Protein AF-0000000070405296 (afdb_homodimer)

Radius of gyration: 33.89 Å; Cα contacts (8 Å, |Δi|>4): 1776; chains: 2; bounding box: 83×112×88 Å

pLDDT: mean 85.76, std 16.24, range [18.0, 98.75]

Foldseek 3Di:
DPAPPLDDLVDQPPPPPPQQQPPPLPDDPPPPDDAEQAAEDQDLVCLCVQLVDDDDDDDPVRVVVVVPPDPPQAAPPPPGGFGWDWDWDDDQQKIKIFTAGPVRDTRYMHISAHAYPSGDGSCQLVVLLCCQLQLHDPNVVVVVCVVVVGRHHDPSSSVLLCVQFQLVLLVVLLVVVLLVVQVVCPPHAFEWEKDKDQDPRFNSNQKIKMWIATQPLRATNFIDMDGCLVVVLDSLCRRVVRVVVRVVVCVVSPHHHQEYEYQPDPSVVVCCVPVPVRHHYAYALVNVLVVLLVLQVVQCVDPQQVLSNVCSVVLSVQLLVLLVPFQALQSSQQSNVQVLQVLQPHFADDDRRHPVRDDGSGHPDDDDDDPDRDRDHPPGPNSVSVNCSSVPPVSSVRVRNRNVPDHSVSVVVLVVLLCSNVPRSDHDFPSSSVSSSSSSSVQCSQPVPFAFDADPVRHFDWDWDADPVVRDIDIDTHTDDGDDVVSSVSSSSSSVSVSPDPPDRSDGDDDDPPRSCVSDVDSDPDDDDDPVVCVVVDDDPCDPPD/DPAPPLDDLVDQPPPPPPQPQPPCLPDDPPDPDDAEQAAEDQDLVCLCVQLVDDDDDDDPVRVVVVVPPPPPQAAPPPPGGFGWDWDWDDDQQKIKIFTAGPVRDTRYMHISAHAYPSGDGSCQLVVLLCCQLQLHDPNVVVVVCVVVVGRHHDPSSSVLLCVQFQLVLLVVLLVVVLLVVQVVCPPHAFEWEKEKDQDPRFNSNQKIKMWIATQPLRATNDIDMDGCLVVVLDSLCRRVVRVVVRVVVCVVSPHHHQEYEYQPDPSVVVCCVPVPVRHHYAYALVNVLVVLLVLQVVLCVDPQQVLSNVCSVVLSVQLLVLLVPFQALQSSQQSNVQVLQVLQPHFADDDRRHPVPPDHSGHPDDDDDDPDRDRDHPPGPNSVSVNCSSVPPVSSVRVRNRSVPDHSVSVVVLVVLLCSNVPRSDHDFPSSSVSSSSSSSVQCSQPVPFAFDADPVRHFDWDWDADPVVRDIDIDTHTDDGDDVVSSVSSSSSSVSVSPDPPDRSDRDDDDPPRSCVSDVDSDPDDDDDPVVVVVVDDDPPDPPD

Structure (mmCIF, N/CA/C/O backbone):
data_AF-0000000070405296-model_v1
#
loop_
_entity.id
_entity.type
_entity.pdbx_description
1 polymer 'Uncharacterized protein LOC111117605'
#
loop_
_atom_site.group_PDB
_atom_site.id
_atom_site.type_symbol
_atom_site.label_atom_id
_atom_site.label_alt_id
_atom_site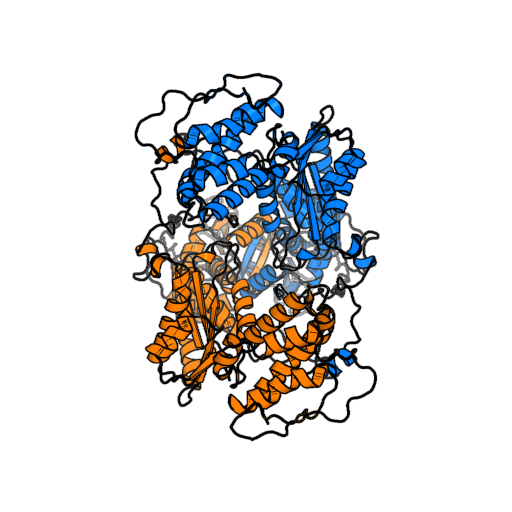.label_comp_id
_atom_site.label_asym_id
_atom_site.label_entity_id
_atom_site.label_seq_id
_atom_site.pdbx_PDB_ins_code
_atom_site.Cartn_x
_atom_site.Cartn_y
_atom_site.Cartn_z
_atom_site.occupancy
_atom_site.B_iso_or_equiv
_atom_site.auth_seq_id
_atom_site.auth_comp_id
_atom_site.auth_asym_id
_atom_site.auth_atom_id
_atom_site.pdbx_PDB_model_num
ATOM 1 N N . MET A 1 1 ? -4.105 -15.68 13.891 1 18.03 1 MET A N 1
ATOM 2 C CA . MET A 1 1 ? -5.246 -15.281 13.07 1 18.03 1 MET A CA 1
ATOM 3 C C . MET A 1 1 ? -4.918 -14.039 12.25 1 18.03 1 MET A C 1
ATOM 5 O O . MET A 1 1 ? -5.055 -12.914 12.742 1 18.03 1 MET A O 1
ATOM 9 N N . PHE A 1 2 ? -3.984 -14.016 11.414 1 24.34 2 PHE A N 1
ATOM 10 C CA . PHE A 1 2 ? -3.367 -12.93 10.664 1 24.34 2 PHE A CA 1
ATOM 11 C C . PHE A 1 2 ? -4.297 -12.438 9.555 1 24.34 2 PHE A C 1
ATOM 13 O O . PHE A 1 2 ? -4.27 -12.961 8.438 1 24.34 2 PHE A O 1
ATOM 20 N N . ASP A 1 3 ? -5.523 -12.312 9.828 1 27.23 3 ASP A N 1
ATOM 21 C CA . ASP A 1 3 ? -6.414 -11.781 8.797 1 27.23 3 ASP A CA 1
ATOM 22 C C . ASP A 1 3 ? -5.863 -10.477 8.219 1 27.23 3 ASP A C 1
ATOM 24 O O . ASP A 1 3 ? -5.086 -9.781 8.875 1 27.23 3 ASP A O 1
ATOM 28 N N . LEU A 1 4 ? -5.832 -10.422 7.02 1 33.06 4 LEU A N 1
ATOM 29 C CA . LEU A 1 4 ? -5.453 -9.328 6.125 1 33.06 4 LEU A CA 1
ATOM 30 C C . LEU A 1 4 ? -5.887 -7.984 6.695 1 33.06 4 LEU A C 1
ATOM 32 O O . LEU A 1 4 ? -6.445 -7.152 5.977 1 33.06 4 LEU A O 1
ATOM 36 N N . ALA A 1 5 ? -6.199 -7.949 7.895 1 33.25 5 ALA A N 1
ATOM 37 C CA . ALA A 1 5 ? -6.754 -6.66 8.297 1 33.25 5 ALA A CA 1
ATOM 38 C C . ALA A 1 5 ? -5.715 -5.551 8.172 1 33.25 5 ALA A C 1
ATOM 40 O O . ALA A 1 5 ? -4.66 -5.602 8.812 1 33.25 5 ALA A O 1
ATOM 41 N N . GLU A 1 6 ? -5.613 -5.082 7.008 1 37.47 6 GLU A N 1
ATOM 42 C CA . GLU A 1 6 ? -5.039 -3.74 6.969 1 37.47 6 GLU A CA 1
ATOM 43 C C . GLU A 1 6 ? -5.52 -2.9 8.148 1 37.47 6 GLU A C 1
ATOM 45 O O . GLU A 1 6 ? -6.723 -2.801 8.398 1 37.47 6 GLU A O 1
ATOM 50 N N . VAL A 1 7 ? -4.828 -3.002 9.18 1 41.25 7 VAL A N 1
ATOM 51 C CA . VAL A 1 7 ? -5.188 -2.324 10.422 1 41.25 7 VAL A CA 1
ATOM 52 C C . VAL A 1 7 ? -5.289 -0.82 10.18 1 41.25 7 VAL A C 1
ATOM 54 O O . VAL A 1 7 ? -4.582 -0.273 9.328 1 41.25 7 VAL A O 1
ATOM 57 N N . THR A 1 8 ? -6.289 -0.424 10.578 1 43.25 8 THR A N 1
ATOM 58 C CA . THR A 1 8 ? -6.52 1.017 10.539 1 43.25 8 THR A CA 1
ATOM 59 C C . THR A 1 8 ? -5.34 1.77 11.148 1 43.25 8 THR A C 1
ATOM 61 O O . THR A 1 8 ? -4.637 1.239 12.008 1 43.25 8 THR A O 1
ATOM 64 N N . LEU A 1 9 ? -4.93 2.777 10.523 1 41.91 9 LEU A N 1
ATOM 65 C CA . LEU A 1 9 ? -3.801 3.637 10.875 1 41.91 9 LEU A CA 1
ATOM 66 C C . LEU A 1 9 ? -3.791 3.936 12.375 1 41.91 9 LEU A C 1
ATOM 68 O O . LEU A 1 9 ? -2.732 4.199 12.945 1 41.91 9 LEU A O 1
ATOM 72 N N . GLU A 1 10 ? -4.879 4.035 12.938 1 42.34 10 GLU A N 1
ATOM 73 C CA . GLU A 1 10 ? -4.945 4.457 14.336 1 42.34 10 GLU A CA 1
ATOM 74 C C . GLU A 1 10 ? -4.805 3.264 15.281 1 42.34 10 GLU A C 1
ATOM 76 O O . GLU A 1 10 ? -4.562 3.439 16.469 1 42.34 10 GLU A O 1
ATOM 81 N N . GLU A 1 11 ? -5.02 2.098 14.781 1 42.34 11 GLU A N 1
ATOM 82 C CA . GLU A 1 11 ? -4.988 0.905 15.617 1 42.34 11 GLU A CA 1
ATOM 83 C C . GLU A 1 11 ? -3.68 0.14 15.445 1 42.34 11 GLU A C 1
ATOM 85 O O . GLU A 1 11 ? -3.199 -0.033 14.328 1 42.34 11 GLU A O 1
ATOM 90 N N . GLN A 1 12 ? -2.891 0.253 16.453 1 40.41 12 GLN A N 1
ATOM 91 C CA . GLN A 1 12 ? -1.764 -0.672 16.422 1 40.41 12 GLN A CA 1
ATOM 92 C C . GLN A 1 12 ? -2.215 -2.098 16.719 1 40.41 12 GLN A C 1
ATOM 94 O O . GLN A 1 12 ? -2.816 -2.355 17.766 1 40.41 12 GLN A O 1
ATOM 99 N N . GLU A 1 13 ? -2.525 -2.834 15.727 1 41.03 13 GLU A N 1
ATOM 100 C CA . GLU A 1 13 ? -2.713 -4.25 16.016 1 41.03 13 GLU A CA 1
ATOM 101 C C . GLU A 1 13 ? -1.381 -4.93 16.328 1 41.03 13 GLU A C 1
ATOM 103 O O . GLU A 1 13 ? -0.386 -4.699 15.641 1 41.03 13 GLU A O 1
ATOM 108 N N . PHE A 1 14 ? -1.237 -5.234 17.594 1 36.69 14 PHE A N 1
ATOM 109 C CA . PHE A 1 14 ? -0.135 -6.145 17.891 1 36.69 14 PHE A CA 1
ATOM 110 C C . PHE A 1 14 ? -0.437 -7.543 17.375 1 36.69 14 PHE A C 1
ATOM 112 O O . PHE A 1 14 ? -1.505 -8.094 17.641 1 36.69 14 PHE A O 1
ATOM 119 N N . GLY A 1 15 ? -0.054 -7.738 16.203 1 35.78 15 GLY A N 1
ATOM 120 C CA . GLY A 1 15 ? -0.26 -9.055 15.617 1 35.78 15 GLY A CA 1
ATOM 121 C C . GLY A 1 15 ? -0.121 -10.18 16.625 1 35.78 15 GLY A C 1
ATOM 122 O O . GLY A 1 15 ? 0.695 -10.094 17.547 1 35.78 15 GLY A O 1
ATOM 123 N N . PRO A 1 16 ? -1.169 -10.883 16.859 1 34.47 16 PRO A N 1
ATOM 124 C CA . PRO A 1 16 ? -0.954 -12.094 17.656 1 34.47 16 PRO A CA 1
ATOM 125 C C . PRO A 1 16 ? 0.344 -12.812 17.297 1 34.47 16 PRO A C 1
ATOM 127 O O . PRO A 1 16 ? 0.749 -12.82 16.141 1 34.47 16 PRO A O 1
ATOM 130 N N . GLU A 1 17 ? 1.164 -12.797 18.266 1 34.59 17 GLU A N 1
ATOM 131 C CA . GLU A 1 17 ? 2.221 -13.781 18.078 1 34.59 17 GLU A CA 1
ATOM 132 C C . GLU A 1 17 ? 1.65 -15.125 17.625 1 34.59 17 GLU A C 1
ATOM 134 O O . GLU A 1 17 ? 0.784 -15.695 18.297 1 34.59 17 GLU A O 1
ATOM 139 N N . GLU A 1 18 ? 1.454 -15.258 16.422 1 34.97 18 GLU A N 1
ATOM 140 C CA . GLU A 1 18 ? 1.027 -16.562 15.945 1 34.97 18 GLU A CA 1
ATOM 141 C C . GLU A 1 18 ? 1.846 -17.688 16.594 1 34.97 18 GLU A C 1
ATOM 143 O O . GLU A 1 18 ? 3.074 -17.703 16.484 1 34.97 18 GLU A O 1
ATOM 148 N N . THR A 1 19 ? 1.384 -18.109 17.719 1 35.22 19 THR A N 1
ATOM 149 C CA . THR A 1 19 ? 1.952 -19.391 18.078 1 35.22 19 THR A CA 1
ATOM 150 C C . THR A 1 19 ? 1.688 -20.438 17 1 35.22 19 THR A C 1
ATOM 152 O O . THR A 1 19 ? 0.534 -20.719 16.672 1 35.22 19 THR A O 1
ATOM 155 N N . GLU A 1 20 ? 2.416 -20.375 16.047 1 37.38 20 GLU A N 1
ATOM 156 C CA . GLU A 1 20 ? 2.307 -21.375 14.984 1 37.38 20 GLU A CA 1
ATOM 157 C C . GLU A 1 20 ? 2.393 -22.797 15.555 1 37.38 20 GLU A C 1
ATOM 159 O O . GLU A 1 20 ? 3.357 -23.125 16.234 1 37.38 20 GLU A O 1
ATOM 164 N N . ALA A 1 21 ? 1.338 -23.5 15.805 1 34.59 21 ALA A N 1
ATOM 165 C CA . ALA A 1 21 ? 1.536 -24.938 15.898 1 34.59 21 ALA A CA 1
ATOM 166 C C . ALA A 1 21 ? 2.379 -25.453 14.734 1 34.59 21 ALA A C 1
ATOM 168 O O . ALA A 1 21 ? 2.074 -25.188 13.57 1 34.59 21 ALA A O 1
ATOM 169 N N . ALA A 1 22 ? 3.584 -25.719 14.867 1 37.78 22 ALA A N 1
ATOM 170 C CA . ALA A 1 22 ? 4.438 -26.391 13.883 1 37.78 22 ALA A CA 1
ATOM 171 C C . ALA A 1 22 ? 3.676 -27.5 13.164 1 37.78 22 ALA A C 1
ATOM 173 O O . ALA A 1 22 ? 3.076 -28.359 13.805 1 37.78 22 ALA A O 1
ATOM 174 N N . ASP A 1 23 ? 3.117 -27.156 12.133 1 42.44 23 ASP A N 1
ATOM 175 C CA . ASP A 1 23 ? 2.695 -28.312 11.328 1 42.44 23 ASP A CA 1
ATOM 176 C C . ASP A 1 23 ? 3.715 -29.438 11.414 1 42.44 23 ASP A C 1
ATOM 178 O O . ASP A 1 23 ? 4.922 -29.203 11.328 1 42.44 23 ASP A O 1
ATOM 182 N N . LEU A 1 24 ? 3.354 -30.453 12.125 1 39.59 24 LEU A N 1
ATOM 183 C CA . LEU A 1 24 ? 4.125 -31.672 12.281 1 39.59 24 LEU A CA 1
ATOM 184 C C . LEU A 1 24 ? 4.801 -32.062 10.977 1 39.59 24 LEU A C 1
ATOM 186 O O . LEU A 1 24 ? 4.125 -32.344 9.984 1 39.59 24 LEU A O 1
ATOM 190 N N . GLU A 1 25 ? 5.773 -31.359 10.664 1 45.19 25 GLU A N 1
ATOM 191 C CA . GLU A 1 25 ? 6.613 -32 9.656 1 45.19 25 GLU A CA 1
ATOM 192 C C . GLU A 1 25 ? 6.879 -33.469 10.008 1 45.19 25 GLU A C 1
ATOM 194 O O . GLU A 1 25 ? 7.895 -34.031 9.602 1 45.19 25 GLU A O 1
ATOM 199 N N . ASP A 1 26 ? 6.195 -34 11.07 1 37.97 26 ASP A N 1
ATOM 200 C CA . ASP A 1 26 ? 6.727 -35.25 11.547 1 37.97 26 ASP A CA 1
ATOM 201 C C . ASP A 1 26 ? 6.836 -36.281 10.414 1 37.97 26 ASP A C 1
ATOM 203 O O . ASP A 1 26 ? 7.113 -37.469 10.648 1 37.97 26 ASP A O 1
ATOM 207 N N . GLY A 1 27 ? 5.934 -36.25 9.398 1 36.62 27 GLY A N 1
ATOM 208 C CA . GLY A 1 27 ? 5.684 -37.625 9.047 1 36.62 27 GLY A CA 1
ATOM 209 C C . GLY A 1 27 ? 6.941 -38.375 8.656 1 36.62 27 GLY A C 1
ATOM 210 O O . GLY A 1 27 ? 7.98 -37.781 8.391 1 36.62 27 GLY A O 1
ATOM 211 N N . GLN A 1 28 ? 6.918 -39.75 8.867 1 35.59 28 GLN A N 1
ATOM 212 C CA . GLN A 1 28 ? 7.723 -40.938 8.57 1 35.59 28 GLN A CA 1
ATOM 213 C C . GLN A 1 28 ? 8.312 -40.875 7.164 1 35.59 28 GLN A C 1
ATOM 215 O O . GLN A 1 28 ? 7.617 -40.5 6.219 1 35.59 28 GLN A O 1
ATOM 220 N N . ASP A 1 29 ? 9.641 -40.656 7.059 1 38.19 29 ASP A N 1
ATOM 221 C CA . ASP A 1 29 ? 10.367 -41.031 5.852 1 38.19 29 ASP A CA 1
ATOM 222 C C . ASP A 1 29 ? 9.664 -42.188 5.113 1 38.19 29 ASP A C 1
ATOM 224 O O . ASP A 1 29 ? 9.609 -43.312 5.609 1 38.19 29 ASP A O 1
ATOM 228 N N . MET A 1 30 ? 8.586 -41.938 4.562 1 38.53 30 MET A N 1
ATOM 229 C CA . MET A 1 30 ? 8.141 -43.062 3.75 1 38.53 30 MET A CA 1
ATOM 230 C C . MET A 1 30 ? 9.312 -43.688 3.01 1 38.53 30 MET A C 1
ATOM 232 O O . MET A 1 30 ? 10.25 -43 2.605 1 38.53 30 MET A O 1
ATOM 236 N N . GLN A 1 31 ? 9.453 -45 3.068 1 34.28 31 GLN A N 1
ATOM 237 C CA . GLN A 1 31 ? 10.38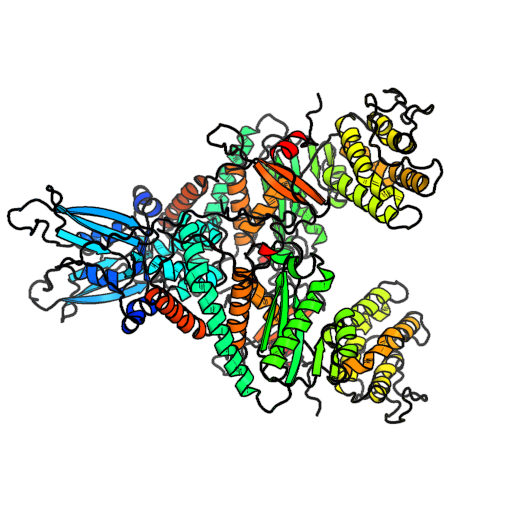3 -45.906 2.426 1 34.28 31 GLN A CA 1
ATOM 238 C C . GLN A 1 31 ? 10.781 -45.406 1.039 1 34.28 31 GLN A C 1
ATOM 240 O O . GLN A 1 31 ? 9.93 -44.969 0.263 1 34.28 31 GLN A O 1
ATOM 245 N N . GLU A 1 32 ? 12.016 -45.031 0.768 1 39.66 32 GLU A N 1
ATOM 246 C CA . GLU A 1 32 ? 12.82 -44.75 -0.421 1 39.66 32 GLU A CA 1
ATOM 247 C C . GLU A 1 32 ? 12.383 -45.625 -1.595 1 39.66 32 GLU A C 1
ATOM 249 O O . GLU A 1 32 ? 13.109 -46.562 -1.985 1 39.66 32 GLU A O 1
ATOM 254 N N . ASP A 1 33 ? 11.188 -46.344 -1.677 1 35.81 33 ASP A N 1
ATOM 255 C CA . ASP A 1 33 ? 11.102 -47.406 -2.691 1 35.81 33 ASP A CA 1
ATOM 256 C C . ASP A 1 33 ? 11.43 -46.844 -4.078 1 35.81 33 ASP A C 1
ATOM 258 O O . ASP A 1 33 ? 11.203 -45.656 -4.355 1 35.81 33 ASP A O 1
ATOM 262 N N . THR A 1 34 ? 11.977 -47.562 -4.992 1 36.38 34 THR A N 1
ATOM 263 C CA . THR A 1 34 ? 12.258 -47.969 -6.367 1 36.38 34 THR A CA 1
ATOM 264 C C . THR A 1 34 ? 11.062 -47.688 -7.273 1 36.38 34 THR A C 1
ATOM 266 O O . THR A 1 34 ? 9.961 -48.156 -7.023 1 36.38 34 THR A O 1
ATOM 269 N N . GLY A 1 35 ? 11.023 -46.594 -8.031 1 48.97 35 GLY A N 1
ATOM 270 C CA . GLY A 1 35 ? 10.156 -46.344 -9.18 1 48.97 35 GLY A CA 1
ATOM 271 C C . GLY A 1 35 ? 9.32 -45.094 -9.047 1 48.97 35 GLY A C 1
ATOM 272 O O . GLY A 1 35 ? 8.281 -44.969 -9.695 1 48.97 35 GLY A O 1
ATOM 273 N N . SER A 1 36 ? 9.758 -44.156 -8.07 1 62.66 36 SER A N 1
ATOM 274 C CA . SER A 1 36 ? 8.867 -43.062 -7.684 1 62.66 36 SER A CA 1
ATOM 275 C C . SER A 1 36 ? 9.039 -41.875 -8.602 1 62.66 36 SER A C 1
ATOM 277 O O . SER A 1 36 ? 10.141 -41.594 -9.086 1 62.66 36 SER A O 1
ATOM 279 N N . GLY A 1 37 ? 8.133 -41.344 -9.352 1 82.12 37 GLY A N 1
ATOM 280 C CA . GLY A 1 37 ? 8.023 -40.125 -10.133 1 82.12 37 GLY A CA 1
ATOM 281 C C . GLY A 1 37 ? 8.289 -38.875 -9.328 1 82.12 37 GLY A C 1
ATOM 282 O O . GLY A 1 37 ? 7.938 -37.781 -9.75 1 82.12 37 GLY A O 1
ATOM 283 N N . ILE A 1 38 ? 9.133 -39.094 -8.141 1 89.75 38 ILE A N 1
ATOM 284 C CA . ILE A 1 38 ? 9.383 -37.938 -7.266 1 89.75 38 ILE A CA 1
ATOM 285 C C . ILE A 1 38 ? 10.828 -37.469 -7.422 1 89.75 38 ILE A C 1
ATOM 287 O O . ILE A 1 38 ? 11.758 -38.281 -7.293 1 89.75 38 ILE A O 1
ATOM 291 N N . ILE A 1 39 ? 11.039 -36.281 -7.734 1 92.44 39 ILE A N 1
ATOM 292 C CA . ILE A 1 39 ? 12.367 -35.656 -7.816 1 92.44 39 ILE A CA 1
ATOM 293 C C . ILE A 1 39 ? 12.805 -35.188 -6.43 1 92.44 39 ILE A C 1
ATOM 295 O O . ILE A 1 39 ? 12.094 -34.438 -5.777 1 92.44 39 ILE A O 1
ATOM 299 N N . ARG A 1 40 ? 13.961 -35.625 -5.988 1 93.88 40 ARG A N 1
ATOM 300 C CA . ARG A 1 40 ? 14.469 -35.25 -4.672 1 93.88 40 ARG A CA 1
ATOM 301 C C . ARG A 1 40 ? 15.742 -34.438 -4.789 1 93.88 40 ARG A C 1
ATOM 303 O O . ARG A 1 40 ? 16.594 -34.688 -5.641 1 93.88 40 ARG A O 1
ATOM 310 N N . ILE A 1 41 ? 15.797 -33.406 -3.965 1 94.75 41 ILE A N 1
ATOM 311 C CA . ILE A 1 41 ? 17 -32.594 -3.875 1 94.75 41 ILE A CA 1
ATOM 312 C C . ILE A 1 41 ? 17.734 -32.875 -2.57 1 94.75 41 ILE A C 1
ATOM 314 O O . ILE A 1 41 ? 17.312 -32.469 -1.496 1 94.75 41 ILE A O 1
ATOM 318 N N . LYS A 1 42 ? 18.859 -33.469 -2.709 1 88.88 42 LYS A N 1
ATOM 319 C CA . LYS A 1 42 ? 19.547 -33.938 -1.507 1 88.88 42 LYS A CA 1
ATOM 320 C C . LYS A 1 42 ? 20.875 -33.188 -1.317 1 88.88 42 LYS A C 1
ATOM 322 O O . LYS A 1 42 ? 21.359 -33.062 -0.193 1 88.88 42 LYS A O 1
ATOM 327 N N . ASP A 1 43 ? 21.391 -32.812 -2.438 1 90.88 43 ASP A N 1
ATOM 328 C CA . ASP A 1 43 ? 22.719 -32.188 -2.363 1 90.88 43 ASP A CA 1
ATOM 329 C C . ASP A 1 43 ? 22.688 -30.781 -2.938 1 90.88 43 ASP A C 1
ATOM 331 O O . ASP A 1 43 ? 21.797 -30.438 -3.709 1 90.88 43 ASP A O 1
ATOM 335 N N . GLU A 1 44 ? 23.75 -30.078 -2.553 1 92.44 44 GLU A N 1
ATOM 336 C CA . GLU A 1 44 ? 23.859 -28.703 -2.992 1 92.44 44 GLU A CA 1
ATOM 337 C C . GLU A 1 44 ? 24.078 -28.609 -4.5 1 92.44 44 GLU A C 1
ATOM 339 O O . GLU A 1 44 ? 23.672 -27.641 -5.137 1 92.44 44 GLU A O 1
ATOM 344 N N . ASP A 1 45 ? 24.594 -29.625 -5.023 1 91.25 45 ASP A N 1
ATOM 345 C CA . ASP A 1 45 ? 24.875 -29.625 -6.457 1 91.25 45 ASP A CA 1
ATOM 346 C C . ASP A 1 45 ? 23.578 -29.734 -7.262 1 91.25 45 ASP A C 1
ATOM 348 O O . ASP A 1 45 ? 23.547 -29.391 -8.445 1 91.25 45 ASP A O 1
ATOM 352 N N . ASP A 1 46 ? 22.531 -30.125 -6.574 1 92.19 46 ASP A N 1
ATOM 353 C CA . ASP A 1 46 ? 21.266 -30.344 -7.258 1 92.19 46 ASP A CA 1
ATOM 354 C C . ASP A 1 46 ? 20.312 -29.156 -7.043 1 92.19 46 ASP A C 1
ATOM 356 O O . ASP A 1 46 ? 19.172 -29.172 -7.504 1 92.19 46 ASP A O 1
ATOM 360 N N . VAL A 1 47 ? 20.812 -28.156 -6.445 1 93.62 47 VAL A N 1
ATOM 361 C CA . VAL A 1 47 ? 19.984 -27.016 -6.102 1 93.62 47 VAL A CA 1
ATOM 362 C C . VAL A 1 47 ? 19.438 -26.375 -7.371 1 93.62 47 VAL A C 1
ATOM 364 O O . VAL A 1 47 ? 18.281 -25.906 -7.398 1 93.62 47 VAL A O 1
ATOM 367 N N . HIS A 1 48 ? 20.172 -26.406 -8.445 1 90.94 48 HIS A N 1
ATOM 368 C CA . HIS A 1 48 ? 19.797 -25.766 -9.703 1 90.94 48 HIS A CA 1
ATOM 369 C C . HIS A 1 48 ? 18.609 -26.453 -10.344 1 90.94 48 HIS A C 1
ATOM 371 O O . HIS A 1 48 ? 17.891 -25.859 -11.148 1 90.94 48 HIS A O 1
ATOM 377 N N . LEU A 1 49 ? 18.375 -27.688 -9.969 1 89.25 49 LEU A N 1
ATOM 378 C CA . LEU A 1 49 ? 17.25 -28.453 -10.5 1 89.25 49 LEU A CA 1
ATOM 379 C C . LEU A 1 49 ? 15.93 -27.844 -10.047 1 89.25 49 LEU A C 1
ATOM 381 O O . LEU A 1 49 ? 14.898 -28.047 -10.688 1 89.25 49 LEU A O 1
ATOM 385 N N . MET A 1 50 ? 16.062 -27.109 -9.078 1 92.56 50 MET A N 1
ATOM 386 C CA . MET A 1 50 ? 14.867 -26.484 -8.531 1 92.56 50 MET A CA 1
ATOM 387 C C . MET A 1 50 ? 14.859 -24.984 -8.828 1 92.56 50 MET A C 1
ATOM 389 O O . MET A 1 50 ? 13.875 -24.453 -9.336 1 92.56 50 MET A O 1
ATOM 393 N N . THR A 1 51 ? 15.938 -24.297 -8.625 1 94 51 THR A N 1
ATOM 394 C CA . THR A 1 51 ? 15.969 -22.828 -8.672 1 94 51 THR A CA 1
ATOM 395 C C . THR A 1 51 ? 16.016 -22.344 -10.109 1 94 51 THR A C 1
ATOM 397 O O . THR A 1 51 ? 15.617 -21.203 -10.398 1 94 51 THR A O 1
ATOM 400 N N . LYS A 1 52 ? 16.453 -23.172 -11.023 1 94.38 52 LYS A N 1
ATOM 401 C CA . LYS A 1 52 ? 16.562 -22.75 -12.414 1 94.38 52 LYS A CA 1
ATOM 402 C C . LYS A 1 52 ? 15.445 -23.359 -13.266 1 94.38 52 LYS A C 1
ATOM 404 O O . LYS A 1 52 ? 15.336 -23.062 -14.453 1 94.38 52 LYS A O 1
ATOM 409 N N . ASP A 1 53 ? 14.672 -24.203 -12.617 1 96.88 53 ASP A N 1
ATOM 410 C CA . ASP A 1 53 ? 13.562 -24.828 -13.328 1 96.88 53 ASP A CA 1
ATOM 411 C C . ASP A 1 53 ? 12.375 -23.875 -13.445 1 96.88 53 ASP A C 1
ATOM 413 O O . ASP A 1 53 ? 12.086 -23.125 -12.508 1 96.88 53 ASP A O 1
ATOM 417 N N . ASP A 1 54 ? 11.703 -23.906 -14.57 1 97.5 54 ASP A N 1
ATOM 418 C CA . ASP A 1 54 ? 10.477 -23.141 -14.734 1 97.5 54 ASP A CA 1
ATOM 419 C C . ASP A 1 54 ? 9.297 -23.812 -14.031 1 97.5 54 ASP A C 1
ATOM 421 O O . ASP A 1 54 ? 9.328 -25.016 -13.789 1 97.5 54 ASP A O 1
ATOM 425 N N . THR A 1 55 ? 8.391 -23.016 -13.656 1 98.06 55 THR A N 1
ATOM 426 C CA . THR A 1 55 ? 7.168 -23.547 -13.055 1 98.06 55 THR A CA 1
ATOM 427 C C . THR A 1 55 ? 5.941 -23.094 -13.852 1 98.06 55 THR A C 1
ATOM 429 O O . THR A 1 55 ? 6.004 -22.125 -14.609 1 98.06 55 THR A O 1
ATOM 432 N N . CYS A 1 56 ? 4.895 -23.859 -13.719 1 97.25 56 CYS A N 1
ATOM 433 C CA . CYS A 1 56 ? 3.682 -23.5 -14.445 1 97.25 56 CYS A CA 1
ATOM 434 C C . CYS A 1 56 ? 2.439 -23.797 -13.617 1 97.25 56 CYS A C 1
ATOM 436 O O . CYS A 1 56 ? 2.477 -24.641 -12.711 1 97.25 56 CYS A O 1
ATOM 438 N N . LEU A 1 57 ? 1.49 -23.047 -13.867 1 97.75 57 LEU A N 1
ATOM 439 C CA . LEU A 1 57 ? 0.163 -23.297 -13.312 1 97.75 57 LEU A CA 1
ATOM 440 C C . LEU A 1 57 ? -0.553 -24.391 -14.094 1 97.75 57 LEU A C 1
ATOM 442 O O . LEU A 1 57 ? -0.741 -24.281 -15.305 1 97.75 57 LEU A O 1
ATOM 446 N N . VAL A 1 58 ? -0.957 -25.453 -13.43 1 98.25 58 VAL A N 1
ATOM 447 C CA . VAL A 1 58 ? -1.613 -26.562 -14.094 1 98.25 58 VAL A CA 1
ATOM 448 C C . VAL A 1 58 ? -2.953 -26.859 -13.422 1 98.25 58 VAL A C 1
ATOM 450 O O . VAL A 1 58 ? -3.035 -26.938 -12.195 1 98.25 58 VAL A O 1
ATOM 453 N N . TYR A 1 59 ? -3.934 -26.984 -14.234 1 98.06 59 TYR A N 1
ATOM 454 C CA . TYR A 1 59 ? -5.23 -27.422 -13.719 1 98.06 59 TYR A CA 1
ATOM 455 C C . TYR A 1 59 ? -5.219 -28.906 -13.375 1 98.06 59 TYR A C 1
ATOM 457 O O . TYR A 1 59 ? -4.652 -29.719 -14.109 1 98.06 59 TYR A O 1
ATOM 465 N N . LYS A 1 60 ? -5.832 -29.203 -12.297 1 97.06 60 LYS A N 1
ATOM 466 C CA . LYS A 1 60 ? -5.812 -30.562 -11.797 1 97.06 60 LYS A CA 1
ATOM 467 C C . LYS A 1 60 ? -6.387 -31.531 -12.828 1 97.06 60 LYS A C 1
ATOM 469 O O . LYS A 1 60 ? -5.812 -32.594 -13.078 1 97.06 60 LYS A O 1
ATOM 474 N N . LYS A 1 61 ? -7.449 -31.188 -13.461 1 95.19 61 LYS A N 1
ATOM 475 C CA . LYS A 1 61 ? -8.07 -32.031 -14.461 1 95.19 61 LYS A CA 1
ATOM 476 C C . LYS A 1 61 ? -7.152 -32.25 -15.664 1 95.19 61 LYS A C 1
ATOM 478 O O . LYS A 1 61 ? -7.109 -33.344 -16.234 1 95.19 61 LYS A O 1
ATOM 483 N N . CYS A 1 62 ? -6.477 -31.25 -16.062 1 95.31 62 CYS A N 1
ATOM 484 C CA . CYS A 1 62 ? -5.516 -31.375 -17.156 1 95.31 62 CYS A CA 1
ATOM 485 C C . CYS A 1 62 ? -4.359 -32.281 -16.75 1 95.31 62 CYS A C 1
ATOM 487 O O . CYS A 1 62 ? -3.889 -33.094 -17.562 1 95.31 62 CYS A O 1
ATOM 489 N N . LEU A 1 63 ? -3.961 -32.156 -15.539 1 94.88 63 LEU A N 1
ATOM 490 C CA . LEU A 1 63 ? -2.869 -32.969 -15.039 1 94.88 63 LEU A CA 1
ATOM 491 C C . LEU A 1 63 ? -3.279 -34.438 -14.992 1 94.88 63 LEU A C 1
ATOM 493 O O . LEU A 1 63 ? -2.494 -35.344 -15.352 1 94.88 63 LEU A O 1
ATOM 497 N N . LEU A 1 64 ? -4.445 -34.688 -14.562 1 91.94 64 LEU A N 1
ATOM 498 C CA . LEU A 1 64 ? -4.945 -36.062 -14.484 1 91.94 64 LEU A CA 1
ATOM 499 C C . LEU A 1 64 ? -5.102 -36.656 -15.883 1 91.94 64 LEU A C 1
ATOM 501 O O . LEU A 1 64 ? -4.879 -37.844 -16.078 1 91.94 64 LEU A O 1
ATOM 505 N N . LYS A 1 65 ? -5.461 -35.812 -16.812 1 90.31 65 LYS A N 1
ATOM 506 C CA . LYS A 1 65 ? -5.531 -36.281 -18.188 1 90.31 65 LYS A CA 1
ATOM 507 C C . LYS A 1 65 ? -4.156 -36.719 -18.703 1 90.31 65 LYS A C 1
ATOM 509 O O . LYS A 1 65 ? -4.031 -37.719 -19.406 1 90.31 65 LYS A O 1
ATOM 514 N N . LEU A 1 66 ? -3.213 -35.969 -18.297 1 89.81 66 LEU A N 1
ATOM 515 C CA . LEU A 1 66 ? -1.845 -36.344 -18.672 1 89.81 66 LEU A CA 1
ATOM 516 C C . LEU A 1 66 ? -1.408 -37.625 -18 1 89.81 66 LEU A C 1
ATOM 518 O O . LEU A 1 66 ? -0.78 -38.469 -18.625 1 89.81 66 LEU A O 1
ATOM 522 N N . ALA A 1 67 ? -1.731 -37.719 -16.766 1 87.25 67 ALA A N 1
ATOM 523 C CA . ALA A 1 67 ? -1.352 -38.906 -15.984 1 87.25 67 ALA A CA 1
ATOM 524 C C . ALA A 1 67 ? -2.033 -40.156 -16.516 1 87.25 67 ALA A C 1
ATOM 526 O O . ALA A 1 67 ? -1.533 -41.281 -16.328 1 87.25 67 ALA A O 1
ATOM 527 N N . SER A 1 68 ? -3.148 -40 -17.078 1 80.94 68 SER A N 1
ATOM 528 C CA . SER A 1 68 ? -3.916 -41.125 -17.578 1 80.94 68 SER A CA 1
ATOM 529 C C . SER A 1 68 ? -3.396 -41.594 -18.938 1 80.94 68 SER A C 1
ATOM 531 O O . SER A 1 68 ? -3.791 -42.625 -19.422 1 80.94 68 SER A O 1
ATOM 533 N N . THR A 1 69 ? -2.637 -40.75 -19.453 1 65 69 THR A N 1
ATOM 534 C CA . THR A 1 69 ? -2.119 -41.156 -20.75 1 65 69 THR A CA 1
ATOM 535 C C . THR A 1 69 ? -1.338 -42.469 -20.625 1 65 69 THR A C 1
ATOM 537 O O . THR A 1 69 ? -0.384 -42.562 -19.859 1 65 69 THR A O 1
ATOM 540 N N . LYS A 1 70 ? -1.688 -43.594 -21.156 1 54.72 70 LYS A N 1
ATOM 541 C CA . LYS A 1 70 ? -1.465 -44.969 -21.484 1 54.72 70 LYS A CA 1
ATOM 542 C C . LYS A 1 70 ? -0.717 -45.719 -20.375 1 54.72 70 LYS A C 1
ATOM 544 O O . LYS A 1 70 ? 0.495 -45.906 -20.469 1 54.72 70 LYS A O 1
ATOM 549 N N . VAL A 1 71 ? -0.795 -45.375 -19.078 1 51.19 71 VAL A N 1
ATOM 550 C CA . VAL A 1 71 ? -0.149 -46.219 -18.078 1 51.19 71 VAL A CA 1
ATOM 551 C C . VAL A 1 71 ? -0.765 -47.625 -18.125 1 51.19 71 VAL A C 1
ATOM 553 O O . VAL A 1 71 ? -1.944 -47.781 -18.453 1 51.19 71 VAL A O 1
ATOM 556 N N . GLU A 1 72 ? -0.036 -48.5 -18.375 1 55.12 72 GLU A N 1
ATOM 557 C CA . GLU A 1 72 ? -0.521 -49.875 -18.172 1 55.12 72 GLU A CA 1
ATOM 558 C C . GLU A 1 72 ? -1.312 -49.969 -16.875 1 55.12 72 GLU A C 1
ATOM 560 O O . GLU A 1 72 ? -0.789 -49.688 -15.789 1 55.12 72 GLU A O 1
ATOM 565 N N . TYR A 1 73 ? -2.562 -49.906 -16.953 1 60.41 73 TYR A N 1
ATOM 566 C CA . TYR A 1 73 ? -3.486 -49.781 -15.82 1 60.41 73 TYR A CA 1
ATOM 567 C C . TYR A 1 73 ? -3.623 -51.125 -15.102 1 60.41 73 TYR A C 1
ATOM 569 O O . TYR A 1 73 ? -4.719 -51.5 -14.68 1 60.41 73 TYR A O 1
ATOM 577 N N . THR A 1 74 ? -2.541 -51.906 -15.258 1 65.12 74 THR A N 1
ATOM 578 C CA . THR A 1 74 ? -2.6 -53.125 -14.43 1 65.12 74 THR A CA 1
ATOM 579 C C . THR A 1 74 ? -1.521 -53.094 -13.352 1 65.12 74 THR A C 1
ATOM 581 O O . THR A 1 74 ? -0.425 -52.562 -13.578 1 65.12 74 THR A O 1
ATOM 584 N N . CYS A 1 75 ? -1.882 -53.469 -12.148 1 66.44 75 CYS A N 1
ATOM 585 C CA . CYS A 1 75 ? -0.98 -53.562 -11 1 66.44 75 CYS A CA 1
ATOM 586 C C . CYS A 1 75 ? 0.218 -54.438 -11.305 1 66.44 75 CYS A C 1
ATOM 588 O O . CYS A 1 75 ? 0.054 -55.562 -11.781 1 66.44 75 CYS A O 1
ATOM 590 N N . LYS A 1 76 ? 1.386 -54 -11.164 1 64.31 76 LYS A N 1
ATOM 591 C CA . LYS A 1 76 ? 2.584 -54.75 -11.523 1 64.31 76 LYS A CA 1
ATOM 592 C C . LYS A 1 76 ? 3.143 -55.5 -10.32 1 64.31 76 LYS A C 1
ATOM 594 O O . LYS A 1 76 ? 4.207 -56.094 -10.398 1 64.31 76 LYS A O 1
ATOM 599 N N . VAL A 1 77 ? 2.402 -55.25 -9.234 1 68.12 77 VAL A N 1
ATOM 600 C CA . VAL A 1 77 ? 2.836 -56 -8.062 1 68.12 77 VAL A CA 1
ATOM 601 C C . VAL A 1 77 ? 2.621 -57.5 -8.312 1 68.12 77 VAL A C 1
ATOM 603 O O . VAL A 1 77 ? 1.606 -57.906 -8.891 1 68.12 77 VAL A O 1
ATOM 606 N N . LYS A 1 78 ? 3.584 -58.281 -7.961 1 72.56 78 LYS A N 1
ATOM 607 C CA . LYS A 1 78 ? 3.527 -59.719 -8.188 1 72.56 78 LYS A CA 1
ATOM 608 C C . LYS A 1 78 ? 2.275 -60.312 -7.555 1 72.56 78 LYS A C 1
ATOM 610 O O . LYS A 1 78 ? 2.025 -60.125 -6.359 1 72.56 78 LYS A O 1
ATOM 615 N N . GLY A 1 79 ? 1.498 -61 -8.344 1 71.81 79 GLY A N 1
ATOM 616 C CA . GLY A 1 79 ? 0.308 -61.688 -7.867 1 71.81 79 GLY A CA 1
ATOM 617 C C . GLY A 1 79 ? -0.951 -60.844 -7.98 1 71.81 79 GLY A C 1
ATOM 618 O O . GLY A 1 79 ? -2.043 -61.312 -7.645 1 71.81 79 GLY A O 1
ATOM 619 N N . CYS A 1 80 ? -0.691 -59.625 -8.406 1 77.06 80 CYS A N 1
ATOM 620 C CA . CYS A 1 80 ? -1.867 -58.75 -8.508 1 77.06 80 CYS A CA 1
ATOM 621 C C . CYS A 1 80 ? -2.072 -58.281 -9.938 1 77.06 80 CYS A C 1
ATOM 623 O O . CYS A 1 80 ? -1.104 -58 -10.641 1 77.06 80 CYS A O 1
ATOM 625 N N . SER A 1 81 ? -3.281 -58.5 -10.531 1 75.69 81 SER A N 1
ATOM 626 C CA . SER A 1 81 ? -3.609 -57.969 -11.852 1 75.69 81 SER A CA 1
ATOM 627 C C . SER A 1 81 ? -4.797 -57 -11.773 1 75.69 81 SER A C 1
ATOM 629 O O . SER A 1 81 ? -5.551 -56.875 -12.742 1 75.69 81 SER A O 1
ATOM 631 N N . GLY A 1 82 ? -4.91 -56.406 -10.617 1 76.94 82 GLY A N 1
ATOM 632 C CA . GLY A 1 82 ? -6.051 -55.531 -10.438 1 76.94 82 GLY A CA 1
ATOM 633 C C . GLY A 1 82 ? -5.918 -54.219 -11.188 1 76.94 82 GLY A C 1
ATOM 634 O O . GLY A 1 82 ? -4.805 -53.75 -11.453 1 76.94 82 GLY A O 1
ATOM 635 N N . PRO A 1 83 ? -7.102 -53.625 -11.516 1 82.12 83 PRO A N 1
ATOM 636 C CA . PRO A 1 83 ? -7.074 -52.344 -12.203 1 82.12 83 PRO A CA 1
ATOM 637 C C . PRO A 1 83 ? -6.523 -51.219 -11.32 1 82.12 83 PRO A C 1
ATOM 639 O O . PRO A 1 83 ? -6.754 -51.219 -10.109 1 82.12 83 PRO A O 1
ATOM 642 N N . VAL A 1 84 ? -5.77 -50.344 -11.953 1 82 84 VAL A N 1
ATOM 643 C CA . VAL A 1 84 ? -5.117 -49.219 -11.25 1 82 84 VAL A CA 1
ATOM 644 C C . VAL A 1 84 ? -5.945 -47.969 -11.406 1 82 84 VAL A C 1
ATOM 646 O O . VAL A 1 84 ? -6.461 -47.688 -12.484 1 82 84 VAL A O 1
ATOM 649 N N . SER A 1 85 ? -6.207 -47.25 -10.297 1 83.06 85 SER A N 1
ATOM 650 C CA . SER A 1 85 ? -6.898 -45.969 -10.289 1 83.06 85 SER A CA 1
ATOM 651 C C . SER A 1 85 ? -6.027 -44.875 -9.68 1 83.06 85 SER A C 1
ATOM 653 O O . SER A 1 85 ? -5.004 -45.188 -9.055 1 83.06 85 SER A O 1
ATOM 655 N N . PHE A 1 86 ? -6.492 -43.562 -9.977 1 85.25 86 PHE A N 1
ATOM 656 C CA . PHE A 1 86 ? -5.73 -42.406 -9.484 1 85.25 86 PHE A CA 1
ATOM 657 C C . PHE A 1 86 ? -6.273 -41.938 -8.141 1 85.25 86 PHE A C 1
ATOM 659 O O . PHE A 1 86 ? -7.488 -41.906 -7.938 1 85.25 86 PHE A O 1
ATOM 666 N N . ARG A 1 87 ? -5.367 -41.781 -7.277 1 88.69 87 ARG A N 1
ATOM 667 C CA . ARG A 1 87 ? -5.668 -41.031 -6.059 1 88.69 87 ARG A CA 1
ATOM 668 C C . ARG A 1 87 ? -4.785 -39.781 -5.938 1 88.69 87 ARG A C 1
ATOM 670 O O . ARG A 1 87 ? -3.59 -39.844 -6.234 1 88.69 87 ARG A O 1
ATOM 677 N N . THR A 1 88 ? -5.422 -38.656 -5.598 1 94.44 88 THR A N 1
ATOM 678 C CA . THR A 1 88 ? -4.641 -37.438 -5.488 1 94.44 88 THR A CA 1
ATOM 679 C C . THR A 1 88 ? -4.652 -36.906 -4.051 1 94.44 88 THR A C 1
ATOM 681 O O . THR A 1 88 ? -5.609 -37.156 -3.309 1 94.44 88 THR A O 1
ATOM 684 N N . GLU A 1 89 ? -3.574 -36.312 -3.662 1 94.62 89 GLU A N 1
ATOM 685 C CA . GLU A 1 89 ? -3.424 -35.656 -2.355 1 94.62 89 GLU A CA 1
ATOM 686 C C . GLU A 1 89 ? -2.598 -34.406 -2.457 1 94.62 89 GLU A C 1
ATOM 688 O O . GLU A 1 89 ? -1.613 -34.344 -3.197 1 94.62 89 GLU A O 1
ATOM 693 N N . ASN A 1 90 ? -3.088 -33.406 -1.758 1 95.25 90 ASN A N 1
ATOM 694 C CA . ASN A 1 90 ? -2.33 -32.156 -1.748 1 95.25 90 ASN A CA 1
ATOM 695 C C . ASN A 1 90 ? -1.668 -31.922 -0.395 1 95.25 90 ASN A C 1
ATOM 697 O O . ASN A 1 90 ? -2.279 -32.156 0.65 1 95.25 90 ASN A O 1
ATOM 701 N N . ILE A 1 91 ? -0.467 -31.516 -0.351 1 95.12 91 ILE A N 1
ATOM 702 C CA . ILE A 1 91 ? 0.28 -31.094 0.827 1 95.12 91 ILE A CA 1
ATOM 703 C C . ILE A 1 91 ? 0.89 -29.719 0.578 1 95.12 91 ILE A C 1
ATOM 705 O O . ILE A 1 91 ? 1.842 -29.578 -0.194 1 95.12 91 ILE A O 1
ATOM 709 N N . GLY A 1 92 ? 0.386 -28.734 1.318 1 96.25 92 GLY A N 1
ATOM 710 C CA . GLY A 1 92 ? 0.821 -27.391 1.004 1 96.25 92 GLY A CA 1
ATOM 711 C C . GLY A 1 92 ? 0.564 -27 -0.439 1 96.25 92 GLY A C 1
ATOM 712 O O . GLY A 1 92 ? -0.561 -27.109 -0.929 1 96.25 92 GLY A O 1
ATOM 713 N N . SER A 1 93 ? 1.649 -26.703 -1.101 1 97.75 93 SER A N 1
ATOM 714 C CA . SER A 1 93 ? 1.504 -26.281 -2.494 1 97.75 93 SER A CA 1
ATOM 715 C C . SER A 1 93 ? 1.701 -27.469 -3.441 1 97.75 93 SER A C 1
ATOM 717 O O . SER A 1 93 ? 1.525 -27.328 -4.652 1 97.75 93 SER A O 1
ATOM 719 N N . ALA A 1 94 ? 1.955 -28.625 -2.939 1 97.81 94 ALA A N 1
ATOM 720 C CA . ALA A 1 94 ? 2.299 -29.781 -3.77 1 97.81 94 ALA A CA 1
ATOM 721 C C . ALA A 1 94 ? 1.085 -30.672 -3.996 1 97.81 94 ALA A C 1
ATOM 723 O O . ALA A 1 94 ? 0.24 -30.828 -3.111 1 97.81 94 ALA A O 1
ATOM 724 N N . LEU A 1 95 ? 1.062 -31.219 -5.164 1 97.56 95 LEU A N 1
ATOM 725 C CA . LEU A 1 95 ? 0.072 -32.219 -5.504 1 97.56 95 LEU A CA 1
ATOM 726 C C . LEU A 1 95 ? 0.74 -33.562 -5.758 1 97.56 95 LEU A C 1
ATOM 728 O O . LEU A 1 95 ? 1.732 -33.656 -6.484 1 97.56 95 LEU A O 1
ATOM 732 N N . TYR A 1 96 ? 0.192 -34.594 -5.125 1 95.19 96 TYR A N 1
ATOM 733 C CA . TYR A 1 96 ? 0.63 -35.969 -5.34 1 95.19 96 TYR A CA 1
ATOM 734 C C . TYR A 1 96 ? -0.41 -36.781 -6.133 1 95.19 96 TYR A C 1
ATOM 736 O O . TYR A 1 96 ? -1.613 -36.625 -5.91 1 95.19 96 TYR A O 1
ATOM 744 N N . ILE A 1 97 ? 0.094 -37.562 -7.008 1 92.25 97 ILE A N 1
ATOM 745 C CA . ILE A 1 97 ? -0.732 -38.531 -7.699 1 92.25 97 ILE A CA 1
ATOM 746 C C . ILE A 1 97 ? -0.235 -39.938 -7.383 1 92.25 97 ILE A C 1
ATOM 748 O O . ILE A 1 97 ? 0.959 -40.219 -7.5 1 92.25 97 ILE A O 1
ATOM 752 N N . TYR A 1 98 ? -1.185 -40.719 -6.914 1 87.81 98 TYR A N 1
ATOM 753 C CA . TYR A 1 98 ? -0.894 -42.125 -6.629 1 87.81 98 TYR A CA 1
ATOM 754 C C . TYR A 1 98 ? -1.648 -43.062 -7.582 1 87.81 98 TYR A C 1
ATOM 756 O O . TYR A 1 98 ? -2.848 -42.875 -7.809 1 87.81 98 TYR A O 1
ATOM 764 N N . TRP A 1 99 ? -0.926 -43.969 -8.18 1 84.81 99 TRP A N 1
ATOM 765 C CA . TRP A 1 99 ? -1.565 -45.062 -8.906 1 84.81 99 TRP A CA 1
ATOM 766 C C . TRP A 1 99 ? -1.712 -46.312 -8.016 1 84.81 99 TRP A C 1
ATOM 768 O O . TRP A 1 99 ? -0.716 -46.906 -7.633 1 84.81 99 TRP A O 1
ATOM 778 N N . GLU A 1 100 ? -2.984 -46.469 -7.711 1 84 100 GLU A N 1
ATOM 779 C CA . GLU A 1 100 ? -3.262 -47.562 -6.777 1 84 100 GLU A CA 1
ATOM 780 C C . GLU A 1 100 ? -4.25 -48.562 -7.375 1 84 100 GLU A C 1
ATOM 782 O O . GLU A 1 100 ? -5.199 -48.188 -8.062 1 84 100 GLU A O 1
ATOM 787 N N . CYS A 1 101 ? -3.945 -49.844 -7.172 1 83.38 101 CYS A N 1
ATOM 788 C CA . CYS A 1 101 ? -4.867 -50.875 -7.652 1 83.38 101 CYS A CA 1
ATOM 789 C C . CYS A 1 101 ? -5.984 -51.125 -6.648 1 83.38 101 CYS A C 1
ATOM 791 O O . CYS A 1 101 ? -5.992 -50.531 -5.566 1 83.38 101 CYS A O 1
ATOM 793 N N . THR A 1 102 ? -6.938 -51.938 -6.945 1 83.5 102 THR A N 1
ATOM 794 C CA . THR A 1 102 ? -8.117 -52.219 -6.137 1 83.5 102 THR A CA 1
ATOM 795 C C . THR A 1 102 ? -7.723 -52.844 -4.801 1 83.5 102 THR A C 1
ATOM 797 O O . THR A 1 102 ? -8.477 -52.781 -3.828 1 83.5 102 THR A O 1
ATOM 800 N N . LYS A 1 103 ? -6.586 -53.438 -4.762 1 81.44 103 LYS A N 1
ATOM 801 C CA . LYS A 1 103 ? -6.102 -54.031 -3.523 1 81.44 103 LYS A CA 1
ATOM 802 C C . LYS A 1 103 ? -5.238 -53.062 -2.734 1 81.44 103 LYS A C 1
ATOM 804 O O . LYS A 1 103 ? -4.539 -53.438 -1.801 1 81.44 103 LYS A O 1
ATOM 809 N N . LYS A 1 104 ? -5.113 -51.844 -3.174 1 82.31 104 LYS A N 1
ATOM 810 C CA . LYS A 1 104 ? -4.477 -50.719 -2.5 1 82.31 104 LYS A CA 1
ATOM 811 C C . LYS A 1 104 ? -2.957 -50.781 -2.609 1 82.31 104 LYS A C 1
ATOM 813 O O . LYS A 1 104 ? -2.238 -50.25 -1.77 1 82.31 104 LYS A O 1
ATOM 818 N N . HIS A 1 105 ? -2.518 -51.719 -3.617 1 82 105 HIS A N 1
ATOM 819 C CA . HIS A 1 105 ? -1.093 -51.656 -3.932 1 82 105 HIS A CA 1
ATOM 820 C C . HIS A 1 105 ? -0.737 -50.375 -4.688 1 82 105 HIS A C 1
ATOM 822 O O . HIS A 1 105 ? -1.421 -50.031 -5.645 1 82 105 HIS A O 1
ATOM 828 N N . GLU A 1 106 ? 0.24 -49.656 -4.113 1 81.06 106 GLU A N 1
ATOM 829 C CA . GLU A 1 106 ? 0.734 -48.5 -4.828 1 81.06 106 GLU A CA 1
ATOM 830 C C . GLU A 1 106 ? 1.655 -48.906 -5.977 1 81.06 106 GLU A C 1
ATOM 832 O O . GLU A 1 106 ? 2.73 -49.438 -5.75 1 81.06 106 GLU A O 1
ATOM 837 N N . ALA A 1 107 ? 1.245 -48.656 -7.141 1 76.38 107 ALA A N 1
ATOM 838 C CA . ALA A 1 107 ? 2.023 -49 -8.328 1 76.38 107 ALA A CA 1
ATOM 839 C C . ALA A 1 107 ? 3.035 -47.906 -8.664 1 76.38 107 ALA A C 1
ATOM 841 O O . ALA A 1 107 ? 4.145 -48.219 -9.117 1 76.38 107 ALA A O 1
ATOM 842 N N . HIS A 1 108 ? 2.607 -46.719 -8.461 1 82.44 108 HIS A N 1
ATOM 843 C CA . HIS A 1 108 ? 3.453 -45.594 -8.797 1 82.44 108 HIS A CA 1
ATOM 844 C C . HIS A 1 108 ? 3.014 -44.344 -8.047 1 82.44 108 HIS A C 1
ATOM 846 O O . HIS A 1 108 ? 1.878 -44.25 -7.574 1 82.44 108 HIS A O 1
ATOM 852 N N . ARG A 1 109 ? 3.957 -43.438 -7.836 1 88.44 109 ARG A N 1
ATOM 853 C CA . ARG A 1 109 ? 3.625 -42.156 -7.23 1 88.44 109 ARG A CA 1
ATOM 854 C C . ARG A 1 109 ? 4.375 -41.031 -7.918 1 88.44 109 ARG A C 1
ATOM 856 O O . ARG A 1 109 ? 5.477 -41.219 -8.43 1 88.44 109 ARG A O 1
ATOM 863 N N . TRP A 1 110 ? 3.807 -39.875 -8.031 1 92.38 110 TRP A N 1
ATOM 864 C CA . TRP A 1 110 ? 4.348 -38.688 -8.664 1 92.38 110 TRP A CA 1
ATOM 865 C C . TRP A 1 110 ? 4.047 -37.438 -7.816 1 92.38 110 TRP A C 1
ATOM 867 O O . TRP A 1 110 ? 3.01 -37.375 -7.156 1 92.38 110 TRP A O 1
ATOM 877 N N . CYS A 1 111 ? 5.035 -36.5 -7.809 1 95.38 111 CYS A N 1
ATOM 878 C CA . CYS A 1 111 ? 4.836 -35.25 -7.113 1 95.38 111 CYS A CA 1
ATOM 879 C C . CYS A 1 111 ? 5.055 -34.062 -8.055 1 95.38 111 CYS A C 1
ATOM 881 O O . CYS A 1 111 ? 5.977 -34.062 -8.867 1 95.38 111 CYS A O 1
ATOM 883 N N . SER A 1 112 ? 4.281 -33.062 -7.914 1 97.31 112 SER A N 1
ATOM 884 C CA . SER A 1 112 ? 4.301 -31.906 -8.789 1 97.31 112 SER A CA 1
ATOM 885 C C . SER A 1 112 ? 5.566 -31.078 -8.586 1 97.31 112 SER A C 1
ATOM 887 O O . SER A 1 112 ? 5.875 -30.203 -9.391 1 97.31 112 SER A O 1
ATOM 889 N N . GLN A 1 113 ? 6.266 -31.375 -7.496 1 97.12 113 GLN A N 1
ATOM 890 C CA . GLN A 1 113 ? 7.402 -30.562 -7.105 1 97.12 113 GLN A CA 1
ATOM 891 C C . GLN A 1 113 ? 8.547 -31.422 -6.578 1 97.12 113 GLN A C 1
ATOM 893 O O . GLN A 1 113 ? 8.328 -32.531 -6.117 1 97.12 113 GLN A O 1
ATOM 898 N N . PRO A 1 114 ? 9.773 -30.797 -6.68 1 96.69 114 PRO A N 1
ATOM 899 C CA . PRO A 1 114 ? 10.859 -31.484 -5.984 1 96.69 114 PRO A CA 1
ATOM 900 C C . PRO A 1 114 ? 10.695 -31.469 -4.465 1 96.69 114 PRO A C 1
ATOM 902 O O . PRO A 1 114 ? 10.086 -30.547 -3.92 1 96.69 114 PRO A O 1
ATOM 905 N N . VAL A 1 115 ? 11.25 -32.469 -3.855 1 96.06 115 VAL A N 1
ATOM 906 C CA . VAL A 1 115 ? 11.133 -32.594 -2.406 1 96.06 115 VAL A CA 1
ATOM 907 C C . VAL A 1 115 ? 12.516 -32.5 -1.766 1 96.06 115 VAL A C 1
ATOM 909 O O . VAL A 1 115 ? 13.469 -33.156 -2.207 1 96.06 115 VAL A O 1
ATOM 912 N N . LEU A 1 116 ? 12.609 -31.641 -0.812 1 95.44 116 LEU A N 1
ATOM 913 C CA . LEU A 1 116 ? 13.852 -31.453 -0.071 1 95.44 116 LEU A CA 1
ATOM 914 C C . LEU A 1 116 ? 13.875 -32.312 1.182 1 95.44 116 LEU A C 1
ATOM 916 O O . LEU A 1 116 ? 12.961 -33.125 1.399 1 95.44 116 LEU A O 1
ATOM 920 N N . ASN A 1 117 ? 14.953 -32.156 1.89 1 90.94 117 ASN A N 1
ATOM 921 C CA . ASN A 1 117 ? 15.07 -32.969 3.105 1 90.94 117 ASN A CA 1
ATOM 922 C C . ASN A 1 117 ? 13.922 -32.688 4.07 1 90.94 117 ASN A C 1
ATOM 924 O O . ASN A 1 117 ? 13.336 -31.609 4.059 1 90.94 117 ASN A O 1
ATOM 928 N N . ARG A 1 118 ? 13.484 -33.719 4.742 1 88.5 118 ARG A N 1
ATOM 929 C CA . ARG A 1 118 ? 12.414 -33.688 5.734 1 88.5 118 ARG A CA 1
ATOM 930 C C . ARG A 1 118 ? 11.086 -33.281 5.094 1 88.5 118 ARG A C 1
ATOM 932 O O . ARG A 1 118 ? 10.297 -32.562 5.695 1 88.5 118 ARG A O 1
ATOM 939 N N . ARG A 1 119 ? 10.945 -33.5 3.873 1 88.62 119 ARG A N 1
ATOM 940 C CA . ARG A 1 119 ? 9.703 -33.5 3.098 1 88.62 119 ARG A CA 1
ATOM 941 C C . ARG A 1 119 ? 9.219 -32.062 2.863 1 88.62 119 ARG A C 1
ATOM 943 O O . ARG A 1 119 ? 8.008 -31.812 2.838 1 88.62 119 ARG A O 1
ATOM 950 N N . LEU A 1 120 ? 10.125 -31.156 2.9 1 94.75 120 LEU A N 1
ATOM 951 C CA . LEU A 1 120 ? 9.711 -29.828 2.469 1 94.75 120 LEU A CA 1
ATOM 952 C C . LEU A 1 120 ? 9.625 -29.75 0.949 1 94.75 120 LEU A C 1
ATOM 954 O O . LEU A 1 120 ? 10.578 -30.109 0.249 1 94.75 120 LEU A O 1
ATOM 958 N N . HIS A 1 121 ? 8.508 -29.422 0.503 1 96.81 121 HIS A N 1
ATOM 959 C CA . HIS A 1 121 ? 8.305 -29.312 -0.938 1 96.81 121 HIS A CA 1
ATOM 960 C C . HIS A 1 121 ? 8.945 -28.047 -1.498 1 96.81 121 HIS A C 1
ATOM 962 O O . HIS A 1 121 ? 8.898 -27 -0.865 1 96.81 121 HIS A O 1
ATOM 968 N N . GLY A 1 122 ? 9.531 -28.172 -2.674 1 97.19 122 GLY A N 1
ATOM 969 C CA . GLY A 1 122 ? 10.188 -27.047 -3.324 1 97.19 122 GLY A CA 1
ATOM 970 C C . GLY A 1 122 ? 9.266 -25.859 -3.531 1 97.19 122 GLY A C 1
ATOM 971 O O . GLY A 1 122 ? 9.688 -24.719 -3.393 1 97.19 122 GLY A O 1
ATOM 972 N N . GLY A 1 123 ? 8.047 -26.109 -3.84 1 97.75 123 GLY A N 1
ATOM 973 C CA . GLY A 1 123 ? 7.078 -25.047 -4.055 1 97.75 123 GLY A CA 1
ATOM 974 C C . GLY A 1 123 ? 6.82 -24.219 -2.814 1 97.75 123 GLY A C 1
ATOM 975 O O . GLY A 1 123 ? 6.695 -23 -2.895 1 97.75 123 GLY A O 1
ATOM 976 N N . ASP A 1 124 ? 6.727 -24.844 -1.667 1 97.94 124 ASP A N 1
ATOM 977 C CA . ASP A 1 124 ? 6.504 -24.109 -0.42 1 97.94 124 ASP A CA 1
ATOM 978 C C . ASP A 1 124 ? 7.664 -23.172 -0.124 1 97.94 124 ASP A C 1
ATOM 980 O O . ASP A 1 124 ? 7.445 -22.016 0.254 1 97.94 124 ASP A O 1
ATOM 984 N N . LEU A 1 125 ? 8.812 -23.672 -0.319 1 98.19 125 LEU A N 1
ATOM 985 C CA . LEU A 1 125 ? 10 -22.875 -0.047 1 98.19 125 LEU A CA 1
ATOM 986 C C . LEU A 1 125 ? 10.117 -21.719 -1.031 1 98.19 125 LEU A C 1
ATOM 988 O O . LEU A 1 125 ? 10.344 -20.578 -0.627 1 98.19 125 LEU A O 1
ATOM 992 N N . GLN A 1 126 ? 9.914 -22 -2.273 1 98.12 126 GLN A N 1
ATOM 993 C CA . GLN A 1 126 ? 10.125 -20.984 -3.301 1 98.12 126 GLN A CA 1
ATOM 994 C C . GLN A 1 126 ? 9 -19.953 -3.291 1 98.12 126 GLN A C 1
ATOM 996 O O . GLN A 1 126 ? 9.227 -18.781 -3.561 1 98.12 126 GLN A O 1
ATOM 1001 N N . ILE A 1 127 ? 7.781 -20.391 -3.059 1 98.62 127 ILE A N 1
ATOM 1002 C CA . ILE A 1 127 ? 6.672 -19.453 -2.938 1 98.62 127 ILE A CA 1
ATOM 1003 C C . ILE A 1 127 ? 6.938 -18.484 -1.788 1 98.62 127 ILE A C 1
ATOM 1005 O O . ILE A 1 127 ? 6.801 -17.266 -1.949 1 98.62 127 ILE A O 1
ATOM 1009 N N . SER A 1 128 ? 7.34 -19 -0.673 1 98.56 128 SER A N 1
ATOM 1010 C CA . SER A 1 128 ? 7.641 -18.172 0.489 1 98.56 128 SER A CA 1
ATOM 1011 C C . SER A 1 128 ? 8.781 -17.203 0.195 1 98.56 128 SER A C 1
ATOM 1013 O O . SER A 1 128 ? 8.703 -16.016 0.546 1 98.56 128 SER A O 1
ATOM 1015 N N . SER A 1 129 ? 9.773 -17.719 -0.49 1 98.69 129 SER A N 1
ATOM 1016 C CA . SER A 1 129 ? 10.93 -16.891 -0.839 1 98.69 129 SER A CA 1
ATOM 1017 C C . SER A 1 129 ? 10.531 -15.766 -1.799 1 98.69 129 SER A C 1
ATOM 1019 O O . SER A 1 129 ? 10.93 -14.617 -1.618 1 98.69 129 SER A O 1
ATOM 1021 N N . ALA A 1 130 ? 9.758 -16.172 -2.777 1 98.5 130 ALA A N 1
ATOM 1022 C CA . ALA A 1 130 ? 9.344 -15.195 -3.785 1 98.5 130 ALA A CA 1
ATOM 1023 C C . ALA A 1 130 ? 8.469 -14.102 -3.17 1 98.5 130 ALA A C 1
ATOM 1025 O O . ALA A 1 130 ? 8.562 -12.938 -3.559 1 98.5 130 ALA A O 1
ATOM 1026 N N . ILE A 1 131 ? 7.645 -14.453 -2.24 1 98.19 131 ILE A N 1
ATOM 1027 C CA . ILE A 1 131 ? 6.781 -13.484 -1.578 1 98.19 131 ILE A CA 1
ATOM 1028 C C . ILE A 1 131 ? 7.637 -12.445 -0.853 1 98.19 131 ILE A C 1
ATOM 1030 O O . ILE A 1 131 ? 7.469 -11.242 -1.057 1 98.19 131 ILE A O 1
ATOM 1034 N N . LEU A 1 132 ? 8.555 -12.898 -0.085 1 98.25 132 LEU A N 1
ATOM 1035 C CA . LEU A 1 132 ? 9.359 -11.992 0.722 1 98.25 132 LEU A CA 1
ATOM 1036 C C . LEU A 1 132 ? 10.297 -11.172 -0.157 1 98.25 132 LEU A C 1
ATOM 1038 O O . LEU A 1 132 ? 10.375 -9.945 -0.013 1 98.25 132 LEU A O 1
ATOM 1042 N N . THR A 1 133 ? 10.922 -11.773 -1.152 1 98.38 133 THR A N 1
ATOM 1043 C CA . THR A 1 133 ? 11.969 -11.109 -1.917 1 98.38 133 THR A CA 1
ATOM 1044 C C . THR A 1 133 ? 11.375 -10.156 -2.947 1 98.38 133 THR A C 1
ATOM 1046 O O . THR A 1 133 ? 12.062 -9.266 -3.449 1 98.38 133 THR A O 1
ATOM 1049 N N . SER A 1 134 ? 10.117 -10.367 -3.293 1 97.31 134 SER A N 1
ATOM 1050 C CA . SER A 1 134 ? 9.469 -9.453 -4.227 1 97.31 134 SER A CA 1
ATOM 1051 C C . SER A 1 134 ? 8.758 -8.328 -3.488 1 97.31 134 SER A C 1
ATOM 1053 O O . SER A 1 134 ? 8.188 -7.434 -4.117 1 97.31 134 SER A O 1
ATOM 1055 N N . GLY A 1 135 ? 8.742 -8.375 -2.191 1 96 135 GLY A N 1
ATOM 1056 C CA . GLY A 1 135 ? 8.109 -7.336 -1.396 1 96 135 GLY A CA 1
ATOM 1057 C C . GLY A 1 135 ? 6.609 -7.512 -1.272 1 96 135 GLY A C 1
ATOM 1058 O O . GLY A 1 135 ? 5.902 -6.586 -0.868 1 96 135 GLY A O 1
ATOM 1059 N N . ASN A 1 136 ? 6.098 -8.695 -1.627 1 95.88 136 ASN A N 1
ATOM 1060 C CA . ASN A 1 136 ? 4.672 -8.977 -1.508 1 95.88 136 ASN A CA 1
ATOM 1061 C C . ASN A 1 136 ? 4.297 -9.375 -0.084 1 95.88 136 ASN A C 1
ATOM 1063 O O . ASN A 1 136 ? 5.168 -9.672 0.733 1 95.88 136 ASN A O 1
ATOM 1067 N N . ASN A 1 137 ? 3.031 -9.258 0.16 1 93.31 137 ASN A N 1
ATOM 1068 C CA . ASN A 1 137 ? 2.465 -9.664 1.442 1 93.31 137 ASN A CA 1
ATOM 1069 C C . ASN A 1 137 ? 1.806 -11.031 1.356 1 93.31 137 ASN A C 1
ATOM 1071 O O . ASN A 1 137 ? 1.104 -11.328 0.388 1 93.31 137 ASN A O 1
ATOM 1075 N N . PHE A 1 138 ? 2.051 -11.836 2.328 1 96.25 138 PHE A N 1
ATOM 1076 C CA . PHE A 1 138 ? 1.57 -13.211 2.291 1 96.25 138 PHE A CA 1
ATOM 1077 C C . PHE A 1 138 ? 0.05 -13.25 2.197 1 96.25 138 PHE A C 1
ATOM 1079 O O . PHE A 1 138 ? -0.508 -14.016 1.406 1 96.25 138 PHE A O 1
ATOM 1086 N N . ALA A 1 139 ? -0.586 -12.469 2.99 1 94 139 ALA A N 1
ATOM 1087 C CA . ALA A 1 139 ? -2.045 -12.516 3.029 1 94 139 ALA A CA 1
ATOM 1088 C C . ALA A 1 139 ? -2.641 -12.164 1.67 1 94 139 ALA A C 1
ATOM 1090 O O . ALA A 1 139 ? -3.619 -12.773 1.237 1 94 139 ALA A O 1
ATOM 1091 N N . LYS A 1 140 ? -2.088 -11.227 1.002 1 94.31 140 LYS A N 1
ATOM 1092 C CA . LYS A 1 140 ? -2.555 -10.828 -0.323 1 94.31 140 LYS A CA 1
ATOM 1093 C C . LYS A 1 140 ? -2.318 -11.938 -1.344 1 94.31 140 LYS A C 1
ATOM 1095 O O . LYS A 1 140 ? -3.188 -12.227 -2.168 1 94.31 140 LYS A O 1
ATOM 1100 N N . CYS A 1 141 ? -1.168 -12.539 -1.225 1 96.88 141 CYS A N 1
ATOM 1101 C CA . CYS A 1 141 ? -0.852 -13.633 -2.135 1 96.88 141 CYS A CA 1
ATOM 1102 C C . CYS A 1 141 ? -1.747 -14.836 -1.87 1 96.88 141 CYS A C 1
ATOM 1104 O O . CYS A 1 141 ? -2.162 -15.523 -2.805 1 96.88 141 CYS A O 1
ATOM 1106 N N . ALA A 1 142 ? -1.983 -15.055 -0.6 1 97.19 142 ALA A N 1
ATOM 1107 C CA . ALA A 1 142 ? -2.844 -16.172 -0.229 1 97.19 142 ALA A CA 1
ATOM 1108 C C . ALA A 1 142 ? -4.262 -15.977 -0.76 1 97.19 142 ALA A C 1
ATOM 1110 O O . ALA A 1 142 ? -4.898 -16.938 -1.21 1 97.19 142 ALA A O 1
ATOM 1111 N N . LEU A 1 143 ? -4.758 -14.758 -0.686 1 96.88 143 LEU A N 1
ATOM 1112 C CA . LEU A 1 143 ? -6.082 -14.469 -1.219 1 96.88 143 LEU A CA 1
ATOM 1113 C C . LEU A 1 143 ? -6.113 -14.648 -2.732 1 96.88 143 LEU A C 1
ATOM 1115 O O . LEU A 1 143 ? -7.066 -15.203 -3.279 1 96.88 143 LEU A O 1
ATOM 1119 N N . PHE A 1 144 ? -5.105 -14.164 -3.383 1 97.69 144 PHE A N 1
ATOM 1120 C CA . PHE A 1 144 ? -4.922 -14.375 -4.812 1 97.69 144 PHE A CA 1
ATOM 1121 C C . PHE A 1 144 ? -4.973 -15.867 -5.148 1 97.69 144 PHE A C 1
ATOM 1123 O O . PHE A 1 144 ? -5.691 -16.281 -6.059 1 97.69 144 PHE A O 1
ATOM 1130 N N . ALA A 1 145 ? -4.234 -16.656 -4.391 1 98.44 145 ALA A N 1
ATOM 1131 C CA . ALA A 1 145 ? -4.184 -18.094 -4.594 1 98.44 145 ALA A CA 1
ATOM 1132 C C . ALA A 1 145 ? -5.543 -18.734 -4.328 1 98.44 145 ALA A C 1
ATOM 1134 O O . ALA A 1 145 ? -5.953 -19.656 -5.043 1 98.44 145 ALA A O 1
ATOM 1135 N N . LYS A 1 146 ? -6.168 -18.25 -3.338 1 97.44 146 LYS A N 1
ATOM 1136 C CA . LYS A 1 146 ? -7.488 -18.766 -3 1 97.44 146 LYS A CA 1
ATOM 1137 C C . LYS A 1 146 ? -8.461 -18.594 -4.16 1 97.44 146 LYS A C 1
ATOM 1139 O O . LYS A 1 146 ? -9.203 -19.516 -4.508 1 97.44 146 LYS A O 1
ATOM 1144 N N . PHE A 1 147 ? -8.461 -17.453 -4.77 1 97.75 147 PHE A N 1
ATOM 1145 C CA . PHE A 1 147 ? -9.375 -17.156 -5.863 1 97.75 147 PHE A CA 1
ATOM 1146 C C . PHE A 1 147 ? -9 -17.953 -7.113 1 97.75 147 PHE A C 1
ATOM 1148 O O . PHE A 1 147 ? -9.852 -18.25 -7.949 1 97.75 147 PHE A O 1
ATOM 1155 N N . LEU A 1 148 ? -7.758 -18.312 -7.211 1 97.38 148 LEU A N 1
ATOM 1156 C CA . LEU A 1 148 ? -7.266 -19.141 -8.312 1 97.38 148 LEU A CA 1
ATOM 1157 C C . LEU A 1 148 ? -7.445 -20.625 -8 1 97.38 148 LEU A C 1
ATOM 1159 O O . LEU A 1 148 ? -7.176 -21.469 -8.852 1 97.38 148 LEU A O 1
ATOM 1163 N N . LYS A 1 149 ? -7.824 -20.953 -6.738 1 97.5 149 LYS A N 1
ATOM 1164 C CA . LYS A 1 149 ? -7.863 -22.328 -6.23 1 97.5 149 LYS A CA 1
ATOM 1165 C C . LYS A 1 149 ? -6.504 -23 -6.363 1 97.5 149 LYS A C 1
ATOM 1167 O O . LYS A 1 149 ? -6.422 -24.172 -6.758 1 97.5 149 LYS A O 1
ATOM 1172 N N . LEU A 1 150 ? -5.52 -22.234 -6.203 1 98.25 150 LEU A N 1
ATOM 1173 C CA . LEU A 1 150 ? -4.141 -22.703 -6.254 1 98.25 150 LEU A CA 1
ATOM 1174 C C . LEU A 1 150 ? -3.705 -23.266 -4.898 1 98.25 150 LEU A C 1
ATOM 1176 O O . LEU A 1 150 ? -3.844 -22.594 -3.877 1 98.25 150 LEU A O 1
ATOM 1180 N N . TYR A 1 151 ? -3.223 -24.5 -4.922 1 98.25 151 TYR A N 1
ATOM 1181 C CA . TYR A 1 151 ? -2.631 -25.016 -3.691 1 98.25 151 TYR A CA 1
ATOM 1182 C C . TYR A 1 151 ? -1.491 -24.109 -3.217 1 98.25 151 TYR A C 1
ATOM 1184 O O . TYR A 1 151 ? -0.619 -23.75 -4.004 1 98.25 151 TYR A O 1
ATOM 1192 N N . PHE A 1 152 ? -1.518 -23.766 -1.921 1 98.31 152 PHE A N 1
ATOM 1193 C CA . PHE A 1 152 ? -0.642 -22.734 -1.37 1 98.31 152 PHE A CA 1
ATOM 1194 C C . PHE A 1 152 ? -0.181 -23.109 0.033 1 98.31 152 PHE A C 1
ATOM 1196 O O . PHE A 1 152 ? -0.864 -23.859 0.736 1 98.31 152 PHE A O 1
ATOM 1203 N N . PRO A 1 153 ? 1.044 -22.688 0.386 1 97.69 153 PRO A N 1
ATOM 1204 C CA . PRO A 1 153 ? 1.458 -22.984 1.762 1 97.69 153 PRO A CA 1
ATOM 1205 C C . PRO A 1 153 ? 0.554 -22.312 2.799 1 97.69 153 PRO A C 1
ATOM 1207 O O . PRO A 1 153 ? -0.012 -21.25 2.541 1 97.69 153 PRO A O 1
ATOM 1210 N N . SER A 1 154 ? 0.5 -22.938 3.93 1 96.06 154 SER A N 1
ATOM 1211 C CA . SER A 1 154 ? -0.243 -22.344 5.035 1 96.06 154 SER A CA 1
ATOM 1212 C C . SER A 1 154 ? 0.516 -21.172 5.641 1 96.06 154 SER A C 1
ATOM 1214 O O . SER A 1 154 ? 1.713 -21 5.398 1 96.06 154 SER A O 1
ATOM 1216 N N . THR A 1 155 ? -0.202 -20.375 6.398 1 94.19 155 THR A N 1
ATOM 1217 C CA . THR A 1 155 ? 0.41 -19.234 7.074 1 94.19 155 THR A CA 1
ATOM 1218 C C . THR A 1 155 ? 1.518 -19.688 8.016 1 94.19 155 THR A C 1
ATOM 1220 O O . THR A 1 155 ? 2.582 -19.078 8.086 1 94.19 155 THR A O 1
ATOM 1223 N N . SER A 1 156 ? 1.256 -20.75 8.711 1 92.31 156 SER A N 1
ATOM 1224 C CA . SER A 1 156 ? 2.234 -21.281 9.656 1 92.31 156 SER A CA 1
ATOM 1225 C C . SER A 1 156 ? 3.496 -21.75 8.945 1 92.31 156 SER A C 1
ATOM 1227 O O . SER A 1 156 ? 4.609 -21.5 9.414 1 92.31 156 SER A O 1
ATOM 1229 N N . LYS A 1 157 ? 3.312 -22.453 7.859 1 94.12 157 LYS A N 1
ATOM 1230 C CA . LYS A 1 157 ? 4.457 -22.922 7.086 1 94.12 157 LYS A CA 1
ATOM 1231 C C . LYS A 1 157 ? 5.266 -21.75 6.531 1 94.12 157 LYS A C 1
ATOM 1233 O O . LYS A 1 157 ? 6.492 -21.734 6.617 1 94.12 157 LYS A O 1
ATOM 1238 N N . PHE A 1 158 ? 4.602 -20.781 6.07 1 96.12 158 PHE A N 1
ATOM 1239 C CA . PHE A 1 158 ? 5.25 -19.594 5.547 1 96.12 158 PHE A CA 1
ATOM 1240 C C . PHE A 1 158 ? 6.074 -18.906 6.633 1 96.12 158 PHE A C 1
ATOM 1242 O O . PHE A 1 158 ? 7.23 -18.547 6.406 1 96.12 158 PHE A O 1
ATOM 1249 N N . THR A 1 159 ? 5.477 -18.703 7.715 1 94.31 159 THR A N 1
ATOM 1250 C CA . THR A 1 159 ? 6.137 -18.016 8.812 1 94.31 159 THR A CA 1
ATOM 1251 C C . THR A 1 159 ? 7.359 -18.797 9.289 1 94.31 159 THR A C 1
ATOM 1253 O O . THR A 1 159 ? 8.391 -18.203 9.625 1 94.31 159 THR A O 1
ATOM 1256 N N . ALA A 1 160 ? 7.223 -20.047 9.305 1 94.5 160 ALA A N 1
ATOM 1257 C CA . ALA A 1 160 ? 8.344 -20.891 9.719 1 94.5 160 ALA A CA 1
ATOM 1258 C C . ALA A 1 160 ? 9.5 -20.781 8.727 1 94.5 160 ALA A C 1
ATOM 1260 O O . ALA A 1 160 ? 10.656 -20.625 9.117 1 94.5 160 ALA A O 1
ATOM 1261 N N . ILE A 1 161 ? 9.195 -20.906 7.438 1 96.94 161 ILE A N 1
ATOM 1262 C CA . ILE A 1 161 ? 10.211 -20.812 6.391 1 96.94 161 ILE A CA 1
ATOM 1263 C C . ILE A 1 161 ? 10.891 -19.438 6.453 1 96.94 161 ILE A C 1
ATOM 1265 O O . ILE A 1 161 ? 12.117 -19.344 6.375 1 96.94 161 ILE A O 1
ATOM 1269 N N . GLN A 1 162 ? 10.117 -18.469 6.594 1 96.75 162 GLN A N 1
ATOM 1270 C CA . GLN A 1 162 ? 10.609 -17.109 6.672 1 96.75 162 GLN A CA 1
ATOM 1271 C C . GLN A 1 162 ? 11.578 -16.922 7.836 1 96.75 162 GLN A C 1
ATOM 1273 O O . GLN A 1 162 ? 12.664 -16.375 7.672 1 96.75 162 GLN A O 1
ATOM 1278 N N . ARG A 1 163 ? 11.219 -17.391 8.953 1 94.25 163 ARG A N 1
ATOM 1279 C CA . ARG A 1 163 ? 12 -17.219 10.18 1 94.25 163 ARG A CA 1
ATOM 1280 C C . ARG A 1 163 ? 13.289 -18.031 10.125 1 94.25 163 ARG A C 1
ATOM 1282 O O . ARG A 1 163 ? 14.359 -17.531 10.484 1 94.25 163 ARG A O 1
ATOM 1289 N N . LYS A 1 164 ? 13.188 -19.172 9.633 1 94.88 164 LYS A N 1
ATOM 1290 C CA . LYS A 1 164 ? 14.297 -20.109 9.766 1 94.88 164 LYS A CA 1
ATOM 1291 C C . LYS A 1 164 ? 15.289 -19.953 8.609 1 94.88 164 LYS A C 1
ATOM 1293 O O . LYS A 1 164 ? 16.5 -20.125 8.797 1 94.88 164 LYS A O 1
ATOM 1298 N N . TYR A 1 165 ? 14.766 -19.641 7.453 1 97.38 165 TYR A N 1
ATOM 1299 C CA . TYR A 1 165 ? 15.664 -19.734 6.305 1 97.38 165 TYR A CA 1
ATOM 1300 C C . TYR A 1 165 ? 15.781 -18.391 5.598 1 97.38 165 TYR A C 1
ATOM 1302 O O . TYR A 1 165 ? 16.875 -17.969 5.215 1 97.38 165 TYR A O 1
ATOM 1310 N N . LEU A 1 166 ? 14.734 -17.656 5.418 1 98.5 166 LEU A N 1
ATOM 1311 C CA . LEU A 1 166 ? 14.766 -16.453 4.598 1 98.5 166 LEU A CA 1
ATOM 1312 C C . LEU A 1 166 ? 15.445 -15.305 5.344 1 98.5 166 LEU A C 1
ATOM 1314 O O . LEU A 1 166 ? 16.438 -14.75 4.863 1 98.5 166 LEU A O 1
ATOM 1318 N N . VAL A 1 167 ? 15 -14.984 6.527 1 97.62 167 VAL A N 1
ATOM 1319 C CA . VAL A 1 167 ? 15.469 -13.828 7.285 1 97.62 167 VAL A CA 1
ATOM 1320 C C . VAL A 1 167 ? 16.969 -13.961 7.562 1 97.62 167 VAL A C 1
ATOM 1322 O O . VAL A 1 167 ? 17.75 -13.062 7.242 1 97.62 167 VAL A O 1
ATOM 1325 N N . PRO A 1 168 ? 17.391 -15.109 8.055 1 97.06 168 PRO A N 1
ATOM 1326 C CA . PRO A 1 168 ? 18.812 -15.227 8.32 1 97.06 168 PRO A CA 1
ATOM 1327 C C . PRO A 1 168 ? 19.656 -15.156 7.047 1 97.06 168 PRO A C 1
ATOM 1329 O O . PRO A 1 168 ? 20.734 -14.555 7.043 1 97.06 168 PRO A O 1
ATOM 1332 N N . THR A 1 169 ? 19.188 -15.773 5.992 1 98.62 169 THR A N 1
ATOM 1333 C CA . THR A 1 169 ? 19.953 -15.781 4.742 1 98.62 169 THR A CA 1
ATOM 1334 C C . THR A 1 169 ? 20.078 -14.375 4.176 1 98.62 169 THR A C 1
ATOM 1336 O O . THR A 1 169 ? 21.125 -13.992 3.672 1 98.62 169 THR A O 1
ATOM 1339 N N . ILE A 1 170 ? 19.031 -13.617 4.266 1 98.75 170 ILE A N 1
ATOM 1340 C CA . ILE A 1 170 ? 19.047 -12.234 3.791 1 98.75 170 ILE A CA 1
ATOM 1341 C C . ILE A 1 170 ? 20.047 -11.422 4.602 1 98.75 170 ILE A C 1
ATOM 1343 O O . ILE A 1 170 ? 20.828 -10.656 4.039 1 98.75 170 ILE A O 1
ATOM 1347 N N . SER A 1 171 ? 20.031 -11.609 5.883 1 97.88 171 SER A N 1
ATOM 1348 C CA . SER A 1 171 ? 20.938 -10.883 6.766 1 97.88 171 SER A CA 1
ATOM 1349 C C . SER A 1 171 ? 22.391 -11.195 6.434 1 97.88 171 SER A C 1
ATOM 1351 O O . SER A 1 171 ? 23.219 -10.281 6.332 1 97.88 171 SER A O 1
ATOM 1353 N N . THR A 1 172 ? 22.656 -12.445 6.246 1 98.12 172 THR A N 1
ATOM 1354 C CA . THR A 1 172 ? 24.016 -12.867 5.922 1 98.12 172 THR A CA 1
ATOM 1355 C C . THR A 1 172 ? 24.422 -12.336 4.551 1 98.12 172 THR A C 1
ATOM 1357 O O . THR A 1 172 ? 25.547 -11.867 4.379 1 98.12 172 THR A O 1
ATOM 1360 N N . PHE A 1 173 ? 23.562 -12.43 3.645 1 98.5 173 PHE A N 1
ATOM 1361 C CA . PHE A 1 173 ? 23.828 -11.961 2.293 1 98.5 173 PHE A CA 1
ATOM 1362 C C . PHE A 1 173 ? 24.109 -10.461 2.287 1 98.5 173 PHE A C 1
ATOM 1364 O O . PHE A 1 173 ? 25.031 -10 1.604 1 98.5 173 PHE A O 1
ATOM 1371 N N . TRP A 1 174 ? 23.406 -9.703 3.012 1 98.06 174 TRP A N 1
ATOM 1372 C CA . TRP A 1 174 ? 23.625 -8.266 3.139 1 98.06 174 TRP A CA 1
ATOM 1373 C C . TRP A 1 174 ? 25 -7.977 3.719 1 98.06 174 TRP A C 1
ATOM 1375 O O . TRP A 1 174 ? 25.734 -7.129 3.203 1 98.06 174 TRP A O 1
ATOM 1385 N N . LYS A 1 175 ? 25.312 -8.68 4.758 1 97 175 LYS A N 1
ATOM 1386 C CA . LYS A 1 175 ? 26.609 -8.461 5.395 1 97 175 LYS A CA 1
ATOM 1387 C C . LYS A 1 175 ? 27.75 -8.711 4.418 1 97 175 LYS A C 1
ATOM 1389 O O . LYS A 1 175 ? 28.75 -7.98 4.414 1 97 175 LYS A O 1
ATOM 1394 N N . GLU A 1 176 ? 27.578 -9.695 3.627 1 97.25 176 GLU A N 1
ATOM 1395 C CA . GLU A 1 176 ? 28.594 -10 2.619 1 97.25 176 GLU A CA 1
ATOM 1396 C C . GLU A 1 176 ? 28.688 -8.883 1.582 1 97.25 176 GLU A C 1
ATOM 1398 O O . GLU A 1 176 ? 29.797 -8.438 1.247 1 97.25 176 GLU A O 1
ATOM 1403 N N . GLN A 1 177 ? 27.578 -8.469 1.107 1 96.38 177 GLN A N 1
ATOM 1404 C CA . GLN A 1 177 ? 27.578 -7.395 0.117 1 96.38 177 GLN A CA 1
ATOM 1405 C C . GLN A 1 177 ? 28.094 -6.094 0.711 1 96.38 177 GLN A C 1
ATOM 1407 O 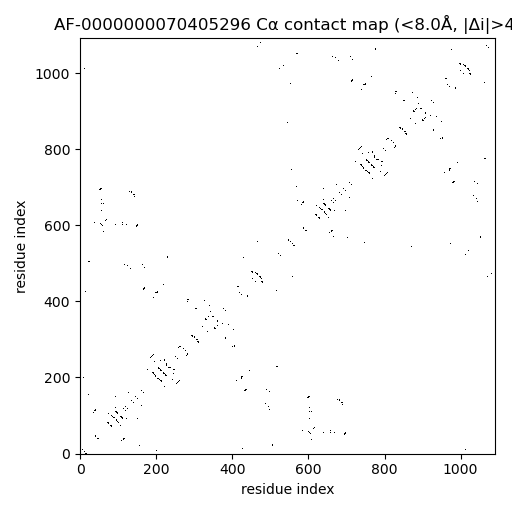O . GLN A 1 177 ? 28.797 -5.336 0.036 1 96.38 177 GLN A O 1
ATOM 1412 N N . GLN A 1 178 ? 27.734 -5.855 1.923 1 95.5 178 GLN A N 1
ATOM 1413 C CA . GLN A 1 178 ? 28.219 -4.676 2.631 1 95.5 178 GLN A CA 1
ATOM 1414 C C . GLN A 1 178 ? 29.75 -4.688 2.742 1 95.5 178 GLN A C 1
ATOM 1416 O O . GLN A 1 178 ? 30.406 -3.666 2.51 1 95.5 178 GLN A O 1
ATOM 1421 N N . ARG A 1 179 ? 30.266 -5.82 3.059 1 94.81 179 ARG A N 1
ATOM 1422 C CA . ARG A 1 179 ? 31.719 -5.965 3.152 1 94.81 179 ARG A CA 1
ATOM 1423 C C . ARG A 1 179 ? 32.375 -5.664 1.816 1 94.81 179 ARG A C 1
ATOM 1425 O O . ARG A 1 179 ? 33.438 -5.004 1.773 1 94.81 179 ARG A O 1
ATOM 1432 N N . ASP A 1 180 ? 31.781 -6.125 0.784 1 94.75 180 ASP A N 1
ATOM 1433 C CA . ASP A 1 180 ? 32.312 -5.867 -0.55 1 94.75 180 ASP A CA 1
ATOM 1434 C C . ASP A 1 180 ? 32.312 -4.371 -0.855 1 94.75 180 ASP A C 1
ATOM 1436 O O . ASP A 1 180 ? 33.281 -3.848 -1.405 1 94.75 180 ASP A O 1
ATOM 1440 N N . ILE A 1 181 ? 31.312 -3.705 -0.481 1 94.25 181 ILE A N 1
ATOM 1441 C CA . ILE A 1 181 ? 31.188 -2.271 -0.72 1 94.25 181 ILE A CA 1
ATOM 1442 C C . ILE A 1 181 ? 32.219 -1.52 0.109 1 94.25 181 ILE A C 1
ATOM 1444 O O . ILE A 1 181 ? 32.906 -0.629 -0.401 1 94.25 181 ILE A O 1
ATOM 1448 N N . ILE A 1 182 ? 32.344 -1.954 1.286 1 93.19 182 ILE A N 1
ATOM 1449 C CA . ILE A 1 182 ? 33.281 -1.293 2.213 1 93.19 182 ILE A CA 1
ATOM 1450 C C . ILE A 1 182 ? 34.719 -1.516 1.764 1 93.19 182 ILE A C 1
ATOM 1452 O O . ILE A 1 182 ? 35.531 -0.608 1.852 1 93.19 182 ILE A O 1
ATOM 1456 N N . GLU A 1 183 ? 34.969 -2.686 1.3 1 92.38 183 GLU A N 1
ATOM 1457 C CA . GLU A 1 183 ? 36.312 -2.984 0.791 1 92.38 183 GLU A CA 1
ATOM 1458 C C . GLU A 1 183 ? 36.656 -2.084 -0.389 1 92.38 183 GLU A C 1
ATOM 1460 O O . GLU A 1 183 ? 37.812 -1.655 -0.526 1 92.38 183 GLU A O 1
ATOM 1465 N N . ASN A 1 184 ? 35.688 -1.755 -1.13 1 90.12 184 ASN A N 1
ATOM 1466 C CA . ASN A 1 184 ? 35.906 -0.885 -2.279 1 90.12 184 ASN A CA 1
ATOM 1467 C C . ASN A 1 184 ? 36.125 0.565 -1.853 1 90.12 184 ASN A C 1
ATOM 1469 O O . ASN A 1 184 ? 36.656 1.37 -2.613 1 90.12 184 ASN A O 1
ATOM 1473 N N . LEU A 1 185 ? 35.75 0.813 -0.626 1 87.62 185 LEU A N 1
ATOM 1474 C CA . LEU A 1 185 ? 35.875 2.17 -0.103 1 87.62 185 LEU A CA 1
ATOM 1475 C C . LEU A 1 185 ? 37.125 2.309 0.747 1 87.62 185 LEU A C 1
ATOM 1477 O O . LEU A 1 185 ? 37.438 3.398 1.242 1 87.62 185 LEU A O 1
ATOM 1481 N N . GLN A 1 186 ? 37.781 1.146 0.927 1 81.31 186 GLN A N 1
ATOM 1482 C CA . GLN A 1 186 ? 38.938 1.154 1.805 1 81.31 186 GLN A CA 1
ATOM 1483 C C . GLN A 1 186 ? 40.031 2.102 1.28 1 81.31 186 GLN A C 1
ATOM 1485 O O . GLN A 1 186 ? 40.281 2.133 0.079 1 81.31 186 GLN A O 1
ATOM 1490 N N . GLY A 1 187 ? 40.531 2.879 2.178 1 78.06 187 GLY A N 1
ATOM 1491 C CA . GLY A 1 187 ? 41.594 3.814 1.851 1 78.06 187 GLY A CA 1
ATOM 1492 C C . GLY A 1 187 ? 41.094 5.215 1.56 1 78.06 187 GLY A C 1
ATOM 1493 O O . GLY A 1 187 ? 41.875 6.148 1.411 1 78.06 187 GLY A O 1
ATOM 1494 N N . GLU A 1 188 ? 39.781 5.293 1.45 1 85.19 188 GLU A N 1
ATOM 1495 C CA . GLU A 1 188 ? 39.219 6.609 1.163 1 85.19 188 GLU A CA 1
ATOM 1496 C C . GLU A 1 188 ? 38.25 7.039 2.258 1 85.19 188 GLU A C 1
ATOM 1498 O O . GLU A 1 188 ? 37.656 6.195 2.936 1 85.19 188 GLU A O 1
ATOM 1503 N N . SER A 1 189 ? 38.344 8.273 2.52 1 91.94 189 SER A N 1
ATOM 1504 C CA . SER A 1 189 ? 37.312 8.836 3.402 1 91.94 189 SER A CA 1
ATOM 1505 C C . SER A 1 189 ? 36.031 9.094 2.65 1 91.94 189 SER A C 1
ATOM 1507 O O . SER A 1 189 ? 36.031 9.57 1.515 1 91.94 189 SER A O 1
ATOM 1509 N N . ILE A 1 190 ? 34.969 8.75 3.279 1 95 190 ILE A N 1
ATOM 1510 C CA . ILE A 1 190 ? 33.719 8.883 2.543 1 95 190 ILE A CA 1
ATOM 1511 C C . ILE A 1 190 ? 32.938 10.062 3.1 1 95 190 ILE A C 1
ATOM 1513 O O . ILE A 1 190 ? 33.156 10.492 4.234 1 95 190 ILE A O 1
ATOM 1517 N N . ILE A 1 191 ? 32.062 10.602 2.266 1 96.81 191 ILE A N 1
ATOM 1518 C CA . ILE A 1 191 ? 31 11.516 2.66 1 96.81 191 ILE A CA 1
ATOM 1519 C C . ILE A 1 191 ? 29.703 10.734 2.842 1 96.81 191 ILE A C 1
ATOM 1521 O O . ILE A 1 191 ? 29.141 10.203 1.876 1 96.81 191 ILE A O 1
ATOM 1525 N N . ALA A 1 192 ? 29.25 10.695 4.059 1 97.25 192 ALA A N 1
ATOM 1526 C CA . ALA A 1 192 ? 28.094 9.883 4.422 1 97.25 192 ALA A CA 1
ATOM 1527 C C . ALA A 1 192 ? 26.812 10.703 4.371 1 97.25 192 ALA A C 1
ATOM 1529 O O . ALA A 1 192 ? 26.656 11.672 5.117 1 97.25 192 ALA A O 1
ATOM 1530 N N . LEU A 1 193 ? 25.953 10.352 3.498 1 97.56 193 LEU A N 1
ATOM 1531 C CA . LEU A 1 193 ? 24.609 10.914 3.475 1 97.56 193 LEU A CA 1
ATOM 1532 C C . LEU A 1 193 ? 23.672 10.117 4.375 1 97.56 193 LEU A C 1
ATOM 1534 O O . LEU A 1 193 ? 23.484 8.914 4.168 1 97.56 193 LEU A O 1
ATOM 1538 N N . GLY A 1 194 ? 23.078 10.742 5.367 1 96.62 194 GLY A N 1
ATOM 1539 C CA . GLY A 1 194 ? 22.234 10.055 6.328 1 96.62 194 GLY A CA 1
ATOM 1540 C C . GLY A 1 194 ? 20.812 10.586 6.355 1 96.62 194 GLY A C 1
ATOM 1541 O O . GLY A 1 194 ? 20.594 11.789 6.242 1 96.62 194 GLY A O 1
ATOM 1542 N N . ASP A 1 195 ? 19.844 9.641 6.477 1 94.5 195 ASP A N 1
ATOM 1543 C CA . ASP A 1 195 ? 18.438 10.016 6.59 1 94.5 195 ASP A CA 1
ATOM 1544 C C . ASP A 1 195 ? 17.656 8.969 7.367 1 94.5 195 ASP A C 1
ATOM 1546 O O . ASP A 1 195 ? 17.875 7.766 7.199 1 94.5 195 ASP A O 1
ATOM 1550 N N . GLY A 1 196 ? 16.828 9.461 8.266 1 92.25 196 GLY A N 1
ATOM 1551 C CA . GLY A 1 196 ? 15.938 8.594 9.023 1 92.25 196 GLY A CA 1
ATOM 1552 C C . GLY A 1 196 ? 14.508 8.602 8.516 1 92.25 196 GLY A C 1
ATOM 1553 O O . GLY A 1 196 ? 14.008 9.648 8.094 1 92.25 196 GLY A O 1
ATOM 1554 N N . ARG A 1 197 ? 13.953 7.465 8.555 1 88.62 197 ARG A N 1
ATOM 1555 C CA . ARG A 1 197 ? 12.555 7.328 8.156 1 88.62 197 ARG A CA 1
ATOM 1556 C C . ARG A 1 197 ? 11.711 6.762 9.297 1 88.62 197 ARG A C 1
ATOM 1558 O O . ARG A 1 197 ? 12.031 5.707 9.844 1 88.62 197 ARG A O 1
ATOM 1565 N N . ASN A 1 198 ? 10.719 7.57 9.758 1 80.88 198 ASN A N 1
ATOM 1566 C CA . ASN A 1 198 ? 9.727 7.145 10.734 1 80.88 198 ASN A CA 1
ATOM 1567 C C . ASN A 1 198 ? 8.305 7.254 10.188 1 80.88 198 ASN A C 1
ATOM 1569 O O . ASN A 1 198 ? 7.754 8.352 10.102 1 80.88 198 ASN A O 1
ATOM 1573 N N . ASP A 1 199 ? 7.918 6.297 9.539 1 64.56 199 ASP A N 1
ATOM 1574 C CA . ASP A 1 199 ? 6.664 6.414 8.797 1 64.56 199 ASP A CA 1
ATOM 1575 C C . ASP A 1 199 ? 5.465 6.367 9.742 1 64.56 199 ASP A C 1
ATOM 1577 O O . ASP A 1 199 ? 5.391 5.508 10.625 1 64.56 199 ASP A O 1
ATOM 1581 N N . SER A 1 200 ? 4.816 7.52 10.031 1 63.28 200 SER A N 1
ATOM 1582 C CA . SER A 1 200 ? 3.455 7.586 10.555 1 63.28 200 SER A CA 1
ATOM 1583 C C . SER A 1 200 ? 2.457 7.941 9.453 1 63.28 200 SER A C 1
ATOM 1585 O O . SER A 1 200 ? 2.814 8.594 8.469 1 63.28 200 SER A O 1
ATOM 1587 N N . PRO A 1 201 ? 1.158 7.477 9.414 1 60.12 201 PRO A N 1
ATOM 1588 C CA . PRO A 1 201 ? 0.457 6.531 10.289 1 60.12 201 PRO A CA 1
ATOM 1589 C C . PRO A 1 201 ? 0.627 5.078 9.852 1 60.12 201 PRO A C 1
ATOM 1591 O O . PRO A 1 201 ? 1.238 4.812 8.812 1 60.12 201 PRO A O 1
ATOM 1594 N N . GLY A 1 202 ? 0.553 4.156 10.625 1 60.88 202 GLY A N 1
ATOM 1595 C CA . GLY A 1 202 ? 0.462 2.746 10.273 1 60.88 202 GLY A CA 1
ATOM 1596 C C . GLY A 1 202 ? 1.278 1.852 11.188 1 60.88 202 GLY A C 1
ATOM 1597 O O . GLY A 1 202 ? 1.805 2.307 12.203 1 60.88 202 GLY A O 1
ATOM 1598 N N . HIS A 1 203 ? 1.391 0.745 10.742 1 61.16 203 HIS A N 1
ATOM 1599 C CA . HIS A 1 203 ? 1.977 -0.293 11.586 1 61.16 203 HIS A CA 1
ATOM 1600 C C . HIS A 1 203 ? 3.494 -0.158 11.648 1 61.16 203 HIS A C 1
ATOM 1602 O O . HIS A 1 203 ? 4.121 -0.615 12.609 1 61.16 203 HIS A O 1
ATOM 1608 N N . SER A 1 204 ? 3.938 0.543 10.688 1 71 204 SER A N 1
ATOM 1609 C CA . SER A 1 204 ? 5.391 0.651 10.648 1 71 204 SER A CA 1
ATOM 1610 C C . SER A 1 204 ? 5.879 1.878 11.406 1 71 204 SER A C 1
ATOM 1612 O O . SER A 1 204 ? 7.082 2.131 11.484 1 71 204 SER A O 1
ATOM 1614 N N . ALA A 1 205 ? 4.977 2.535 12.062 1 75.06 205 ALA A N 1
ATOM 1615 C CA . ALA A 1 205 ? 5.336 3.727 12.828 1 75.06 205 ALA A CA 1
ATOM 1616 C C . ALA A 1 205 ? 6.191 3.365 14.039 1 75.06 205 ALA A C 1
ATOM 1618 O O . ALA A 1 205 ? 6.852 4.227 14.625 1 75.06 205 ALA A O 1
ATOM 1619 N N . GLN A 1 206 ? 6.164 2.121 14.344 1 85.38 206 GLN A N 1
ATOM 1620 C CA . GLN A 1 206 ? 6.945 1.667 15.492 1 85.38 206 GLN A CA 1
ATOM 1621 C C . GLN A 1 206 ? 8.43 1.576 15.148 1 85.38 206 GLN A C 1
ATOM 1623 O O . GLN A 1 206 ? 9.273 1.498 16.047 1 85.38 206 GLN A O 1
ATOM 1628 N N . TYR A 1 207 ? 8.719 1.654 13.883 1 91.38 207 TYR A N 1
ATOM 1629 C CA . TYR A 1 207 ? 10.102 1.438 13.461 1 91.38 207 TYR A CA 1
ATOM 1630 C C . TYR A 1 207 ? 10.727 2.732 12.961 1 91.38 207 TYR A C 1
ATOM 1632 O O . TYR A 1 207 ? 10.023 3.621 12.469 1 91.38 207 TYR A O 1
ATOM 1640 N N . CYS A 1 208 ? 11.992 2.861 13.203 1 94.31 208 CYS A N 1
ATOM 1641 C CA . CYS A 1 208 ? 12.828 3.859 12.547 1 94.31 208 CYS A CA 1
ATOM 1642 C C . CYS A 1 208 ? 13.914 3.195 11.719 1 94.31 208 CYS A C 1
ATOM 1644 O O . CYS A 1 208 ? 14.547 2.238 12.164 1 94.31 208 CYS A O 1
ATOM 1646 N N . THR A 1 209 ? 13.984 3.568 10.508 1 95.44 209 THR A N 1
ATOM 1647 C CA . THR A 1 209 ? 15.047 3.098 9.625 1 95.44 209 THR A CA 1
ATOM 1648 C C . THR A 1 209 ? 16.016 4.227 9.297 1 95.44 209 THR A C 1
ATOM 1650 O O . THR A 1 209 ? 15.602 5.305 8.867 1 95.44 209 THR A O 1
ATOM 1653 N N . TYR A 1 210 ? 17.25 4.027 9.57 1 96.5 210 TYR A N 1
ATOM 1654 C CA . TYR A 1 210 ? 18.281 5.004 9.234 1 96.5 210 TYR A CA 1
ATOM 1655 C C . TYR A 1 210 ? 19.234 4.449 8.188 1 96.5 210 TYR A C 1
ATOM 1657 O O . TYR A 1 210 ? 19.859 3.398 8.398 1 96.5 210 TYR A O 1
ATOM 1665 N N . SER A 1 211 ? 19.406 5.133 7.125 1 97.12 211 SER A N 1
ATOM 1666 C CA . SER A 1 211 ? 20.266 4.695 6.027 1 97.12 211 SER A CA 1
ATOM 1667 C C . SER A 1 211 ? 21.438 5.652 5.824 1 97.12 211 SER A C 1
ATOM 1669 O O . SER A 1 211 ? 21.281 6.867 5.953 1 97.12 211 SER A O 1
ATOM 1671 N N . ILE A 1 212 ? 22.531 5.113 5.559 1 97.81 212 ILE A N 1
ATOM 1672 C CA . ILE A 1 212 ? 23.719 5.891 5.184 1 97.81 212 ILE A CA 1
ATOM 1673 C C . ILE A 1 212 ? 24.141 5.523 3.768 1 97.81 212 ILE A C 1
ATOM 1675 O O . ILE A 1 212 ? 24.359 4.348 3.463 1 97.81 212 ILE A O 1
ATOM 1679 N N . MET A 1 213 ? 24.234 6.484 2.971 1 97.62 213 MET A N 1
ATOM 1680 C CA . MET A 1 213 ? 24.656 6.352 1.579 1 97.62 213 MET A CA 1
ATOM 1681 C C . MET A 1 213 ? 26 7.035 1.349 1 97.62 213 MET A C 1
ATOM 1683 O O . MET A 1 213 ? 26.25 8.117 1.878 1 97.62 213 MET A O 1
ATOM 1687 N N . ASP A 1 214 ? 26.859 6.398 0.61 1 96.56 214 ASP A N 1
ATOM 1688 C CA . ASP A 1 214 ? 28.078 7.059 0.179 1 96.56 214 ASP A CA 1
ATOM 1689 C C . ASP A 1 214 ? 27.797 8.078 -0.918 1 96.56 214 ASP A C 1
ATOM 1691 O O . ASP A 1 214 ? 27.109 7.781 -1.892 1 96.56 214 ASP A O 1
ATOM 1695 N N . ASN A 1 215 ? 28.344 9.195 -0.774 1 95.25 215 ASN A N 1
ATOM 1696 C CA . ASN A 1 215 ? 28.047 10.305 -1.674 1 95.25 215 ASN A CA 1
ATOM 1697 C C . ASN A 1 215 ? 28.547 10.031 -3.088 1 95.25 215 ASN A C 1
ATOM 1699 O O . ASN A 1 215 ? 27.938 10.453 -4.066 1 95.25 215 ASN A O 1
ATOM 1703 N N . VAL A 1 216 ? 29.609 9.375 -3.207 1 93.12 216 VAL A N 1
ATOM 1704 C CA . VAL A 1 216 ? 30.234 9.195 -4.508 1 93.12 216 VAL A CA 1
ATOM 1705 C C . VAL A 1 216 ? 29.625 8 -5.227 1 93.12 216 VAL A C 1
ATOM 1707 O O . VAL A 1 216 ? 29.047 8.148 -6.312 1 93.12 216 VAL A O 1
ATOM 1710 N N . SER A 1 217 ? 29.625 6.887 -4.578 1 93.31 217 SER A N 1
ATOM 1711 C CA . SER A 1 217 ? 29.141 5.672 -5.219 1 93.31 217 SER A CA 1
ATOM 1712 C C . SER A 1 217 ? 27.609 5.621 -5.211 1 93.31 217 SER A C 1
ATOM 1714 O O . SER A 1 217 ? 27 4.836 -5.941 1 93.31 217 SER A O 1
ATOM 1716 N N . LYS A 1 218 ? 26.984 6.375 -4.297 1 95.38 218 LYS A N 1
ATOM 1717 C CA . LYS A 1 218 ? 25.531 6.422 -4.082 1 95.38 218 LYS A CA 1
ATOM 1718 C C . LYS A 1 218 ? 25.016 5.082 -3.588 1 95.38 218 LYS A C 1
ATOM 1720 O O . LYS A 1 218 ? 23.812 4.809 -3.67 1 95.38 218 LYS A O 1
ATOM 1725 N N . LYS A 1 219 ? 25.875 4.246 -3.123 1 97.12 219 LYS A N 1
ATOM 1726 C CA . LYS A 1 219 ? 25.469 2.957 -2.574 1 97.12 219 LYS A CA 1
ATOM 1727 C C . LYS A 1 219 ? 25.156 3.066 -1.086 1 97.12 219 LYS A C 1
ATOM 1729 O O . LYS A 1 219 ? 25.766 3.867 -0.375 1 97.12 219 LYS A O 1
ATOM 1734 N N . ILE A 1 220 ? 24.203 2.314 -0.671 1 97.94 220 ILE A N 1
ATOM 1735 C CA . ILE A 1 220 ? 23.906 2.223 0.752 1 97.94 220 ILE A CA 1
ATOM 1736 C C . ILE A 1 220 ? 25 1.433 1.467 1 97.94 220 ILE A C 1
ATOM 1738 O O . ILE A 1 220 ? 25.25 0.275 1.13 1 97.94 220 ILE A O 1
ATOM 1742 N N . VAL A 1 221 ? 25.562 2.051 2.459 1 97 221 VAL A N 1
ATOM 1743 C CA . VAL A 1 221 ? 26.703 1.428 3.123 1 97 221 VAL A CA 1
ATOM 1744 C C . VAL A 1 221 ? 26.266 0.898 4.492 1 97 221 VAL A C 1
ATOM 1746 O O . VAL A 1 221 ? 26.859 -0.057 5.004 1 97 221 VAL A O 1
ATOM 1749 N N . SER A 1 222 ? 25.297 1.521 5.023 1 97.12 222 SER A N 1
ATOM 1750 C CA . SER A 1 222 ? 24.766 1.077 6.312 1 97.12 222 SER A CA 1
ATOM 1751 C C . SER A 1 222 ? 23.25 1.267 6.391 1 97.12 222 SER A C 1
ATOM 1753 O O . SER A 1 222 ? 22.719 2.219 5.824 1 97.12 222 SER A O 1
ATOM 1755 N N . LEU A 1 223 ? 22.625 0.366 7.016 1 97.56 223 LEU A N 1
ATOM 1756 C CA . LEU A 1 223 ? 21.188 0.4 7.242 1 97.56 223 LEU A CA 1
ATOM 1757 C C . LEU A 1 223 ? 20.844 -0.132 8.625 1 97.56 223 LEU A C 1
ATOM 1759 O O . LEU A 1 223 ? 21.141 -1.287 8.945 1 97.56 223 LEU A O 1
ATOM 1763 N N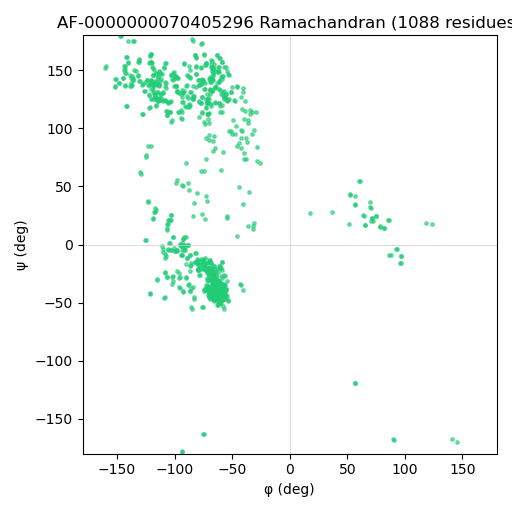 . VAL A 1 224 ? 20.234 0.745 9.391 1 96.94 224 VAL A N 1
ATOM 1764 C CA . VAL A 1 224 ? 19.891 0.387 10.766 1 96.94 224 VAL A CA 1
ATOM 1765 C C . VAL A 1 224 ? 18.375 0.533 10.969 1 96.94 224 VAL A C 1
ATOM 1767 O O . VAL A 1 224 ? 17.781 1.526 10.547 1 96.94 224 VAL A O 1
ATOM 1770 N N . THR A 1 225 ? 17.797 -0.485 11.477 1 95.44 225 THR A N 1
ATOM 1771 C CA . THR A 1 225 ? 16.406 -0.414 11.891 1 95.44 225 THR A CA 1
ATOM 1772 C C . THR A 1 225 ? 16.266 -0.525 13.406 1 95.44 225 THR A C 1
ATOM 1774 O O . THR A 1 225 ? 17 -1.286 14.039 1 95.44 225 THR A O 1
ATOM 1777 N N . MET A 1 226 ? 15.352 0.257 13.922 1 94.25 226 MET A N 1
ATOM 1778 C CA . MET A 1 226 ? 15.164 0.23 15.375 1 94.25 226 MET A CA 1
ATOM 1779 C C . MET A 1 226 ? 13.68 0.258 15.727 1 94.25 226 MET A C 1
ATOM 1781 O O . MET A 1 226 ? 12.898 0.953 15.078 1 94.25 226 MET A O 1
ATOM 1785 N N . ASP A 1 227 ? 13.398 -0.581 16.672 1 92.5 227 ASP A N 1
ATOM 1786 C CA . ASP A 1 227 ? 12.062 -0.608 17.25 1 92.5 227 ASP A CA 1
ATOM 1787 C C . ASP A 1 227 ? 11.93 0.395 18.391 1 92.5 227 ASP A C 1
ATOM 1789 O O . ASP A 1 227 ? 12.867 0.567 19.188 1 92.5 227 ASP A O 1
ATOM 1793 N N . LYS A 1 228 ? 10.805 0.974 18.469 1 89.69 228 LYS A N 1
ATOM 1794 C CA . LYS A 1 228 ? 10.57 2.008 19.484 1 89.69 228 LYS A CA 1
ATOM 1795 C C . LYS A 1 228 ? 10.852 1.487 20.875 1 89.69 228 LYS A C 1
ATOM 1797 O O . LYS A 1 228 ? 11.234 2.254 21.766 1 89.69 228 LYS A O 1
ATOM 1802 N N . ARG A 1 229 ? 10.75 0.21 21.188 1 90.31 229 ARG A N 1
ATOM 1803 C CA . ARG A 1 229 ? 11 -0.402 22.484 1 90.31 229 ARG A CA 1
ATOM 1804 C C . ARG A 1 229 ? 12.461 -0.268 22.875 1 90.31 229 ARG A C 1
ATOM 1806 O O . ARG A 1 229 ? 12.789 -0.246 24.078 1 90.31 229 ARG A O 1
ATOM 1813 N N . GLU A 1 230 ? 13.227 -0.066 21.922 1 91.88 230 GLU A N 1
ATOM 1814 C CA . GLU A 1 230 ? 14.664 -0.002 22.156 1 91.88 230 GLU A CA 1
ATOM 1815 C C . GLU A 1 230 ? 15.086 1.385 22.641 1 91.88 230 GLU A C 1
ATOM 1817 O O . GLU A 1 230 ? 16.188 1.566 23.141 1 91.88 230 GLU A O 1
ATOM 1822 N N . THR A 1 231 ? 14.242 2.338 22.484 1 91.38 231 THR A N 1
ATOM 1823 C CA . THR A 1 231 ? 14.547 3.699 22.906 1 91.38 231 THR A CA 1
ATOM 1824 C C . THR A 1 231 ? 13.594 4.148 24.016 1 91.38 231 THR A C 1
ATOM 1826 O O . THR A 1 231 ? 13.195 5.316 24.062 1 91.38 231 THR A O 1
ATOM 1829 N N . GLY A 1 232 ? 13.133 3.24 24.797 1 85.94 232 GLY A N 1
ATOM 1830 C CA . GLY A 1 232 ? 12.242 3.57 25.891 1 85.94 232 GLY A CA 1
ATOM 1831 C C . GLY A 1 232 ? 10.844 3.963 25.438 1 85.94 232 GLY A C 1
ATOM 1832 O O . GLY A 1 232 ? 10.188 4.777 26.094 1 85.94 232 GLY A O 1
ATOM 1833 N N . LYS A 1 233 ? 10.492 3.57 24.234 1 84.81 233 LYS A N 1
ATOM 1834 C CA . LYS A 1 233 ? 9.172 3.805 23.656 1 84.81 233 LYS A CA 1
ATOM 1835 C C . LYS A 1 233 ? 8.977 5.281 23.312 1 84.81 233 LYS A C 1
ATOM 1837 O O . LYS A 1 233 ? 7.848 5.777 23.328 1 84.81 233 LYS A O 1
ATOM 1842 N N . LYS A 1 234 ? 10.078 5.969 23.141 1 85.06 234 LYS A N 1
ATOM 1843 C CA . LYS A 1 234 ? 10.047 7.367 22.719 1 85.06 234 LYS A CA 1
ATOM 1844 C C . LYS A 1 234 ? 10.43 7.504 21.25 1 85.06 234 LYS A C 1
ATOM 1846 O O . LYS A 1 234 ? 11.586 7.285 20.875 1 85.06 234 LYS A O 1
ATOM 1851 N N . SER A 1 235 ? 9.508 7.906 20.484 1 82.88 235 SER A N 1
ATOM 1852 C CA . SER A 1 235 ? 9.703 7.992 19.031 1 82.88 235 SER A CA 1
ATOM 1853 C C . SER A 1 235 ? 10.727 9.07 18.688 1 82.88 235 SER A C 1
ATOM 1855 O O . SER A 1 235 ? 11.438 8.953 17.688 1 82.88 235 SER A O 1
ATOM 1857 N N . THR A 1 236 ? 10.883 10.039 19.5 1 84.94 236 THR A N 1
ATOM 1858 C CA . THR A 1 236 ? 11.75 11.172 19.203 1 84.94 236 THR A CA 1
ATOM 1859 C C . THR A 1 236 ? 13.219 10.781 19.344 1 84.94 236 THR A C 1
ATOM 1861 O O . THR A 1 236 ? 14.094 11.445 18.797 1 84.94 236 THR A O 1
ATOM 1864 N N . ASN A 1 237 ? 13.406 9.719 20.016 1 90.31 237 ASN A N 1
ATOM 1865 C CA . ASN A 1 237 ? 14.781 9.312 20.281 1 90.31 237 ASN A CA 1
ATOM 1866 C C . ASN A 1 237 ? 15.273 8.32 19.234 1 90.31 237 ASN A C 1
ATOM 1868 O O . ASN A 1 237 ? 16.469 8.031 19.156 1 90.31 237 ASN A O 1
ATOM 1872 N N . MET A 1 238 ? 14.453 7.906 18.484 1 92 238 MET A N 1
ATOM 1873 C CA . MET A 1 238 ? 14.773 6.777 17.625 1 92 238 MET A CA 1
ATOM 1874 C C . MET A 1 238 ? 15.766 7.188 16.531 1 92 238 MET A C 1
ATOM 1876 O O . MET A 1 238 ? 16.719 6.461 16.25 1 92 238 MET A O 1
ATOM 1880 N N . GLU A 1 239 ? 15.531 8.328 15.938 1 93.38 239 GLU A N 1
ATOM 1881 C CA . GLU A 1 239 ? 16.406 8.75 14.852 1 93.38 239 GLU A CA 1
ATOM 1882 C C . GLU A 1 239 ? 17.844 8.93 15.336 1 93.38 239 GLU A C 1
ATOM 1884 O O . GLU A 1 239 ? 18.797 8.492 14.68 1 93.38 239 GLU A O 1
ATOM 1889 N N . LYS A 1 240 ? 17.969 9.562 16.469 1 94.5 240 LYS A N 1
ATOM 1890 C CA . LYS A 1 240 ? 19.281 9.766 17.062 1 94.5 240 LYS A CA 1
ATOM 1891 C C . LYS A 1 240 ? 19.953 8.43 17.375 1 94.5 240 LYS A C 1
ATOM 1893 O O . LYS A 1 240 ? 21.125 8.227 17.047 1 94.5 240 LYS A O 1
ATOM 1898 N N . ALA A 1 241 ? 19.203 7.574 18.016 1 95.44 241 ALA A N 1
ATOM 1899 C CA . ALA A 1 241 ? 19.75 6.27 18.375 1 95.44 241 ALA A CA 1
ATOM 1900 C C . ALA A 1 241 ? 20.188 5.488 17.141 1 95.44 241 ALA A C 1
ATOM 1902 O O . ALA A 1 241 ? 21.25 4.863 17.141 1 95.44 241 ALA A O 1
ATOM 1903 N N . CYS A 1 242 ? 19.406 5.547 16.125 1 96.25 242 CYS A N 1
ATOM 1904 C CA . CYS A 1 242 ? 19.734 4.855 14.883 1 96.25 242 CYS A CA 1
ATOM 1905 C C . CYS A 1 242 ? 20.984 5.445 14.234 1 96.25 242 CYS A C 1
ATOM 1907 O O . CYS A 1 242 ? 21.828 4.711 13.719 1 96.25 242 CYS A O 1
ATOM 1909 N N . PHE A 1 243 ? 21.094 6.758 14.234 1 96.88 243 PHE A N 1
ATOM 1910 C CA . PHE A 1 243 ? 22.266 7.43 13.68 1 96.88 243 PHE A CA 1
ATOM 1911 C C . PHE A 1 243 ? 23.531 6.996 14.391 1 96.88 243 PHE A C 1
ATOM 1913 O O . PHE A 1 243 ? 24.531 6.652 13.742 1 96.88 243 PHE A O 1
ATOM 1920 N N . LEU A 1 244 ? 23.438 7.004 15.672 1 97.19 244 LEU A N 1
ATOM 1921 C CA . LEU A 1 244 ? 24.594 6.613 16.469 1 97.19 244 LEU A CA 1
ATOM 1922 C C . LEU A 1 244 ? 25.016 5.18 16.156 1 97.19 244 LEU A C 1
ATOM 1924 O O . LEU A 1 244 ? 26.203 4.895 15.977 1 97.19 244 LEU A O 1
ATOM 1928 N N . LYS A 1 245 ? 24.047 4.363 16.078 1 96.62 245 LYS A N 1
ATOM 1929 C CA . LYS A 1 245 ? 24.328 2.965 15.766 1 96.62 245 LYS A CA 1
ATOM 1930 C C . LYS A 1 245 ? 24.922 2.82 14.359 1 96.62 245 LYS A C 1
ATOM 1932 O O . LYS A 1 245 ? 25.812 1.996 14.141 1 96.62 245 LYS A O 1
ATOM 1937 N N . ALA A 1 246 ? 24.422 3.551 13.445 1 97.06 246 ALA A N 1
ATOM 1938 C CA . ALA A 1 246 ? 24.922 3.516 12.078 1 97.06 246 ALA A CA 1
ATOM 1939 C C . ALA A 1 246 ? 26.391 3.965 12.023 1 97.06 246 ALA A C 1
ATOM 1941 O O . ALA A 1 246 ? 27.203 3.359 11.328 1 97.06 246 ALA A O 1
ATOM 1942 N N . MET A 1 247 ? 26.719 4.992 12.766 1 96.56 247 MET A N 1
ATOM 1943 C CA . MET A 1 247 ? 28.094 5.496 12.812 1 96.56 247 MET A CA 1
ATOM 1944 C C . MET A 1 247 ? 29.016 4.477 13.461 1 96.56 247 MET A C 1
ATOM 1946 O O . MET A 1 247 ? 30.156 4.297 13.016 1 96.56 247 MET A O 1
ATOM 1950 N N . GLU A 1 248 ? 28.469 3.869 14.453 1 95.12 248 GLU A N 1
ATOM 1951 C CA . GLU A 1 248 ? 29.234 2.805 15.102 1 95.12 248 GLU A CA 1
ATOM 1952 C C . GLU A 1 248 ? 29.5 1.65 14.141 1 95.12 248 GLU A C 1
ATOM 1954 O O . GLU A 1 248 ? 30.609 1.104 14.109 1 95.12 248 GLU A O 1
ATOM 1959 N N . ASP A 1 249 ? 28.484 1.344 13.438 1 93 249 ASP A N 1
ATOM 1960 C CA . ASP A 1 249 ? 28.594 0.282 12.438 1 93 249 ASP A CA 1
ATOM 1961 C C . ASP A 1 249 ? 29.688 0.599 11.422 1 93 249 ASP A C 1
ATOM 1963 O O . ASP A 1 249 ? 30.484 -0.276 11.055 1 93 249 ASP A O 1
ATOM 1967 N N . LEU A 1 250 ? 29.75 1.79 10.977 1 94.25 250 LEU A N 1
ATOM 1968 C CA . LEU A 1 250 ? 30.75 2.209 10.008 1 94.25 250 LEU A CA 1
ATOM 1969 C C . LEU A 1 250 ? 32.156 2.135 10.609 1 94.25 250 LEU A C 1
ATOM 1971 O O . LEU A 1 250 ? 33.094 1.635 9.977 1 94.25 250 LEU A O 1
ATOM 1975 N N . GLU A 1 251 ? 32.219 2.564 11.805 1 92.62 251 GLU A N 1
ATOM 1976 C CA . GLU A 1 251 ? 33.5 2.547 12.492 1 92.62 251 GLU A CA 1
ATOM 1977 C C . GLU A 1 251 ? 34 1.118 12.695 1 92.62 251 GLU A C 1
ATOM 1979 O O . GLU A 1 251 ? 35.188 0.827 12.453 1 92.62 251 GLU A O 1
ATOM 1984 N N . GLU A 1 252 ? 33.125 0.304 13.078 1 91.56 252 GLU A N 1
ATOM 1985 C CA . GLU A 1 252 ? 33.438 -1.096 13.312 1 91.56 252 GLU A CA 1
ATOM 1986 C C . GLU A 1 252 ? 33.906 -1.781 12.031 1 91.56 252 GLU A C 1
ATOM 1988 O O . GLU A 1 252 ? 34.719 -2.693 12.062 1 91.56 252 GLU A O 1
ATOM 1993 N N . ASN A 1 253 ? 33.406 -1.334 10.992 1 90.38 253 ASN A N 1
ATOM 1994 C CA . ASN A 1 253 ? 33.719 -1.935 9.703 1 90.38 253 ASN A CA 1
ATOM 1995 C C . ASN A 1 253 ? 34.938 -1.25 9.062 1 90.38 253 ASN A C 1
ATOM 1997 O O . ASN A 1 253 ? 35.312 -1.556 7.926 1 90.38 253 ASN A O 1
ATOM 2001 N N . GLY A 1 254 ? 35.438 -0.276 9.711 1 88.81 254 GLY A N 1
ATOM 2002 C CA . GLY A 1 254 ? 36.688 0.359 9.273 1 88.81 254 GLY A CA 1
ATOM 2003 C C . GLY A 1 254 ? 36.469 1.446 8.234 1 88.81 254 GLY A C 1
ATOM 2004 O O . GLY A 1 254 ? 37.375 1.773 7.469 1 88.81 254 GLY A O 1
ATOM 2005 N N . VAL A 1 255 ? 35.344 1.969 8.156 1 93.69 255 VAL A N 1
ATOM 2006 C CA . VAL A 1 255 ? 35.031 3.033 7.207 1 93.69 255 VAL A CA 1
ATOM 2007 C C . VAL A 1 255 ? 35.344 4.391 7.832 1 93.69 255 VAL A C 1
ATOM 2009 O O . VAL A 1 255 ? 34.875 4.707 8.922 1 93.69 255 VAL A O 1
ATOM 2012 N N . HIS A 1 256 ? 36.125 5.156 7.156 1 93.81 256 HIS A N 1
ATOM 2013 C CA . HIS A 1 256 ? 36.469 6.496 7.629 1 93.81 256 HIS A CA 1
ATOM 2014 C C . HIS A 1 256 ? 35.5 7.535 7.047 1 93.81 256 HIS A C 1
ATOM 2016 O O . HIS A 1 256 ? 35.438 7.715 5.828 1 93.81 256 HIS A O 1
ATOM 2022 N N . VAL A 1 257 ? 34.875 8.234 7.895 1 96.62 257 VAL A N 1
ATOM 2023 C CA . VAL A 1 257 ? 33.906 9.242 7.473 1 96.62 257 VAL A CA 1
ATOM 2024 C C . VAL A 1 257 ? 34.5 10.633 7.656 1 96.62 257 VAL A C 1
ATOM 2026 O O . VAL A 1 257 ? 34.906 11.008 8.766 1 96.62 257 VAL A O 1
ATOM 2029 N N . SER A 1 258 ? 34.562 11.359 6.582 1 96.62 258 SER A N 1
ATOM 2030 C CA . SER A 1 258 ? 35.125 12.711 6.641 1 96.62 258 SER A CA 1
ATOM 2031 C C . SER A 1 258 ? 34.031 13.758 6.812 1 96.62 258 SER A C 1
ATOM 2033 O O . SER A 1 258 ? 34.25 14.82 7.387 1 96.62 258 SER A O 1
ATOM 2035 N N . GLU A 1 259 ? 32.906 13.391 6.309 1 97.25 259 GLU A N 1
ATOM 2036 C CA . GLU A 1 259 ? 31.781 14.328 6.312 1 97.25 259 GLU A CA 1
ATOM 2037 C C . GLU A 1 259 ? 30.453 13.586 6.43 1 97.25 259 GLU A C 1
ATOM 2039 O O . GLU A 1 259 ? 30.281 12.508 5.863 1 97.25 259 GLU A O 1
ATOM 2044 N N . VAL A 1 260 ? 29.562 14.141 7.223 1 97.81 260 VAL A N 1
ATOM 2045 C CA . VAL A 1 260 ? 28.203 13.617 7.352 1 97.81 260 VAL A CA 1
ATOM 2046 C C . VAL A 1 260 ? 27.203 14.664 6.898 1 97.81 260 VAL A C 1
ATOM 2048 O O . VAL A 1 260 ? 27.281 15.828 7.293 1 97.81 260 VAL A O 1
ATOM 2051 N N . VAL A 1 261 ? 26.297 14.266 6.047 1 97.31 261 VAL A N 1
ATOM 2052 C CA . VAL A 1 261 ? 25.234 15.156 5.555 1 97.31 261 VAL A CA 1
ATOM 2053 C C . VAL A 1 261 ? 23.891 14.695 6.09 1 97.31 261 VAL A C 1
ATOM 2055 O O . VAL A 1 261 ? 23.5 13.531 5.918 1 97.31 261 VAL A O 1
ATOM 2058 N N . THR A 1 262 ? 23.109 15.555 6.75 1 95.19 262 THR A N 1
ATOM 2059 C CA . THR A 1 262 ? 21.812 15.203 7.328 1 95.19 262 THR A CA 1
ATOM 2060 C C . THR A 1 262 ? 20.781 16.281 7.035 1 95.19 262 THR A C 1
ATOM 2062 O O . THR A 1 262 ? 21.078 17.281 6.371 1 95.19 262 THR A O 1
ATOM 2065 N N . ASP A 1 263 ? 19.344 16.156 7.402 1 88.88 263 ASP A N 1
ATOM 2066 C CA . ASP A 1 263 ? 18.25 17.094 7.176 1 88.88 263 ASP A CA 1
ATOM 2067 C C . ASP A 1 263 ? 18.203 18.156 8.281 1 88.88 263 ASP A C 1
ATOM 2069 O O . ASP A 1 263 ? 17.156 18.75 8.539 1 88.88 263 ASP A O 1
ATOM 2073 N N . ALA A 1 264 ? 19.125 18.516 8.977 1 85.94 264 ALA A N 1
ATOM 2074 C CA . ALA A 1 264 ? 19.25 19.547 10.008 1 85.94 264 ALA A CA 1
ATOM 2075 C C . ALA A 1 264 ? 18.469 19.172 11.258 1 85.94 264 ALA A C 1
ATOM 2077 O O . ALA A 1 264 ? 17.75 20 11.828 1 85.94 264 ALA A O 1
ATOM 2078 N N . HIS A 1 265 ? 18.469 18.016 11.555 1 87.75 265 HIS A N 1
ATOM 2079 C CA . HIS A 1 265 ? 17.859 17.547 12.789 1 87.75 265 HIS A CA 1
ATOM 2080 C C . HIS A 1 265 ? 18.656 18.016 14.008 1 87.75 265 HIS A C 1
ATOM 2082 O O . HIS A 1 265 ? 19.859 17.781 14.094 1 87.75 265 HIS A O 1
ATOM 2088 N N . LEU A 1 266 ? 18.031 18.562 14.906 1 88.62 266 LEU A N 1
ATOM 2089 C CA . LEU A 1 266 ? 18.672 19.203 16.047 1 88.62 266 LEU A CA 1
ATOM 2090 C C . LEU A 1 266 ? 19.438 18.188 16.891 1 88.62 266 LEU A C 1
ATOM 2092 O O . LEU A 1 266 ? 20.578 18.438 17.297 1 88.62 266 LEU A O 1
ATOM 2096 N N . GLN A 1 267 ? 18.859 17.078 17.094 1 91.69 267 GLN A N 1
ATOM 2097 C CA . GLN A 1 267 ? 19.484 16.078 17.938 1 91.69 267 GLN A CA 1
ATOM 2098 C C . GLN A 1 267 ? 20.75 15.516 17.281 1 91.69 267 GLN A C 1
ATOM 2100 O O . GLN A 1 267 ? 21.734 15.242 17.953 1 91.69 267 GLN A O 1
ATOM 2105 N N . ILE A 1 268 ? 20.656 15.344 16 1 94.38 268 ILE A N 1
ATOM 2106 C CA . ILE A 1 268 ? 21.828 14.836 15.289 1 94.38 268 ILE A CA 1
ATOM 2107 C C . ILE A 1 268 ? 22.922 15.891 15.273 1 94.38 268 ILE A C 1
ATOM 2109 O O . ILE A 1 268 ? 24.109 15.57 15.414 1 94.38 268 ILE A O 1
ATOM 2113 N N . GLY A 1 269 ? 22.5 17.156 15.117 1 93.44 269 GLY A N 1
ATOM 2114 C CA . GLY A 1 269 ? 23.469 18.25 15.203 1 93.44 269 GLY A CA 1
ATOM 2115 C C . GLY A 1 269 ? 24.234 18.266 16.516 1 93.44 269 GLY A C 1
ATOM 2116 O O . GLY A 1 269 ? 25.453 18.438 16.531 1 93.44 269 GLY A O 1
ATOM 2117 N N . ALA A 1 270 ? 23.469 18.047 17.562 1 94.44 270 ALA A N 1
ATOM 2118 C CA . ALA A 1 270 ? 24.094 18.016 18.875 1 94.44 270 ALA A CA 1
ATOM 2119 C C . ALA A 1 270 ? 25.062 16.844 19 1 94.44 270 ALA A C 1
ATOM 2121 O O . ALA A 1 270 ? 26.156 16.984 19.562 1 94.44 270 ALA A O 1
ATOM 2122 N N . VAL A 1 271 ? 24.688 15.742 18.469 1 95.69 271 VAL A N 1
ATOM 2123 C CA . VAL A 1 271 ? 25.531 14.547 18.5 1 95.69 271 VAL A CA 1
ATOM 2124 C C . VAL A 1 271 ? 26.812 14.797 17.719 1 95.69 271 VAL A C 1
ATOM 2126 O O . VAL A 1 271 ? 27.906 14.438 18.156 1 95.69 271 VAL A O 1
ATOM 2129 N N . MET A 1 272 ? 26.703 15.398 16.578 1 96.44 272 MET A N 1
ATOM 2130 C CA . MET A 1 272 ? 27.859 15.664 15.727 1 96.44 272 MET A CA 1
ATOM 2131 C C . MET A 1 272 ? 28.844 16.594 16.422 1 96.44 272 MET A C 1
ATOM 2133 O O . MET A 1 272 ? 30.062 16.375 16.344 1 96.44 272 MET A O 1
ATOM 2137 N N . LYS A 1 273 ? 28.375 17.5 17.125 1 94.69 273 LYS A N 1
ATOM 2138 C CA . LYS A 1 273 ? 29.203 18.484 17.812 1 94.69 273 LYS A CA 1
ATOM 2139 C C . LYS A 1 273 ? 29.922 17.844 19 1 94.69 273 LYS A C 1
ATOM 2141 O O . LYS A 1 273 ? 31.109 18.109 19.234 1 94.69 273 LYS A O 1
ATOM 2146 N N . ASN A 1 274 ? 29.234 16.969 19.703 1 95.69 274 ASN A N 1
ATOM 2147 C CA . ASN A 1 274 ? 29.734 16.469 20.984 1 95.69 274 ASN A CA 1
ATOM 2148 C C . ASN A 1 274 ? 30.531 15.172 20.797 1 95.69 274 ASN A C 1
ATOM 2150 O O . ASN A 1 274 ? 31.578 14.984 21.422 1 95.69 274 ASN A O 1
ATOM 2154 N N . ARG A 1 275 ? 30.047 14.352 19.969 1 95.19 275 ARG A N 1
ATOM 2155 C CA . ARG A 1 275 ? 30.609 13.016 19.891 1 95.19 275 ARG A CA 1
ATOM 2156 C C . ARG A 1 275 ? 31.531 12.891 18.672 1 95.19 275 ARG A C 1
ATOM 2158 O O . ARG A 1 275 ? 32.469 12.086 18.688 1 95.19 275 ARG A O 1
ATOM 2165 N N . PHE A 1 276 ? 31.219 13.695 17.672 1 96.5 276 PHE A N 1
ATOM 2166 C CA . PHE A 1 276 ? 32.031 13.586 16.453 1 96.5 276 PHE A CA 1
ATOM 2167 C C . PHE A 1 276 ? 32.531 14.953 16 1 96.5 276 PHE A C 1
ATOM 2169 O O . PHE A 1 276 ? 32.344 15.352 14.852 1 96.5 276 PHE A O 1
ATOM 2176 N N . PRO A 1 277 ? 33.281 15.617 16.781 1 94.81 277 PRO A N 1
ATOM 2177 C CA . PRO A 1 277 ? 33.719 16.969 16.453 1 94.81 277 PRO A CA 1
ATOM 2178 C C . PRO A 1 277 ? 34.688 17.031 15.281 1 94.81 277 PRO A C 1
ATOM 2180 O O . PRO A 1 277 ? 34.781 18.047 14.602 1 94.81 277 PRO A O 1
ATOM 2183 N N . ASP A 1 278 ? 35.312 15.953 14.984 1 94.44 278 ASP A N 1
ATOM 2184 C CA . ASP A 1 278 ? 36.344 15.93 13.938 1 94.44 278 ASP A CA 1
ATOM 2185 C C . ASP A 1 278 ? 35.719 15.633 12.57 1 94.44 278 ASP A C 1
ATOM 2187 O O . ASP A 1 278 ? 36.375 15.758 11.547 1 94.44 278 ASP A O 1
ATOM 2191 N N . ILE A 1 279 ? 34.531 15.234 12.523 1 96.75 279 ILE A N 1
ATOM 2192 C CA . ILE A 1 279 ? 33.844 14.945 11.273 1 96.75 279 ILE A CA 1
ATOM 2193 C C . ILE A 1 279 ? 33.062 16.172 10.812 1 96.75 279 ILE A C 1
ATOM 2195 O O . ILE A 1 279 ? 32.312 16.75 11.586 1 96.75 279 ILE A O 1
ATOM 2199 N N . LYS A 1 280 ? 33.281 16.562 9.641 1 96.12 280 LYS A N 1
ATOM 2200 C CA . LYS A 1 280 ? 32.531 17.688 9.086 1 96.12 280 LYS A CA 1
ATOM 2201 C C . LYS A 1 280 ? 31.062 17.375 8.977 1 96.12 280 LYS A C 1
ATOM 2203 O O . LYS A 1 280 ? 30.672 16.266 8.586 1 96.12 280 LYS A O 1
ATOM 2208 N N . HIS A 1 281 ? 30.266 18.312 9.383 1 96.75 281 HIS A N 1
ATOM 2209 C CA . HIS A 1 281 ? 28.812 18.125 9.32 1 96.75 281 HIS A CA 1
ATOM 2210 C C . HIS A 1 281 ? 28.188 19.109 8.328 1 96.75 281 HIS A C 1
ATOM 2212 O O . HIS A 1 281 ? 28.375 20.312 8.438 1 96.75 281 HIS A O 1
ATOM 2218 N N . SER A 1 282 ? 27.484 18.641 7.355 1 96 282 SER A N 1
ATOM 2219 C CA . SER A 1 282 ? 26.766 19.438 6.375 1 96 282 SER A CA 1
ATOM 2220 C C . SER A 1 282 ? 25.266 19.125 6.41 1 96 282 SER A C 1
ATOM 2222 O O . SER A 1 282 ? 24.859 18.062 6.891 1 96 282 SER A O 1
ATOM 2224 N N . HIS A 1 283 ? 24.484 20.078 5.941 1 95.38 283 HIS A N 1
ATOM 2225 C CA . HIS A 1 283 ? 23.031 19.906 5.852 1 95.38 283 HIS A CA 1
ATOM 2226 C C . HIS A 1 283 ? 22.578 19.766 4.398 1 95.38 283 HIS A C 1
ATOM 2228 O O . HIS A 1 283 ? 23.25 20.281 3.492 1 95.38 283 HIS A O 1
ATOM 2234 N N . ASP A 1 284 ? 21.5 19.078 4.25 1 94.38 284 ASP A N 1
ATOM 2235 C CA . ASP A 1 284 ? 20.891 18.906 2.932 1 94.38 284 ASP A CA 1
ATOM 2236 C C . ASP A 1 284 ? 20.391 20.234 2.381 1 94.38 284 ASP A C 1
ATOM 2238 O O . ASP A 1 284 ? 19.484 20.844 2.955 1 94.38 284 ASP A O 1
ATOM 2242 N N . ILE A 1 285 ? 20.812 20.625 1.284 1 92.19 285 ILE A N 1
ATOM 2243 C CA . ILE A 1 285 ? 20.484 21.922 0.682 1 92.19 285 ILE A CA 1
ATOM 2244 C C . ILE A 1 285 ? 19.047 21.922 0.209 1 92.19 285 ILE A C 1
ATOM 2246 O O . ILE A 1 285 ? 18.375 22.953 0.223 1 92.19 285 ILE A O 1
ATOM 2250 N N . CYS A 1 286 ? 18.562 20.766 -0.171 1 90.06 286 CYS A N 1
ATOM 2251 C CA . CYS A 1 286 ? 17.188 20.672 -0.651 1 90.06 286 CYS A CA 1
ATOM 2252 C C . CYS A 1 286 ? 16.203 21.047 0.445 1 90.06 286 CYS A C 1
ATOM 2254 O O . CYS A 1 286 ? 15.195 21.719 0.18 1 90.06 286 CYS A O 1
ATOM 2256 N N . HIS A 1 287 ? 16.469 20.625 1.593 1 89.31 287 HIS A N 1
ATOM 2257 C CA . HIS A 1 287 ? 15.602 20.938 2.717 1 89.31 287 HIS A CA 1
ATOM 2258 C C . HIS A 1 287 ? 15.609 22.438 3.012 1 89.31 287 HIS A C 1
ATOM 2260 O O . HIS A 1 287 ? 14.562 23.016 3.334 1 89.31 287 HIS A O 1
ATOM 2266 N N . ALA A 1 288 ? 16.719 23 2.916 1 91.12 288 ALA A N 1
ATOM 2267 C CA . ALA A 1 288 ? 16.844 24.438 3.133 1 91.12 288 ALA A CA 1
ATOM 2268 C C . ALA A 1 288 ? 16.078 25.203 2.066 1 91.12 288 ALA A C 1
ATOM 2270 O O . ALA A 1 288 ? 15.359 26.172 2.379 1 91.12 288 ALA A O 1
ATOM 2271 N N . ALA A 1 289 ? 16.25 24.812 0.856 1 91.56 289 ALA A N 1
ATOM 2272 C CA . ALA A 1 289 ? 15.555 25.453 -0.254 1 91.56 289 ALA A CA 1
ATOM 2273 C C . ALA A 1 289 ? 14.047 25.344 -0.091 1 91.56 289 ALA A C 1
ATOM 2275 O O . ALA A 1 289 ? 13.32 26.312 -0.336 1 91.56 289 ALA A O 1
ATOM 2276 N N . LYS A 1 290 ? 13.656 24.219 0.274 1 89.38 290 LYS A N 1
ATOM 2277 C CA . LYS A 1 290 ? 12.227 24 0.49 1 89.38 290 LYS A CA 1
ATOM 2278 C C . LYS A 1 290 ? 11.695 24.906 1.594 1 89.38 290 LYS A C 1
ATOM 2280 O O . LYS A 1 290 ? 10.617 25.484 1.457 1 89.38 290 LYS A O 1
ATOM 2285 N N . ASN A 1 291 ? 12.375 24.984 2.672 1 90.88 291 ASN A N 1
ATOM 2286 C CA . ASN A 1 291 ? 11.977 25.828 3.791 1 90.88 291 ASN A CA 1
ATOM 2287 C C . ASN A 1 291 ? 11.938 27.297 3.395 1 90.88 291 ASN A C 1
ATOM 2289 O O . ASN A 1 291 ? 11.039 28.047 3.809 1 90.88 291 ASN A O 1
ATOM 2293 N N . LEU A 1 292 ? 12.906 27.672 2.654 1 93.06 292 LEU A N 1
ATOM 2294 C CA . LEU A 1 292 ? 12.953 29.031 2.137 1 93.06 292 LEU A CA 1
ATOM 2295 C C . LEU A 1 292 ? 11.742 29.328 1.252 1 93.06 292 LEU A C 1
ATOM 2297 O O . LEU A 1 292 ? 11.117 30.375 1.368 1 93.06 292 LEU A O 1
ATOM 2301 N N . GLY A 1 293 ? 11.469 28.375 0.417 1 92.06 293 GLY A N 1
ATOM 2302 C CA . GLY A 1 293 ? 10.297 28.516 -0.435 1 92.06 293 GLY A CA 1
ATOM 2303 C C . GLY A 1 293 ? 9.008 28.656 0.347 1 92.06 293 GLY A C 1
ATOM 2304 O O . GLY A 1 293 ? 8.164 29.5 0.02 1 92.06 293 GLY A O 1
ATOM 2305 N N . LYS A 1 294 ? 8.852 27.922 1.348 1 91.38 294 LYS A N 1
ATOM 2306 C CA . LYS A 1 294 ? 7.664 28 2.191 1 91.38 294 LYS A CA 1
ATOM 2307 C C . LYS A 1 294 ? 7.535 29.375 2.842 1 91.38 294 LYS A C 1
ATOM 2309 O O . LYS A 1 294 ? 6.438 29.922 2.93 1 91.38 294 LYS A O 1
ATOM 2314 N N . LYS A 1 295 ? 8.609 29.891 3.336 1 93.25 295 LYS A N 1
ATOM 2315 C CA . LYS A 1 295 ? 8.609 31.203 3.975 1 93.25 295 LYS A CA 1
ATOM 2316 C C . LYS A 1 295 ? 8.203 32.312 2.99 1 93.25 295 LYS A C 1
ATOM 2318 O O . LYS A 1 295 ? 7.426 33.188 3.336 1 93.25 295 LYS A O 1
ATOM 2323 N N . ILE A 1 296 ? 8.711 32.188 1.811 1 93.62 296 ILE A N 1
ATOM 2324 C CA . ILE A 1 296 ? 8.422 33.188 0.785 1 93.62 296 ILE A CA 1
ATOM 2325 C C . ILE A 1 296 ? 6.941 33.094 0.403 1 93.62 296 ILE A C 1
ATOM 2327 O O . ILE A 1 296 ? 6.266 34.125 0.306 1 93.62 296 ILE A O 1
ATOM 2331 N N . VAL A 1 297 ? 6.504 31.922 0.25 1 90.88 297 VAL A N 1
ATOM 2332 C CA . VAL A 1 297 ? 5.105 31.719 -0.131 1 90.88 297 VAL A CA 1
ATOM 2333 C C . VAL A 1 297 ? 4.191 32.219 0.994 1 90.88 297 VAL A C 1
ATOM 2335 O O . VAL A 1 297 ? 3.174 32.844 0.74 1 90.88 297 VAL A O 1
ATOM 2338 N N . ALA A 1 298 ? 4.531 31.844 2.191 1 93 298 ALA A N 1
ATOM 2339 C CA . ALA A 1 298 ? 3.75 32.281 3.344 1 93 298 ALA A CA 1
ATOM 2340 C C . ALA A 1 298 ? 3.684 33.812 3.406 1 93 298 ALA A C 1
ATOM 2342 O O . ALA A 1 298 ? 2.625 34.375 3.676 1 93 298 ALA A O 1
ATOM 2343 N N . ALA A 1 299 ? 4.777 34.438 3.166 1 93.06 299 ALA A N 1
ATOM 2344 C CA . ALA A 1 299 ? 4.828 35.906 3.156 1 93.06 299 ALA A CA 1
ATOM 2345 C C . ALA A 1 299 ? 4 36.469 2.01 1 93.06 299 ALA A C 1
ATOM 2347 O O . ALA A 1 299 ? 3.352 37.5 2.16 1 93.06 299 ALA A O 1
ATOM 2348 N N . GLY A 1 300 ? 4.016 35.812 0.968 1 91.31 300 GLY A N 1
ATOM 2349 C CA . GLY A 1 300 ? 3.312 36.281 -0.222 1 91.31 300 GLY A CA 1
ATOM 2350 C C . GLY A 1 300 ? 1.809 36.094 -0.13 1 91.31 300 GLY A C 1
ATOM 2351 O O . GLY A 1 300 ? 1.064 36.594 -0.978 1 91.31 300 GLY A O 1
ATOM 2352 N N . GLN A 1 301 ? 1.466 35.312 0.792 1 90.75 301 GLN A N 1
ATOM 2353 C CA . GLN A 1 301 ? 0.029 35.125 0.972 1 90.75 301 GLN A CA 1
ATOM 2354 C C . GLN A 1 301 ? -0.631 36.406 1.466 1 90.75 301 GLN A C 1
ATOM 2356 O O . GLN A 1 301 ? -1.833 36.625 1.277 1 90.75 301 GLN A O 1
ATOM 2361 N N . ASN A 1 302 ? 0.204 37.281 2.088 1 90.62 302 ASN A N 1
ATOM 2362 C CA . ASN A 1 302 ? -0.293 38.594 2.457 1 90.62 302 ASN A CA 1
ATOM 2363 C C . ASN A 1 302 ? -0.548 39.469 1.226 1 90.62 302 ASN A C 1
ATOM 2365 O O . ASN A 1 302 ? 0.292 39.531 0.327 1 90.62 302 ASN A O 1
ATOM 2369 N N . LYS A 1 303 ? -1.731 40.125 1.175 1 89 303 LYS A N 1
ATOM 2370 C CA . LYS A 1 303 ? -2.162 40.875 0.013 1 89 303 LYS A CA 1
ATOM 2371 C C . LYS A 1 303 ? -1.129 41.938 -0.357 1 89 303 LYS A C 1
ATOM 2373 O O . LYS A 1 303 ? -0.878 42.188 -1.539 1 89 303 LYS A O 1
ATOM 2378 N N . GLU A 1 304 ? -0.493 42.5 0.604 1 90.38 304 GLU A N 1
ATOM 2379 C CA . GLU A 1 304 ? 0.463 43.594 0.379 1 90.38 304 GLU A CA 1
ATOM 2380 C C . GLU A 1 304 ? 1.778 43.062 -0.18 1 90.38 304 GLU A C 1
ATOM 2382 O O . GLU A 1 304 ? 2.562 43.812 -0.765 1 90.38 304 GLU A O 1
ATOM 2387 N N . CYS A 1 305 ? 1.972 41.781 -0.057 1 93.81 305 CYS A N 1
ATOM 2388 C CA . CYS A 1 305 ? 3.25 41.188 -0.454 1 93.81 305 CYS A CA 1
ATOM 2389 C C . CYS A 1 305 ? 3.062 40.188 -1.567 1 93.81 305 CYS A C 1
ATOM 2391 O O . CYS A 1 305 ? 3.883 39.281 -1.728 1 93.81 305 CYS A O 1
ATOM 2393 N N . ARG A 1 306 ? 2.068 40.25 -2.285 1 90 306 ARG A N 1
ATOM 2394 C CA . ARG A 1 306 ? 1.717 39.281 -3.314 1 90 306 ARG A CA 1
ATOM 2395 C C . ARG A 1 306 ? 2.773 39.25 -4.414 1 90 306 ARG A C 1
ATOM 2397 O O . ARG A 1 306 ? 2.982 38.219 -5.043 1 90 306 ARG A O 1
ATOM 2404 N N . GLY A 1 307 ? 3.365 40.344 -4.629 1 88.75 307 GLY A N 1
ATOM 2405 C CA . GLY A 1 307 ? 4.395 40.406 -5.656 1 88.75 307 GLY A CA 1
ATOM 2406 C C . GLY A 1 307 ? 5.559 39.469 -5.402 1 88.75 307 GLY A C 1
ATOM 2407 O O . GLY A 1 307 ? 6.266 39.094 -6.336 1 88.75 307 GLY A O 1
ATOM 2408 N N . LEU A 1 308 ? 5.707 39.062 -4.168 1 92.19 308 LEU A N 1
ATOM 2409 C CA . LEU A 1 308 ? 6.812 38.188 -3.793 1 92.19 308 LEU A CA 1
ATOM 2410 C C . LEU A 1 308 ? 6.625 36.812 -4.387 1 92.19 308 LEU A C 1
ATOM 2412 O O . LEU A 1 308 ? 7.602 36.094 -4.629 1 92.19 308 LEU A O 1
ATOM 2416 N N . LEU A 1 309 ? 5.441 36.375 -4.578 1 90.06 309 LEU A N 1
ATOM 2417 C CA . LEU A 1 309 ? 5.141 35.062 -5.113 1 90.06 309 LEU A CA 1
ATOM 2418 C C . LEU A 1 309 ? 5.707 34.906 -6.52 1 90.06 309 LEU A C 1
ATOM 2420 O O . LEU A 1 309 ? 6.176 33.812 -6.883 1 90.06 309 LEU A O 1
ATOM 2424 N N . GLU A 1 310 ? 5.723 35.938 -7.223 1 87.62 310 GLU A N 1
ATOM 2425 C CA . GLU A 1 310 ? 6.246 35.875 -8.586 1 87.62 310 GLU A CA 1
ATOM 2426 C C . GLU A 1 310 ? 7.766 35.719 -8.586 1 87.62 310 GLU A C 1
ATOM 2428 O O . GLU A 1 310 ? 8.344 35.25 -9.562 1 87.62 310 GLU A O 1
ATOM 2433 N N . TRP A 1 311 ? 8.312 36.125 -7.477 1 91.62 311 TRP A N 1
ATOM 2434 C CA . TRP A 1 311 ? 9.766 36.094 -7.387 1 91.62 311 TRP A CA 1
ATOM 2435 C C . TRP A 1 311 ? 10.234 34.875 -6.613 1 91.62 311 TRP A C 1
ATOM 2437 O O . TRP A 1 311 ? 11.438 34.625 -6.48 1 91.62 311 TRP A O 1
ATOM 2447 N N . SER A 1 312 ? 9.375 34.094 -6.098 1 90.56 312 SER A N 1
ATOM 2448 C CA . SER A 1 312 ? 9.711 33 -5.223 1 90.56 312 SER A CA 1
ATOM 2449 C C . SER A 1 312 ? 10.719 32.062 -5.887 1 90.56 312 SER A C 1
ATOM 2451 O O . SER A 1 312 ? 11.727 31.688 -5.285 1 90.56 312 SER A O 1
ATOM 2453 N N . ARG A 1 313 ? 10.547 31.734 -7.125 1 87 313 ARG A N 1
ATOM 2454 C CA . ARG A 1 313 ? 11.422 30.812 -7.84 1 87 313 ARG A CA 1
ATOM 2455 C C . ARG A 1 313 ? 12.812 31.422 -8.031 1 87 313 ARG A C 1
ATOM 2457 O O . ARG A 1 313 ? 13.82 30.734 -7.895 1 87 313 ARG A O 1
ATOM 2464 N N . ASP A 1 314 ? 12.789 32.562 -8.32 1 89.31 314 ASP A N 1
ATOM 2465 C CA . ASP A 1 314 ? 14.055 33.25 -8.562 1 89.31 314 ASP A CA 1
ATOM 2466 C C . ASP A 1 314 ? 14.891 33.344 -7.289 1 89.31 314 ASP A C 1
ATOM 2468 O O . ASP A 1 314 ? 16.109 33.156 -7.328 1 89.31 314 ASP A O 1
ATOM 2472 N N . VAL A 1 315 ? 14.227 33.594 -6.281 1 93.06 315 VAL A N 1
ATOM 2473 C CA . VAL A 1 315 ? 14.922 33.688 -5.004 1 93.06 315 VAL A CA 1
ATOM 2474 C C . VAL A 1 315 ? 15.5 32.312 -4.641 1 93.06 315 VAL A C 1
ATOM 2476 O O . VAL A 1 315 ? 16.656 32.219 -4.211 1 93.06 315 VAL A O 1
ATOM 2479 N N . ILE A 1 316 ? 14.766 31.281 -4.848 1 92.06 316 ILE A N 1
ATOM 2480 C CA . ILE A 1 316 ? 15.203 29.938 -4.523 1 92.06 316 ILE A CA 1
ATOM 2481 C C . ILE A 1 316 ? 16.359 29.547 -5.438 1 92.06 316 ILE A C 1
ATOM 2483 O O . ILE A 1 316 ? 17.359 28.969 -4.98 1 92.06 316 ILE A O 1
ATOM 2487 N N . ASN A 1 317 ? 16.25 29.844 -6.723 1 89.31 317 ASN A N 1
ATOM 2488 C CA . ASN A 1 317 ? 17.344 29.562 -7.66 1 89.31 317 ASN A CA 1
ATOM 2489 C C . ASN A 1 317 ? 18.609 30.312 -7.281 1 89.31 317 ASN A C 1
ATOM 2491 O O . ASN A 1 317 ? 19.719 29.781 -7.434 1 89.31 317 ASN A O 1
ATOM 2495 N N . HIS A 1 318 ? 18.359 31.5 -6.871 1 92.25 318 HIS A N 1
ATOM 2496 C CA . HIS A 1 318 ? 19.5 32.312 -6.434 1 92.25 318 HIS A CA 1
ATOM 2497 C C . HIS A 1 318 ? 20.172 31.672 -5.219 1 92.25 318 HIS A C 1
ATOM 2499 O O . HIS A 1 318 ? 21.391 31.734 -5.09 1 92.25 318 HIS A O 1
ATOM 2505 N N . PHE A 1 319 ? 19.391 31.156 -4.363 1 93.75 319 PHE A N 1
ATOM 2506 C CA . PHE A 1 319 ? 19.953 30.453 -3.211 1 93.75 319 PHE A CA 1
ATOM 2507 C C . PHE A 1 319 ? 20.812 29.266 -3.656 1 93.75 319 PHE A C 1
ATOM 2509 O O . PHE A 1 319 ? 21.922 29.094 -3.176 1 93.75 319 PHE A O 1
ATOM 2516 N N . TRP A 1 320 ? 20.312 28.5 -4.578 1 91.44 320 TRP A N 1
ATOM 2517 C CA . TRP A 1 320 ? 21.062 27.375 -5.121 1 91.44 320 TRP A CA 1
ATOM 2518 C C . TRP A 1 320 ? 22.375 27.828 -5.738 1 91.44 320 TRP A C 1
ATOM 2520 O O . TRP A 1 320 ? 23.422 27.234 -5.492 1 91.44 320 TRP A O 1
ATOM 2530 N N . TYR A 1 321 ? 22.25 28.828 -6.434 1 89.38 321 TYR A N 1
ATOM 2531 C CA . TYR A 1 321 ? 23.422 29.375 -7.094 1 89.38 321 TYR A CA 1
ATOM 2532 C C . TYR A 1 321 ? 24.453 29.859 -6.07 1 89.38 321 TYR A C 1
ATOM 2534 O O . TYR A 1 321 ? 25.641 29.609 -6.215 1 89.38 321 TYR A O 1
ATOM 2542 N N . SER A 1 322 ? 23.938 30.531 -5.105 1 91.38 322 SER A N 1
ATOM 2543 C CA . SER A 1 322 ? 24.812 31.031 -4.055 1 91.38 322 SER A CA 1
ATOM 2544 C C . SER A 1 322 ? 25.562 29.906 -3.377 1 91.38 322 SER A C 1
ATOM 2546 O O . SER A 1 322 ? 26.766 30.016 -3.127 1 91.38 322 SER A O 1
ATOM 2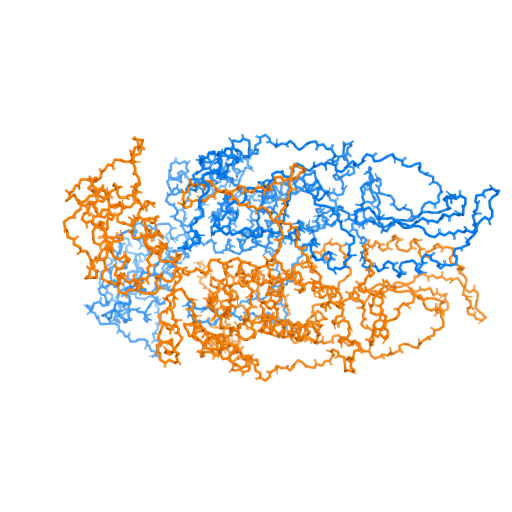548 N N . CYS A 1 323 ? 24.859 28.844 -3.131 1 91.44 323 CYS A N 1
ATOM 2549 C CA . CYS A 1 323 ? 25.484 27.703 -2.48 1 91.44 323 CYS A CA 1
ATOM 2550 C C . CYS A 1 323 ? 26.469 27.016 -3.412 1 91.44 323 CYS A C 1
ATOM 2552 O O . CYS A 1 323 ? 27.516 26.516 -2.969 1 91.44 323 CYS A O 1
ATOM 2554 N N . SER A 1 324 ? 26.188 26.953 -4.648 1 88.88 324 SER A N 1
ATOM 2555 C CA . SER A 1 324 ? 27.031 26.25 -5.617 1 88.88 324 SER A CA 1
ATOM 2556 C C . SER A 1 324 ? 28.344 26.984 -5.84 1 88.88 324 SER A C 1
ATOM 2558 O O . SER A 1 324 ? 29.375 26.359 -6.066 1 88.88 324 SER A O 1
ATOM 2560 N N . CYS A 1 325 ? 28.328 28.25 -5.695 1 86.25 325 CYS A N 1
ATOM 2561 C CA . CYS A 1 325 ? 29.5 29.047 -6.008 1 86.25 325 CYS A CA 1
ATOM 2562 C C . CYS A 1 325 ? 30.312 29.328 -4.75 1 86.25 325 CYS A C 1
ATOM 2564 O O . CYS A 1 325 ? 31.516 29.609 -4.824 1 86.25 325 CYS A O 1
ATOM 2566 N N . ALA A 1 326 ? 29.672 29.281 -3.693 1 87.56 326 ALA A N 1
ATOM 2567 C CA . ALA A 1 326 ? 30.312 29.703 -2.451 1 87.56 326 ALA A CA 1
ATOM 2568 C C . ALA A 1 326 ? 31.281 28.641 -1.94 1 87.56 326 ALA A C 1
ATOM 2570 O O . ALA A 1 326 ? 31.031 27.453 -2.092 1 87.56 326 ALA A O 1
ATOM 2571 N N . THR A 1 327 ? 32.406 29.141 -1.397 1 86.19 327 THR A N 1
ATOM 2572 C CA . THR A 1 327 ? 33.375 28.25 -0.767 1 86.19 327 THR A CA 1
ATOM 2573 C C . THR A 1 327 ? 33.344 28.422 0.749 1 86.19 327 THR A C 1
ATOM 2575 O O . THR A 1 327 ? 33.844 27.547 1.482 1 86.19 327 THR A O 1
ATOM 2578 N N . ASP A 1 328 ? 32.906 29.516 1.159 1 89.75 328 ASP A N 1
ATOM 2579 C CA . ASP A 1 328 ? 32.781 29.828 2.58 1 89.75 328 ASP A CA 1
ATOM 2580 C C . ASP A 1 328 ? 31.609 30.734 2.846 1 89.75 328 ASP A C 1
ATOM 2582 O O . ASP A 1 328 ? 30.875 31.094 1.92 1 89.75 328 ASP A O 1
ATOM 2586 N N . VAL A 1 329 ? 31.406 31.062 4.094 1 91.44 329 VAL A N 1
ATOM 2587 C CA . VAL A 1 329 ? 30.25 31.859 4.5 1 91.44 329 VAL A CA 1
ATOM 2588 C C . VAL A 1 329 ? 30.344 33.25 3.91 1 91.44 329 VAL A C 1
ATOM 2590 O O . VAL A 1 329 ? 29.344 33.812 3.461 1 91.44 329 VAL A O 1
ATOM 2593 N N . GLY A 1 330 ? 31.547 33.75 3.922 1 89.19 330 GLY A N 1
ATOM 2594 C CA . GLY A 1 330 ? 31.734 35.094 3.381 1 89.19 330 GLY A CA 1
ATOM 2595 C C . GLY A 1 330 ? 31.375 35.188 1.909 1 89.19 330 GLY A C 1
ATOM 2596 O O . GLY A 1 330 ? 30.641 36.094 1.506 1 89.19 330 GLY A O 1
ATOM 2597 N N . SER A 1 331 ? 31.859 34.281 1.131 1 88.81 331 SER A N 1
ATOM 2598 C CA . SER A 1 331 ? 31.578 34.281 -0.3 1 88.81 331 SER A CA 1
ATOM 2599 C C . SER A 1 331 ? 30.109 34.031 -0.571 1 88.81 331 SER A C 1
ATOM 2601 O O . SER A 1 331 ? 29.547 34.531 -1.536 1 88.81 331 SER A O 1
ATOM 2603 N N . PHE A 1 332 ? 29.516 33.25 0.268 1 92.56 332 PHE A N 1
ATOM 2604 C CA . PHE A 1 332 ? 28.078 33 0.153 1 92.56 332 PHE A CA 1
ATOM 2605 C C . PHE A 1 332 ? 27.297 34.312 0.34 1 92.56 332 PHE A C 1
ATOM 2607 O O . PHE A 1 332 ? 26.406 34.625 -0.448 1 92.56 332 PHE A O 1
ATOM 2614 N N . MET A 1 333 ? 27.656 35.062 1.339 1 91.5 333 MET A N 1
ATOM 2615 C CA . MET A 1 333 ? 26.938 36.281 1.686 1 91.5 333 MET A CA 1
ATOM 2616 C C . MET A 1 333 ? 27.031 37.312 0.569 1 91.5 333 MET A C 1
ATOM 2618 O O . MET A 1 333 ? 26.078 38.031 0.303 1 91.5 333 MET A O 1
ATOM 2622 N N . GLU A 1 334 ? 28.062 37.312 -0.103 1 87.94 334 GLU A N 1
ATOM 2623 C CA . GLU A 1 334 ? 28.281 38.281 -1.182 1 87.94 334 GLU A CA 1
ATOM 2624 C C . GLU A 1 334 ? 27.328 38.031 -2.34 1 87.94 334 GLU A C 1
ATOM 2626 O O . GLU A 1 334 ? 26.844 39 -2.963 1 87.94 334 GLU A O 1
ATOM 2631 N N . VAL A 1 335 ? 27.141 36.812 -2.549 1 90.25 335 VAL A N 1
ATOM 2632 C CA . VAL A 1 335 ? 26.25 36.469 -3.658 1 90.25 335 VAL A CA 1
ATOM 2633 C C . VAL A 1 335 ? 24.797 36.531 -3.195 1 90.25 335 VAL A C 1
ATOM 2635 O O . VAL A 1 335 ? 23.953 37.156 -3.84 1 90.25 335 VAL A O 1
ATOM 2638 N N . TRP A 1 336 ? 24.531 35.938 -2.066 1 93.56 336 TRP A N 1
ATOM 2639 C CA . TRP A 1 336 ? 23.188 35.75 -1.551 1 93.56 336 TRP A CA 1
ATOM 2640 C C . TRP A 1 336 ? 22.5 37.094 -1.31 1 93.56 336 TRP A C 1
ATOM 2642 O O . TRP A 1 336 ? 21.359 37.281 -1.74 1 93.56 336 TRP A O 1
ATOM 2652 N N . CYS A 1 337 ? 23.141 38 -0.783 1 92.31 337 CYS A N 1
ATOM 2653 C CA . CYS A 1 337 ? 22.531 39.281 -0.4 1 92.31 337 CYS A CA 1
ATOM 2654 C C . CYS A 1 337 ? 22.234 40.156 -1.627 1 92.31 337 CYS A C 1
ATOM 2656 O O . CYS A 1 337 ? 21.422 41.062 -1.565 1 92.31 337 CYS A O 1
ATOM 2658 N N . GLY A 1 338 ? 22.891 39.844 -2.719 1 91.44 338 GLY A N 1
ATOM 2659 C CA . GLY A 1 338 ? 22.656 40.594 -3.953 1 91.44 338 GLY A CA 1
ATOM 2660 C C . GLY A 1 338 ? 21.234 40.5 -4.449 1 91.44 338 GLY A C 1
ATOM 2661 O O . GLY A 1 338 ? 20.766 41.344 -5.199 1 91.44 338 GLY A O 1
ATOM 2662 N N . ILE A 1 339 ? 20.531 39.5 -3.965 1 94 339 ILE A N 1
ATOM 2663 C CA . ILE A 1 339 ? 19.172 39.281 -4.453 1 94 339 ILE A CA 1
ATOM 2664 C C . ILE A 1 339 ? 18.266 40.438 -4.062 1 94 339 ILE A C 1
ATOM 2666 O O . ILE A 1 339 ? 17.344 40.781 -4.793 1 94 339 ILE A O 1
ATOM 2670 N N . VAL A 1 340 ? 18.547 41.094 -2.863 1 94.19 340 VAL A N 1
ATOM 2671 C CA . VAL A 1 340 ? 17.703 42.188 -2.371 1 94.19 340 VAL A CA 1
ATOM 2672 C C . VAL A 1 340 ? 17.828 43.375 -3.311 1 94.19 340 VAL A C 1
ATOM 2674 O O . VAL A 1 340 ? 16.859 44.125 -3.471 1 94.19 340 VAL A O 1
ATOM 2677 N N . HIS A 1 341 ? 18.938 43.5 -3.982 1 93.5 341 HIS A N 1
ATOM 2678 C CA . HIS A 1 341 ? 19.156 44.562 -4.945 1 93.5 341 HIS A CA 1
ATOM 2679 C C . HIS A 1 341 ? 18.641 44.188 -6.324 1 93.5 341 HIS A C 1
ATOM 2681 O O . HIS A 1 341 ? 17.984 45 -6.992 1 93.5 341 HIS A O 1
ATOM 2687 N N . HIS A 1 342 ? 18.859 42.969 -6.676 1 92.69 342 HIS A N 1
ATOM 2688 C CA . HIS A 1 342 ? 18.5 42.5 -8.008 1 92.69 342 HIS A CA 1
ATOM 2689 C C . HIS A 1 342 ? 17 42.656 -8.25 1 92.69 342 HIS A C 1
ATOM 2691 O O . HIS A 1 342 ? 16.578 43.062 -9.328 1 92.69 342 HIS A O 1
ATOM 2697 N N . VAL A 1 343 ? 16.203 42.375 -7.301 1 93.5 343 VAL A N 1
ATOM 2698 C CA . VAL A 1 343 ? 14.758 42.312 -7.469 1 93.5 343 VAL A CA 1
ATOM 2699 C C . VAL A 1 343 ? 14.195 43.719 -7.695 1 93.5 343 VAL A C 1
ATOM 2701 O O . VAL A 1 343 ? 13.07 43.875 -8.18 1 93.5 343 VAL A O 1
ATOM 2704 N N . VAL A 1 344 ? 14.922 44.75 -7.305 1 94.12 344 VAL A N 1
ATOM 2705 C CA . VAL A 1 344 ? 14.477 46.125 -7.488 1 94.12 344 VAL A CA 1
ATOM 2706 C C . VAL A 1 344 ? 15.258 46.781 -8.625 1 94.12 344 VAL A C 1
ATOM 2708 O O . VAL A 1 344 ? 15.352 48.031 -8.695 1 94.12 344 VAL A O 1
ATOM 2711 N N . ASP A 1 345 ? 15.867 46.031 -9.414 1 92.12 345 ASP A N 1
ATOM 2712 C CA . ASP A 1 345 ? 16.578 46.438 -10.633 1 92.12 345 ASP A CA 1
ATOM 2713 C C . ASP A 1 345 ? 17.844 47.219 -10.297 1 92.12 345 ASP A C 1
ATOM 2715 O O . ASP A 1 345 ? 18.188 48.188 -10.992 1 92.12 345 ASP A O 1
ATOM 2719 N N . GLU A 1 346 ? 18.406 46.875 -9.242 1 91.81 346 GLU A N 1
ATOM 2720 C CA . GLU A 1 346 ? 19.719 47.375 -8.867 1 91.81 346 GLU A CA 1
ATOM 2721 C C . GLU A 1 346 ? 20.781 46.281 -9.023 1 91.81 346 GLU A C 1
ATOM 2723 O O . GLU A 1 346 ? 20.734 45.281 -8.32 1 91.81 346 GLU A O 1
ATOM 2728 N N . HIS A 1 347 ? 21.703 46.438 -9.898 1 91.06 347 HIS A N 1
ATOM 2729 C CA . HIS A 1 347 ? 22.641 45.375 -10.227 1 91.06 347 HIS A CA 1
ATOM 2730 C C . HIS A 1 347 ? 24.047 45.688 -9.742 1 91.06 347 HIS A C 1
ATOM 2732 O O . HIS A 1 347 ? 24.969 44.906 -9.961 1 91.06 347 HIS A O 1
ATOM 2738 N N . GLU A 1 348 ? 24.219 46.906 -9.172 1 89.12 348 GLU A N 1
ATOM 2739 C CA . GLU A 1 348 ? 25.453 47.312 -8.492 1 89.12 348 GLU A CA 1
ATOM 2740 C C . GLU A 1 348 ? 25.125 48.062 -7.195 1 89.12 348 GLU A C 1
ATOM 2742 O O . GLU A 1 348 ? 24.172 48.812 -7.133 1 89.12 348 GLU A O 1
ATOM 2747 N N . TRP A 1 349 ? 25.922 47.688 -6.129 1 86.25 349 TRP A N 1
ATOM 2748 C CA . TRP A 1 349 ? 25.641 48.344 -4.852 1 86.25 349 TRP A CA 1
ATOM 2749 C C . TRP A 1 349 ? 26.938 48.656 -4.109 1 86.25 349 TRP A C 1
ATOM 2751 O O . TRP A 1 349 ? 28 48.156 -4.461 1 86.25 349 TRP A O 1
ATOM 2761 N N . ASN A 1 350 ? 26.906 49.531 -3.166 1 80 350 ASN A N 1
ATOM 2762 C CA . ASN A 1 350 ? 28.094 50.125 -2.572 1 80 350 ASN A CA 1
ATOM 2763 C C . ASN A 1 350 ? 28.609 49.344 -1.385 1 80 350 ASN A C 1
ATOM 2765 O O . ASN A 1 350 ? 29.812 49.312 -1.119 1 80 350 ASN A O 1
ATOM 2769 N N . MET A 1 351 ? 27.797 48.656 -0.687 1 77.44 351 MET A N 1
ATOM 2770 C CA . MET A 1 351 ? 28.203 48 0.558 1 77.44 351 MET A CA 1
ATOM 2771 C C . MET A 1 351 ? 28.531 46.531 0.326 1 77.44 351 MET A C 1
ATOM 2773 O O . MET A 1 351 ? 27.844 45.844 -0.444 1 77.44 351 MET A O 1
ATOM 2777 N N . SER A 1 352 ? 29.734 46.188 0.909 1 79.62 352 SER A N 1
ATOM 2778 C CA . SER A 1 352 ? 30.094 44.781 0.879 1 79.62 352 SER A CA 1
ATOM 2779 C C . SER A 1 352 ? 29.453 44 2.039 1 79.62 352 SER A C 1
ATOM 2781 O O . SER A 1 352 ? 29.344 44.531 3.146 1 79.62 352 SER A O 1
ATOM 2783 N N . TYR A 1 353 ? 28.922 42.844 1.826 1 79.75 353 TYR A N 1
ATOM 2784 C CA . TYR A 1 353 ? 28.25 42.062 2.84 1 79.75 353 TYR A CA 1
ATOM 2785 C C . TYR A 1 353 ? 29.203 41.062 3.5 1 79.75 353 TYR A C 1
ATOM 2787 O O . TYR A 1 353 ? 28.828 40.344 4.41 1 79.75 353 TYR A O 1
ATOM 2795 N N . SER A 1 354 ? 30.391 40.969 3.037 1 74.56 354 SER A N 1
ATOM 2796 C CA . SER A 1 354 ? 31.391 40.125 3.662 1 74.56 354 SER A CA 1
ATOM 2797 C C . SER A 1 354 ? 32.656 40.906 3.984 1 74.56 354 SER A C 1
ATOM 2799 O O . SER A 1 354 ? 32.969 41.906 3.336 1 74.56 354 SER A O 1
ATOM 2801 N N . SER A 1 355 ? 33.156 40.562 5.148 1 61.5 355 SER A N 1
ATOM 2802 C CA . SER A 1 355 ? 34.406 41.219 5.555 1 61.5 355 SER A CA 1
ATOM 2803 C C . SER A 1 355 ? 35.562 40.875 4.594 1 61.5 355 SER A C 1
ATOM 2805 O O . SER A 1 355 ? 36.5 41.656 4.445 1 61.5 355 SER A O 1
ATOM 2807 N N . ASN A 1 356 ? 35.5 39.625 4.105 1 55.78 356 ASN A N 1
ATOM 2808 C CA . ASN A 1 356 ? 36.562 39.25 3.199 1 55.78 356 ASN A CA 1
ATOM 2809 C C . ASN A 1 356 ? 36.219 39.562 1.748 1 55.78 356 ASN A C 1
ATOM 2811 O O . ASN A 1 356 ? 35.281 38.969 1.184 1 55.78 356 ASN A O 1
ATOM 2815 N N . PHE A 1 357 ? 36.188 40.688 1.472 1 51.28 357 PHE A N 1
ATOM 2816 C CA . PHE A 1 357 ? 35.719 41.25 0.209 1 51.28 357 PHE A CA 1
ATOM 2817 C C . PHE A 1 357 ? 36.156 40.406 -0.964 1 51.28 357 PHE A C 1
ATOM 2819 O O . PHE A 1 357 ? 37.344 40.375 -1.332 1 51.28 357 PHE A O 1
ATOM 2826 N N . TYR A 1 358 ? 35.562 39.344 -1.277 1 50.94 358 TYR A N 1
ATOM 2827 C CA . TYR A 1 358 ? 36.062 38.5 -2.352 1 50.94 358 TYR A CA 1
ATOM 2828 C C . TYR A 1 358 ? 35.469 38.875 -3.691 1 50.94 358 TYR A C 1
ATOM 2830 O O . TYR A 1 358 ? 35.969 38.5 -4.746 1 50.94 358 TYR A O 1
ATOM 2838 N N . GLY A 1 359 ? 34.344 39.656 -3.803 1 57.59 359 GLY A N 1
ATOM 2839 C CA . GLY A 1 359 ? 33.75 39.75 -5.129 1 57.59 359 GLY A CA 1
ATOM 2840 C C . GLY A 1 359 ? 33.25 41.156 -5.461 1 57.59 359 GLY A C 1
ATOM 2841 O O . GLY A 1 359 ? 33.469 42.094 -4.711 1 57.59 359 GLY A O 1
ATOM 2842 N N . SER A 1 360 ? 32.781 41.344 -6.68 1 64.44 360 SER A N 1
ATOM 2843 C CA . SER A 1 360 ? 32.281 42.594 -7.227 1 64.44 360 SER A CA 1
ATOM 2844 C C . SER A 1 360 ? 30.859 42.875 -6.742 1 64.44 360 SER A C 1
ATOM 2846 O O . SER A 1 360 ? 30.047 41.969 -6.594 1 64.44 360 SER A O 1
ATOM 2848 N N . ASN A 1 361 ? 30.531 43.844 -5.867 1 81.38 361 ASN A N 1
ATOM 2849 C CA . ASN A 1 361 ? 29.219 44.344 -5.469 1 81.38 361 ASN A CA 1
ATOM 2850 C C . ASN A 1 361 ? 28.297 44.531 -6.668 1 81.38 361 ASN A C 1
ATOM 2852 O O . ASN A 1 361 ? 27.703 45.594 -6.848 1 81.38 361 ASN A O 1
ATOM 2856 N N . LYS A 1 362 ? 28.328 43.344 -7.461 1 85.69 362 LYS A N 1
ATOM 2857 C CA . LYS A 1 362 ? 27.484 43.375 -8.656 1 85.69 362 LYS A CA 1
ATOM 2858 C C . LYS A 1 362 ? 26.859 42 -8.914 1 85.69 362 LYS A C 1
ATOM 2860 O O . LYS A 1 362 ? 27.375 41 -8.43 1 85.69 362 LYS A O 1
ATOM 2865 N N . CYS A 1 363 ? 25.734 41.969 -9.555 1 86.31 363 CYS A N 1
ATOM 2866 C CA . CYS A 1 363 ? 25.094 40.75 -9.961 1 86.31 363 CYS A CA 1
ATOM 2867 C C . CYS A 1 363 ? 25.969 39.969 -10.93 1 86.31 363 CYS A C 1
ATOM 2869 O O . CYS A 1 363 ? 26.641 40.531 -11.773 1 86.31 363 CYS A O 1
ATOM 2871 N N . LEU A 1 364 ? 26.031 38.656 -10.797 1 79.88 364 LEU A N 1
ATOM 2872 C CA . LEU A 1 364 ? 26.891 37.781 -11.602 1 79.88 364 LEU A CA 1
ATOM 2873 C C . LEU A 1 364 ? 26.125 37.25 -12.812 1 79.88 364 LEU A C 1
ATOM 2875 O O . LEU A 1 364 ? 25.906 36.031 -12.938 1 79.88 364 LEU A O 1
ATOM 2879 N N . HIS A 1 365 ? 25.516 37.938 -13.57 1 75.19 365 HIS A N 1
ATOM 2880 C CA . HIS A 1 365 ? 24.844 37.531 -14.789 1 75.19 365 HIS A CA 1
ATOM 2881 C C . HIS A 1 365 ? 25.203 38.438 -15.961 1 75.19 365 HIS A C 1
ATOM 2883 O O . HIS A 1 365 ? 25.719 39.531 -15.766 1 75.19 365 HIS A O 1
ATOM 2889 N N . GLY A 1 366 ? 25.062 37.969 -17.141 1 69.75 366 GLY A N 1
ATOM 2890 C CA . GLY A 1 366 ? 25.25 38.75 -18.344 1 69.75 366 GLY A CA 1
ATOM 2891 C C . GLY A 1 366 ? 24.109 39.719 -18.625 1 69.75 366 GLY A C 1
ATOM 2892 O O . GLY A 1 366 ? 23.281 39.969 -17.75 1 69.75 366 GLY A O 1
ATOM 2893 N N . PRO A 1 367 ? 24.016 40.219 -19.844 1 68.94 367 PRO A N 1
ATOM 2894 C CA . PRO A 1 367 ? 22.938 41.156 -20.188 1 68.94 367 PRO A CA 1
ATOM 2895 C C . PRO A 1 367 ? 21.547 40.531 -20.031 1 68.94 367 PRO A C 1
ATOM 2897 O O . PRO A 1 367 ? 21.344 39.375 -20.375 1 68.94 367 PRO A O 1
ATOM 2900 N N . ILE A 1 368 ? 20.688 41.156 -19.172 1 67.19 368 ILE A N 1
ATOM 2901 C CA . ILE A 1 368 ? 19.359 40.656 -18.875 1 67.19 368 ILE A CA 1
ATOM 2902 C C . ILE A 1 368 ? 18.453 40.844 -20.109 1 67.19 368 ILE A C 1
ATOM 2904 O O . ILE A 1 368 ? 18.359 41.938 -20.672 1 67.19 368 ILE A O 1
ATOM 2908 N N . GLU A 1 369 ? 18 39.75 -20.781 1 59.22 369 GLU A N 1
ATOM 2909 C CA . GLU A 1 369 ? 17.047 39.844 -21.891 1 59.22 369 GLU A CA 1
ATOM 2910 C C . GLU A 1 369 ? 15.688 40.344 -21.406 1 59.22 369 GLU A C 1
ATOM 2912 O O . GLU A 1 369 ? 15.328 40.156 -20.25 1 59.22 369 GLU A O 1
ATOM 2917 N N . ASP A 1 370 ? 14.664 41.062 -22.266 1 52.91 370 ASP A N 1
ATOM 2918 C CA . ASP A 1 370 ? 13.477 41.906 -22.219 1 52.91 370 ASP A CA 1
ATOM 2919 C C . ASP A 1 370 ? 12.359 41.25 -21.422 1 52.91 370 ASP A C 1
ATOM 2921 O O . ASP A 1 370 ? 11.516 41.938 -20.844 1 52.91 370 ASP A O 1
ATOM 2925 N N . GLU A 1 371 ? 11.805 39.969 -21.656 1 56.69 371 GLU A N 1
ATOM 2926 C CA . GLU A 1 371 ? 10.469 39.562 -21.266 1 56.69 371 GLU A CA 1
ATOM 2927 C C . GLU A 1 371 ? 10.383 39.312 -19.766 1 56.69 371 GLU A C 1
ATOM 2929 O O . GLU A 1 371 ? 10.594 38.188 -19.297 1 56.69 371 GLU A O 1
ATOM 2934 N N . HIS A 1 372 ? 10.617 40.469 -18.922 1 61.09 372 HIS A N 1
ATOM 2935 C CA . HIS A 1 372 ? 11 40.281 -17.531 1 61.09 372 HIS A CA 1
ATOM 2936 C C . HIS A 1 372 ? 9.797 40.438 -16.594 1 61.09 372 HIS A C 1
ATOM 2938 O O . HIS A 1 372 ? 8.797 41.062 -16.969 1 61.09 372 HIS A O 1
ATOM 2944 N N . LYS A 1 373 ? 9.727 39.688 -15.562 1 75.94 373 LYS A N 1
ATOM 2945 C CA . LYS A 1 373 ? 8.945 39.875 -14.344 1 75.94 373 LYS A CA 1
ATOM 2946 C C . LYS A 1 373 ? 9.055 41.281 -13.82 1 75.94 373 LYS A C 1
ATOM 2948 O O . LYS A 1 373 ? 10.047 41.969 -14.07 1 75.94 373 LYS A O 1
ATOM 2953 N N . ALA A 1 374 ? 7.879 41.812 -13.445 1 86.19 374 ALA A N 1
ATOM 2954 C CA . ALA A 1 374 ? 7.844 43.188 -12.898 1 86.19 374 ALA A CA 1
ATOM 2955 C C . ALA A 1 374 ? 8.781 43.312 -11.703 1 86.19 374 ALA A C 1
ATOM 2957 O O . ALA A 1 374 ? 8.797 42.469 -10.82 1 86.19 374 ALA A O 1
ATOM 2958 N N . TRP A 1 375 ? 9.617 44.375 -11.82 1 92.31 375 TRP A N 1
ATOM 2959 C CA . TRP A 1 375 ? 10.516 44.656 -10.703 1 92.31 375 TRP A CA 1
ATOM 2960 C C . TRP A 1 375 ? 9.727 45.062 -9.469 1 92.31 375 TRP A C 1
ATOM 2962 O O . TRP A 1 375 ? 8.656 45.656 -9.57 1 92.31 375 TRP A O 1
ATOM 2972 N N . LEU A 1 376 ? 10.312 44.75 -8.344 1 94 376 LEU A N 1
ATOM 2973 C CA . LEU A 1 376 ? 9.711 45.219 -7.098 1 94 376 LEU A CA 1
ATOM 2974 C C . LEU A 1 376 ? 10.102 46.656 -6.816 1 94 376 LEU A C 1
ATOM 2976 O O . LEU A 1 376 ? 11.109 47.125 -7.324 1 94 376 LEU A O 1
ATOM 2980 N N . THR A 1 377 ? 9.195 47.312 -6.055 1 94.44 377 THR A N 1
ATOM 2981 C CA . THR A 1 377 ? 9.5 48.688 -5.652 1 94.44 377 THR A CA 1
ATOM 2982 C C . THR A 1 377 ? 10.375 48.719 -4.406 1 94.44 377 THR A C 1
ATOM 2984 O O . THR A 1 377 ? 10.039 48.094 -3.393 1 94.44 377 THR A O 1
ATOM 2987 N N . LYS A 1 378 ? 11.445 49.438 -4.539 1 94.88 378 LYS A N 1
ATOM 2988 C CA . LYS A 1 378 ? 12.367 49.531 -3.412 1 94.88 378 LYS A CA 1
ATOM 2989 C C . LYS A 1 378 ? 11.664 50.125 -2.186 1 94.88 378 LYS A C 1
ATOM 2991 O O . LYS A 1 378 ? 10.984 51.156 -2.279 1 94.88 378 LYS A O 1
ATOM 2996 N N . GLY A 1 379 ? 11.773 49.5 -1.124 1 94.06 379 GLY A N 1
ATOM 2997 C CA . GLY A 1 379 ? 11.18 49.969 0.112 1 94.06 379 GLY A CA 1
ATOM 2998 C C . GLY A 1 379 ? 9.734 49.531 0.289 1 94.06 379 GLY A C 1
ATOM 2999 O O . GLY A 1 379 ? 9.117 49.812 1.318 1 94.06 379 GLY A O 1
ATOM 3000 N N . SER A 1 380 ? 9.172 49 -0.673 1 95 380 SER A N 1
ATOM 3001 C CA . SER A 1 380 ? 7.805 48.5 -0.572 1 95 380 SER A CA 1
ATOM 3002 C C . SER A 1 380 ? 7.691 47.406 0.497 1 95 380 SER A C 1
ATOM 3004 O O . SER A 1 380 ? 8.703 46.875 0.952 1 95 380 SER A O 1
ATOM 3006 N N . PRO A 1 381 ? 6.559 47.125 0.969 1 94.88 381 PRO A N 1
ATOM 3007 C CA . PRO A 1 381 ? 6.379 46.062 1.941 1 94.88 381 PRO A CA 1
ATOM 3008 C C . PRO A 1 381 ? 6.922 44.719 1.444 1 94.88 381 PRO A C 1
ATOM 3010 O O . PRO A 1 381 ? 7.512 43.969 2.221 1 94.88 381 PRO A O 1
ATOM 3013 N N . THR A 1 382 ? 6.734 44.469 0.208 1 95.19 382 THR A N 1
ATOM 3014 C CA . THR A 1 382 ? 7.246 43.219 -0.395 1 95.19 382 THR A CA 1
ATOM 3015 C C . THR A 1 382 ? 8.773 43.188 -0.314 1 95.19 382 THR A C 1
ATOM 3017 O O . THR A 1 382 ? 9.344 42.156 0.039 1 95.19 382 THR A O 1
ATOM 3020 N N . HIS A 1 383 ? 9.367 44.281 -0.676 1 96.25 383 HIS A N 1
ATOM 3021 C CA . HIS A 1 383 ? 10.82 44.375 -0.624 1 96.25 383 HIS A CA 1
ATOM 3022 C C . HIS A 1 383 ? 11.328 44.219 0.807 1 96.25 383 HIS A C 1
ATOM 3024 O O . HIS A 1 383 ? 12.328 43.562 1.054 1 96.25 383 HIS A O 1
ATOM 3030 N N . THR A 1 384 ? 10.68 44.812 1.758 1 96.19 384 THR A N 1
ATOM 3031 C CA . THR A 1 384 ? 11.07 44.781 3.162 1 96.19 384 THR A CA 1
ATOM 3032 C C . THR A 1 384 ? 10.984 43.375 3.723 1 96.19 384 THR A C 1
ATOM 3034 O O . THR A 1 384 ? 11.859 42.938 4.469 1 96.19 384 THR A O 1
ATOM 3037 N N . VAL A 1 385 ? 9.906 42.719 3.369 1 96.31 385 VAL A N 1
ATOM 3038 C CA . VAL A 1 385 ? 9.727 41.344 3.838 1 96.31 385 VAL A CA 1
ATOM 3039 C C . VAL A 1 385 ? 10.828 40.438 3.271 1 96.31 385 VAL A C 1
ATOM 3041 O O . VAL A 1 385 ? 11.328 39.562 3.961 1 96.31 385 VAL A O 1
ATOM 3044 N N . LEU A 1 386 ? 11.141 40.656 2.02 1 96.75 386 LEU A N 1
ATOM 3045 C CA . LEU A 1 386 ? 12.227 39.875 1.423 1 96.75 386 LEU A CA 1
ATOM 3046 C C . LEU A 1 386 ? 13.531 40.125 2.164 1 96.75 386 LEU A C 1
ATOM 3048 O O . LEU A 1 386 ? 14.297 39.188 2.406 1 96.75 386 LEU A O 1
ATOM 3052 N N . ILE A 1 387 ? 13.844 41.375 2.494 1 95.94 387 ILE A N 1
ATOM 3053 C CA . ILE A 1 387 ? 15.047 41.719 3.24 1 95.94 387 ILE A CA 1
ATOM 3054 C C . ILE A 1 387 ? 15.062 40.969 4.566 1 95.94 387 ILE A C 1
ATOM 3056 O O . ILE A 1 387 ? 16.094 40.406 4.961 1 95.94 387 ILE A O 1
ATOM 3060 N N . GLU A 1 388 ? 13.961 40.844 5.172 1 96 388 GLU A N 1
ATOM 3061 C CA . GLU A 1 388 ? 13.859 40.125 6.441 1 96 388 GLU A CA 1
ATOM 3062 C C . GLU A 1 388 ? 14.148 38.656 6.258 1 96 388 GLU A C 1
ATOM 3064 O O . GLU A 1 388 ? 14.805 38.031 7.102 1 96 388 GLU A O 1
ATOM 3069 N N . ILE A 1 389 ? 13.648 38.094 5.18 1 96.19 389 ILE A N 1
ATOM 3070 C CA . ILE A 1 389 ? 13.852 36.688 4.906 1 96.19 389 ILE A CA 1
ATOM 3071 C C . ILE A 1 389 ? 15.32 36.406 4.594 1 96.19 389 ILE A C 1
ATOM 3073 O O . ILE A 1 389 ? 15.914 35.469 5.113 1 96.19 389 ILE A O 1
ATOM 3077 N N . VAL A 1 390 ? 15.898 37.25 3.785 1 95.75 390 VAL A N 1
ATOM 3078 C CA . VAL A 1 390 ? 17.281 37.094 3.316 1 95.75 390 VAL A CA 1
ATOM 3079 C C . VAL A 1 390 ? 18.25 37.25 4.484 1 95.75 390 VAL A C 1
ATOM 3081 O O . VAL A 1 390 ? 19.234 36.531 4.594 1 95.75 390 VAL A O 1
ATOM 3084 N N . PHE A 1 391 ? 17.953 38.156 5.363 1 95.06 391 PHE A N 1
ATOM 3085 C CA . PHE A 1 391 ? 18.875 38.469 6.449 1 95.06 391 PHE A CA 1
ATOM 3086 C C . PHE A 1 391 ? 18.391 37.875 7.766 1 95.06 391 PHE A C 1
ATOM 3088 O O . PHE A 1 391 ? 18.719 38.375 8.844 1 95.06 391 PHE A O 1
ATOM 3095 N N . ASN A 1 392 ? 17.578 36.906 7.668 1 94.94 392 ASN A N 1
ATOM 3096 C CA . ASN A 1 392 ? 17.141 36.188 8.875 1 94.94 392 ASN A CA 1
ATOM 3097 C C . ASN A 1 392 ? 18.328 35.656 9.664 1 94.94 392 ASN A C 1
ATOM 3099 O O . ASN A 1 392 ? 19.109 34.844 9.133 1 94.94 392 ASN A O 1
ATOM 3103 N N . LYS A 1 393 ? 18.438 35.938 10.875 1 93.06 393 LYS A N 1
ATOM 3104 C CA . LYS A 1 393 ? 19.594 35.625 11.695 1 93.06 393 LYS A CA 1
ATOM 3105 C C . LYS A 1 393 ? 19.766 34.125 11.852 1 93.06 393 LYS A C 1
ATOM 3107 O O . LYS A 1 393 ? 20.875 33.594 11.758 1 93.06 393 LYS A O 1
ATOM 3112 N N . ARG A 1 394 ? 18.703 33.438 12.148 1 90.94 394 ARG A N 1
ATOM 3113 C CA . ARG A 1 394 ? 18.766 31.984 12.328 1 90.94 394 ARG A CA 1
ATOM 3114 C C . ARG A 1 394 ? 19.203 31.297 11.047 1 90.94 394 ARG A C 1
ATOM 3116 O O . ARG A 1 394 ? 20.016 30.375 11.086 1 90.94 394 ARG A O 1
ATOM 3123 N N . PHE A 1 395 ? 18.656 31.75 9.977 1 92.44 395 PHE A N 1
ATOM 3124 C CA . PHE A 1 395 ? 19 31.203 8.672 1 92.44 395 PHE A CA 1
ATOM 3125 C C . PHE A 1 395 ? 20.469 31.438 8.359 1 92.44 395 PHE A C 1
ATOM 3127 O O . PHE A 1 395 ? 21.188 30.5 7.973 1 92.44 395 PHE A O 1
ATOM 3134 N N . LEU A 1 396 ? 20.938 32.562 8.617 1 92.88 396 LEU A N 1
ATOM 3135 C CA . LEU A 1 396 ? 22.297 32.938 8.281 1 92.88 396 LEU A CA 1
ATOM 3136 C C . LEU A 1 396 ? 23.297 32.219 9.188 1 92.88 396 LEU A C 1
ATOM 3138 O O . LEU A 1 396 ? 24.422 31.922 8.766 1 92.88 396 LEU A O 1
ATOM 3142 N N . SER A 1 397 ? 22.875 31.906 10.398 1 92.25 397 SER A N 1
ATOM 3143 C CA . SER A 1 397 ? 23.766 31.219 11.32 1 92.25 397 SER A CA 1
ATOM 3144 C C . SER A 1 397 ? 24.016 29.781 10.875 1 92.25 397 SER A C 1
ATOM 3146 O O . SER A 1 397 ? 24.969 29.141 11.32 1 92.25 397 SER A O 1
ATOM 3148 N N . GLN A 1 398 ? 23.234 29.25 9.969 1 92.38 398 GLN A N 1
ATOM 3149 C CA . GLN A 1 398 ? 23.328 27.859 9.547 1 92.38 398 GLN A CA 1
ATOM 3150 C C . GLN A 1 398 ? 23.984 27.734 8.18 1 92.38 398 GLN A C 1
ATOM 3152 O O . GLN A 1 398 ? 24.188 26.625 7.672 1 92.38 398 GLN A O 1
ATOM 3157 N N . ILE A 1 399 ? 24.375 28.828 7.602 1 92.69 399 ILE A N 1
ATOM 3158 C CA . ILE A 1 399 ? 24.844 28.844 6.219 1 92.69 399 ILE A CA 1
ATOM 3159 C C . ILE A 1 399 ? 26.109 28 6.094 1 92.69 399 ILE A C 1
ATOM 3161 O O . ILE A 1 399 ? 26.344 27.375 5.059 1 92.69 399 ILE A O 1
ATOM 3165 N N . HIS A 1 400 ? 26.922 27.953 7.098 1 92.81 400 HIS A N 1
ATOM 3166 C CA . HIS A 1 400 ? 28.188 27.219 7.047 1 92.81 400 HIS A CA 1
ATOM 3167 C C . HIS A 1 400 ? 27.938 25.734 6.797 1 92.81 400 HIS A C 1
ATOM 3169 O O . HIS A 1 400 ? 28.812 25.016 6.309 1 92.81 400 HIS A O 1
ATOM 3175 N N . TYR A 1 401 ? 26.734 25.219 7.051 1 94.44 401 TYR A N 1
ATOM 3176 C CA . TYR A 1 401 ? 26.391 23.812 6.805 1 94.44 401 TYR A CA 1
ATOM 3177 C C . TYR A 1 401 ? 26.078 23.578 5.332 1 94.44 401 TYR A C 1
ATOM 3179 O O . TYR A 1 401 ? 26.031 22.438 4.871 1 94.44 401 TYR A O 1
ATOM 3187 N N . TYR A 1 402 ? 25.812 24.672 4.547 1 93.38 402 TYR A N 1
ATOM 3188 C CA . TYR A 1 402 ? 25.297 24.516 3.195 1 93.38 402 TYR A CA 1
ATOM 3189 C C . TYR A 1 402 ? 26.359 24.844 2.156 1 93.38 402 TYR A C 1
ATOM 3191 O O . TYR A 1 402 ? 26.188 24.562 0.968 1 93.38 402 TYR A O 1
ATOM 3199 N N . VAL A 1 403 ? 27.422 25.375 2.541 1 90.31 403 VAL A N 1
ATOM 3200 C CA . VAL A 1 403 ? 28.438 25.891 1.626 1 90.31 403 VAL A CA 1
ATOM 3201 C C . VAL A 1 403 ? 29.141 24.75 0.918 1 90.31 403 VAL A C 1
ATOM 3203 O O . VAL A 1 403 ? 29.688 24.922 -0.167 1 90.31 403 VAL A O 1
ATOM 3206 N N . ASN A 1 404 ? 29.047 23.547 1.483 1 89.75 404 ASN A N 1
ATOM 3207 C CA . ASN A 1 404 ? 29.656 22.391 0.848 1 89.75 404 ASN A CA 1
ATOM 3208 C C . ASN A 1 404 ? 28.781 21.812 -0.258 1 89.75 404 ASN A C 1
ATOM 3210 O O . ASN A 1 404 ? 29.172 20.891 -0.968 1 89.75 404 ASN A O 1
ATOM 3214 N N . PHE A 1 405 ? 27.562 22.297 -0.417 1 92.31 405 PHE A N 1
ATOM 3215 C CA . PHE A 1 405 ? 26.672 21.984 -1.526 1 92.31 405 PHE A CA 1
ATOM 3216 C C . PHE A 1 405 ? 26.375 20.5 -1.595 1 92.31 405 PHE A C 1
ATOM 3218 O O . PHE A 1 405 ? 26.578 19.859 -2.635 1 92.31 405 PHE A O 1
ATOM 3225 N N . ARG A 1 406 ? 25.891 19.984 -0.443 1 93.12 406 ARG A N 1
ATOM 3226 C CA . ARG A 1 406 ? 25.562 18.578 -0.335 1 93.12 406 ARG A CA 1
ATOM 3227 C C . ARG A 1 406 ? 24.047 18.359 -0.415 1 93.12 406 ARG A C 1
ATOM 3229 O O . ARG A 1 406 ? 23.281 19.234 -0.013 1 93.12 406 ARG A O 1
ATOM 3236 N N . SER A 1 407 ? 23.625 17.25 -0.997 1 92.12 407 SER A N 1
ATOM 3237 C CA . SER A 1 407 ? 22.219 16.906 -1.073 1 92.12 407 SER A CA 1
ATOM 3238 C C . SER A 1 407 ? 21.984 15.43 -0.75 1 92.12 407 SER A C 1
ATOM 3240 O O . SER A 1 407 ? 22.781 14.57 -1.138 1 92.12 407 SER A O 1
ATOM 3242 N N . THR A 1 408 ? 20.859 15.148 -0.025 1 91.44 408 THR A N 1
ATOM 3243 C CA . THR A 1 408 ? 20.469 13.781 0.29 1 91.44 408 THR A CA 1
ATOM 3244 C C . THR A 1 408 ? 19.312 13.336 -0.6 1 91.44 408 THR A C 1
ATOM 3246 O O . THR A 1 408 ? 18.594 12.391 -0.267 1 91.44 408 THR A O 1
ATOM 3249 N N . ALA A 1 409 ? 19.094 13.969 -1.737 1 87 409 ALA A N 1
ATOM 3250 C CA . ALA A 1 409 ? 17.953 13.734 -2.619 1 87 409 ALA A CA 1
ATOM 3251 C C . ALA A 1 409 ? 17.922 12.281 -3.09 1 87 409 ALA A C 1
ATOM 3253 O O . ALA A 1 409 ? 16.844 11.695 -3.238 1 87 409 ALA A O 1
ATOM 3254 N N . GLU A 1 410 ? 19.062 11.727 -3.268 1 89.62 410 GLU A N 1
ATOM 3255 C CA . GLU A 1 410 ? 19.125 10.352 -3.754 1 89.62 410 GLU A CA 1
ATOM 3256 C C . GLU A 1 410 ? 18.547 9.375 -2.73 1 89.62 410 GLU A C 1
ATOM 3258 O O . GLU A 1 410 ? 18.031 8.32 -3.096 1 89.62 410 GLU A O 1
ATOM 3263 N N . LEU A 1 411 ? 18.656 9.719 -1.511 1 94.06 411 LEU A N 1
ATOM 3264 C CA . LEU A 1 411 ? 18.125 8.867 -0.456 1 94.06 411 LEU A CA 1
ATOM 3265 C C . LEU A 1 411 ? 16.594 8.789 -0.533 1 94.06 411 LEU A C 1
ATOM 3267 O O . LEU A 1 411 ? 15.992 7.832 -0.051 1 94.06 411 LEU A O 1
ATOM 3271 N N . GLU A 1 412 ? 16 9.789 -1.095 1 87.88 412 GLU A N 1
ATOM 3272 C CA . GLU A 1 412 ? 14.547 9.766 -1.262 1 87.88 412 GLU A CA 1
ATOM 3273 C C . GLU A 1 412 ? 14.125 8.633 -2.193 1 87.88 412 GLU A C 1
ATOM 3275 O O . GLU A 1 412 ? 13.086 8 -1.977 1 87.88 412 GLU A O 1
ATOM 3280 N N . ASN A 1 413 ? 14.891 8.43 -3.201 1 88.5 413 ASN A N 1
ATOM 3281 C CA . ASN A 1 413 ? 14.617 7.309 -4.098 1 88.5 413 ASN A CA 1
ATOM 3282 C C . ASN A 1 413 ? 14.711 5.969 -3.373 1 88.5 413 ASN A C 1
ATOM 3284 O O . ASN A 1 413 ? 13.875 5.09 -3.57 1 88.5 413 ASN A O 1
ATOM 3288 N N . PHE A 1 414 ? 15.734 5.91 -2.586 1 95.25 414 PHE A N 1
ATOM 3289 C CA . PHE A 1 414 ? 15.898 4.684 -1.813 1 95.25 414 PHE A CA 1
ATOM 3290 C C . PHE A 1 414 ? 14.742 4.5 -0.837 1 95.25 414 PHE A C 1
ATOM 3292 O O . PHE A 1 414 ? 14.219 3.391 -0.684 1 95.25 414 PHE A O 1
ATOM 3299 N N . ASN A 1 415 ? 14.344 5.559 -0.19 1 91 415 ASN A N 1
ATOM 3300 C CA . ASN A 1 415 ? 13.234 5.492 0.748 1 91 415 ASN A CA 1
ATOM 3301 C C . ASN A 1 415 ? 11.945 5.035 0.062 1 91 415 ASN A C 1
ATOM 3303 O O . ASN A 1 415 ? 11.156 4.293 0.648 1 91 415 ASN A O 1
ATOM 3307 N N . ASN A 1 416 ? 11.781 5.477 -1.083 1 88.81 416 ASN A N 1
ATOM 3308 C CA . ASN A 1 416 ? 10.625 5.016 -1.844 1 88.81 416 ASN A CA 1
ATOM 3309 C C . ASN A 1 416 ? 10.703 3.521 -2.137 1 88.81 416 ASN A C 1
ATOM 3311 O O . ASN A 1 416 ? 9.688 2.828 -2.131 1 88.81 416 ASN A O 1
ATOM 3315 N N . LEU A 1 417 ? 11.906 3.078 -2.42 1 93.94 417 LEU A N 1
ATOM 3316 C CA . LEU A 1 417 ? 12.094 1.658 -2.695 1 93.94 417 LEU A CA 1
ATOM 3317 C C . LEU A 1 417 ? 11.789 0.818 -1.459 1 93.94 417 LEU A C 1
ATOM 3319 O O . LEU A 1 417 ? 11.273 -0.294 -1.571 1 93.94 417 LEU A O 1
ATOM 3323 N N . ILE A 1 418 ? 12.094 1.338 -0.309 1 94.62 418 ILE A N 1
ATOM 3324 C CA . ILE A 1 418 ? 11.781 0.636 0.931 1 94.62 418 ILE A CA 1
ATOM 3325 C C . ILE A 1 418 ? 10.281 0.357 1.003 1 94.62 418 ILE A C 1
ATOM 3327 O O . ILE A 1 418 ? 9.859 -0.718 1.438 1 94.62 418 ILE A O 1
ATOM 3331 N N . LEU A 1 419 ? 9.523 1.22 0.517 1 89.56 419 LEU A N 1
ATOM 3332 C CA . LEU A 1 419 ? 8.07 1.08 0.585 1 89.56 419 LEU A CA 1
ATOM 3333 C C . LEU A 1 419 ? 7.59 -0.06 -0.309 1 89.56 419 LEU A C 1
ATOM 3335 O O . LEU A 1 419 ? 6.535 -0.648 -0.061 1 89.56 419 LEU A O 1
ATOM 3339 N N . MET A 1 420 ? 8.352 -0.347 -1.308 1 91.56 420 MET A N 1
ATOM 3340 C CA . MET A 1 420 ? 8 -1.482 -2.156 1 91.56 420 MET A CA 1
ATOM 3341 C C . MET A 1 420 ? 8.125 -2.795 -1.388 1 91.56 420 MET A C 1
ATOM 3343 O O . MET A 1 420 ? 7.32 -3.711 -1.582 1 91.56 420 MET A O 1
ATOM 3347 N N . TYR A 1 421 ? 9.055 -2.818 -0.506 1 94.56 421 TYR A N 1
ATOM 3348 C CA . TYR A 1 421 ? 9.32 -4.047 0.238 1 94.56 421 TYR A CA 1
ATOM 3349 C C . TYR A 1 421 ? 8.586 -4.043 1.573 1 94.56 421 TYR A C 1
ATOM 3351 O O . TYR A 1 421 ? 8.133 -5.09 2.041 1 94.56 421 TYR A O 1
ATOM 3359 N N . SER A 1 422 ? 8.539 -2.908 2.162 1 91.56 422 SER A N 1
ATOM 3360 C CA . SER A 1 422 ? 7.891 -2.746 3.459 1 91.56 422 SER A CA 1
ATOM 3361 C C . SER A 1 422 ? 6.82 -1.662 3.408 1 91.56 422 SER A C 1
ATOM 3363 O O . SER A 1 422 ? 7 -0.575 3.961 1 91.56 422 SER A O 1
ATOM 3365 N N . GLY A 1 423 ? 5.754 -2.031 2.857 1 84.25 423 GLY A N 1
ATOM 3366 C CA . GLY A 1 423 ? 4.66 -1.082 2.734 1 84.25 423 GLY A CA 1
ATOM 3367 C C . GLY A 1 423 ? 4.121 -0.616 4.074 1 84.25 423 GLY A C 1
ATOM 3368 O O . GLY A 1 423 ? 4.047 -1.397 5.027 1 84.25 423 GLY A O 1
ATOM 3369 N N . LYS A 1 424 ? 3.637 0.597 4.203 1 78.5 424 LYS A N 1
ATOM 3370 C CA . LYS A 1 424 ? 3.242 1.24 5.453 1 78.5 424 LYS A CA 1
ATOM 3371 C C . LYS A 1 424 ? 1.968 0.616 6.016 1 78.5 424 LYS A C 1
ATOM 3373 O O . LYS A 1 424 ? 1.69 0.727 7.211 1 78.5 424 LYS A O 1
ATOM 3378 N N . ARG A 1 425 ? 1.242 -0.036 5.195 1 77 425 ARG A N 1
ATOM 3379 C CA . ARG A 1 425 ? -0.069 -0.517 5.621 1 77 425 ARG A CA 1
ATOM 3380 C C . ARG A 1 425 ? 0.019 -1.938 6.168 1 77 425 ARG A C 1
ATOM 3382 O O . ARG A 1 425 ? -0.987 -2.508 6.594 1 77 425 ARG A O 1
ATOM 3389 N N . PHE A 1 426 ? 1.198 -2.475 6.168 1 83.88 426 PHE A N 1
ATOM 3390 C CA . PHE A 1 426 ? 1.373 -3.844 6.637 1 83.88 426 PHE A CA 1
ATOM 3391 C C . PHE A 1 426 ? 2.172 -3.877 7.934 1 83.88 426 PHE A C 1
ATOM 3393 O O . PHE A 1 426 ? 3.025 -3.02 8.164 1 83.88 426 PHE A O 1
ATOM 3400 N N . ALA A 1 427 ? 1.842 -4.832 8.695 1 83.75 427 ALA A N 1
ATOM 3401 C CA . ALA A 1 427 ? 2.566 -5.043 9.945 1 83.75 427 ALA A CA 1
ATOM 3402 C C . ALA A 1 427 ? 3.619 -6.137 9.789 1 83.75 427 ALA A C 1
ATOM 3404 O O . ALA A 1 427 ? 3.369 -7.164 9.156 1 83.75 427 ALA A O 1
ATOM 3405 N N . PHE A 1 428 ? 4.754 -5.836 10.344 1 90.25 428 PHE A N 1
ATOM 3406 C CA . PHE A 1 428 ? 5.855 -6.793 10.281 1 90.25 428 PHE A CA 1
ATOM 3407 C C . PHE A 1 428 ? 6.48 -6.98 11.664 1 90.25 428 PHE A C 1
ATOM 3409 O O . PHE A 1 428 ? 6.535 -6.039 12.461 1 90.25 428 PHE A O 1
ATOM 3416 N N . SER A 1 429 ? 6.914 -8.211 11.922 1 89.88 429 SER A N 1
ATOM 3417 C CA . SER A 1 429 ? 7.77 -8.398 13.086 1 89.88 429 SER A CA 1
ATOM 3418 C C . SER A 1 429 ? 9.125 -7.723 12.891 1 89.88 429 SER A C 1
ATOM 3420 O O . SER A 1 429 ? 9.531 -7.457 11.758 1 89.88 429 SER A O 1
ATOM 3422 N N . PRO A 1 430 ? 9.82 -7.426 13.977 1 92 430 PRO A N 1
ATOM 3423 C CA . PRO A 1 430 ? 11.078 -6.68 13.867 1 92 430 PRO A CA 1
ATOM 3424 C C . PRO A 1 430 ? 12.086 -7.355 12.938 1 92 430 PRO A C 1
ATOM 3426 O O . PRO A 1 430 ? 12.641 -6.707 12.047 1 92 430 PRO A O 1
ATOM 3429 N N . PRO A 1 431 ? 12.32 -8.664 13.039 1 94.75 431 PRO A N 1
ATOM 3430 C CA . PRO A 1 431 ? 13.289 -9.281 12.125 1 94.75 431 PRO A CA 1
ATOM 3431 C C . PRO A 1 431 ? 12.844 -9.234 10.664 1 94.75 431 PRO A C 1
ATOM 3433 O O . PRO A 1 431 ? 13.672 -9.062 9.766 1 94.75 431 PRO A O 1
ATOM 3436 N N . VAL A 1 432 ? 11.57 -9.398 10.438 1 95.5 432 VAL A N 1
ATOM 3437 C CA . VAL A 1 432 ? 11.039 -9.383 9.078 1 95.5 432 VAL A CA 1
ATOM 3438 C C . VAL A 1 432 ? 11.141 -7.969 8.5 1 95.5 432 VAL A C 1
ATOM 3440 O O . VAL A 1 432 ? 11.508 -7.789 7.34 1 95.5 432 VAL A O 1
ATOM 3443 N N . TYR A 1 433 ? 10.82 -6.98 9.359 1 94.75 433 TYR A N 1
ATOM 3444 C CA . TYR A 1 433 ? 10.953 -5.59 8.938 1 94.75 433 TYR A CA 1
ATOM 3445 C C . TYR A 1 433 ? 12.383 -5.281 8.516 1 94.75 433 TYR A C 1
ATOM 3447 O O . TYR A 1 433 ? 12.609 -4.672 7.465 1 94.75 433 TYR A O 1
ATOM 3455 N N . ARG A 1 434 ? 13.258 -5.703 9.32 1 96.62 434 ARG A N 1
ATOM 3456 C CA . ARG A 1 434 ? 14.672 -5.496 9.016 1 96.62 434 ARG A CA 1
ATOM 3457 C C . ARG A 1 434 ? 15.055 -6.188 7.711 1 96.62 434 ARG A C 1
ATOM 3459 O O . ARG A 1 434 ? 15.719 -5.59 6.855 1 96.62 434 ARG A O 1
ATOM 3466 N N . ALA A 1 435 ? 14.656 -7.387 7.57 1 98.25 435 ALA A N 1
ATOM 3467 C CA . ALA A 1 435 ? 14.984 -8.148 6.371 1 98.25 435 ALA A CA 1
ATOM 3468 C C . ALA A 1 435 ? 14.453 -7.461 5.117 1 98.25 435 ALA A C 1
ATOM 3470 O O . ALA A 1 435 ? 15.133 -7.41 4.09 1 98.25 435 ALA A O 1
ATOM 3471 N N . ARG A 1 436 ? 13.273 -6.965 5.18 1 97.75 436 ARG A N 1
ATOM 3472 C CA . ARG A 1 436 ? 12.656 -6.293 4.039 1 97.75 436 ARG A CA 1
ATOM 3473 C C . ARG A 1 436 ? 13.406 -5.012 3.691 1 97.75 436 ARG A C 1
ATOM 3475 O O . ARG A 1 436 ? 13.539 -4.664 2.518 1 97.75 436 ARG A O 1
ATOM 3482 N N . ASN A 1 437 ? 13.883 -4.324 4.707 1 97.5 437 ASN A N 1
ATOM 3483 C CA . ASN A 1 437 ? 14.711 -3.15 4.457 1 97.5 437 ASN A CA 1
ATOM 3484 C C . ASN A 1 437 ? 16.047 -3.529 3.822 1 97.5 437 ASN A C 1
ATOM 3486 O O . ASN A 1 437 ? 16.531 -2.83 2.932 1 97.5 437 ASN A O 1
ATOM 3490 N N . LEU A 1 438 ? 16.562 -4.582 4.312 1 98.62 438 LEU A N 1
ATOM 3491 C CA . LEU A 1 438 ? 17.812 -5.062 3.734 1 98.62 438 LEU A CA 1
ATOM 3492 C C . LEU A 1 438 ? 17.625 -5.461 2.275 1 98.62 438 LEU A C 1
ATOM 3494 O O . LEU A 1 438 ? 18.5 -5.215 1.438 1 98.62 438 LEU A O 1
ATOM 3498 N N . LEU A 1 439 ? 16.5 -6.074 1.975 1 98.69 439 LEU A N 1
ATOM 3499 C CA . LEU A 1 439 ? 16.188 -6.422 0.593 1 98.69 439 LEU A CA 1
ATOM 3500 C C . LEU A 1 439 ? 16.125 -5.172 -0.281 1 98.69 439 LEU A C 1
ATOM 3502 O O . LEU A 1 439 ? 16.594 -5.184 -1.422 1 98.69 439 LEU A O 1
ATOM 3506 N N . ALA A 1 440 ? 15.562 -4.141 0.257 1 98.12 440 ALA A N 1
ATOM 3507 C CA . ALA A 1 440 ? 15.523 -2.875 -0.469 1 98.12 440 ALA A CA 1
ATOM 3508 C C . ALA A 1 440 ? 16.922 -2.359 -0.751 1 98.12 440 ALA A C 1
ATOM 3510 O O . ALA A 1 440 ? 17.219 -1.897 -1.857 1 98.12 440 ALA A O 1
ATOM 3511 N N . ALA A 1 441 ? 17.75 -2.43 0.254 1 98.44 441 ALA A N 1
ATOM 3512 C CA . ALA A 1 441 ? 19.125 -1.966 0.095 1 98.44 441 ALA A CA 1
ATOM 3513 C C . ALA A 1 441 ? 19.875 -2.797 -0.949 1 98.44 441 ALA A C 1
ATOM 3515 O O . ALA A 1 441 ? 20.594 -2.25 -1.784 1 98.44 441 ALA A O 1
ATOM 3516 N N . LEU A 1 442 ? 19.688 -4.117 -0.876 1 98.44 442 LEU A N 1
ATOM 3517 C CA . LEU A 1 442 ? 20.297 -5.004 -1.856 1 98.44 442 LEU A CA 1
ATOM 3518 C C . LEU A 1 442 ? 19.812 -4.672 -3.266 1 98.44 442 LEU A C 1
ATOM 3520 O O . LEU A 1 442 ? 20.625 -4.594 -4.195 1 98.44 442 LEU A O 1
ATOM 3524 N N . ASP A 1 443 ? 18.578 -4.488 -3.426 1 97.94 443 ASP A N 1
ATOM 3525 C CA . ASP A 1 443 ? 17.969 -4.137 -4.707 1 97.94 443 ASP A CA 1
ATOM 3526 C C . ASP A 1 443 ? 18.5 -2.799 -5.215 1 97.94 443 ASP A C 1
ATOM 3528 O O . ASP A 1 443 ? 18.891 -2.676 -6.383 1 97.94 443 ASP A O 1
ATOM 3532 N N . TYR A 1 444 ? 18.562 -1.851 -4.32 1 97.75 444 TYR A N 1
ATOM 3533 C CA . TYR A 1 444 ? 19.031 -0.521 -4.688 1 97.75 444 TYR A CA 1
ATOM 3534 C C . TYR A 1 444 ? 20.484 -0.565 -5.148 1 97.75 444 TYR A C 1
ATOM 3536 O O . TYR A 1 444 ? 20.812 -0.066 -6.227 1 97.75 444 TYR A O 1
ATOM 3544 N N . ASN A 1 445 ? 21.344 -1.157 -4.328 1 97.38 445 ASN A N 1
ATOM 3545 C CA . ASN A 1 445 ? 22.766 -1.216 -4.613 1 97.38 445 ASN A CA 1
ATOM 3546 C C . ASN A 1 445 ? 23.047 -1.979 -5.906 1 97.38 445 ASN A C 1
ATOM 3548 O O . ASN A 1 445 ? 23.984 -1.652 -6.633 1 97.38 445 ASN A O 1
ATOM 3552 N N . ALA A 1 446 ? 22.25 -2.949 -6.211 1 96.62 446 ALA A N 1
ATOM 3553 C CA . ALA A 1 446 ? 22.438 -3.75 -7.418 1 96.62 446 ALA A CA 1
ATOM 3554 C C . ALA A 1 446 ? 22.047 -2.965 -8.664 1 96.62 446 ALA A C 1
ATOM 3556 O O . ALA A 1 446 ? 22.484 -3.281 -9.773 1 96.62 446 ALA A O 1
ATOM 3557 N N . ASN A 1 447 ? 21.219 -1.903 -8.5 1 95.69 447 ASN A N 1
ATOM 3558 C CA . ASN A 1 447 ? 20.609 -1.295 -9.688 1 95.69 447 ASN A CA 1
ATOM 3559 C C . ASN A 1 447 ? 20.891 0.204 -9.75 1 95.69 447 ASN A C 1
ATOM 3561 O O . ASN A 1 447 ? 20.375 0.899 -10.625 1 95.69 447 ASN A O 1
ATOM 3565 N N . VAL A 1 448 ? 21.672 0.7 -8.812 1 94.19 448 VAL A N 1
ATOM 3566 C CA . VAL A 1 448 ? 21.906 2.139 -8.727 1 94.19 448 VAL A CA 1
ATOM 3567 C C . VAL A 1 448 ? 22.672 2.611 -9.961 1 94.19 448 VAL A C 1
ATOM 3569 O O . VAL A 1 448 ? 22.438 3.721 -10.453 1 94.19 448 VAL A O 1
ATOM 3572 N N . ASP A 1 449 ? 23.453 1.759 -10.609 1 91.5 449 ASP A N 1
ATOM 3573 C CA . ASP A 1 449 ? 24.297 2.141 -11.734 1 91.5 449 ASP A CA 1
ATOM 3574 C C . ASP A 1 449 ? 23.688 1.689 -13.062 1 91.5 449 ASP A C 1
ATOM 3576 O O . ASP A 1 449 ? 24.406 1.537 -14.055 1 91.5 449 ASP A O 1
ATOM 3580 N N . ARG A 1 450 ? 22.438 1.53 -13.117 1 92.44 450 ARG A N 1
ATOM 3581 C CA . ARG A 1 450 ? 21.797 1.08 -14.344 1 92.44 450 ARG A CA 1
ATOM 3582 C C . ARG A 1 450 ? 21.922 2.131 -15.445 1 92.44 450 ARG A C 1
ATOM 3584 O O . ARG A 1 450 ? 21.828 3.33 -15.172 1 92.44 450 ARG A O 1
ATOM 3591 N N . GLU A 1 451 ? 21.969 1.688 -16.609 1 92.88 451 GLU A N 1
ATOM 3592 C CA . GLU A 1 451 ? 22.109 2.57 -17.766 1 92.88 451 GLU A CA 1
ATOM 3593 C C . GLU A 1 451 ? 20.75 3.15 -18.188 1 92.88 451 GLU A C 1
ATOM 3595 O O . GLU A 1 451 ? 19.703 2.68 -17.734 1 92.88 451 GLU A O 1
ATOM 3600 N N . VAL A 1 452 ? 20.891 4.176 -18.953 1 93.56 452 VAL A N 1
ATOM 3601 C CA . VAL A 1 452 ? 19.688 4.793 -19.484 1 93.56 452 VAL A CA 1
ATOM 3602 C C . VAL A 1 452 ? 19.203 4.016 -20.703 1 93.56 452 VAL A C 1
ATOM 3604 O O . VAL A 1 452 ? 20 3.408 -21.422 1 93.56 452 VAL A O 1
ATOM 3607 N N . LYS A 1 453 ? 17.922 3.986 -20.859 1 92.88 453 LYS A N 1
ATOM 3608 C CA . LYS A 1 453 ? 17.312 3.344 -22.031 1 92.88 453 LYS A CA 1
ATOM 3609 C C . LYS A 1 453 ? 17.438 4.23 -23.266 1 92.88 453 LYS A C 1
ATOM 3611 O O . LYS A 1 453 ? 17.234 5.445 -23.188 1 92.88 453 LYS A O 1
ATOM 3616 N N . ARG A 1 454 ? 17.734 3.645 -24.328 1 94.06 454 ARG A N 1
ATOM 3617 C CA . ARG A 1 454 ? 17.906 4.391 -25.578 1 94.06 454 ARG A CA 1
ATOM 3618 C C . ARG A 1 454 ? 16.906 3.926 -26.625 1 94.06 454 ARG A C 1
ATOM 3620 O O . ARG A 1 454 ? 16.531 2.752 -26.672 1 94.06 454 ARG A O 1
ATOM 3627 N N . ASN A 1 455 ? 16.531 4.879 -27.359 1 90.94 455 ASN A N 1
ATOM 3628 C CA . ASN A 1 455 ? 15.672 4.578 -28.5 1 90.94 455 ASN A CA 1
ATOM 3629 C C . ASN A 1 455 ? 16.469 3.955 -29.641 1 90.94 455 ASN A C 1
ATOM 3631 O O . ASN A 1 455 ? 17.688 3.854 -29.578 1 90.94 455 ASN A O 1
ATOM 3635 N N . SER A 1 456 ? 15.703 3.531 -30.641 1 90.69 456 SER A N 1
ATOM 3636 C CA . SER A 1 456 ? 16.328 2.922 -31.812 1 90.69 456 SER A CA 1
ATOM 3637 C C . SER A 1 456 ? 17.312 3.885 -32.469 1 90.69 456 SER A C 1
ATOM 3639 O O . SER A 1 456 ? 18.312 3.461 -33.062 1 90.69 456 SER A O 1
ATOM 3641 N N . ASP A 1 457 ? 17.062 5.191 -32.344 1 91.38 457 ASP A N 1
ATOM 3642 C CA . ASP A 1 457 ? 17.906 6.195 -33 1 91.38 457 ASP A CA 1
ATOM 3643 C C . ASP A 1 457 ? 19.078 6.57 -32.094 1 91.38 457 ASP A C 1
ATOM 3645 O O . ASP A 1 457 ? 19.875 7.441 -32.438 1 91.38 457 ASP A O 1
ATOM 3649 N N . GLY A 1 458 ? 19.141 5.949 -30.875 1 89.69 458 GLY A N 1
ATOM 3650 C CA . GLY A 1 458 ? 20.266 6.188 -29.984 1 89.69 458 GLY A CA 1
ATOM 3651 C C . GLY A 1 458 ? 19.984 7.25 -28.938 1 89.69 458 GLY A C 1
ATOM 3652 O O . GLY A 1 458 ? 20.75 7.418 -27.984 1 89.69 458 GLY A O 1
ATOM 3653 N N . SER A 1 459 ? 18.953 7.992 -29.188 1 90.12 459 SER A N 1
ATOM 3654 C CA . SER A 1 459 ? 18.609 9.039 -28.234 1 90.12 459 SER A CA 1
ATOM 3655 C C . SER A 1 459 ? 18.125 8.453 -26.906 1 90.12 459 SER A C 1
ATOM 3657 O O . SER A 1 459 ? 17.641 7.324 -26.875 1 90.12 459 SER A O 1
ATOM 3659 N N . ILE A 1 460 ? 18.344 9.211 -25.906 1 91.5 460 ILE A N 1
ATOM 3660 C CA . ILE A 1 460 ? 17.922 8.766 -24.578 1 91.5 460 ILE A CA 1
ATOM 3661 C C . ILE A 1 460 ? 16.422 8.93 -24.422 1 91.5 460 ILE A C 1
ATOM 3663 O O . ILE A 1 460 ? 15.867 9.984 -24.734 1 91.5 460 ILE A O 1
ATOM 3667 N N . GLN A 1 461 ? 15.82 7.844 -24.047 1 90.94 461 GLN A N 1
ATOM 3668 C CA . GLN A 1 461 ? 14.383 7.906 -23.797 1 90.94 461 GLN A CA 1
ATOM 3669 C C . GLN A 1 461 ? 14.078 8.766 -22.578 1 90.94 461 GLN A C 1
ATOM 3671 O O . GLN A 1 461 ? 14.742 8.648 -21.547 1 90.94 461 GLN A O 1
ATOM 3676 N N . GLN A 1 462 ? 13.078 9.688 -22.75 1 88.06 462 GLN A N 1
ATOM 3677 C CA . GLN A 1 462 ? 12.734 10.617 -21.688 1 88.06 462 GLN A CA 1
ATOM 3678 C C . GLN A 1 462 ? 11.32 10.359 -21.156 1 88.06 462 GLN A C 1
ATOM 3680 O O . GLN A 1 462 ? 10.445 9.922 -21.922 1 88.06 462 GLN A O 1
ATOM 3685 N N . HIS A 1 463 ? 11.25 10.539 -19.891 1 85.88 463 HIS A N 1
ATOM 3686 C CA . HIS A 1 463 ? 9.938 10.5 -19.266 1 85.88 463 HIS A CA 1
ATOM 3687 C C . HIS A 1 463 ? 9.5 11.883 -18.781 1 85.88 463 HIS A C 1
ATOM 3689 O O . HIS A 1 463 ? 10.273 12.586 -18.125 1 85.88 463 HIS A O 1
ATOM 3695 N N . ARG A 1 464 ? 8.289 12.273 -19.141 1 84.12 464 ARG A N 1
ATOM 3696 C CA . ARG A 1 464 ? 7.77 13.578 -18.734 1 84.12 464 ARG A CA 1
ATOM 3697 C C . ARG A 1 464 ? 7 13.484 -17.422 1 84.12 464 ARG A C 1
ATOM 3699 O O . ARG A 1 464 ? 6.238 12.539 -17.203 1 84.12 464 ARG A O 1
ATOM 3706 N N . THR A 1 465 ? 7.316 14.336 -16.594 1 82.81 465 THR A N 1
ATOM 3707 C CA . THR A 1 465 ? 6.617 14.398 -15.305 1 82.81 465 THR A CA 1
ATOM 3708 C C . THR A 1 465 ? 6.164 15.82 -15.008 1 82.81 465 THR A C 1
ATOM 3710 O O . THR A 1 465 ? 6.875 16.781 -15.312 1 82.81 465 THR A O 1
ATOM 3713 N N . PHE A 1 466 ? 4.977 15.922 -14.445 1 81.44 466 PHE A N 1
ATOM 3714 C CA . PHE A 1 466 ? 4.445 17.219 -14.039 1 81.44 466 PHE A CA 1
ATOM 3715 C C . PHE A 1 466 ? 4.543 17.406 -12.531 1 81.44 466 PHE A C 1
ATOM 3717 O O . PHE A 1 466 ? 4.09 16.547 -11.766 1 81.44 466 PHE A O 1
ATOM 3724 N N . ASN A 1 467 ? 5.195 18.438 -12.141 1 76.12 467 ASN A N 1
ATOM 3725 C CA . ASN A 1 467 ? 5.277 18.797 -10.727 1 76.12 467 ASN A CA 1
ATOM 3726 C C . ASN A 1 467 ? 4.141 19.719 -10.312 1 76.12 467 ASN A C 1
ATOM 3728 O O . ASN A 1 467 ? 4.062 20.859 -10.789 1 76.12 467 ASN A O 1
ATOM 3732 N N . LYS A 1 468 ? 3.328 19.281 -9.406 1 71 468 LYS A N 1
ATOM 3733 C CA . LYS A 1 468 ? 2.145 20.031 -9 1 71 468 LYS A CA 1
ATOM 3734 C C . LYS A 1 468 ? 2.531 21.281 -8.219 1 71 468 LYS A C 1
ATOM 3736 O O . LYS A 1 468 ? 1.872 22.328 -8.328 1 71 468 LYS A O 1
ATOM 3741 N N . LYS A 1 469 ? 3.555 21.156 -7.457 1 66.06 469 LYS A N 1
ATOM 3742 C CA . LYS A 1 469 ? 3.957 22.266 -6.605 1 66.06 469 LYS A CA 1
ATOM 3743 C C . LYS A 1 469 ? 4.496 23.422 -7.438 1 66.06 469 LYS A C 1
ATOM 3745 O O . LYS A 1 469 ? 4.117 24.578 -7.219 1 66.06 469 LYS A O 1
ATOM 3750 N N . SER A 1 470 ? 5.309 23.078 -8.484 1 68.25 470 SER A N 1
ATOM 3751 C CA . SER A 1 470 ? 5.922 24.109 -9.305 1 68.25 470 SER A CA 1
ATOM 3752 C C . SER A 1 470 ? 5.129 24.344 -10.586 1 68.25 470 SER A C 1
ATOM 3754 O O . SER A 1 470 ? 5.41 25.281 -11.336 1 68.25 470 SER A O 1
ATOM 3756 N N . SER A 1 471 ? 4.086 23.5 -10.781 1 74.62 471 SER A N 1
ATOM 3757 C CA . SER A 1 471 ? 3.246 23.578 -11.969 1 74.62 471 SER A CA 1
ATOM 3758 C C . SER A 1 471 ? 4.086 23.562 -13.242 1 74.62 471 SER A C 1
ATOM 3760 O O . SER A 1 471 ? 3.918 24.406 -14.117 1 74.62 471 SER A O 1
ATOM 3762 N N . ARG A 1 472 ? 5.051 22.703 -13.234 1 77.69 472 ARG A N 1
ATOM 3763 C CA . ARG A 1 472 ? 5.945 22.625 -14.391 1 77.69 472 ARG A CA 1
ATOM 3764 C C . ARG A 1 472 ? 6.168 21.188 -14.82 1 77.69 472 ARG A C 1
ATOM 3766 O O . ARG A 1 472 ? 6.172 20.281 -13.992 1 77.69 472 ARG A O 1
ATOM 3773 N N . TRP A 1 473 ? 6.375 21.078 -16.125 1 83.88 473 TRP A N 1
ATOM 3774 C CA . TRP A 1 473 ? 6.754 19.781 -16.688 1 83.88 473 TRP A CA 1
ATOM 3775 C C . TRP A 1 473 ? 8.266 19.609 -16.688 1 83.88 473 TRP A C 1
ATOM 3777 O O . TRP A 1 473 ? 9.008 20.578 -16.906 1 83.88 473 TRP A O 1
ATOM 3787 N N . SER A 1 474 ? 8.68 18.5 -16.344 1 84.44 474 SER A N 1
ATOM 3788 C CA . SER A 1 474 ? 10.094 18.141 -16.391 1 84.44 474 SER A CA 1
ATOM 3789 C C . SER A 1 474 ? 10.297 16.797 -17.078 1 84.44 474 SER A C 1
ATOM 3791 O O . SER A 1 474 ? 9.336 16.062 -17.312 1 84.44 474 SER A O 1
ATOM 3793 N N . VAL A 1 475 ? 11.531 16.609 -17.562 1 86.44 475 VAL A N 1
ATOM 3794 C CA . VAL A 1 475 ? 11.852 15.336 -18.188 1 86.44 475 VAL A CA 1
ATOM 3795 C C . VAL A 1 475 ? 12.969 14.648 -17.422 1 86.44 475 VAL A C 1
ATOM 3797 O O . VAL A 1 475 ? 13.867 15.305 -16.891 1 86.44 475 VAL A O 1
ATOM 3800 N N . THR A 1 476 ? 12.82 13.398 -17.25 1 85.31 476 THR A N 1
ATOM 3801 C CA . THR A 1 476 ? 13.852 12.578 -16.641 1 85.31 476 THR A CA 1
ATOM 3802 C C . THR A 1 476 ? 14.18 11.375 -17.531 1 85.31 476 THR A C 1
ATOM 3804 O O . THR A 1 476 ? 13.289 10.789 -18.141 1 85.31 476 THR A O 1
ATOM 3807 N N . PRO A 1 477 ? 15.469 11.094 -17.625 1 87.5 477 PRO A N 1
ATOM 3808 C CA . PRO A 1 477 ? 15.836 9.922 -18.422 1 87.5 477 PRO A CA 1
ATOM 3809 C C . PRO A 1 477 ? 15.25 8.625 -17.875 1 87.5 477 PRO A C 1
ATOM 3811 O O . PRO A 1 477 ? 15.203 8.438 -16.656 1 87.5 477 PRO A O 1
ATOM 3814 N N . VAL A 1 478 ? 14.812 7.777 -18.797 1 90 478 VAL A N 1
ATOM 3815 C CA . VAL A 1 478 ? 14.312 6.457 -18.422 1 90 478 VAL A CA 1
ATOM 3816 C C . VAL A 1 478 ? 15.477 5.473 -18.328 1 90 478 VAL A C 1
ATOM 3818 O O . VAL A 1 478 ? 16.328 5.422 -19.203 1 90 478 VAL A O 1
ATOM 3821 N N . LYS A 1 479 ? 15.508 4.75 -17.25 1 90.75 479 LYS A N 1
ATOM 3822 C CA . LYS A 1 479 ? 16.562 3.758 -17.078 1 90.75 479 LYS A CA 1
ATOM 3823 C C . LYS A 1 479 ? 16.141 2.389 -17.594 1 90.75 479 LYS A C 1
ATOM 3825 O O . LYS A 1 479 ? 14.938 2.117 -17.719 1 90.75 479 LYS A O 1
ATOM 3830 N N . VAL A 1 480 ? 17.094 1.599 -17.922 1 92.94 480 VAL A N 1
ATOM 3831 C CA . VAL A 1 480 ? 16.812 0.233 -18.344 1 92.94 480 VAL A CA 1
ATOM 3832 C C . VAL A 1 480 ? 16.172 -0.545 -17.203 1 92.94 480 VAL A C 1
ATOM 3834 O O . VAL A 1 480 ? 16.266 -0.144 -16.031 1 92.94 480 VAL A O 1
ATOM 3837 N N . ALA A 1 481 ? 15.555 -1.66 -17.516 1 90.44 481 ALA A N 1
ATOM 3838 C CA . ALA A 1 481 ? 14.883 -2.486 -16.516 1 90.44 481 ALA A CA 1
ATOM 3839 C C . ALA A 1 481 ? 15.867 -3.02 -15.484 1 90.44 481 ALA A C 1
ATOM 3841 O O . ALA A 1 481 ? 17.047 -3.236 -15.789 1 90.44 481 ALA A O 1
ATOM 3842 N N . LYS A 1 482 ? 15.422 -3.219 -14.305 1 93.44 482 LYS A N 1
ATOM 3843 C CA . LYS A 1 482 ? 16.25 -3.729 -13.219 1 93.44 482 LYS A CA 1
ATOM 3844 C C . LYS A 1 482 ? 16.688 -5.164 -13.492 1 93.44 482 LYS A C 1
ATOM 3846 O O . LYS A 1 482 ? 15.953 -5.941 -14.102 1 93.44 482 LYS A O 1
ATOM 3851 N N . SER A 1 483 ? 17.844 -5.363 -13 1 93.12 483 SER A N 1
ATOM 3852 C CA . SER A 1 483 ? 18.328 -6.738 -12.945 1 93.12 483 SER A CA 1
ATOM 3853 C C . SER A 1 483 ? 18.109 -7.344 -11.562 1 93.12 483 SER A C 1
ATOM 3855 O O . SER A 1 483 ? 18.172 -6.645 -10.555 1 93.12 483 SER A O 1
ATOM 3857 N N . TYR A 1 484 ? 17.781 -8.633 -11.523 1 95.62 484 TYR A N 1
ATOM 3858 C CA . TYR A 1 484 ? 17.531 -9.289 -10.242 1 95.62 484 TYR A CA 1
ATOM 3859 C C . TYR A 1 484 ? 18.453 -10.492 -10.055 1 95.62 484 TYR A C 1
ATOM 3861 O O . TYR A 1 484 ? 18.047 -11.516 -9.5 1 95.62 484 TYR A O 1
ATOM 3869 N N . ARG A 1 485 ? 19.594 -10.32 -10.5 1 95.75 485 ARG A N 1
ATOM 3870 C CA . ARG A 1 485 ? 20.578 -11.383 -10.352 1 95.75 485 ARG A CA 1
ATOM 3871 C C . ARG A 1 485 ? 20.875 -11.664 -8.875 1 95.75 485 ARG A C 1
ATOM 3873 O O . ARG A 1 485 ? 21.062 -12.812 -8.484 1 95.75 485 ARG A O 1
ATOM 3880 N N . HIS A 1 486 ? 20.922 -10.625 -8.102 1 96.75 486 HIS A N 1
ATOM 3881 C CA . HIS A 1 486 ? 21.172 -10.789 -6.672 1 96.75 486 HIS A CA 1
ATOM 3882 C C . HIS A 1 486 ? 20.078 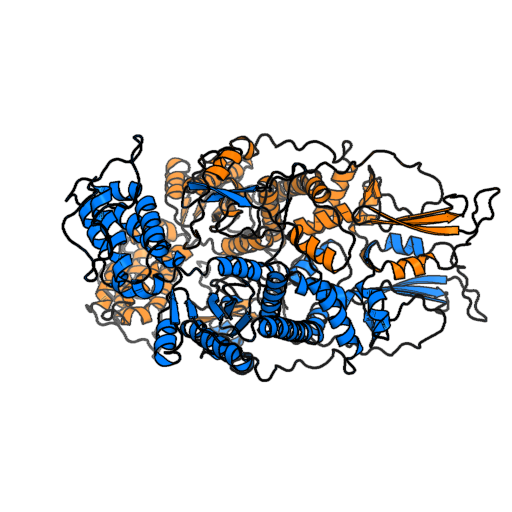-11.625 -6.008 1 96.75 486 HIS A C 1
ATOM 3884 O O . HIS A 1 486 ? 20.344 -12.344 -5.043 1 96.75 486 HIS A O 1
ATOM 3890 N N . ILE A 1 487 ? 18.875 -11.547 -6.508 1 97.94 487 ILE A N 1
ATOM 3891 C CA . ILE A 1 487 ? 17.766 -12.328 -5.953 1 97.94 487 ILE A CA 1
ATOM 3892 C C . ILE A 1 487 ? 17.938 -13.797 -6.32 1 97.94 487 ILE A C 1
ATOM 3894 O O . ILE A 1 487 ? 17.656 -14.68 -5.512 1 97.94 487 ILE A O 1
ATOM 3898 N N . GLU A 1 488 ? 18.422 -14.078 -7.492 1 97 488 GLU A N 1
ATOM 3899 C CA . GLU A 1 488 ? 18.672 -15.453 -7.906 1 97 488 GLU A CA 1
ATOM 3900 C C . GLU A 1 488 ? 19.688 -16.125 -6.988 1 97 488 GLU A C 1
ATOM 3902 O O . GLU A 1 488 ? 19.5 -17.266 -6.559 1 97 488 GLU A O 1
ATOM 3907 N N . VAL A 1 489 ? 20.703 -15.352 -6.699 1 97.44 489 VAL A N 1
ATOM 3908 C CA . VAL A 1 489 ? 21.734 -15.867 -5.809 1 97.44 489 VAL A CA 1
ATOM 3909 C C . VAL A 1 489 ? 21.156 -16.094 -4.418 1 97.44 489 VAL A C 1
ATOM 3911 O O . VAL A 1 489 ? 21.422 -17.125 -3.789 1 97.44 489 VAL A O 1
ATOM 3914 N N . LEU A 1 490 ? 20.406 -15.18 -3.977 1 98.06 490 LEU A N 1
ATOM 3915 C CA . LEU A 1 490 ? 19.797 -15.273 -2.656 1 98.06 490 LEU A CA 1
ATOM 3916 C C . LEU A 1 490 ? 18.891 -16.5 -2.559 1 98.06 490 LEU A C 1
ATOM 3918 O O . LEU A 1 490 ? 18.906 -17.203 -1.553 1 98.06 490 LEU A O 1
ATOM 3922 N N . LEU A 1 491 ? 18.094 -16.766 -3.572 1 97.69 491 LEU A N 1
ATOM 3923 C CA . LEU A 1 491 ? 17.188 -17.906 -3.582 1 97.69 491 LEU A CA 1
ATOM 3924 C C . LEU A 1 491 ? 17.953 -19.219 -3.529 1 97.69 491 LEU A C 1
ATOM 3926 O O . LEU A 1 491 ? 17.531 -20.156 -2.859 1 97.69 491 LEU A O 1
ATOM 3930 N N . GLU A 1 492 ? 19.016 -19.266 -4.203 1 97.62 492 GLU A N 1
ATOM 3931 C CA . GLU A 1 492 ? 19.859 -20.453 -4.145 1 97.62 492 GLU A CA 1
ATOM 3932 C C . GLU A 1 492 ? 20.406 -20.688 -2.734 1 97.62 492 GLU A C 1
ATOM 3934 O O . GLU A 1 492 ? 20.422 -21.812 -2.24 1 97.62 492 GLU A O 1
ATOM 3939 N N . ARG A 1 493 ? 20.797 -19.609 -2.135 1 97.94 493 ARG A N 1
ATOM 3940 C CA . ARG A 1 493 ? 21.344 -19.703 -0.786 1 97.94 493 ARG A CA 1
ATOM 3941 C C . ARG A 1 493 ? 20.281 -20.156 0.208 1 97.94 493 ARG A C 1
ATOM 3943 O O . ARG A 1 493 ? 20.578 -20.859 1.175 1 97.94 493 ARG A O 1
ATOM 3950 N N . VAL A 1 494 ? 19.109 -19.766 -0.007 1 98.25 494 VAL A N 1
ATOM 3951 C CA . VAL A 1 494 ? 18 -20.188 0.857 1 98.25 494 VAL A CA 1
ATOM 3952 C C . VAL A 1 494 ? 17.828 -21.703 0.772 1 98.25 494 VAL A C 1
ATOM 3954 O O . VAL A 1 494 ? 17.641 -22.375 1.79 1 98.25 494 VAL A O 1
ATOM 3957 N N . VAL A 1 495 ? 17.891 -22.25 -0.415 1 97.94 495 VAL A N 1
ATOM 3958 C CA . VAL A 1 495 ? 17.766 -23.703 -0.6 1 97.94 495 VAL A CA 1
ATOM 3959 C C . VAL A 1 495 ? 18.906 -24.422 0.094 1 97.94 495 VAL A C 1
ATOM 3961 O O . VAL A 1 495 ? 18.703 -25.438 0.761 1 97.94 495 VAL A O 1
ATOM 3964 N N . VAL A 1 496 ? 20.078 -23.859 -0.039 1 97.75 496 VAL A N 1
ATOM 3965 C CA . VAL A 1 496 ? 21.25 -24.438 0.595 1 97.75 496 VAL A CA 1
ATOM 3966 C C . VAL A 1 496 ? 21.094 -24.422 2.113 1 97.75 496 VAL A C 1
ATOM 3968 O O . VAL A 1 496 ? 21.422 -25.406 2.791 1 97.75 496 VAL A O 1
ATOM 3971 N N . ALA A 1 497 ? 20.594 -23.297 2.619 1 97.31 497 ALA A N 1
ATOM 3972 C CA . ALA A 1 497 ? 20.344 -23.188 4.055 1 97.31 497 ALA A CA 1
ATOM 3973 C C . ALA A 1 497 ? 19.391 -24.281 4.535 1 97.31 497 ALA A C 1
ATOM 3975 O O . ALA A 1 497 ? 19.594 -24.859 5.605 1 97.31 497 ALA A O 1
ATOM 3976 N N . ARG A 1 498 ? 18.391 -24.531 3.77 1 96.44 498 ARG A N 1
ATOM 3977 C CA . ARG A 1 498 ? 17.453 -25.594 4.109 1 96.44 498 ARG A CA 1
ATOM 3978 C C . ARG A 1 498 ? 18.109 -26.969 4.066 1 96.44 498 ARG A C 1
ATOM 3980 O O . ARG A 1 498 ? 17.891 -27.797 4.941 1 96.44 498 ARG A O 1
ATOM 3987 N N . LEU A 1 499 ? 18.891 -27.219 3.098 1 96 499 LEU A N 1
ATOM 3988 C CA . LEU A 1 499 ? 19.531 -28.516 2.93 1 96 499 LEU A CA 1
ATOM 3989 C C . LEU A 1 499 ? 20.5 -28.797 4.07 1 96 499 LEU A C 1
ATOM 3991 O O . LEU A 1 499 ? 20.688 -29.938 4.48 1 96 499 LEU A O 1
ATOM 3995 N N . ARG A 1 500 ? 21 -27.75 4.578 1 95.19 500 ARG A N 1
ATOM 3996 C CA . ARG A 1 500 ? 22 -27.875 5.637 1 95.19 500 ARG A CA 1
ATOM 3997 C C . ARG A 1 500 ? 21.328 -28.016 7.004 1 95.19 500 ARG A C 1
ATOM 3999 O O . ARG A 1 500 ? 21.969 -28.406 7.98 1 95.19 500 ARG A O 1
ATOM 4006 N N . ASP A 1 501 ? 20.109 -27.656 7.031 1 92.44 501 ASP A N 1
ATOM 4007 C CA . ASP A 1 501 ? 19.375 -27.688 8.289 1 92.44 501 ASP A CA 1
ATOM 4008 C C . ASP A 1 501 ? 19.078 -29.125 8.719 1 92.44 501 ASP A C 1
ATOM 4010 O O . ASP A 1 501 ? 18.328 -29.844 8.039 1 92.44 501 ASP A O 1
ATOM 4014 N N . GLN A 1 502 ? 19.516 -29.547 9.891 1 86.38 502 GLN A N 1
ATOM 4015 C CA . GLN A 1 502 ? 19.312 -30.906 10.383 1 86.38 502 GLN A CA 1
ATOM 4016 C C . GLN A 1 502 ? 18.203 -30.953 11.43 1 86.38 502 GLN A C 1
ATOM 4018 O O . GLN A 1 502 ? 17.781 -32.031 11.844 1 86.38 502 GLN A O 1
ATOM 4023 N N . GLU A 1 503 ? 17.703 -29.812 11.781 1 85.06 503 GLU A N 1
ATOM 4024 C CA . GLU A 1 503 ? 16.734 -29.781 12.867 1 85.06 503 GLU A CA 1
ATOM 4025 C C . GLU A 1 503 ? 15.305 -29.656 12.328 1 85.06 503 GLU A C 1
ATOM 4027 O O . GLU A 1 503 ? 14.367 -30.203 12.914 1 85.06 503 GLU A O 1
ATOM 4032 N N . GLY A 1 504 ? 15.203 -29 11.25 1 86.5 504 GLY A N 1
ATOM 4033 C CA . GLY A 1 504 ? 13.875 -28.797 10.703 1 86.5 504 GLY A CA 1
ATOM 4034 C C . GLY A 1 504 ? 13.203 -27.547 11.219 1 86.5 504 GLY A C 1
ATOM 4035 O O . GLY A 1 504 ? 13.844 -26.688 11.844 1 86.5 504 GLY A O 1
ATOM 4036 N N . MET A 1 505 ? 11.828 -27.391 10.984 1 87.94 505 MET A N 1
ATOM 4037 C CA . MET A 1 505 ? 11.125 -26.141 11.227 1 87.94 505 MET A CA 1
ATOM 4038 C C . MET A 1 505 ? 10.18 -26.266 12.414 1 87.94 505 MET A C 1
ATOM 4040 O O . MET A 1 505 ? 9.602 -25.266 12.859 1 87.94 505 MET A O 1
ATOM 4044 N N . CYS A 1 506 ? 10 -27.375 12.953 1 79.25 506 CYS A N 1
ATOM 4045 C CA . CYS A 1 506 ? 8.977 -27.641 13.961 1 79.25 506 CYS A CA 1
ATOM 4046 C C . CYS A 1 506 ? 9.5 -27.328 15.359 1 79.25 506 CYS A C 1
ATOM 4048 O O . CYS A 1 506 ? 9.555 -28.219 16.219 1 79.25 506 CYS A O 1
ATOM 4050 N N . HIS A 1 507 ? 10.117 -26.234 15.555 1 77.81 507 HIS A N 1
ATOM 4051 C CA . HIS A 1 507 ? 10.586 -25.859 16.875 1 77.81 507 HIS A CA 1
ATOM 4052 C C . HIS A 1 507 ? 9.844 -24.641 17.406 1 77.81 507 HIS A C 1
ATOM 4054 O O . HIS A 1 507 ? 9.367 -23.812 16.609 1 77.81 507 HIS A O 1
ATOM 4060 N N . PRO A 1 508 ? 9.75 -24.656 18.672 1 79.44 508 PRO A N 1
ATOM 4061 C CA . PRO A 1 508 ? 9.117 -23.453 19.234 1 79.44 508 PRO A CA 1
ATOM 4062 C C . PRO A 1 508 ? 9.859 -22.172 18.875 1 79.44 508 PRO A C 1
ATOM 4064 O O . PRO A 1 508 ? 11.086 -22.172 18.734 1 79.44 508 PRO A O 1
ATOM 4067 N N . VAL A 1 509 ? 9.078 -21.234 18.703 1 81.12 509 VAL A N 1
ATOM 4068 C CA . VAL A 1 509 ? 9.648 -19.938 18.328 1 81.12 509 VAL A CA 1
ATOM 4069 C C . VAL A 1 509 ? 10.359 -19.312 19.516 1 81.12 509 VAL A C 1
ATOM 4071 O O . VAL A 1 509 ? 9.766 -19.172 20.594 1 81.12 509 VAL A O 1
ATOM 4074 N N . VAL A 1 510 ? 11.656 -19.125 19.328 1 79.31 510 VAL A N 1
ATOM 4075 C CA . VAL A 1 510 ? 12.438 -18.438 20.359 1 79.31 510 VAL A CA 1
ATOM 4076 C C . VAL A 1 510 ? 12.922 -17.094 19.812 1 79.31 510 VAL A C 1
ATOM 4078 O O . VAL A 1 510 ? 13.508 -17.031 18.719 1 79.31 510 VAL A O 1
ATOM 4081 N N . LEU A 1 511 ? 12.578 -16.078 20.594 1 87.19 511 LEU A N 1
ATOM 4082 C CA . LEU A 1 511 ? 13.023 -14.758 20.188 1 87.19 511 LEU A CA 1
ATOM 4083 C C . LEU A 1 511 ? 14.531 -14.625 20.312 1 87.19 511 LEU A C 1
ATOM 4085 O O . LEU A 1 511 ? 15.117 -15.117 21.281 1 87.19 511 LEU A O 1
ATOM 4089 N N . ASP A 1 512 ? 15.07 -13.992 19.359 1 85.88 512 ASP A N 1
ATOM 4090 C CA . ASP A 1 512 ? 16.5 -13.68 19.438 1 85.88 512 ASP A CA 1
ATOM 4091 C C . ASP A 1 512 ? 16.812 -12.836 20.672 1 85.88 512 ASP A C 1
ATOM 4093 O O . ASP A 1 512 ? 15.945 -12.102 21.156 1 85.88 512 ASP A O 1
ATOM 4097 N N . ILE A 1 513 ? 18.016 -12.883 21.094 1 84.38 513 ILE A N 1
ATOM 4098 C CA . ILE A 1 513 ? 18.438 -12.203 22.312 1 84.38 513 ILE A CA 1
ATOM 4099 C C . ILE A 1 513 ? 18.281 -10.695 22.141 1 84.38 513 ILE A C 1
ATOM 4101 O O . ILE A 1 513 ? 17.984 -9.984 23.109 1 84.38 513 ILE A O 1
ATOM 4105 N N . HIS A 1 514 ? 18.359 -10.242 20.953 1 86.06 514 HIS A N 1
ATOM 4106 C CA . HIS A 1 514 ? 18.312 -8.797 20.734 1 86.06 514 HIS A CA 1
ATOM 4107 C C . HIS A 1 514 ? 16.969 -8.367 20.141 1 86.06 514 HIS A C 1
ATOM 4109 O O . HIS A 1 514 ? 16.828 -7.234 19.688 1 86.06 514 HIS A O 1
ATOM 4115 N N . ASP A 1 515 ? 16.047 -9.305 20.234 1 90.25 515 ASP A N 1
ATOM 4116 C CA . ASP A 1 515 ? 14.711 -8.969 19.734 1 90.25 515 ASP A CA 1
ATOM 4117 C C . ASP A 1 515 ? 14.016 -7.977 20.656 1 90.25 515 ASP A C 1
ATOM 4119 O O . ASP A 1 515 ? 13.867 -8.234 21.859 1 90.25 515 ASP A O 1
ATOM 4123 N N . PRO A 1 516 ? 13.648 -6.836 20.109 1 89.5 516 PRO A N 1
ATOM 4124 C CA . PRO A 1 516 ? 13.055 -5.797 20.969 1 89.5 516 PRO A CA 1
ATOM 4125 C C . PRO A 1 516 ? 11.789 -6.273 21.672 1 89.5 516 PRO A C 1
ATOM 4127 O O . PRO A 1 516 ? 11.406 -5.703 22.703 1 89.5 516 PRO A O 1
ATOM 4130 N N . ARG A 1 517 ? 11.172 -7.328 21.312 1 88.56 517 ARG A N 1
ATOM 4131 C CA . ARG A 1 517 ? 9.953 -7.852 21.922 1 88.56 517 ARG A CA 1
ATOM 4132 C C . ARG A 1 517 ? 10.25 -8.484 23.266 1 88.56 517 ARG A C 1
ATOM 4134 O O . ARG A 1 517 ? 9.336 -8.719 24.062 1 88.56 517 ARG A O 1
ATOM 4141 N N . ARG A 1 518 ? 11.508 -8.672 23.516 1 88 518 ARG A N 1
ATOM 4142 C CA . ARG A 1 518 ? 11.898 -9.18 24.828 1 88 518 ARG A CA 1
ATOM 4143 C C . ARG A 1 518 ? 11.859 -8.078 25.875 1 88 518 ARG A C 1
ATOM 4145 O O . ARG A 1 518 ? 11.727 -8.352 27.078 1 88 518 ARG A O 1
ATOM 4152 N N . LEU A 1 519 ? 12.023 -6.867 25.453 1 87.19 519 LEU A N 1
ATOM 4153 C CA . LEU A 1 519 ? 11.984 -5.73 26.359 1 87.19 519 LEU A CA 1
ATOM 4154 C C . LEU A 1 519 ? 10.57 -5.496 26.891 1 87.19 519 LEU A C 1
ATOM 4156 O O . LEU A 1 519 ? 10.383 -5.227 28.078 1 87.19 519 LEU A O 1
ATOM 4160 N N . SER A 1 520 ? 9.648 -5.516 25.953 1 83.62 520 SER A N 1
ATOM 4161 C CA . SER A 1 520 ? 8.234 -5.375 26.297 1 83.62 520 SER A CA 1
ATOM 4162 C C . SER A 1 520 ? 7.352 -6.109 25.281 1 83.62 520 SER A C 1
ATOM 4164 O O . SER A 1 520 ? 7.578 -6.031 24.078 1 83.62 520 SER A O 1
ATOM 4166 N N . ARG A 1 521 ? 6.367 -6.652 25.844 1 76.94 521 ARG A N 1
ATOM 4167 C CA . ARG A 1 521 ? 5.477 -7.445 25 1 76.94 521 ARG A CA 1
ATOM 4168 C C . ARG A 1 521 ? 4.645 -6.547 24.078 1 76.94 521 ARG A C 1
ATOM 4170 O O . ARG A 1 521 ? 4.32 -6.93 22.953 1 76.94 521 ARG A O 1
ATOM 4177 N N . THR A 1 522 ? 4.316 -5.406 24.688 1 77.88 522 THR A N 1
ATOM 4178 C CA . THR A 1 522 ? 3.492 -4.496 23.906 1 77.88 522 THR A CA 1
ATOM 4179 C C . THR A 1 522 ? 4.211 -3.172 23.688 1 77.88 522 THR A C 1
ATOM 4181 O O . THR A 1 522 ? 5.109 -2.811 24.438 1 77.88 522 THR A O 1
ATOM 4184 N N . ILE A 1 523 ? 3.832 -2.553 22.547 1 81.12 523 ILE A N 1
ATOM 4185 C CA . ILE A 1 523 ? 4.391 -1.249 22.219 1 81.12 523 ILE A CA 1
ATOM 4186 C C . ILE A 1 523 ? 3.668 -0.158 23 1 81.12 523 ILE A C 1
ATOM 4188 O O . ILE A 1 523 ? 4.188 0.948 23.156 1 81.12 523 ILE A O 1
ATOM 4192 N N . ALA A 1 524 ? 2.508 -0.547 23.547 1 78.62 524 ALA A N 1
ATOM 4193 C CA . ALA A 1 524 ? 1.722 0.409 24.312 1 78.62 524 ALA A CA 1
ATOM 4194 C C . ALA A 1 524 ? 2.434 0.778 25.609 1 78.62 524 ALA A C 1
ATOM 4196 O O . ALA A 1 524 ? 3.076 -0.069 26.234 1 78.62 524 ALA A O 1
ATOM 4197 N N . PRO A 1 525 ? 2.291 2.02 25.953 1 77 525 PRO A N 1
ATOM 4198 C CA . PRO A 1 525 ? 2.947 2.457 27.188 1 77 525 PRO A CA 1
ATOM 4199 C C . PRO A 1 525 ? 2.314 1.854 28.438 1 77 525 PRO A C 1
ATOM 4201 O O . PRO A 1 525 ? 2.951 1.807 29.5 1 77 525 PRO A O 1
ATOM 4204 N N . VAL A 1 526 ? 1.047 1.409 28.328 1 80.62 526 VAL A N 1
ATOM 4205 C CA . VAL A 1 526 ? 0.348 0.838 29.484 1 80.62 526 VAL A CA 1
ATOM 4206 C C . VAL A 1 526 ? -0.029 -0.612 29.188 1 80.62 526 VAL A C 1
ATOM 4208 O O . VAL A 1 526 ? -0.42 -0.943 28.062 1 80.62 526 VAL A O 1
ATOM 4211 N N . ASP A 1 527 ? 0.191 -1.4 30.141 1 81.69 527 ASP A N 1
ATOM 4212 C CA . ASP A 1 527 ? -0.157 -2.809 29.969 1 81.69 527 ASP A CA 1
ATOM 4213 C C . ASP A 1 527 ? -1.669 -2.992 29.859 1 81.69 527 ASP A C 1
ATOM 4215 O O . ASP A 1 527 ? -2.436 -2.264 30.5 1 81.69 527 ASP A O 1
ATOM 4219 N N . PRO A 1 528 ? -2.025 -3.918 29.078 1 83.5 528 PRO A N 1
ATOM 4220 C CA . PRO A 1 528 ? -3.465 -4.16 28.938 1 83.5 528 PRO A CA 1
ATOM 4221 C C . PRO A 1 528 ? -4.078 -4.773 30.188 1 83.5 528 PRO A C 1
ATOM 4223 O O . PRO A 1 528 ? -3.443 -5.598 30.859 1 83.5 528 PRO A O 1
ATOM 4226 N N . LYS A 1 529 ? -5.215 -4.363 30.469 1 85.19 529 LYS A N 1
ATOM 4227 C CA . LYS A 1 529 ? -6.004 -5.047 31.484 1 85.19 529 LYS A CA 1
ATOM 4228 C C . LYS A 1 529 ? -6.523 -6.387 30.984 1 85.19 529 LYS A C 1
ATOM 4230 O O . LYS A 1 529 ? -6.516 -6.641 29.781 1 85.19 529 LYS A O 1
ATOM 4235 N N . PRO A 1 530 ? -6.797 -7.266 31.922 1 86.88 530 PRO A N 1
ATOM 4236 C CA . PRO A 1 530 ? -7.395 -8.523 31.453 1 86.88 530 PRO A CA 1
ATOM 4237 C C . PRO A 1 530 ? -8.625 -8.305 30.594 1 86.88 530 PRO A C 1
ATOM 4239 O O . PRO A 1 530 ? -9.391 -7.363 30.812 1 86.88 530 PRO A O 1
ATOM 4242 N N . THR A 1 531 ? -8.781 -9.18 29.656 1 85.94 531 THR A N 1
ATOM 4243 C CA . THR A 1 531 ? -9.852 -9.055 28.672 1 85.94 531 THR A CA 1
ATOM 4244 C C . THR A 1 531 ? -11.211 -8.969 29.359 1 85.94 531 THR A C 1
ATOM 4246 O O . THR A 1 531 ? -12.078 -8.195 28.953 1 85.94 531 THR A O 1
ATOM 4249 N N . ALA A 1 532 ? -11.383 -9.703 30.359 1 84.69 532 ALA A N 1
ATOM 4250 C CA . ALA A 1 532 ? -12.656 -9.727 31.094 1 84.69 532 ALA A CA 1
ATOM 4251 C C . ALA A 1 532 ? -12.969 -8.359 31.703 1 84.69 532 ALA A C 1
ATOM 4253 O O . ALA A 1 532 ? -14.117 -7.914 31.688 1 84.69 532 ALA A O 1
ATOM 4254 N N . VAL A 1 533 ? -11.961 -7.715 32.125 1 88.31 533 VAL A N 1
ATOM 4255 C CA . VAL A 1 533 ? -12.133 -6.406 32.719 1 88.31 533 VAL A CA 1
ATOM 4256 C C . VAL A 1 533 ? -12.453 -5.367 31.656 1 88.31 533 VAL A C 1
ATOM 4258 O O . VAL A 1 533 ? -13.32 -4.512 31.844 1 88.31 533 VAL A O 1
ATOM 4261 N N . LEU A 1 534 ? -11.805 -5.508 30.578 1 87.25 534 LEU A N 1
ATOM 4262 C CA . LEU A 1 534 ? -12.031 -4.57 29.484 1 87.25 534 LEU A CA 1
ATOM 4263 C C . LEU A 1 534 ? -13.445 -4.711 28.938 1 87.25 534 LEU A C 1
ATOM 4265 O O . LEU A 1 534 ? -14.07 -3.721 28.547 1 87.25 534 LEU A O 1
ATOM 4269 N N . GLU A 1 535 ? -13.93 -5.879 28.922 1 86.12 535 GLU A N 1
ATOM 4270 C CA . GLU A 1 535 ? -15.289 -6.137 28.453 1 86.12 535 GLU A CA 1
ATOM 4271 C C . GLU A 1 535 ? -16.328 -5.52 29.391 1 86.12 535 GLU A C 1
ATOM 4273 O O . GLU A 1 535 ? -17.344 -5 28.938 1 86.12 535 GLU A O 1
ATOM 4278 N N . GLU A 1 536 ? -16.047 -5.605 30.578 1 81.5 536 GLU A N 1
ATOM 4279 C CA . GLU A 1 536 ? -16.953 -5.043 31.578 1 81.5 536 GLU A CA 1
ATOM 4280 C C . GLU A 1 536 ? -16.969 -3.52 31.516 1 81.5 536 GLU A C 1
ATOM 4282 O O . GLU A 1 536 ? -18.016 -2.896 31.703 1 81.5 536 GLU A O 1
ATOM 4287 N N . GLU A 1 537 ? -15.828 -3.031 31.25 1 80.62 537 GLU A N 1
ATOM 4288 C CA . GLU A 1 537 ? -15.695 -1.578 31.219 1 80.62 537 GLU A CA 1
ATOM 4289 C C . GLU A 1 537 ? -16.203 -0.996 29.906 1 80.62 537 GLU A C 1
ATOM 4291 O O . GLU A 1 537 ? -16.422 0.211 29.797 1 80.62 537 GLU A O 1
ATOM 4296 N N . LYS A 1 538 ? -16.391 -1.896 29 1 79.94 538 LYS A N 1
ATOM 4297 C CA . LYS A 1 538 ? -16.781 -1.43 27.672 1 79.94 538 LYS A CA 1
ATOM 4298 C C . LYS A 1 538 ? -18.219 -0.903 27.672 1 79.94 538 LYS A C 1
ATOM 4300 O O . LYS A 1 538 ? -19.141 -1.606 28.078 1 79.94 538 LYS A O 1
ATOM 4305 N N . VAL A 1 539 ? -18.328 0.403 27.469 1 71.88 539 VAL A N 1
ATOM 4306 C CA . VAL A 1 539 ? -19.656 1.014 27.328 1 71.88 539 VAL A CA 1
ATOM 4307 C C . VAL A 1 539 ? -19.812 1.597 25.938 1 71.88 539 VAL A C 1
ATOM 4309 O O . VAL A 1 539 ? -18.922 2.285 25.438 1 71.88 539 VAL A O 1
ATOM 4312 N N . SER A 1 540 ? -20.844 1.028 25.203 1 70 540 SER A N 1
ATOM 4313 C CA . SER A 1 540 ? -21.109 1.555 23.875 1 70 540 SER A CA 1
ATOM 4314 C C . SER A 1 540 ? -21.656 2.975 23.938 1 70 540 SER A C 1
ATOM 4316 O O . SER A 1 540 ? -22.453 3.297 24.812 1 70 540 SER A O 1
ATOM 4318 N N . ARG A 1 541 ? -21.031 3.758 23.109 1 64.44 541 ARG A N 1
ATOM 4319 C CA . ARG A 1 541 ? -21.531 5.121 23 1 64.44 541 ARG A CA 1
ATOM 4320 C C . ARG A 1 541 ? -22.906 5.145 22.344 1 64.44 541 ARG A C 1
ATOM 4322 O O . ARG A 1 541 ? -23.641 6.129 22.469 1 64.44 541 ARG A O 1
ATOM 4329 N N . PHE A 1 542 ? -23.219 4.102 21.594 1 63.44 542 PHE A N 1
ATOM 4330 C CA . PHE A 1 542 ? -24.438 4.117 20.797 1 63.44 542 PHE A CA 1
ATOM 4331 C C . PHE A 1 542 ? -25.547 3.35 21.516 1 63.44 542 PHE A C 1
ATOM 4333 O O . PHE A 1 542 ? -25.766 2.166 21.234 1 63.44 542 PHE A O 1
ATOM 4340 N N . LEU A 1 543 ? -25.797 3.729 22.781 1 53.69 543 LEU A N 1
ATOM 4341 C CA . LEU A 1 543 ? -26.938 3.117 23.453 1 53.69 543 LEU A CA 1
ATOM 4342 C C . LEU A 1 543 ? -28.25 3.574 22.828 1 53.69 543 LEU A C 1
ATOM 4344 O O . LEU A 1 543 ? -28.391 4.734 22.422 1 53.69 543 LEU A O 1
ATOM 4348 N N . PRO A 1 544 ? -29.078 2.477 22.297 1 50.81 544 PRO A N 1
ATOM 4349 C CA . PRO A 1 544 ? -30.359 2.873 21.719 1 50.81 544 PRO A CA 1
ATOM 4350 C C . PRO A 1 544 ? -31.156 3.818 22.625 1 50.81 544 PRO A C 1
ATOM 4352 O O . PRO A 1 544 ? -31.078 3.709 23.844 1 50.81 544 PRO A O 1
ATOM 4355 N N . LYS A 1 545 ? -31.531 5.027 22.031 1 44.03 545 LYS A N 1
ATOM 4356 C CA . LYS A 1 545 ? -32.469 5.871 22.75 1 44.03 545 LYS A CA 1
ATOM 4357 C C . LYS A 1 545 ? -33.688 5.07 23.203 1 44.03 545 LYS A C 1
ATOM 4359 O O . LYS A 1 545 ? -34.281 4.324 22.406 1 44.03 545 LYS A O 1
ATOM 4364 N N . TYR A 1 546 ? -33.719 4.559 24.438 1 34.28 546 TYR A N 1
ATOM 4365 C CA . TYR A 1 546 ? -35.031 4.039 24.891 1 34.28 546 TYR A CA 1
ATOM 4366 C C . TYR A 1 546 ? -36.125 5.078 24.703 1 34.28 546 TYR A C 1
ATOM 4368 O O . TYR A 1 546 ? -35.906 6.27 24.938 1 34.28 546 TYR A O 1
ATOM 4376 N N . MET B 1 1 ? 5.273 0.875 -21.281 1 18 1 MET B N 1
ATOM 4377 C CA . MET B 1 1 ? 6.293 0.38 -20.359 1 18 1 MET B CA 1
ATOM 4378 C C . MET B 1 1 ? 5.836 0.541 -18.906 1 18 1 MET B C 1
ATOM 4380 O O . MET B 1 1 ? 5.836 1.651 -18.375 1 18 1 MET B O 1
ATOM 4384 N N . PHE B 1 2 ? 4.973 -0.241 -18.422 1 23.77 2 PHE B N 1
ATOM 4385 C CA . PHE B 1 2 ? 4.152 -0.289 -17.203 1 23.77 2 PHE B CA 1
ATOM 4386 C C . PHE B 1 2 ? 5.004 -0.617 -15.992 1 23.77 2 PHE B C 1
ATOM 4388 O O . PHE B 1 2 ? 5.129 -1.782 -15.609 1 23.77 2 PHE B O 1
ATOM 4395 N N . ASP B 1 3 ? 6.172 -0.141 -15.891 1 27.19 3 ASP B N 1
ATOM 4396 C CA . ASP B 1 3 ? 6.988 -0.532 -14.742 1 27.19 3 ASP B CA 1
ATOM 4397 C C . ASP B 1 3 ? 6.242 -0.298 -13.43 1 27.19 3 ASP B C 1
ATOM 4399 O O . ASP B 1 3 ? 5.344 0.541 -13.359 1 27.19 3 ASP B O 1
ATOM 4403 N N . LEU B 1 4 ? 6.145 -1.234 -12.703 1 32.47 4 LEU B N 1
ATOM 4404 C CA . LEU B 1 4 ? 5.645 -1.393 -11.336 1 32.47 4 LEU B CA 1
ATOM 4405 C C . LEU B 1 4 ? 5.875 -0.124 -10.523 1 32.47 4 LEU B C 1
ATOM 4407 O O . LEU B 1 4 ? 6.285 -0.193 -9.367 1 32.47 4 LEU B O 1
ATOM 4411 N N . ALA B 1 5 ? 6.098 0.967 -11.125 1 33.19 5 ALA B N 1
ATOM 4412 C CA . ALA B 1 5 ? 6.641 2.047 -10.305 1 33.19 5 ALA B CA 1
ATOM 4413 C C . ALA B 1 5 ? 5.621 2.523 -9.273 1 33.19 5 ALA B C 1
ATOM 4415 O O . ALA B 1 5 ? 4.52 2.945 -9.633 1 33.19 5 ALA B O 1
ATOM 4416 N N . GLU B 1 6 ? 5.543 1.791 -8.234 1 38.91 6 GLU B N 1
ATOM 4417 C CA . GLU B 1 6 ? 5.086 2.564 -7.082 1 38.91 6 GLU B CA 1
ATOM 4418 C C . GLU B 1 6 ? 5.488 4.031 -7.207 1 38.91 6 GLU B C 1
ATOM 4420 O O . GLU B 1 6 ? 6.656 4.344 -7.441 1 38.91 6 GLU B O 1
ATOM 4425 N N . VAL B 1 7 ? 4.68 4.707 -7.91 1 40.88 7 VAL B N 1
ATOM 4426 C CA . VAL B 1 7 ? 4.961 6.105 -8.219 1 40.88 7 VAL B CA 1
ATOM 4427 C C . VAL B 1 7 ? 5.219 6.875 -6.922 1 40.88 7 VAL B C 1
ATOM 4429 O O . VAL B 1 7 ? 4.625 6.57 -5.883 1 40.88 7 VAL B O 1
ATOM 4432 N N . THR B 1 8 ? 6.223 7.383 -6.973 1 41.62 8 THR B N 1
ATOM 4433 C CA . THR B 1 8 ? 6.547 8.281 -5.871 1 41.62 8 THR B CA 1
ATOM 4434 C C . THR B 1 8 ? 5.414 9.273 -5.633 1 41.62 8 THR B C 1
ATOM 4436 O O . THR B 1 8 ? 4.676 9.617 -6.559 1 41.62 8 THR B O 1
ATOM 4439 N N . LEU B 1 9 ? 4.984 9.445 -4.473 1 40.88 9 LEU B N 1
ATOM 4440 C CA . LEU B 1 9 ? 3.887 10.281 -3.994 1 40.88 9 LEU B CA 1
ATOM 4441 C C . LEU B 1 9 ? 3.895 11.641 -4.684 1 40.88 9 LEU B C 1
ATOM 4443 O O . LEU B 1 9 ? 2.85 12.281 -4.812 1 40.88 9 LEU B O 1
ATOM 4447 N N . GLU B 1 10 ? 4.977 12.172 -4.988 1 40.09 10 GLU B N 1
ATOM 4448 C CA . GLU B 1 10 ? 5.035 13.547 -5.488 1 40.09 10 GLU B CA 1
ATOM 4449 C C . GLU B 1 10 ? 4.836 13.594 -7 1 40.09 10 GLU B C 1
ATOM 4451 O O . GLU B 1 10 ? 4.586 14.656 -7.566 1 40.09 10 GLU B O 1
ATOM 4456 N N . GLU B 1 11 ? 5.086 12.531 -7.672 1 40 11 GLU B N 1
ATOM 4457 C CA . GLU B 1 11 ? 5.043 12.539 -9.133 1 40 11 GLU B CA 1
ATOM 4458 C C . GLU B 1 11 ? 3.762 11.891 -9.648 1 40 11 GLU B C 1
ATOM 4460 O O . GLU B 1 11 ? 3.346 10.844 -9.148 1 40 11 GLU B O 1
ATOM 4465 N N . GLN B 1 12 ? 2.93 12.734 -10.078 1 39.56 12 GLN B N 1
ATOM 4466 C CA . GLN B 1 12 ? 1.845 12.125 -10.844 1 39.56 12 GLN B CA 1
ATOM 4467 C C . GLN B 1 12 ? 2.361 11.523 -12.148 1 39.56 12 GLN B C 1
ATOM 4469 O O . GLN B 1 12 ? 2.957 12.219 -12.969 1 39.56 12 GLN B O 1
ATOM 4474 N N . GLU B 1 13 ? 2.752 10.328 -12.133 1 39.09 13 GLU B N 1
ATOM 4475 C CA . GLU B 1 13 ? 3.076 9.711 -13.414 1 39.09 13 GLU B CA 1
ATOM 4476 C C . GLU B 1 13 ? 1.82 9.469 -14.25 1 39.09 13 GLU B C 1
ATOM 4478 O O . GLU B 1 13 ? 0.802 9.016 -13.727 1 39.09 13 GLU B O 1
ATOM 4483 N N . PHE B 1 14 ? 1.666 10.32 -15.234 1 36.12 14 PHE B N 1
ATOM 4484 C CA . PHE B 1 14 ? 0.676 9.961 -16.234 1 36.12 14 PHE B CA 1
ATOM 4485 C C . PHE B 1 14 ? 1.176 8.812 -17.109 1 36.12 14 PHE B C 1
ATOM 4487 O O . PHE B 1 14 ? 2.229 8.922 -17.734 1 36.12 14 PHE B O 1
ATOM 4494 N N . GLY B 1 15 ? 1.183 7.68 -16.562 1 34.56 15 GLY B N 1
ATOM 4495 C CA . GLY B 1 15 ? 1.646 6.527 -17.328 1 34.56 15 GLY B CA 1
ATOM 4496 C C . GLY B 1 15 ? 1.211 6.555 -18.781 1 34.56 15 GLY B C 1
ATOM 4497 O O . GLY B 1 15 ? 0.18 7.145 -19.109 1 34.56 15 GLY B O 1
ATOM 4498 N N . PRO B 1 16 ? 2.188 6.484 -19.609 1 33.97 16 PRO B N 1
ATOM 4499 C CA . PRO B 1 16 ? 1.816 6.281 -21.016 1 33.97 16 PRO B CA 1
ATOM 4500 C C . PRO B 1 16 ? 0.683 5.27 -21.188 1 33.97 16 PRO B C 1
ATOM 4502 O O . PRO B 1 16 ? 0.564 4.328 -20.391 1 33.97 16 PRO B O 1
ATOM 4505 N N . GLU B 1 17 ? -0.319 5.785 -21.672 1 34.34 17 GLU B N 1
ATOM 4506 C CA . GLU B 1 17 ? -1.275 4.809 -22.188 1 34.34 17 GLU B CA 1
ATOM 4507 C C . GLU B 1 17 ? -0.566 3.688 -22.953 1 34.34 17 GLU B C 1
ATOM 4509 O O . GLU B 1 17 ? 0.185 3.947 -23.891 1 34.34 17 GLU B O 1
ATOM 4514 N N . GLU B 1 18 ? -0.106 2.764 -22.281 1 34.56 18 GLU B N 1
ATOM 4515 C CA . GLU B 1 18 ? 0.452 1.628 -23 1 34.56 18 GLU B CA 1
ATOM 4516 C C . GLU B 1 18 ? -0.429 1.247 -24.188 1 34.56 18 GLU B C 1
ATOM 4518 O O . GLU B 1 18 ? -1.618 0.969 -24.031 1 34.56 18 GLU B O 1
ATOM 4523 N N . THR B 1 19 ? -0.114 1.822 -25.281 1 35.03 19 THR B N 1
ATOM 4524 C CA . THR B 1 19 ? -0.706 1.185 -26.453 1 35.03 19 THR B CA 1
ATOM 4525 C C . THR B 1 19 ? -0.256 -0.269 -26.562 1 35.03 19 THR B C 1
ATOM 4527 O O . THR B 1 19 ? 0.928 -0.544 -26.766 1 35.03 19 THR B O 1
ATOM 4530 N N . GLU B 1 20 ? -0.592 -1.048 -25.688 1 36.47 20 GLU B N 1
ATOM 4531 C CA . GLU B 1 20 ? -0.232 -2.457 -25.828 1 36.47 20 GLU B CA 1
ATOM 4532 C C . GLU B 1 20 ? -0.606 -2.994 -27.203 1 36.47 20 GLU B C 1
ATOM 4534 O O . GLU B 1 20 ? -1.745 -2.838 -27.641 1 36.47 20 GLU B O 1
ATOM 4539 N N . ALA B 1 21 ? 0.342 -3.223 -28.047 1 33.97 21 ALA B N 1
ATOM 4540 C CA . ALA B 1 21 ? 0.079 -4.086 -29.188 1 33.97 21 ALA B CA 1
ATOM 4541 C C . ALA B 1 21 ? -0.556 -5.402 -28.75 1 33.97 21 ALA B C 1
ATOM 4543 O O . ALA B 1 21 ? -0.04 -6.082 -27.859 1 33.97 21 ALA B O 1
ATOM 4544 N N . ALA B 1 22 ? -1.82 -5.57 -28.812 1 39.53 22 ALA B N 1
ATOM 4545 C CA . ALA B 1 22 ? -2.576 -6.809 -28.641 1 39.53 22 ALA B CA 1
ATOM 4546 C C . ALA B 1 22 ? -1.786 -8.008 -29.141 1 39.53 22 ALA B C 1
ATOM 4548 O O . ALA B 1 22 ? -1.267 -7.992 -30.266 1 39.53 22 ALA B O 1
ATOM 4549 N N . ASP B 1 23 ? -1.124 -8.641 -28.312 1 43.78 23 ASP B N 1
ATOM 4550 C CA . ASP B 1 23 ? -0.674 -9.953 -28.781 1 43.78 23 ASP B CA 1
ATOM 4551 C C . ASP B 1 23 ? -1.702 -10.594 -29.703 1 43.78 23 ASP B C 1
ATOM 4553 O O . ASP B 1 23 ? -2.908 -10.5 -29.469 1 43.78 23 ASP B O 1
ATOM 4557 N N . LEU B 1 24 ? -1.34 -10.711 -30.953 1 38.84 24 LEU B N 1
ATOM 4558 C CA . LEU B 1 24 ? -2.115 -11.375 -31.984 1 38.84 24 LEU B CA 1
ATOM 4559 C C . LEU B 1 24 ? -2.773 -12.641 -31.453 1 38.84 24 LEU B C 1
ATOM 4561 O O . LEU B 1 24 ? -2.088 -13.555 -30.984 1 38.84 24 LEU B O 1
ATOM 4565 N N . GLU B 1 25 ? -3.752 -12.477 -30.688 1 45.5 25 GLU B N 1
ATOM 4566 C CA . GLU B 1 25 ? -4.562 -13.688 -30.625 1 45.5 25 GLU B CA 1
ATOM 4567 C C . GLU B 1 25 ? -4.707 -14.328 -32 1 45.5 25 GLU B C 1
ATOM 4569 O O . GLU B 1 25 ? -5.602 -13.969 -32.75 1 45.5 25 GLU B O 1
ATOM 4574 N N . ASP B 1 26 ? -3.697 -14.25 -32.812 1 39.53 26 ASP B N 1
ATOM 4575 C CA . ASP B 1 26 ? -3.926 -14.805 -34.156 1 39.53 26 ASP B CA 1
ATOM 4576 C C . ASP B 1 26 ? -4.723 -16.109 -34.062 1 39.53 26 ASP B C 1
ATOM 4578 O O . ASP B 1 26 ? -4.609 -16.859 -33.094 1 39.53 26 ASP B O 1
ATOM 4582 N N . GLY B 1 27 ? -5.797 -16.266 -34.969 1 37.22 27 GLY B N 1
ATOM 4583 C CA . GLY B 1 27 ? -6.891 -17.062 -35.5 1 37.22 27 GLY B CA 1
ATOM 4584 C C . GLY B 1 27 ? -6.547 -18.531 -35.625 1 37.22 27 GLY B C 1
ATOM 4585 O O . GLY B 1 27 ? -7.34 -19.328 -36.156 1 37.22 27 GLY B O 1
ATOM 4586 N N . GLN B 1 28 ? -5.312 -18.922 -36.031 1 35.72 28 GLN B N 1
ATOM 4587 C CA . GLN B 1 28 ? -5.555 -20.156 -36.781 1 35.72 28 GLN B CA 1
ATOM 4588 C C . GLN B 1 28 ? -6.086 -21.25 -35.844 1 35.72 28 GLN B C 1
ATOM 4590 O O . GLN B 1 28 ? -5.473 -21.547 -34.812 1 35.72 28 GLN B O 1
ATOM 4595 N N . ASP B 1 29 ? -7.402 -21.359 -35.75 1 38.62 29 ASP B N 1
ATOM 4596 C CA . ASP B 1 29 ? -8.016 -22.594 -35.281 1 38.62 29 ASP B CA 1
ATOM 4597 C C . ASP B 1 29 ? -7.141 -23.797 -35.594 1 38.62 29 ASP B C 1
ATOM 4599 O O . ASP B 1 29 ? -6.961 -24.156 -36.75 1 38.62 29 ASP B O 1
ATOM 4603 N N . MET B 1 30 ? -6.113 -23.953 -34.969 1 38.44 30 MET B N 1
ATOM 4604 C CA . MET B 1 30 ? -5.5 -25.234 -35.281 1 38.44 30 MET B CA 1
ATOM 4605 C C . MET B 1 30 ? -6.555 -26.344 -35.344 1 38.44 30 MET B C 1
ATOM 4607 O O . MET B 1 30 ? -7.547 -26.297 -34.594 1 38.44 30 MET B O 1
ATOM 4611 N N . GLN B 1 31 ? -6.602 -27.078 -36.406 1 34.94 31 GLN B N 1
ATOM 4612 C CA . GLN B 1 31 ? -7.379 -28.266 -36.719 1 34.94 31 GLN B CA 1
ATOM 4613 C C . GLN B 1 31 ? -7.699 -29.078 -35.5 1 34.94 31 GLN B C 1
ATOM 4615 O O . GLN B 1 31 ? -6.832 -29.297 -34.625 1 34.94 31 GLN B O 1
ATOM 4620 N N . GLU B 1 32 ? -8.977 -29.219 -35.062 1 39.47 32 GLU B N 1
ATOM 4621 C CA . GLU B 1 32 ? -9.711 -30.062 -34.125 1 39.47 32 GLU B CA 1
ATOM 4622 C C . GLU B 1 32 ? -9.102 -31.453 -34.062 1 39.47 32 GLU B C 1
ATOM 4624 O O . GLU B 1 32 ? -9.781 -32.438 -34.312 1 39.47 32 GLU B O 1
ATOM 4629 N N . ASP B 1 33 ? -7.867 -31.828 -34.562 1 36.06 33 ASP B N 1
ATOM 4630 C CA . ASP B 1 33 ? -7.641 -33.281 -34.719 1 36.06 33 ASP B CA 1
ATOM 4631 C C . ASP B 1 33 ? -7.871 -34.031 -33.406 1 36.06 33 ASP B C 1
ATOM 4633 O O . ASP B 1 33 ? -7.699 -33.469 -32.344 1 36.06 33 ASP B O 1
ATOM 4637 N N . THR B 1 34 ? -8.227 -35.25 -33.406 1 37.12 34 THR B N 1
ATOM 4638 C CA . THR B 1 34 ? -8.359 -36.562 -32.812 1 37.12 34 THR B CA 1
ATOM 4639 C C . THR B 1 34 ? -7.148 -36.906 -31.953 1 37.12 34 THR B C 1
ATOM 4641 O O . THR B 1 34 ? -6.008 -36.875 -32.438 1 37.12 34 THR B O 1
ATOM 4644 N N . GLY B 1 35 ? -7.195 -36.875 -30.672 1 49.5 35 GLY B N 1
ATOM 4645 C CA . GLY B 1 35 ? -6.305 -37.5 -29.703 1 49.5 35 GLY B CA 1
ATOM 4646 C C . GLY B 1 35 ? -5.594 -36.5 -28.812 1 49.5 35 GLY B C 1
ATOM 4647 O O . GLY B 1 35 ? -4.531 -36.781 -28.25 1 49.5 35 GLY B O 1
ATOM 4648 N N . SER B 1 36 ? -6.168 -35.188 -28.75 1 63.78 36 SER B N 1
ATOM 4649 C CA . SER B 1 36 ? -5.398 -34.125 -28.141 1 63.78 36 SER B CA 1
ATOM 4650 C C . SER B 1 36 ? -5.621 -34.062 -26.625 1 63.78 36 SER B C 1
ATOM 4652 O O . SER B 1 36 ? -6.719 -34.344 -26.141 1 63.78 36 SER B O 1
ATOM 4654 N N . GLY B 1 37 ? -4.727 -34.219 -25.734 1 82.62 37 GLY B N 1
ATOM 4655 C CA . GLY B 1 37 ? -4.68 -34 -24.297 1 82.62 37 GLY B CA 1
ATOM 4656 C C . GLY B 1 37 ? -5.062 -32.625 -23.859 1 82.62 37 GLY B C 1
ATOM 4657 O O . GLY B 1 37 ? -4.793 -32.219 -22.734 1 82.62 37 GLY B O 1
ATOM 4658 N N . ILE B 1 38 ? -5.914 -31.891 -24.828 1 89.88 38 ILE B N 1
ATOM 4659 C CA . ILE B 1 38 ? -6.266 -30.5 -24.531 1 89.88 38 ILE B CA 1
ATOM 4660 C C . ILE B 1 38 ? -7.738 -30.422 -24.125 1 89.88 38 ILE B C 1
ATOM 4662 O O . ILE B 1 38 ? -8.609 -30.906 -24.844 1 89.88 38 ILE B O 1
ATOM 4666 N N . ILE B 1 39 ? -8.016 -29.906 -23 1 92.5 39 ILE B N 1
ATOM 4667 C CA . ILE B 1 39 ? -9.383 -29.656 -22.531 1 92.5 39 ILE B CA 1
ATOM 4668 C C . ILE B 1 39 ? -9.891 -28.328 -23.078 1 92.5 39 ILE B C 1
ATOM 4670 O O . ILE B 1 39 ? -9.25 -27.297 -22.891 1 92.5 39 ILE B O 1
ATOM 4674 N N . ARG B 1 40 ? -11.031 -28.344 -23.719 1 93.81 40 ARG B N 1
ATOM 4675 C CA . ARG B 1 40 ? -11.602 -27.141 -24.312 1 93.81 40 ARG B CA 1
ATOM 4676 C C . ARG B 1 40 ? -12.922 -26.781 -23.641 1 93.81 40 ARG B C 1
ATOM 4678 O O . ARG B 1 40 ? -13.727 -27.656 -23.312 1 93.81 40 ARG B O 1
ATOM 4685 N N . ILE B 1 41 ? -13.062 -25.484 -23.391 1 94.75 41 ILE B N 1
ATOM 4686 C CA . ILE B 1 41 ? -14.32 -24.969 -22.844 1 94.75 41 ILE B CA 1
ATOM 4687 C C . ILE B 1 41 ? -15.078 -24.219 -23.938 1 94.75 41 ILE B C 1
ATOM 4689 O O . ILE B 1 41 ? -14.703 -23.094 -24.312 1 94.75 41 ILE B O 1
ATOM 4693 N N . LYS B 1 42 ? -16.156 -24.781 -24.328 1 89 42 LYS B N 1
ATOM 4694 C CA . LYS B 1 42 ? -16.844 -24.219 -25.484 1 89 42 LYS B CA 1
ATOM 4695 C C . LYS B 1 42 ? -18.219 -23.672 -25.078 1 89 42 LYS B C 1
ATOM 4697 O O . LYS B 1 42 ? -18.75 -22.766 -25.719 1 89 42 LYS B O 1
ATOM 4702 N N . ASP B 1 43 ? -18.734 -24.328 -24.078 1 90.75 43 ASP B N 1
ATOM 4703 C CA . ASP B 1 43 ? -20.094 -23.953 -23.703 1 90.75 43 ASP B CA 1
ATOM 4704 C C . ASP B 1 43 ? -20.141 -23.484 -22.25 1 90.75 43 ASP B C 1
ATOM 4706 O O . ASP B 1 43 ? -19.25 -23.781 -21.453 1 90.75 43 ASP B O 1
ATOM 4710 N N . GLU B 1 44 ? -21.25 -22.797 -22 1 92.5 44 GLU B N 1
ATOM 4711 C CA . GLU B 1 44 ? -21.438 -22.25 -20.656 1 92.5 44 GLU B CA 1
ATOM 4712 C C . GLU B 1 44 ? -21.609 -23.375 -19.625 1 92.5 44 GLU B C 1
ATOM 4714 O O . GLU B 1 44 ? -21.234 -23.203 -18.453 1 92.5 44 GLU B O 1
ATOM 4719 N N . ASP B 1 45 ? -22.031 -24.453 -20.094 1 91.31 45 ASP B N 1
ATOM 4720 C CA . ASP B 1 45 ? -22.266 -25.578 -19.188 1 91.31 45 ASP B CA 1
ATOM 4721 C C . ASP B 1 45 ? -20.938 -26.172 -18.703 1 91.31 45 ASP B C 1
ATOM 4723 O O . ASP B 1 45 ? -20.891 -26.859 -17.688 1 91.31 45 ASP B O 1
ATOM 4727 N N . ASP B 1 46 ? -19.891 -25.812 -19.422 1 92.31 46 ASP B N 1
ATOM 4728 C CA . ASP B 1 46 ? -18.578 -26.391 -19.094 1 92.31 46 ASP B CA 1
ATOM 4729 C C . ASP B 1 46 ? -17.734 -25.406 -18.297 1 92.31 46 ASP B C 1
ATOM 4731 O O . ASP B 1 46 ? -16.578 -25.688 -17.984 1 92.31 46 ASP B O 1
ATOM 4735 N N . VAL B 1 47 ? -18.297 -24.344 -17.938 1 93.56 47 VAL B N 1
ATOM 4736 C CA . VAL B 1 47 ? -17.578 -23.281 -17.25 1 93.56 47 VAL B CA 1
ATOM 4737 C C . VAL B 1 47 ? -17.031 -23.797 -15.922 1 93.56 47 VAL B C 1
ATOM 4739 O O . VAL B 1 47 ? -15.914 -23.453 -15.523 1 93.56 47 VAL B O 1
ATOM 4742 N N . HIS B 1 48 ? -17.734 -24.703 -15.289 1 90.94 48 HIS B N 1
ATOM 4743 C CA . HIS B 1 48 ? -17.359 -25.234 -13.984 1 90.94 48 HIS B CA 1
ATOM 4744 C C . HIS B 1 48 ? -16.109 -26.078 -14.062 1 90.94 48 HIS B C 1
ATOM 4746 O O . HIS B 1 48 ? -15.398 -26.25 -13.07 1 90.94 48 HIS B O 1
ATOM 4752 N N . LEU B 1 49 ? -15.812 -26.578 -15.234 1 89.19 49 LEU B N 1
ATOM 4753 C CA . LEU B 1 49 ? -14.617 -27.391 -15.438 1 89.19 49 LEU B CA 1
ATOM 4754 C C . LEU B 1 49 ? -13.352 -26.562 -15.234 1 89.19 49 LEU B C 1
ATOM 4756 O O . LEU B 1 49 ? -12.289 -27.109 -14.93 1 89.19 49 LEU B O 1
ATOM 4760 N N . MET B 1 50 ? -13.57 -25.359 -15.312 1 92.5 50 MET B N 1
ATOM 4761 C CA . MET B 1 50 ? -12.438 -24.453 -15.148 1 92.5 50 MET B CA 1
ATOM 4762 C C . MET B 1 50 ? -12.516 -23.719 -13.812 1 92.5 50 MET B C 1
ATOM 4764 O O . MET B 1 50 ? -11.547 -23.688 -13.055 1 92.5 50 MET B O 1
ATOM 4768 N N . THR B 1 51 ? -13.641 -23.203 -13.43 1 94.06 51 THR B N 1
ATOM 4769 C CA . THR B 1 51 ? -13.773 -22.312 -12.281 1 94.06 51 THR B CA 1
ATOM 4770 C C . THR B 1 51 ? -13.805 -23.109 -10.977 1 94.06 51 THR B C 1
ATOM 4772 O O . THR B 1 51 ? -13.484 -22.578 -9.914 1 94.06 51 THR B O 1
ATOM 4775 N N . LYS B 1 52 ? -14.156 -24.375 -11.047 1 94.5 52 LYS B N 1
ATOM 4776 C CA . LYS B 1 52 ? -14.242 -25.172 -9.836 1 94.5 52 LYS B CA 1
ATOM 4777 C C . LYS B 1 52 ? -13.07 -26.141 -9.727 1 94.5 52 LYS B C 1
ATOM 4779 O O . LYS B 1 52 ? -12.945 -26.859 -8.734 1 94.5 52 LYS B O 1
ATOM 4784 N N . ASP B 1 53 ? -12.273 -26.125 -10.75 1 96.88 53 ASP B N 1
ATOM 4785 C CA . ASP B 1 53 ? -11.102 -27 -10.742 1 96.88 53 ASP B CA 1
ATOM 4786 C C . ASP B 1 53 ? -9.977 -26.406 -9.898 1 96.88 53 ASP B C 1
ATOM 4788 O O . ASP B 1 53 ? -9.758 -25.188 -9.922 1 96.88 53 ASP B O 1
ATOM 4792 N N . ASP B 1 54 ? -9.281 -27.25 -9.18 1 97.5 54 ASP B N 1
ATOM 4793 C CA . ASP B 1 54 ? -8.102 -26.812 -8.445 1 97.5 54 ASP B CA 1
ATOM 4794 C C . ASP B 1 54 ? -6.906 -26.625 -9.375 1 97.5 54 ASP B C 1
ATOM 4796 O O . ASP B 1 54 ? -6.863 -27.219 -10.453 1 97.5 54 ASP B O 1
ATOM 4800 N N . THR B 1 55 ? -6.066 -25.781 -8.992 1 98.12 55 THR B N 1
ATOM 4801 C CA . THR B 1 55 ? -4.832 -25.578 -9.742 1 98.12 55 THR B CA 1
ATOM 4802 C C . THR B 1 55 ? -3.613 -25.828 -8.852 1 98.12 55 THR B C 1
ATOM 4804 O O . THR B 1 55 ? -3.719 -25.797 -7.625 1 98.12 55 THR B O 1
ATOM 4807 N N . CYS B 1 56 ? -2.516 -26.125 -9.477 1 97.31 56 CYS B N 1
ATOM 4808 C CA . CYS B 1 56 ? -1.307 -26.391 -8.711 1 97.31 56 CYS B CA 1
ATOM 4809 C C . CYS B 1 56 ? -0.074 -25.859 -9.43 1 97.31 56 CYS B C 1
ATOM 4811 O O . CYS B 1 56 ? -0.085 -25.688 -10.648 1 97.31 56 CYS B O 1
ATOM 4813 N N . LEU B 1 57 ? 0.831 -25.516 -8.664 1 97.75 57 LEU B N 1
ATOM 4814 C CA . LEU B 1 57 ? 2.154 -25.156 -9.172 1 97.75 57 LEU B CA 1
ATOM 4815 C C . LEU B 1 57 ? 2.963 -26.422 -9.492 1 97.75 57 LEU B C 1
ATOM 4817 O O . LEU B 1 57 ? 3.178 -27.266 -8.617 1 97.75 57 LEU B O 1
ATOM 4821 N N . VAL B 1 58 ? 3.42 -26.547 -10.711 1 98.25 58 VAL B N 1
ATOM 4822 C CA . VAL B 1 58 ? 4.172 -27.734 -11.125 1 98.25 58 VAL B CA 1
ATOM 4823 C C . VAL B 1 58 ? 5.504 -27.312 -11.742 1 98.25 58 VAL B C 1
ATOM 4825 O O . VAL B 1 58 ? 5.547 -26.406 -12.578 1 98.25 58 VAL B O 1
ATOM 4828 N N . TYR B 1 59 ? 6.52 -27.953 -11.297 1 98.06 59 TYR B N 1
ATOM 4829 C CA . TYR B 1 59 ? 7.824 -27.734 -11.914 1 98.06 59 TYR B CA 1
ATOM 4830 C C . TYR B 1 59 ? 7.902 -28.438 -13.266 1 98.06 59 TYR B C 1
ATOM 4832 O O . TYR B 1 59 ? 7.414 -29.562 -13.43 1 98.06 59 TYR B O 1
ATOM 4840 N N . LYS B 1 60 ? 8.5 -27.75 -14.164 1 97.06 60 LYS B N 1
ATOM 4841 C CA . LYS B 1 60 ? 8.562 -28.266 -15.539 1 97.06 60 LYS B CA 1
ATOM 4842 C C . LYS B 1 60 ? 9.227 -29.625 -15.594 1 97.06 60 LYS B C 1
ATOM 4844 O O . LYS B 1 60 ? 8.734 -30.547 -16.266 1 97.06 60 LYS B O 1
ATOM 4849 N N . LYS B 1 61 ? 10.281 -29.828 -14.875 1 95.12 61 LYS B N 1
ATOM 4850 C CA . LYS B 1 61 ? 10.984 -31.109 -14.875 1 95.12 61 LYS B CA 1
ATOM 4851 C C . LYS B 1 61 ? 10.117 -32.219 -14.289 1 95.12 61 LYS B C 1
ATOM 4853 O O . LYS B 1 61 ? 10.156 -33.344 -14.758 1 95.12 61 LYS B O 1
ATOM 4858 N N . CYS B 1 62 ? 9.391 -31.906 -13.281 1 95.19 62 CYS B N 1
ATOM 4859 C CA . CYS B 1 62 ? 8.469 -32.875 -12.703 1 95.19 62 CYS B CA 1
ATOM 4860 C C . CYS B 1 62 ? 7.359 -33.25 -13.688 1 95.19 62 CYS B C 1
ATOM 4862 O O . CYS B 1 62 ? 6.965 -34.406 -13.797 1 95.19 62 CYS B O 1
ATOM 4864 N N . LEU B 1 63 ? 6.922 -32.25 -14.383 1 94.81 63 LEU B N 1
ATOM 4865 C CA . LEU B 1 63 ? 5.871 -32.469 -15.375 1 94.81 63 LEU B CA 1
ATOM 4866 C C . LEU B 1 63 ? 6.375 -33.344 -16.516 1 94.81 63 LEU B C 1
ATOM 4868 O O . LEU B 1 63 ? 5.66 -34.25 -16.984 1 94.81 63 LEU B O 1
ATOM 4872 N N . LEU B 1 64 ? 7.547 -33.125 -16.922 1 91.94 64 LEU B N 1
ATOM 4873 C CA . LEU B 1 64 ? 8.133 -33.906 -18 1 91.94 64 LEU B CA 1
ATOM 4874 C C . LEU B 1 64 ? 8.367 -35.344 -17.562 1 91.94 64 LEU B C 1
ATOM 4876 O O . LEU B 1 64 ? 8.227 -36.281 -18.359 1 91.94 64 LEU B O 1
ATOM 4880 N N . LYS B 1 65 ? 8.695 -35.5 -16.344 1 90.25 65 LYS B N 1
ATOM 4881 C CA . LYS B 1 65 ? 8.836 -36.844 -15.797 1 90.25 65 LYS B CA 1
ATOM 4882 C C . LYS B 1 65 ? 7.504 -37.594 -15.836 1 90.25 65 LYS B C 1
ATOM 4884 O O . LYS B 1 65 ? 7.465 -38.781 -16.172 1 90.25 65 LYS B O 1
ATOM 4889 N N . LEU B 1 66 ? 6.508 -36.875 -15.555 1 89.62 66 LEU B N 1
ATOM 4890 C CA . LEU B 1 66 ? 5.176 -37.469 -15.625 1 89.62 66 LEU B CA 1
ATOM 4891 C C . LEU B 1 66 ? 4.805 -37.812 -17.062 1 89.62 66 LEU B C 1
ATOM 4893 O O . LEU B 1 66 ? 4.254 -38.875 -17.328 1 89.62 66 LEU B O 1
ATOM 4897 N N . ALA B 1 67 ? 5.102 -36.938 -17.938 1 87.06 67 ALA B N 1
ATOM 4898 C CA . ALA B 1 67 ? 4.777 -37.094 -19.344 1 87.06 67 ALA B CA 1
ATOM 4899 C C . ALA B 1 67 ? 5.559 -38.25 -19.938 1 87.06 67 ALA B C 1
ATOM 4901 O O . ALA B 1 67 ? 5.133 -38.844 -20.938 1 87.06 67 ALA B O 1
ATOM 4902 N N . SER B 1 68 ? 6.672 -38.5 -19.422 1 80.81 68 SER B N 1
ATOM 4903 C CA . SER B 1 68 ? 7.531 -39.562 -19.938 1 80.81 68 SER B CA 1
ATOM 4904 C C . SER B 1 68 ? 7.074 -40.938 -19.453 1 80.81 68 SER B C 1
ATOM 4906 O O . SER B 1 68 ? 7.535 -41.938 -19.953 1 80.81 68 SER B O 1
ATOM 4908 N N . THR B 1 69 ? 6.324 -40.812 -18.516 1 63.75 69 THR B N 1
ATOM 4909 C CA . THR B 1 69 ? 5.859 -42.094 -18.047 1 63.75 69 THR B CA 1
ATOM 4910 C C . THR B 1 69 ? 5.094 -42.844 -19.141 1 63.75 69 THR B C 1
ATOM 4912 O O . THR B 1 69 ? 4.066 -42.375 -19.625 1 63.75 69 THR B O 1
ATOM 4915 N N . LYS B 1 70 ? 5.566 -43.938 -19.641 1 55.38 70 LYS B N 1
ATOM 4916 C CA . LYS B 1 70 ? 5.277 -45.125 -20.438 1 55.38 70 LYS B CA 1
ATOM 4917 C C . LYS B 1 70 ? 4.621 -44.75 -21.766 1 55.38 70 LYS B C 1
ATOM 4919 O O . LYS B 1 70 ? 3.758 -45.469 -22.25 1 55.38 70 LYS B O 1
ATOM 4924 N N . VAL B 1 71 ? 4.641 -43.531 -22.328 1 51.28 71 VAL B N 1
ATOM 4925 C CA . VAL B 1 71 ? 4.059 -43.344 -23.656 1 51.28 71 VAL B CA 1
ATOM 4926 C C . VAL B 1 71 ? 4.77 -44.25 -24.656 1 51.28 71 VAL B C 1
ATOM 4928 O O . VAL B 1 71 ? 5.953 -44.531 -24.5 1 51.28 71 VAL B O 1
ATOM 4931 N N . GLU B 1 72 ? 4.074 -45.062 -25.234 1 55.09 72 GLU B N 1
ATOM 4932 C CA . GLU B 1 72 ? 4.668 -45.75 -26.375 1 55.09 72 GLU B CA 1
ATOM 4933 C C . GLU B 1 72 ? 5.473 -44.812 -27.25 1 55.09 72 GLU B C 1
ATOM 4935 O O . GLU B 1 72 ? 4.941 -43.812 -27.75 1 55.09 72 GLU B O 1
ATOM 4940 N N . TYR B 1 73 ? 6.723 -44.781 -27.109 1 61 73 TYR B N 1
ATOM 4941 C CA . TYR B 1 73 ? 7.66 -43.844 -27.688 1 61 73 TYR B CA 1
ATOM 4942 C C . TYR B 1 73 ? 7.848 -44.125 -29.188 1 61 73 TYR B C 1
ATOM 4944 O O . TYR B 1 73 ? 8.953 -43.969 -29.703 1 61 73 TYR B O 1
ATOM 4952 N N . THR B 1 74 ? 6.789 -44.812 -29.719 1 65.5 74 THR B N 1
ATOM 4953 C CA . THR B 1 74 ? 6.898 -44.906 -31.156 1 65.5 74 THR B CA 1
ATOM 4954 C C . THR B 1 74 ? 5.777 -44.156 -31.859 1 65.5 74 THR B C 1
ATOM 4956 O O . THR B 1 74 ? 4.66 -44.062 -31.344 1 65.5 74 THR B O 1
ATOM 4959 N N . CYS B 1 75 ? 6.113 -43.469 -32.938 1 66.69 75 CYS B N 1
ATOM 4960 C CA . CYS B 1 75 ? 5.18 -42.688 -33.75 1 66.69 75 CYS B CA 1
ATOM 4961 C C . CYS B 1 75 ? 4.047 -43.562 -34.25 1 66.69 75 CYS B C 1
ATOM 4963 O O . CYS B 1 75 ? 4.293 -44.656 -34.812 1 66.69 75 CYS B O 1
ATOM 4965 N N . LYS B 1 76 ? 2.848 -43.25 -34.031 1 64.38 76 LYS B N 1
ATOM 4966 C CA . LYS B 1 76 ? 1.707 -44.094 -34.406 1 64.38 76 LYS B CA 1
ATOM 4967 C C . LYS B 1 76 ? 1.156 -43.688 -35.781 1 64.38 76 LYS B C 1
ATOM 4969 O O . LYS B 1 76 ? 0.13 -44.219 -36.219 1 64.38 76 LYS B O 1
ATOM 4974 N N . VAL B 1 77 ? 1.861 -42.656 -36.25 1 68.12 77 VAL B N 1
ATOM 4975 C CA . VAL B 1 77 ? 1.438 -42.281 -37.625 1 68.12 77 VAL B CA 1
ATOM 4976 C C . VAL B 1 77 ? 1.753 -43.438 -38.594 1 68.12 77 VAL B C 1
ATOM 4978 O O . VAL B 1 77 ? 2.809 -44.062 -38.469 1 68.12 77 VAL B O 1
ATOM 4981 N N . LYS B 1 78 ? 0.83 -43.719 -39.406 1 72.56 78 LYS B N 1
ATOM 4982 C CA . LYS B 1 78 ? 0.986 -44.812 -40.375 1 72.56 78 LYS B CA 1
ATOM 4983 C C . LYS B 1 78 ? 2.248 -44.656 -41.219 1 72.56 78 LYS B C 1
ATOM 4985 O O . LYS B 1 78 ? 2.445 -43.594 -41.812 1 72.56 78 LYS B O 1
ATOM 4990 N N . GLY B 1 79 ? 3.094 -45.656 -41.188 1 71.81 79 GLY B N 1
ATOM 4991 C CA . GLY B 1 79 ? 4.305 -45.656 -42 1 71.81 79 GLY B CA 1
ATOM 4992 C C . GLY B 1 79 ? 5.512 -45.094 -41.25 1 71.81 79 GLY B C 1
ATOM 4993 O O . GLY B 1 79 ? 6.625 -45.094 -41.781 1 71.81 79 GLY B O 1
ATOM 4994 N N . CYS B 1 80 ? 5.188 -44.656 -40.062 1 77.06 80 CYS B N 1
ATOM 4995 C CA . CYS B 1 80 ? 6.312 -44.094 -39.312 1 77.06 80 CYS B CA 1
ATOM 4996 C C . CYS B 1 80 ? 6.52 -44.875 -38 1 77.06 80 CYS B C 1
ATOM 4998 O O . CYS B 1 80 ? 5.555 -45.25 -37.344 1 77.06 80 CYS B O 1
ATOM 5000 N N . SER B 1 81 ? 7.738 -45.406 -37.75 1 75.88 81 SER B N 1
ATOM 5001 C CA . SER B 1 81 ? 8.07 -46.031 -36.469 1 75.88 81 SER B CA 1
ATOM 5002 C C . SER B 1 81 ? 9.203 -45.281 -35.75 1 75.88 81 SER B C 1
ATOM 5004 O O . SER B 1 81 ? 9.984 -45.906 -35.031 1 75.88 81 SER B O 1
ATOM 5006 N N . GLY B 1 82 ? 9.227 -44.031 -36.062 1 77 82 GLY B N 1
ATOM 5007 C CA . GLY B 1 82 ? 10.312 -43.25 -35.469 1 77 82 GLY B CA 1
ATOM 5008 C C . GLY B 1 82 ? 10.133 -43 -34 1 77 82 GLY B C 1
ATOM 5009 O O . GLY B 1 82 ? 9.008 -43 -33.5 1 77 82 GLY B O 1
ATOM 5010 N N . PRO B 1 83 ? 11.297 -42.781 -33.312 1 82.44 83 PRO B N 1
ATOM 5011 C CA . PRO B 1 83 ? 11.219 -42.469 -31.891 1 82.44 83 PRO B CA 1
ATOM 5012 C C . PRO B 1 83 ? 10.57 -41.125 -31.609 1 82.44 83 PRO B C 1
ATOM 5014 O O . PRO B 1 83 ? 10.766 -40.156 -32.375 1 82.44 83 PRO B O 1
ATOM 5017 N N . VAL B 1 84 ? 9.773 -41.094 -30.547 1 82.25 84 VAL B N 1
ATOM 5018 C CA . VAL B 1 84 ? 9.039 -39.875 -30.172 1 82.25 84 VAL B CA 1
ATOM 5019 C C . VAL B 1 84 ? 9.789 -39.125 -29.078 1 82.25 84 VAL B C 1
ATOM 5021 O O . VAL B 1 84 ? 10.312 -39.75 -28.141 1 82.25 84 VAL B O 1
ATOM 5024 N N . SER B 1 85 ? 9.969 -37.844 -29.25 1 83.12 85 SER B N 1
ATOM 5025 C CA . SER B 1 85 ? 10.578 -36.969 -28.25 1 83.12 85 SER B CA 1
ATOM 5026 C C . SER B 1 85 ? 9.625 -35.844 -27.828 1 83.12 85 SER B C 1
ATOM 5028 O O . SER B 1 85 ? 8.617 -35.594 -28.5 1 83.12 85 SER B O 1
ATOM 5030 N N . PHE B 1 86 ? 10.008 -35.188 -26.609 1 85.31 86 PHE B N 1
ATOM 5031 C CA . PHE B 1 86 ? 9.156 -34.125 -26.078 1 85.31 86 PHE B CA 1
ATOM 5032 C C . PHE B 1 86 ? 9.633 -32.781 -26.562 1 85.31 86 PHE B C 1
ATOM 5034 O O . PHE B 1 86 ? 10.836 -32.5 -26.609 1 85.31 86 PHE B O 1
ATOM 5041 N N . ARG B 1 87 ? 8.68 -32.062 -27 1 88.69 87 ARG B N 1
ATOM 5042 C CA . ARG B 1 87 ? 8.898 -30.625 -27.219 1 88.69 87 ARG B CA 1
ATOM 5043 C C . ARG B 1 87 ? 7.93 -29.797 -26.375 1 88.69 87 ARG B C 1
ATOM 5045 O O . ARG B 1 87 ? 6.75 -30.141 -26.266 1 88.69 87 ARG B O 1
ATOM 5052 N N . THR B 1 88 ? 8.477 -28.766 -25.719 1 94.44 88 THR B N 1
ATOM 5053 C CA . THR B 1 88 ? 7.617 -27.938 -24.891 1 94.44 88 THR B CA 1
ATOM 5054 C C . THR B 1 88 ? 7.543 -26.516 -25.422 1 94.44 88 THR B C 1
ATOM 5056 O O . THR B 1 88 ? 8.484 -26.031 -26.062 1 94.44 88 THR B O 1
ATOM 5059 N N . GLU B 1 89 ? 6.41 -25.875 -25.25 1 94.69 89 GLU B N 1
ATOM 5060 C CA . GLU B 1 89 ? 6.184 -24.484 -25.609 1 94.69 89 GLU B CA 1
ATOM 5061 C C . GLU B 1 89 ? 5.293 -23.781 -24.594 1 94.69 89 GLU B C 1
ATOM 5063 O O . GLU B 1 89 ? 4.328 -24.375 -24.094 1 94.69 89 GLU B O 1
ATOM 5068 N N . ASN B 1 90 ? 5.711 -22.609 -24.281 1 95.06 90 ASN B N 1
ATOM 5069 C CA . ASN B 1 90 ? 4.902 -21.828 -23.344 1 95.06 90 ASN B CA 1
ATOM 5070 C C . ASN B 1 90 ? 4.176 -20.688 -24.047 1 95.06 90 ASN B C 1
ATOM 5072 O O . ASN B 1 90 ? 4.762 -19.984 -24.859 1 95.06 90 ASN B O 1
ATOM 5076 N N . ILE B 1 91 ? 2.941 -20.484 -23.781 1 95.06 91 ILE B N 1
ATOM 5077 C CA . ILE B 1 91 ? 2.131 -19.359 -24.234 1 95.06 91 ILE B CA 1
ATOM 5078 C C . ILE B 1 91 ? 1.438 -18.703 -23.047 1 95.06 91 ILE B C 1
ATOM 5080 O O . ILE B 1 91 ? 0.5 -19.266 -22.484 1 95.06 91 ILE B O 1
ATOM 5084 N N . GLY B 1 92 ? 1.864 -17.469 -22.766 1 96.12 92 GLY B N 1
ATOM 5085 C CA . GLY B 1 92 ? 1.347 -16.875 -21.547 1 96.12 92 GLY B CA 1
ATOM 5086 C C . GLY B 1 92 ? 1.619 -17.703 -20.312 1 96.12 92 GLY B C 1
ATOM 5087 O O . GLY B 1 92 ? 2.764 -18.078 -20.047 1 96.12 92 GLY B O 1
ATOM 5088 N N . SER B 1 93 ? 0.53 -18.094 -19.688 1 97.69 93 SER B N 1
ATOM 5089 C CA . SER B 1 93 ? 0.689 -18.891 -18.469 1 97.69 93 SER B CA 1
ATOM 5090 C C . SER B 1 93 ? 0.598 -20.375 -18.766 1 97.69 93 SER B C 1
ATOM 5092 O O . SER B 1 93 ? 0.798 -21.203 -17.875 1 97.69 93 SER B O 1
ATOM 5094 N N . ALA B 1 94 ? 0.414 -20.75 -20 1 97.81 94 ALA B N 1
ATOM 5095 C CA . ALA B 1 94 ? 0.168 -22.156 -20.359 1 97.81 94 ALA B CA 1
ATOM 5096 C C . ALA B 1 94 ? 1.443 -22.828 -20.859 1 97.81 94 ALA B C 1
ATOM 5098 O O . ALA B 1 94 ? 2.27 -22.188 -21.516 1 97.81 94 ALA B O 1
ATOM 5099 N N . LEU B 1 95 ? 1.526 -24.062 -20.516 1 97.5 95 LEU B N 1
ATOM 5100 C CA . LEU B 1 95 ? 2.59 -24.906 -21.047 1 97.5 95 LEU B CA 1
ATOM 5101 C C . LEU B 1 95 ? 2.016 -26.016 -21.922 1 97.5 95 LEU B C 1
ATOM 5103 O O . LEU B 1 95 ? 1.057 -26.688 -21.547 1 97.5 95 LEU B O 1
ATOM 5107 N N . TYR B 1 96 ? 2.609 -26.156 -23.109 1 95.12 96 TYR B N 1
ATOM 5108 C CA . TYR B 1 96 ? 2.268 -27.219 -24.031 1 95.12 96 TYR B CA 1
ATOM 5109 C C . TYR B 1 96 ? 3.379 -28.266 -24.094 1 95.12 96 TYR B C 1
ATOM 5111 O O . TYR B 1 96 ? 4.562 -27.922 -24.078 1 95.12 96 TYR B O 1
ATOM 5119 N N . ILE B 1 97 ? 2.967 -29.484 -24.125 1 92.12 97 ILE B N 1
ATOM 5120 C CA . ILE B 1 97 ? 3.875 -30.578 -24.406 1 92.12 97 ILE B CA 1
ATOM 5121 C C . ILE B 1 97 ? 3.457 -31.281 -25.703 1 92.12 97 ILE B C 1
ATOM 5123 O O . ILE B 1 97 ? 2.289 -31.641 -25.875 1 92.12 97 ILE B O 1
ATOM 5127 N N . TYR B 1 98 ? 4.441 -31.359 -26.594 1 87.81 98 TYR B N 1
ATOM 5128 C CA . TYR B 1 98 ? 4.23 -32.062 -27.844 1 87.81 98 TYR B CA 1
ATOM 5129 C C . TYR B 1 98 ? 5.07 -33.344 -27.922 1 87.81 98 TYR B C 1
ATOM 5131 O O . TYR B 1 98 ? 6.262 -33.312 -27.609 1 87.81 98 TYR B O 1
ATOM 5139 N N . TRP B 1 99 ? 4.422 -34.438 -28.25 1 84.94 99 TRP B N 1
ATOM 5140 C CA . TRP B 1 99 ? 5.148 -35.656 -28.609 1 84.94 99 TRP B CA 1
ATOM 5141 C C . TRP B 1 99 ? 5.348 -35.75 -30.109 1 84.94 99 TRP B C 1
ATOM 5143 O O . TRP B 1 99 ? 4.383 -35.906 -30.859 1 84.94 99 TRP B O 1
ATOM 5153 N N . GLU B 1 100 ? 6.617 -35.531 -30.406 1 83.94 100 GLU B N 1
ATOM 5154 C CA . GLU B 1 100 ? 6.938 -35.5 -31.828 1 83.94 100 GLU B CA 1
ATOM 5155 C C . GLU B 1 100 ? 8 -36.531 -32.188 1 83.94 100 GLU B C 1
ATOM 5157 O O . GLU B 1 100 ? 8.945 -36.75 -31.422 1 83.94 100 GLU B O 1
ATOM 5162 N N . CYS B 1 101 ? 7.777 -37.219 -33.312 1 83.44 101 CYS B N 1
ATOM 5163 C CA . CYS B 1 101 ? 8.773 -38.188 -33.75 1 83.44 101 CYS B CA 1
ATOM 5164 C C . CYS B 1 101 ? 9.875 -37.5 -34.562 1 83.44 101 CYS B C 1
ATOM 5166 O O . CYS B 1 101 ? 9.805 -36.312 -34.812 1 83.44 101 CYS B O 1
ATOM 5168 N N . THR B 1 102 ? 10.883 -38.219 -34.969 1 83.38 102 THR B N 1
ATOM 5169 C CA . THR B 1 102 ? 12.055 -37.688 -35.656 1 83.38 102 THR B CA 1
ATOM 5170 C C . THR B 1 102 ? 11.664 -37.094 -37 1 83.38 102 THR B C 1
ATOM 5172 O O . THR B 1 102 ? 12.383 -36.281 -37.562 1 83.38 102 THR B O 1
ATOM 5175 N N . LYS B 1 103 ? 10.562 -37.531 -37.5 1 81.38 103 LYS B N 1
ATOM 5176 C CA . LYS B 1 103 ? 10.086 -37 -38.781 1 81.38 103 LYS B CA 1
ATOM 5177 C C . LYS B 1 103 ? 9.133 -35.812 -38.562 1 81.38 103 LYS B C 1
ATOM 5179 O O . LYS B 1 103 ? 8.422 -35.406 -39.5 1 81.38 103 LYS B O 1
ATOM 5184 N N . LYS B 1 104 ? 8.938 -35.375 -37.375 1 82.12 104 LYS B N 1
ATOM 5185 C CA . LYS B 1 104 ? 8.211 -34.188 -36.969 1 82.12 104 LYS B CA 1
ATOM 5186 C C . LYS B 1 104 ? 6.699 -34.406 -37 1 82.12 104 LYS B C 1
ATOM 5188 O O . LYS B 1 104 ? 5.922 -33.469 -37.125 1 82.12 104 LYS B O 1
ATOM 5193 N N . HIS B 1 105 ? 6.363 -35.812 -37.062 1 82.12 105 HIS B N 1
ATOM 5194 C CA . HIS B 1 105 ? 4.949 -36.094 -36.844 1 82.12 105 HIS B CA 1
ATOM 5195 C C . HIS B 1 105 ? 4.535 -35.875 -35.406 1 82.12 105 HIS B C 1
ATOM 5197 O O . HIS B 1 105 ? 5.227 -36.312 -34.5 1 82.12 105 HIS B O 1
ATOM 5203 N N . GLU B 1 106 ? 3.475 -35.031 -35.25 1 81.06 106 GLU B N 1
ATOM 5204 C CA . GLU B 1 106 ? 2.922 -34.875 -33.906 1 81.06 106 GLU B CA 1
ATOM 5205 C C . GLU B 1 106 ? 2.066 -36.062 -33.5 1 81.06 106 GLU B C 1
ATOM 5207 O O . GLU B 1 106 ? 1.026 -36.312 -34.125 1 81.06 106 GLU B O 1
ATOM 5212 N N . ALA B 1 107 ? 2.506 -36.781 -32.562 1 76.19 107 ALA B N 1
ATOM 5213 C CA . ALA B 1 107 ? 1.789 -37.969 -32.094 1 76.19 107 ALA B CA 1
ATOM 5214 C C . ALA B 1 107 ? 0.722 -37.594 -31.078 1 76.19 107 ALA B C 1
ATOM 5216 O O . ALA B 1 107 ? -0.348 -38.188 -31.047 1 76.19 107 ALA B O 1
ATOM 5217 N N . HIS B 1 108 ? 1.077 -36.625 -30.281 1 82.44 108 HIS B N 1
ATOM 5218 C CA . HIS B 1 108 ? 0.175 -36.219 -29.219 1 82.44 108 HIS B CA 1
ATOM 5219 C C . HIS B 1 108 ? 0.512 -34.812 -28.719 1 82.44 108 HIS B C 1
ATOM 5221 O O . HIS B 1 108 ? 1.626 -34.312 -28.938 1 82.44 108 HIS B O 1
ATOM 5227 N N . ARG B 1 109 ? -0.503 -34.125 -28.219 1 88.38 109 ARG B N 1
ATOM 5228 C CA . ARG B 1 109 ? -0.266 -32.812 -27.609 1 88.38 109 ARG B CA 1
ATOM 5229 C C . ARG B 1 109 ? -1.062 -32.656 -26.312 1 88.38 109 ARG B C 1
ATOM 5231 O O . ARG B 1 109 ? -2.131 -33.25 -26.156 1 88.38 109 ARG B O 1
ATOM 5238 N N . TRP B 1 110 ? -0.562 -32 -25.359 1 92.38 110 TRP B N 1
ATOM 5239 C CA . TRP B 1 110 ? -1.157 -31.734 -24.047 1 92.38 110 TRP B CA 1
ATOM 5240 C C . TRP B 1 110 ? -0.962 -30.281 -23.641 1 92.38 110 TRP B C 1
ATOM 5242 O O . TRP B 1 110 ? 0.049 -29.656 -23.984 1 92.38 110 TRP B O 1
ATOM 5252 N N . CYS B 1 111 ? -2.016 -29.734 -22.969 1 95.38 111 CYS B N 1
ATOM 5253 C CA . CYS B 1 111 ? -1.914 -28.375 -22.438 1 95.38 111 CYS B CA 1
ATOM 5254 C C . CYS B 1 111 ? -2.184 -28.344 -20.938 1 95.38 111 CYS B C 1
ATOM 5256 O O . CYS B 1 111 ? -3.082 -29.031 -20.453 1 95.38 111 CYS B O 1
ATOM 5258 N N . SER B 1 112 ? -1.475 -27.562 -20.266 1 97.31 112 SER B N 1
ATOM 5259 C CA . SER B 1 112 ? -1.539 -27.484 -18.797 1 97.31 112 SER B CA 1
ATOM 5260 C C . SER B 1 112 ? -2.859 -26.875 -18.344 1 97.31 112 SER B C 1
ATOM 5262 O O . SER B 1 112 ? -3.199 -26.953 -17.156 1 97.31 112 SER B O 1
ATOM 5264 N N . GLN B 1 113 ? -3.572 -26.281 -19.281 1 97.12 113 GLN B N 1
ATOM 5265 C CA . GLN B 1 113 ? -4.773 -25.516 -18.938 1 97.12 113 GLN B CA 1
ATOM 5266 C C . GLN B 1 113 ? -5.875 -25.75 -19.969 1 97.12 113 GLN B C 1
ATOM 5268 O O . GLN B 1 113 ? -5.598 -26.109 -21.109 1 97.12 113 GLN B O 1
ATOM 5273 N N . PRO B 1 114 ? -7.133 -25.516 -19.469 1 96.69 114 PRO B N 1
ATOM 5274 C CA . PRO B 1 114 ? -8.195 -25.484 -20.484 1 96.69 114 PRO B CA 1
ATOM 5275 C C . PRO B 1 114 ? -8.07 -24.312 -21.438 1 96.69 114 PRO B C 1
ATOM 5277 O O . PRO B 1 114 ? -7.539 -23.266 -21.078 1 96.69 114 PRO B O 1
ATOM 5280 N N . VAL B 1 115 ? -8.586 -24.531 -22.609 1 96.06 115 VAL B N 1
ATOM 5281 C CA . VAL B 1 115 ? -8.5 -23.5 -23.641 1 96.06 115 VAL B CA 1
ATOM 5282 C C . VAL B 1 115 ? -9.906 -23.031 -24.016 1 96.06 115 VAL B C 1
ATOM 5284 O O . VAL B 1 115 ? -10.797 -23.859 -24.25 1 96.06 115 VAL B O 1
ATOM 5287 N N . LEU B 1 116 ? -10.078 -21.766 -23.984 1 95.38 116 LEU B N 1
ATOM 5288 C CA . LEU B 1 116 ? -11.352 -21.172 -24.359 1 95.38 116 LEU B CA 1
ATOM 5289 C C . LEU B 1 116 ? -11.352 -20.766 -25.828 1 95.38 116 LEU B C 1
ATOM 5291 O O . LEU B 1 116 ? -10.391 -21.062 -26.562 1 95.38 116 LEU B O 1
ATOM 5295 N N . ASN B 1 117 ? -12.453 -20.188 -26.203 1 91 117 ASN B N 1
ATOM 5296 C CA . ASN B 1 117 ? -12.555 -19.766 -27.609 1 91 117 ASN B CA 1
ATOM 5297 C C . ASN B 1 117 ? -11.453 -18.781 -27.984 1 91 117 ASN B C 1
ATOM 5299 O O . ASN B 1 117 ? -10.945 -18.062 -27.125 1 91 117 ASN B O 1
ATOM 5303 N N . ARG B 1 118 ? -10.961 -18.922 -29.188 1 88.69 118 ARG B N 1
ATOM 5304 C CA . ARG B 1 118 ? -9.93 -18.062 -29.766 1 88.69 118 ARG B CA 1
ATOM 5305 C C . ARG B 1 118 ? -8.609 -18.203 -29 1 88.69 118 ARG B C 1
ATOM 5307 O O . ARG B 1 118 ? -7.891 -17.219 -28.812 1 88.69 118 ARG B O 1
ATOM 5314 N N . ARG B 1 119 ? -8.422 -19.266 -28.375 1 88.62 119 ARG B N 1
ATOM 5315 C CA . ARG B 1 119 ? -7.16 -19.75 -27.828 1 88.62 119 ARG B CA 1
ATOM 5316 C C . ARG B 1 119 ? -6.766 -18.984 -26.578 1 88.62 119 ARG B C 1
ATOM 5318 O O . ARG B 1 119 ? -5.582 -18.75 -26.328 1 88.62 119 ARG B O 1
ATOM 5325 N N . LEU B 1 120 ? -7.738 -18.438 -25.938 1 94.88 120 LEU B N 1
ATOM 5326 C CA . LEU B 1 120 ? -7.414 -17.891 -24.625 1 94.88 120 LEU B CA 1
ATOM 5327 C C . LEU B 1 120 ? -7.285 -19 -23.578 1 94.88 120 LEU B C 1
ATOM 5329 O O . LEU B 1 120 ? -8.188 -19.828 -23.438 1 94.88 120 LEU B O 1
ATOM 5333 N N . HIS B 1 121 ? -6.18 -19.062 -23 1 96.75 121 HIS B N 1
ATOM 5334 C CA . HIS B 1 121 ? -5.945 -20.078 -22 1 96.75 121 HIS B CA 1
ATOM 5335 C C . HIS B 1 121 ? -6.648 -19.75 -20.688 1 96.75 121 HIS B C 1
ATOM 5337 O O . HIS B 1 121 ? -6.688 -18.578 -20.281 1 96.75 121 HIS B O 1
ATOM 5343 N N . GLY B 1 122 ? -7.184 -20.75 -20.047 1 97.25 122 GLY B N 1
ATOM 5344 C CA . GLY B 1 122 ? -7.891 -20.578 -18.797 1 97.25 122 GLY B CA 1
ATOM 5345 C C . GLY B 1 122 ? -7.047 -19.906 -17.719 1 97.25 122 GLY B C 1
ATOM 5346 O O . GLY B 1 122 ? -7.547 -19.094 -16.938 1 97.25 122 GLY B O 1
ATOM 5347 N N . GLY B 1 123 ? -5.812 -20.234 -17.672 1 97.81 123 GLY B N 1
ATOM 5348 C CA . GLY B 1 123 ? -4.906 -19.656 -16.688 1 97.81 123 GLY B CA 1
ATOM 5349 C C . GLY B 1 123 ? -4.738 -18.156 -16.844 1 97.81 123 GLY B C 1
ATOM 5350 O O . GLY B 1 123 ? -4.691 -17.422 -15.859 1 97.81 123 GLY B O 1
ATOM 5351 N N . ASP B 1 124 ? -4.641 -17.672 -18.062 1 97.94 124 ASP B N 1
ATOM 5352 C CA . ASP B 1 124 ? -4.5 -16.234 -18.297 1 97.94 124 ASP B CA 1
ATOM 5353 C C . ASP B 1 124 ? -5.727 -15.477 -17.797 1 97.94 124 ASP B C 1
ATOM 5355 O O . ASP B 1 124 ? -5.594 -14.43 -17.156 1 97.94 124 ASP B O 1
ATOM 5359 N N . LEU B 1 125 ? -6.824 -16.016 -18.094 1 98.19 125 LEU B N 1
ATOM 5360 C CA . LEU B 1 125 ? -8.07 -15.375 -17.703 1 98.19 125 LEU B CA 1
ATOM 5361 C C . LEU B 1 125 ? -8.234 -15.391 -16.188 1 98.19 125 LEU B C 1
ATOM 5363 O O . LEU B 1 125 ? -8.555 -14.367 -15.578 1 98.19 125 LEU B O 1
ATOM 5367 N N . GLN B 1 126 ? -7.984 -16.5 -15.602 1 98.12 126 GLN B N 1
ATOM 5368 C CA . GLN B 1 126 ? -8.227 -16.656 -14.164 1 98.12 126 GLN B CA 1
ATOM 5369 C C . GLN B 1 126 ? -7.172 -15.914 -13.352 1 98.12 126 GLN B C 1
ATOM 5371 O O . GLN B 1 126 ? -7.473 -15.375 -12.281 1 98.12 126 GLN B O 1
ATOM 5376 N N . ILE B 1 127 ? -5.934 -15.945 -13.805 1 98.62 127 ILE B N 1
ATOM 5377 C CA . ILE B 1 127 ? -4.891 -15.18 -13.133 1 98.62 127 ILE B CA 1
ATOM 5378 C C . ILE B 1 127 ? -5.254 -13.695 -13.141 1 98.62 127 ILE B C 1
ATOM 5380 O O . ILE B 1 127 ? -5.191 -13.031 -12.109 1 98.62 127 ILE B O 1
ATOM 5384 N N . SER B 1 128 ? -5.656 -13.195 -14.266 1 98.56 128 SER B N 1
ATOM 5385 C CA . SER B 1 128 ? -6.043 -11.797 -14.391 1 98.56 128 SER B CA 1
ATOM 5386 C C . SER B 1 128 ? -7.234 -11.469 -13.492 1 98.56 128 SER B C 1
ATOM 5388 O O . SER B 1 128 ? -7.246 -10.438 -12.82 1 98.56 128 SER B O 1
ATOM 5390 N N . SER B 1 129 ? -8.172 -12.391 -13.477 1 98.69 129 SER B N 1
ATOM 5391 C CA . SER B 1 129 ? -9.367 -12.195 -12.648 1 98.69 129 SER B CA 1
ATOM 5392 C C . SER B 1 129 ? -9.016 -12.188 -11.164 1 98.69 129 SER B C 1
ATOM 5394 O O . SER B 1 129 ? -9.5 -11.336 -10.414 1 98.69 129 SER B O 1
ATOM 5396 N N . ALA B 1 130 ? -8.195 -13.141 -10.812 1 98.5 130 ALA B N 1
ATOM 5397 C CA . ALA B 1 130 ? -7.82 -13.258 -9.406 1 98.5 130 ALA B CA 1
ATOM 5398 C C . ALA B 1 130 ? -7.039 -12.031 -8.945 1 98.5 130 ALA B C 1
ATOM 5400 O O . ALA B 1 130 ? -7.195 -11.586 -7.805 1 98.5 130 ALA B O 1
ATOM 5401 N N . ILE B 1 131 ? -6.219 -11.5 -9.781 1 98.25 131 ILE B N 1
ATOM 5402 C CA . ILE B 1 131 ? -5.441 -10.312 -9.438 1 98.25 131 ILE B CA 1
ATOM 5403 C C . ILE B 1 131 ? -6.383 -9.148 -9.141 1 98.25 131 ILE B C 1
ATOM 5405 O O . ILE B 1 131 ? -6.293 -8.523 -8.078 1 98.25 131 ILE B O 1
ATOM 5409 N N . LEU B 1 132 ? -7.289 -8.914 -10.016 1 98.25 132 LEU B N 1
ATOM 5410 C CA . LEU B 1 132 ? -8.18 -7.766 -9.867 1 98.25 132 LEU B CA 1
ATOM 5411 C C . LEU B 1 132 ? -9.141 -7.969 -8.695 1 98.25 132 LEU B C 1
ATOM 5413 O O . LEU B 1 132 ? -9.297 -7.082 -7.859 1 98.25 132 LEU B O 1
ATOM 5417 N N . THR B 1 133 ? -9.688 -9.156 -8.539 1 98.44 133 THR B N 1
ATOM 5418 C CA . THR B 1 133 ? -10.758 -9.383 -7.574 1 98.44 133 THR B CA 1
ATOM 5419 C C . THR B 1 133 ? -10.188 -9.523 -6.164 1 98.44 133 THR B C 1
ATOM 5421 O O . THR B 1 133 ? -10.914 -9.375 -5.18 1 98.44 133 THR B O 1
ATOM 5424 N N . SER B 1 134 ? -8.914 -9.852 -6.066 1 97.5 134 SER B N 1
ATOM 5425 C CA . SER B 1 134 ? -8.297 -9.938 -4.746 1 97.5 134 SER B CA 1
ATOM 5426 C C . SER B 1 134 ? -7.688 -8.602 -4.336 1 97.5 134 SER B C 1
ATOM 5428 O O . SER B 1 134 ? -7.152 -8.469 -3.234 1 97.5 134 SER B O 1
ATOM 5430 N N . GLY B 1 135 ? -7.711 -7.637 -5.207 1 96.12 135 GLY B N 1
ATOM 5431 C CA . GLY B 1 135 ? -7.172 -6.32 -4.902 1 96.12 135 GLY B CA 1
ATOM 5432 C C . GLY B 1 135 ? -5.664 -6.238 -5.074 1 96.12 135 GLY B C 1
ATOM 5433 O O . GLY B 1 135 ? -5.031 -5.289 -4.609 1 96.12 135 GLY B O 1
ATOM 5434 N N . ASN B 1 136 ? -5.078 -7.242 -5.734 1 95.94 136 ASN B N 1
ATOM 5435 C CA . ASN B 1 136 ? -3.639 -7.238 -5.984 1 95.94 136 ASN B CA 1
ATOM 5436 C C . ASN B 1 136 ? -3.281 -6.383 -7.195 1 95.94 136 ASN B C 1
ATOM 5438 O O . ASN B 1 136 ? -4.156 -6.016 -7.98 1 95.94 136 ASN B O 1
ATOM 5442 N N . ASN B 1 137 ? -2.033 -6.02 -7.215 1 93.31 137 ASN B N 1
ATOM 5443 C CA . ASN B 1 137 ? -1.477 -5.262 -8.328 1 93.31 137 ASN B CA 1
ATOM 5444 C C . ASN B 1 137 ? -0.731 -6.168 -9.305 1 93.31 137 ASN B C 1
ATOM 5446 O O . ASN B 1 137 ? 0.016 -7.055 -8.891 1 93.31 137 ASN B O 1
ATOM 5450 N N . PHE B 1 138 ? -0.954 -5.953 -10.555 1 96.06 138 PHE B N 1
ATOM 5451 C CA . PHE B 1 138 ? -0.382 -6.832 -11.562 1 96.06 138 PHE B CA 1
ATOM 5452 C C . PHE B 1 138 ? 1.141 -6.828 -11.492 1 96.06 138 PHE B C 1
ATOM 5454 O O . PHE B 1 138 ? 1.772 -7.887 -11.547 1 96.06 138 PHE B O 1
ATOM 5461 N N . ALA B 1 139 ? 1.692 -5.68 -11.375 1 93.75 139 ALA B N 1
ATOM 5462 C CA . ALA B 1 139 ? 3.15 -5.578 -11.391 1 93.75 139 ALA B CA 1
ATOM 5463 C C . ALA B 1 139 ? 3.766 -6.352 -10.234 1 93.75 139 ALA B C 1
ATOM 5465 O O . ALA B 1 139 ? 4.793 -7.016 -10.391 1 93.75 139 ALA B O 1
ATOM 5466 N N . LYS B 1 140 ? 3.17 -6.305 -9.094 1 94.19 140 LYS B N 1
ATOM 5467 C CA . LYS B 1 140 ? 3.65 -7.031 -7.926 1 94.19 140 LYS B CA 1
ATOM 5468 C C . LYS B 1 140 ? 3.518 -8.539 -8.125 1 94.19 140 LYS B C 1
ATOM 5470 O O . LYS B 1 140 ? 4.43 -9.297 -7.789 1 94.19 140 LYS B O 1
ATOM 5475 N N . CYS B 1 141 ? 2.41 -8.906 -8.695 1 96.75 141 CYS B N 1
ATOM 5476 C CA . CYS B 1 141 ? 2.193 -10.328 -8.961 1 96.75 141 CYS B CA 1
ATOM 5477 C C . CYS B 1 141 ? 3.158 -10.836 -10.023 1 96.75 141 CYS B C 1
ATOM 5479 O O . CYS B 1 141 ? 3.646 -11.961 -9.93 1 96.75 141 CYS B O 1
ATOM 5481 N N . ALA B 1 142 ? 3.371 -9.984 -11 1 97 142 ALA B N 1
ATOM 5482 C CA . ALA B 1 142 ? 4.293 -10.367 -12.062 1 97 142 ALA B CA 1
ATOM 5483 C C . ALA B 1 142 ? 5.707 -10.547 -11.531 1 97 142 ALA B C 1
ATOM 5485 O O . ALA B 1 142 ? 6.422 -11.461 -11.953 1 97 142 ALA B O 1
ATOM 5486 N N . LEU B 1 143 ? 6.121 -9.688 -10.625 1 96.75 143 LEU B N 1
ATOM 5487 C CA . LEU B 1 143 ? 7.441 -9.82 -10.016 1 96.75 143 LEU B CA 1
ATOM 5488 C C . LEU B 1 143 ? 7.527 -11.094 -9.172 1 96.75 143 LEU B C 1
ATOM 5490 O O . LEU B 1 143 ? 8.531 -11.805 -9.219 1 96.75 143 LEU B O 1
ATOM 5494 N N . PHE B 1 144 ? 6.508 -11.344 -8.422 1 97.56 144 PHE B N 1
ATOM 5495 C CA . PHE B 1 144 ? 6.387 -12.586 -7.668 1 97.56 144 PHE B CA 1
ATOM 5496 C C . PHE B 1 144 ? 6.543 -13.797 -8.586 1 97.56 144 PHE B C 1
ATOM 5498 O O . PHE B 1 144 ? 7.316 -14.711 -8.297 1 97.56 144 PHE B O 1
ATOM 5505 N N . ALA B 1 145 ? 5.84 -13.766 -9.703 1 98.38 145 ALA B N 1
ATOM 5506 C CA . ALA B 1 145 ? 5.891 -14.852 -10.68 1 98.38 145 ALA B CA 1
ATOM 5507 C C . ALA B 1 145 ? 7.281 -14.969 -11.297 1 98.38 145 ALA B C 1
ATOM 5509 O O . ALA B 1 145 ? 7.773 -16.078 -11.516 1 98.38 145 ALA B O 1
ATOM 5510 N N . LYS B 1 146 ? 7.848 -13.867 -11.539 1 97.31 146 LYS B N 1
ATOM 5511 C CA . LYS B 1 146 ? 9.188 -13.852 -12.117 1 97.31 146 LYS B CA 1
ATOM 5512 C C . LYS B 1 146 ? 10.188 -14.562 -11.203 1 97.31 146 LYS B C 1
ATOM 5514 O O . LYS B 1 146 ? 10.992 -15.367 -11.664 1 97.31 146 LYS B O 1
ATOM 5519 N N . PHE B 1 147 ? 10.117 -14.297 -9.93 1 97.69 147 PHE B N 1
ATOM 5520 C CA . PHE B 1 147 ? 11.047 -14.883 -8.977 1 97.69 147 PHE B CA 1
ATOM 5521 C C . PHE B 1 147 ? 10.758 -16.375 -8.789 1 97.69 147 PHE B C 1
ATOM 5523 O O . PHE B 1 147 ? 11.648 -17.141 -8.438 1 97.69 147 PHE B O 1
ATOM 5530 N N . LEU B 1 148 ? 9.547 -16.75 -9.047 1 97.38 148 LEU B N 1
ATOM 5531 C CA . LEU B 1 148 ? 9.141 -18.156 -8.977 1 97.38 148 LEU B CA 1
ATOM 5532 C C . LEU B 1 148 ? 9.406 -18.859 -10.305 1 97.38 148 LEU B C 1
ATOM 5534 O O . LEU B 1 148 ? 9.219 -20.078 -10.414 1 97.38 148 LEU B O 1
ATOM 5538 N N . LYS B 1 149 ? 9.773 -18.094 -11.359 1 97.5 149 LYS B N 1
ATOM 5539 C CA . LYS B 1 149 ? 9.891 -18.578 -12.734 1 97.5 149 LYS B CA 1
ATOM 5540 C C . LYS B 1 149 ? 8.578 -19.203 -13.211 1 97.5 149 LYS B C 1
ATOM 5542 O O . LYS B 1 149 ? 8.586 -20.266 -13.844 1 97.5 149 LYS B O 1
ATOM 5547 N N . LEU B 1 150 ? 7.539 -18.641 -12.758 1 98.25 150 LEU B N 1
ATOM 5548 C CA . LEU B 1 150 ? 6.195 -19.078 -13.125 1 98.25 150 LEU B CA 1
ATOM 5549 C C . LEU B 1 150 ? 5.758 -18.438 -14.438 1 98.25 150 LEU B C 1
ATOM 5551 O O . LEU B 1 150 ? 5.824 -17.203 -14.586 1 98.25 150 LEU B O 1
ATOM 5555 N N . TYR B 1 151 ? 5.355 -19.281 -15.375 1 98.25 151 TYR B N 1
ATOM 5556 C CA . TYR B 1 151 ? 4.758 -18.703 -16.578 1 98.25 151 TYR B CA 1
ATOM 5557 C C . TYR B 1 151 ? 3.551 -17.844 -16.234 1 98.25 151 TYR B C 1
ATOM 5559 O O . TYR B 1 151 ? 2.684 -18.266 -15.461 1 98.25 151 TYR B O 1
ATOM 5567 N N . PHE B 1 152 ? 3.52 -16.625 -16.797 1 98.25 152 PHE B N 1
ATOM 5568 C CA . PHE B 1 152 ? 2.562 -15.602 -16.406 1 98.25 152 PHE B CA 1
ATOM 5569 C C . PHE B 1 152 ? 2.088 -14.797 -17.609 1 98.25 152 PHE B C 1
ATOM 5571 O O . PHE B 1 152 ? 2.799 -14.703 -18.609 1 98.25 152 PHE B O 1
ATOM 5578 N N . PRO B 1 153 ? 0.83 -14.344 -17.562 1 97.56 153 PRO B N 1
ATOM 5579 C CA . PRO B 1 153 ? 0.398 -13.5 -18.688 1 97.56 153 PRO B CA 1
ATOM 5580 C C . PRO B 1 153 ? 1.225 -12.227 -18.812 1 97.56 153 PRO B C 1
ATOM 5582 O O . PRO B 1 153 ? 1.731 -11.711 -17.812 1 97.56 153 PRO B O 1
ATOM 5585 N N . SER B 1 154 ? 1.28 -11.758 -20.016 1 95.81 154 SER B N 1
ATOM 5586 C CA . SER B 1 154 ? 1.948 -10.477 -20.25 1 95.81 154 SER B CA 1
ATOM 5587 C C . SER B 1 154 ? 1.097 -9.312 -19.766 1 95.81 154 SER B C 1
ATOM 5589 O O . SER B 1 154 ? -0.101 -9.469 -19.516 1 95.81 154 SER B O 1
ATOM 5591 N N . THR B 1 155 ? 1.736 -8.18 -19.609 1 94 155 THR B N 1
ATOM 5592 C CA . THR B 1 155 ? 1.03 -6.977 -19.188 1 94 155 THR B CA 1
ATOM 5593 C C . THR B 1 155 ? -0.071 -6.621 -20.188 1 94 155 THR B C 1
ATOM 5595 O O . THR B 1 155 ? -1.175 -6.242 -19.797 1 94 155 THR B O 1
ATOM 5598 N N . SER B 1 156 ? 0.239 -6.758 -21.453 1 92.12 156 SER B N 1
ATOM 5599 C CA . SER B 1 156 ? -0.729 -6.43 -22.484 1 92.12 156 SER B CA 1
ATOM 5600 C C . SER B 1 156 ? -1.938 -7.359 -22.438 1 92.12 156 SER B C 1
ATOM 5602 O O . SER B 1 156 ? -3.078 -6.914 -22.578 1 92.12 156 SER B O 1
ATOM 5604 N N . LYS B 1 157 ? -1.678 -8.609 -22.266 1 94 157 LYS B N 1
ATOM 5605 C CA . LYS B 1 157 ? -2.768 -9.578 -22.156 1 94 157 LYS B CA 1
ATOM 5606 C C . LYS B 1 157 ? -3.631 -9.305 -20.938 1 94 157 LYS B C 1
ATOM 5608 O O . LYS B 1 157 ? -4.859 -9.328 -21.016 1 94 157 LYS B O 1
ATOM 5613 N N . PHE B 1 158 ? -3.023 -9.016 -19.875 1 95.94 158 PHE B N 1
ATOM 5614 C CA . PHE B 1 158 ? -3.736 -8.688 -18.641 1 95.94 158 PHE B CA 1
ATOM 5615 C C . PHE B 1 158 ? -4.633 -7.477 -18.844 1 95.94 158 PHE B C 1
ATOM 5617 O O . PHE B 1 158 ? -5.805 -7.492 -18.453 1 95.94 158 PHE B O 1
ATOM 5624 N N . THR B 1 159 ? -4.078 -6.477 -19.375 1 94.25 159 THR B N 1
ATOM 5625 C CA . THR B 1 159 ? -4.816 -5.234 -19.562 1 94.25 159 THR B CA 1
ATOM 5626 C C . THR B 1 159 ? -6.004 -5.449 -20.5 1 94.25 159 THR B C 1
ATOM 5628 O O . THR B 1 159 ? -7.078 -4.883 -20.297 1 94.25 159 THR B O 1
ATOM 5631 N N . ALA B 1 160 ? -5.777 -6.234 -21.469 1 94.44 160 ALA B N 1
ATOM 5632 C CA . ALA B 1 160 ? -6.855 -6.527 -22.422 1 94.44 160 ALA B CA 1
ATOM 5633 C C . ALA B 1 160 ? -7.98 -7.301 -21.734 1 94.44 160 ALA B C 1
ATOM 5635 O O . ALA B 1 160 ? -9.156 -6.973 -21.906 1 94.44 160 ALA B O 1
ATOM 5636 N N . ILE B 1 161 ? -7.637 -8.336 -20.984 1 96.88 161 ILE B N 1
ATOM 5637 C CA . ILE B 1 161 ? -8.625 -9.141 -20.281 1 96.88 161 ILE B CA 1
ATOM 5638 C C . ILE B 1 161 ? -9.391 -8.266 -19.281 1 96.88 161 ILE B C 1
ATOM 5640 O O . ILE B 1 161 ? -10.617 -8.344 -19.203 1 96.88 161 ILE B O 1
ATOM 5644 N N . GLN B 1 162 ? -8.688 -7.484 -18.609 1 96.69 162 GLN B N 1
ATOM 5645 C CA . GLN B 1 162 ? -9.273 -6.582 -17.625 1 96.69 162 GLN B CA 1
ATOM 5646 C C . GLN B 1 162 ? -10.281 -5.641 -18.266 1 96.69 162 GLN B C 1
ATOM 5648 O O . GLN B 1 162 ? -11.398 -5.48 -17.766 1 96.69 162 GLN B O 1
ATOM 5653 N N . ARG B 1 163 ? -9.93 -5.066 -19.344 1 94.25 163 ARG B N 1
ATOM 5654 C CA . ARG B 1 163 ? -10.75 -4.074 -20.016 1 94.25 163 ARG B CA 1
ATOM 5655 C C . ARG B 1 163 ? -11.984 -4.719 -20.641 1 94.25 163 ARG B C 1
ATOM 5657 O O . ARG B 1 163 ? -13.094 -4.195 -20.516 1 94.25 163 ARG B O 1
ATOM 5664 N N . LYS B 1 164 ? -11.797 -5.816 -21.219 1 94.88 164 LYS B N 1
ATOM 5665 C CA . LYS B 1 164 ? -12.852 -6.387 -22.047 1 94.88 164 LYS B CA 1
ATOM 5666 C C . LYS B 1 164 ? -13.812 -7.234 -21.219 1 94.88 164 LYS B C 1
ATOM 5668 O O . LYS B 1 164 ? -15.008 -7.281 -21.5 1 94.88 164 LYS B O 1
ATOM 5673 N N . TYR B 1 165 ? -13.281 -7.875 -20.219 1 97.31 165 TYR B N 1
ATOM 5674 C CA . TYR B 1 165 ? -14.133 -8.875 -19.562 1 97.31 165 TYR B CA 1
ATOM 5675 C C . TYR B 1 165 ? -14.32 -8.555 -18.094 1 97.31 165 TYR B C 1
ATOM 5677 O O . TYR B 1 165 ? -15.43 -8.641 -17.562 1 97.31 165 TYR B O 1
ATOM 5685 N N . LEU B 1 166 ? -13.32 -8.172 -17.391 1 98.5 166 LEU B N 1
ATOM 5686 C CA . LEU B 1 166 ? -13.398 -8.031 -15.938 1 98.5 166 LEU B CA 1
ATOM 5687 C C . LEU B 1 166 ? -14.172 -6.773 -15.555 1 98.5 166 LEU B C 1
ATOM 5689 O O . LEU B 1 166 ? -15.18 -6.848 -14.844 1 98.5 166 LEU B O 1
ATOM 5693 N N . VAL B 1 167 ? -13.781 -5.625 -16.062 1 97.62 167 VAL B N 1
ATOM 5694 C CA . VAL B 1 167 ? -14.352 -4.336 -15.68 1 97.62 167 VAL B CA 1
ATOM 5695 C C . VAL B 1 167 ? -15.844 -4.312 -16 1 97.62 167 VAL B C 1
ATOM 5697 O O . VAL B 1 167 ? -16.672 -4.031 -15.133 1 97.62 167 VAL B O 1
ATOM 5700 N N . PRO B 1 168 ? -16.203 -4.68 -17.203 1 97.12 168 PRO B N 1
ATOM 5701 C CA . PRO B 1 168 ? -17.641 -4.652 -17.516 1 97.12 168 PRO B CA 1
ATOM 5702 C C . PRO B 1 168 ? -18.438 -5.637 -16.672 1 97.12 168 PRO B C 1
ATOM 5704 O O . PRO B 1 168 ? -19.547 -5.328 -16.234 1 97.12 168 PRO B O 1
ATOM 5707 N N . THR B 1 169 ? -17.891 -6.805 -16.438 1 98.62 169 THR B N 1
ATOM 5708 C CA . THR B 1 169 ? -18.609 -7.812 -15.664 1 98.62 169 THR B CA 1
ATOM 5709 C C . THR B 1 169 ? -18.812 -7.344 -14.227 1 98.62 169 THR B C 1
ATOM 5711 O O . THR B 1 169 ? -19.875 -7.555 -13.641 1 98.62 169 THR B O 1
ATOM 5714 N N . ILE B 1 170 ? -17.828 -6.73 -13.664 1 98.69 170 ILE B N 1
ATOM 5715 C CA . ILE B 1 170 ? -17.906 -6.207 -12.305 1 98.69 170 ILE B CA 1
ATOM 5716 C C . ILE B 1 170 ? -18.984 -5.133 -12.234 1 98.69 170 ILE B C 1
ATOM 5718 O O . ILE B 1 170 ? -19.812 -5.121 -11.312 1 98.69 170 ILE B O 1
ATOM 5722 N N . SER B 1 171 ? -19 -4.27 -13.211 1 97.88 171 SER B N 1
ATOM 5723 C CA . SER B 1 171 ? -19.969 -3.191 -13.258 1 97.88 171 SER B CA 1
ATOM 5724 C C . SER B 1 171 ? -21.391 -3.74 -13.32 1 97.88 171 SER B C 1
ATOM 5726 O O . SER B 1 171 ? -22.281 -3.289 -12.578 1 97.88 171 SER B O 1
ATOM 5728 N N . THR B 1 172 ? -21.562 -4.715 -14.156 1 98.12 172 THR B N 1
ATOM 5729 C CA . THR B 1 172 ? -22.891 -5.316 -14.312 1 98.12 172 THR B CA 1
ATOM 5730 C C . THR B 1 172 ? -23.297 -6.055 -13.031 1 98.12 172 THR B C 1
ATOM 5732 O O . THR B 1 172 ? -24.438 -5.957 -12.594 1 98.12 172 THR B O 1
ATOM 5735 N N . PHE B 1 173 ? -22.391 -6.75 -12.5 1 98.44 173 PHE B N 1
ATOM 5736 C CA . PHE B 1 173 ? -22.656 -7.5 -11.281 1 98.44 173 PHE B CA 1
ATOM 5737 C C . PHE B 1 173 ? -23.031 -6.562 -10.141 1 98.44 173 PHE B C 1
ATOM 5739 O O . PHE B 1 173 ? -23.969 -6.848 -9.375 1 98.44 173 PHE B O 1
ATOM 5746 N N . TRP B 1 174 ? -22.391 -5.477 -10.008 1 98 174 TRP B N 1
ATOM 5747 C CA . TRP B 1 174 ? -22.719 -4.473 -8.992 1 98 174 TRP B CA 1
ATOM 5748 C C . TRP B 1 174 ? -24.125 -3.938 -9.188 1 98 174 TRP B C 1
ATOM 5750 O O . TRP B 1 174 ? -24.906 -3.834 -8.234 1 98 174 TRP B O 1
ATOM 5760 N N . LYS B 1 175 ? -24.422 -3.609 -10.406 1 97 175 LYS B N 1
ATOM 5761 C CA . LYS B 1 175 ? -25.75 -3.066 -10.688 1 97 175 LYS B CA 1
ATOM 5762 C C . LYS B 1 175 ? -26.844 -4.055 -10.289 1 97 175 LYS B C 1
ATOM 5764 O O . LYS B 1 175 ? -27.891 -3.654 -9.758 1 97 175 LYS B O 1
ATOM 5769 N N . GLU B 1 176 ? -26.578 -5.277 -10.523 1 97.19 176 GLU B N 1
ATOM 5770 C CA . GLU B 1 176 ? -27.547 -6.312 -10.141 1 97.19 176 GLU B CA 1
ATOM 5771 C C . GLU B 1 176 ? -27.688 -6.398 -8.625 1 97.19 176 GLU B C 1
ATOM 5773 O O . GLU B 1 176 ? -28.797 -6.438 -8.102 1 97.19 176 GLU B O 1
ATOM 5778 N N . GLN B 1 177 ? -26.594 -6.422 -7.961 1 96.31 177 GLN B N 1
ATOM 5779 C CA . GLN B 1 177 ? -26.625 -6.492 -6.504 1 96.31 177 GLN B CA 1
ATOM 5780 C C . GLN B 1 177 ? -27.25 -5.238 -5.902 1 96.31 177 GLN B C 1
ATOM 5782 O O . GLN B 1 177 ? -27.984 -5.312 -4.91 1 96.31 177 GLN B O 1
ATOM 5787 N N . GLN B 1 178 ? -26.953 -4.129 -6.496 1 95.38 178 GLN B N 1
ATOM 5788 C CA . GLN B 1 178 ? -27.531 -2.865 -6.066 1 95.38 178 GLN B CA 1
ATOM 5789 C C . GLN B 1 178 ? -29.047 -2.885 -6.195 1 95.38 178 GLN B C 1
ATOM 5791 O O . GLN B 1 178 ? -29.766 -2.447 -5.285 1 95.38 178 GLN B O 1
ATOM 5796 N N . ARG B 1 179 ? -29.5 -3.4 -7.281 1 94.75 179 ARG B N 1
ATOM 5797 C CA . ARG B 1 179 ? -30.938 -3.516 -7.5 1 94.75 179 ARG B CA 1
ATOM 5798 C C . ARG B 1 179 ? -31.578 -4.387 -6.43 1 94.75 179 ARG B C 1
ATOM 5800 O O . ARG B 1 179 ? -32.656 -4.07 -5.934 1 94.75 179 ARG B O 1
ATOM 5807 N N . ASP B 1 180 ? -30.922 -5.434 -6.098 1 94.62 180 ASP B N 1
ATOM 5808 C CA . ASP B 1 180 ? -31.438 -6.32 -5.055 1 94.62 180 ASP B CA 1
ATOM 5809 C C . ASP B 1 180 ? -31.531 -5.594 -3.717 1 94.62 180 ASP B C 1
ATOM 5811 O O . ASP B 1 180 ? -32.531 -5.746 -2.994 1 94.62 180 ASP B O 1
ATOM 5815 N N . ILE B 1 181 ? -30.578 -4.816 -3.414 1 94.19 181 ILE B N 1
ATOM 5816 C CA . ILE B 1 181 ? -30.547 -4.07 -2.162 1 94.19 181 ILE B CA 1
ATOM 5817 C C . ILE B 1 181 ? -31.656 -3.023 -2.154 1 94.19 181 ILE B C 1
ATOM 5819 O O . ILE B 1 181 ? -32.375 -2.887 -1.168 1 94.19 181 ILE B O 1
ATOM 5823 N N . ILE B 1 182 ? -31.781 -2.396 -3.252 1 93.06 182 ILE B N 1
ATOM 5824 C CA . ILE B 1 182 ? -32.781 -1.323 -3.373 1 93.06 182 ILE B CA 1
ATOM 5825 C C . ILE B 1 182 ? -34.188 -1.903 -3.301 1 93.06 182 ILE B C 1
ATOM 5827 O O . ILE B 1 182 ? -35.062 -1.308 -2.691 1 93.06 182 ILE B O 1
ATOM 5831 N N . GLU B 1 183 ? -34.344 -3.037 -3.896 1 92.25 183 GLU B N 1
ATOM 5832 C CA . GLU B 1 183 ? -35.625 -3.705 -3.842 1 92.25 183 GLU B CA 1
ATOM 5833 C C . GLU B 1 183 ? -36.031 -4.051 -2.406 1 92.25 183 GLU B C 1
ATOM 5835 O O . GLU B 1 183 ? -37.188 -3.955 -2.029 1 92.25 183 GLU B O 1
ATOM 5840 N N . ASN B 1 184 ? -35.062 -4.348 -1.657 1 89.94 184 ASN B N 1
ATOM 5841 C CA . ASN B 1 184 ? -35.312 -4.68 -0.258 1 89.94 184 ASN B CA 1
ATOM 5842 C C . ASN B 1 184 ? -35.625 -3.438 0.566 1 89.94 184 ASN B C 1
ATOM 5844 O O . ASN B 1 184 ? -36.219 -3.535 1.649 1 89.94 184 ASN B O 1
ATOM 5848 N N . LEU B 1 185 ? -35.312 -2.316 -0.014 1 87.44 185 LEU B N 1
ATOM 5849 C CA . LEU B 1 185 ? -35.531 -1.053 0.68 1 87.44 185 LEU B CA 1
ATOM 5850 C C . LEU B 1 185 ? -36.812 -0.397 0.2 1 87.44 185 LEU B C 1
ATOM 5852 O O . LEU B 1 185 ? -37.219 0.654 0.71 1 87.44 185 LEU B O 1
ATOM 5856 N N . GLN B 1 186 ? -37.406 -1.041 -0.836 1 81.31 186 GLN B N 1
ATOM 5857 C CA . GLN B 1 186 ? -38.594 -0.439 -1.435 1 81.31 186 GLN B CA 1
ATOM 5858 C C . GLN B 1 186 ? -39.719 -0.299 -0.409 1 81.31 186 GLN B C 1
ATOM 5860 O O . GLN B 1 186 ? -39.938 -1.209 0.388 1 81.31 186 GLN B O 1
ATOM 5865 N N . GLY B 1 187 ? -40.281 0.857 -0.421 1 77.94 187 GLY B N 1
ATOM 5866 C CA . GLY B 1 187 ? -41.406 1.146 0.468 1 77.94 187 GLY B CA 1
ATOM 5867 C C . GLY B 1 187 ? -40.969 1.849 1.744 1 77.94 187 GLY B C 1
ATOM 5868 O O . GLY B 1 187 ? -41.812 2.283 2.527 1 77.94 187 GLY B O 1
ATOM 5869 N N . GLU B 1 188 ? -39.656 1.892 1.932 1 85.25 188 GLU B N 1
ATOM 5870 C CA . GLU B 1 188 ? -39.188 2.545 3.141 1 85.25 188 GLU B CA 1
ATOM 5871 C C . GLU B 1 188 ? -38.281 3.723 2.803 1 85.25 188 GLU B C 1
ATOM 5873 O O . GLU B 1 188 ? -37.625 3.74 1.743 1 85.25 188 GLU B O 1
ATOM 5878 N N . SER B 1 189 ? -38.469 4.715 3.582 1 91.88 189 SER B N 1
ATOM 5879 C CA . SER B 1 189 ? -37.531 5.816 3.48 1 91.88 189 SER B CA 1
ATOM 5880 C C . SER B 1 189 ? -36.219 5.488 4.203 1 91.88 189 SER B C 1
ATOM 5882 O O . SER B 1 189 ? -36.219 4.902 5.289 1 91.88 189 SER B O 1
ATOM 5884 N N . ILE B 1 190 ? -35.156 5.82 3.572 1 95 190 ILE B N 1
ATOM 5885 C CA . ILE B 1 190 ? -33.906 5.426 4.188 1 95 190 ILE B CA 1
ATOM 5886 C C . ILE B 1 190 ? -33.188 6.656 4.754 1 95 190 ILE B C 1
ATOM 5888 O O . ILE B 1 190 ? -33.5 7.785 4.344 1 95 190 ILE B O 1
ATOM 5892 N N . ILE B 1 191 ? -32.344 6.418 5.727 1 96.81 191 ILE B N 1
ATOM 5893 C CA . ILE B 1 191 ? -31.344 7.375 6.203 1 96.81 191 ILE B CA 1
ATOM 5894 C C . ILE B 1 191 ? -30 7.098 5.535 1 96.81 191 ILE B C 1
ATOM 5896 O O . ILE B 1 191 ? -29.391 6.055 5.77 1 96.81 191 ILE B O 1
ATOM 5900 N N . ALA B 1 192 ? -29.594 8.039 4.73 1 97.31 192 ALA B N 1
ATOM 5901 C CA . ALA B 1 192 ? -28.406 7.871 3.906 1 97.31 192 ALA B CA 1
ATOM 5902 C C . ALA B 1 192 ? -27.172 8.438 4.605 1 97.31 192 ALA B C 1
ATOM 5904 O O . ALA B 1 192 ? -27.094 9.633 4.875 1 97.31 192 ALA B O 1
ATOM 5905 N N . LEU B 1 193 ? -26.281 7.59 4.934 1 97.56 193 LEU B N 1
ATOM 5906 C CA . LEU B 1 193 ? -24.969 8.016 5.422 1 97.56 193 LEU B CA 1
ATOM 5907 C C . LEU B 1 193 ? -24.016 8.258 4.262 1 97.56 193 LEU B C 1
ATOM 5909 O O . LEU B 1 193 ? -23.734 7.34 3.482 1 97.56 193 LEU B O 1
ATOM 5913 N N . GLY B 1 194 ? -23.5 9.453 4.121 1 96.69 194 GLY B N 1
ATOM 5914 C CA . GLY B 1 194 ? -22.641 9.805 3 1 96.69 194 GLY B CA 1
ATOM 5915 C C . GLY B 1 194 ? -21.25 10.25 3.428 1 96.69 194 GLY B C 1
ATOM 5916 O O . GLY B 1 194 ? -21.094 10.953 4.43 1 96.69 194 GLY B O 1
ATOM 5917 N N . ASP B 1 195 ? -20.234 9.805 2.666 1 94.44 195 ASP B N 1
ATOM 5918 C CA . ASP B 1 195 ? -18.859 10.219 2.928 1 94.44 195 ASP B CA 1
ATOM 5919 C C . ASP B 1 195 ? -18.031 10.195 1.649 1 94.44 195 ASP B C 1
ATOM 5921 O O . ASP B 1 195 ? -18.156 9.289 0.828 1 94.44 195 ASP B O 1
ATOM 5925 N N . GLY B 1 196 ? -17.25 11.242 1.482 1 92.12 196 GLY B N 1
ATOM 5926 C CA . GLY B 1 196 ? -16.328 11.328 0.359 1 92.12 196 GLY B CA 1
ATOM 5927 C C . GLY B 1 196 ? -14.891 11.023 0.741 1 92.12 196 GLY B C 1
ATOM 5928 O O . GLY B 1 196 ? -14.445 11.383 1.834 1 92.12 196 GLY B O 1
ATOM 5929 N N . ARG B 1 197 ? -14.25 10.375 -0.152 1 88.62 197 ARG B N 1
ATOM 5930 C CA . ARG B 1 197 ? -12.836 10.062 0.041 1 88.62 197 ARG B CA 1
ATOM 5931 C C . ARG B 1 197 ? -11.992 10.633 -1.095 1 88.62 197 ARG B C 1
ATOM 5933 O O . ARG B 1 197 ? -12.242 10.352 -2.266 1 88.62 197 ARG B O 1
ATOM 5940 N N . ASN B 1 198 ? -11.078 11.562 -0.746 1 81.31 198 ASN B N 1
ATOM 5941 C CA . ASN B 1 198 ? -10.086 12.109 -1.668 1 81.31 198 ASN B CA 1
ATOM 5942 C C . ASN B 1 198 ? -8.664 11.906 -1.148 1 81.31 198 ASN B C 1
ATOM 5944 O O . ASN B 1 198 ? -8.219 12.625 -0.253 1 81.31 198 ASN B O 1
ATOM 5948 N N . ASP B 1 199 ? -8.141 10.812 -1.401 1 65 199 ASP B N 1
ATOM 5949 C CA . ASP B 1 199 ? -6.871 10.461 -0.769 1 65 199 ASP B CA 1
ATOM 5950 C C . ASP B 1 199 ? -5.711 11.227 -1.404 1 65 199 ASP B C 1
ATOM 5952 O O . ASP B 1 199 ? -5.625 11.32 -2.629 1 65 199 ASP B O 1
ATOM 5956 N N . SER B 1 200 ? -5.172 12.273 -0.67 1 63.34 200 SER B N 1
ATOM 5957 C CA . SER B 1 200 ? -3.848 12.805 -0.956 1 63.34 200 SER B CA 1
ATOM 5958 C C . SER B 1 200 ? -2.811 12.266 0.024 1 63.34 200 SER B C 1
ATOM 5960 O O . SER B 1 200 ? -3.146 11.898 1.151 1 63.34 200 SER B O 1
ATOM 5962 N N . PRO B 1 201 ? -1.417 12.031 -0.312 1 59.91 201 PRO B N 1
ATOM 5963 C CA . PRO B 1 201 ? -0.701 12.109 -1.587 1 59.91 201 PRO B CA 1
ATOM 5964 C C . PRO B 1 201 ? -0.768 10.812 -2.387 1 59.91 201 PRO B C 1
ATOM 5966 O O . PRO B 1 201 ? -1.308 9.812 -1.903 1 59.91 201 PRO B O 1
ATOM 5969 N N . GLY B 1 202 ? -0.739 10.758 -3.576 1 59.66 202 GLY B N 1
ATOM 5970 C CA . GLY B 1 202 ? -0.572 9.578 -4.41 1 59.66 202 GLY B CA 1
ATOM 5971 C C . GLY B 1 202 ? -1.36 9.648 -5.707 1 59.66 202 GLY B C 1
ATOM 5972 O O . GLY B 1 202 ? -1.974 10.672 -6.012 1 59.66 202 GLY B O 1
ATOM 5973 N N . HIS B 1 203 ? -1.378 8.617 -6.289 1 59.53 203 HIS B N 1
ATOM 5974 C CA . HIS B 1 203 ? -1.929 8.562 -7.637 1 59.53 203 HIS B CA 1
ATOM 5975 C C . HIS B 1 203 ? -3.453 8.602 -7.613 1 59.53 203 HIS B C 1
ATOM 5977 O O . HIS B 1 203 ? -4.082 9.016 -8.586 1 59.53 203 HIS B O 1
ATOM 5983 N N . SER B 1 204 ? -3.893 8.25 -6.469 1 69.19 204 SER B N 1
ATOM 5984 C CA . SER B 1 204 ? -5.348 8.188 -6.406 1 69.19 204 SER B CA 1
ATOM 5985 C C . SER B 1 204 ? -5.941 9.531 -5.984 1 69.19 204 SER B C 1
ATOM 5987 O O . SER B 1 204 ? -7.164 9.672 -5.879 1 69.19 204 SER B O 1
ATOM 5989 N N . ALA B 1 205 ? -5.094 10.523 -5.887 1 74.12 205 ALA B N 1
ATOM 5990 C CA . ALA B 1 205 ? -5.559 11.852 -5.484 1 74.12 205 ALA B CA 1
ATOM 5991 C C . ALA B 1 205 ? -6.422 12.477 -6.57 1 74.12 205 ALA B C 1
ATOM 5993 O O . ALA B 1 205 ? -7.156 13.438 -6.312 1 74.12 205 ALA B O 1
ATOM 5994 N N . GLN B 1 206 ? -6.32 11.891 -7.711 1 84.94 206 GLN B N 1
ATOM 5995 C CA . GLN B 1 206 ? -7.094 12.406 -8.836 1 84.94 206 GLN B CA 1
ATOM 5996 C C . GLN B 1 206 ? -8.562 12 -8.727 1 84.94 206 GLN B C 1
ATOM 5998 O O . GLN B 1 206 ? -9.422 12.578 -9.391 1 84.94 206 GLN B O 1
ATOM 6003 N N . TYR B 1 207 ? -8.82 11.086 -7.852 1 91.19 207 TYR B N 1
ATOM 6004 C CA . TYR B 1 207 ? -10.172 10.539 -7.793 1 91.19 207 TYR B CA 1
ATOM 6005 C C . TYR B 1 207 ? -10.859 10.938 -6.496 1 91.19 207 TYR B C 1
ATOM 6007 O O . TYR B 1 207 ? -10.203 11.195 -5.484 1 91.19 207 TYR B O 1
ATOM 6015 N N . CYS B 1 208 ? -12.141 11.125 -6.594 1 94.19 208 CYS B N 1
ATOM 6016 C CA . CYS B 1 208 ? -13.016 11.211 -5.434 1 94.19 208 CYS B CA 1
ATOM 6017 C C . CYS B 1 208 ? -14.039 10.078 -5.438 1 94.19 208 CYS B C 1
ATOM 6019 O O . CYS B 1 208 ? -14.633 9.773 -6.477 1 94.19 208 CYS B O 1
ATOM 6021 N N . THR B 1 209 ? -14.094 9.375 -4.391 1 95.31 209 THR B N 1
ATOM 6022 C CA . THR B 1 209 ? -15.094 8.336 -4.215 1 95.31 209 THR B CA 1
ATOM 6023 C C . THR B 1 209 ? -16.125 8.75 -3.168 1 95.31 209 THR B C 1
ATOM 6025 O O . THR B 1 209 ? -15.766 9.133 -2.055 1 95.31 209 THR B O 1
ATOM 6028 N N . TYR B 1 210 ? -17.359 8.742 -3.543 1 96.38 210 TYR B N 1
ATOM 6029 C CA . TYR B 1 210 ? -18.438 9.047 -2.609 1 96.38 210 TYR B CA 1
ATOM 6030 C C . TYR B 1 210 ? -19.328 7.832 -2.393 1 96.38 210 TYR B C 1
ATOM 6032 O O . TYR B 1 210 ? -19.875 7.27 -3.35 1 96.38 210 TYR B O 1
ATOM 6040 N N . SER B 1 211 ? -19.5 7.438 -1.184 1 97.12 211 SER B N 1
ATOM 6041 C CA . SER B 1 211 ? -20.297 6.262 -0.841 1 97.12 211 SER B CA 1
ATOM 6042 C C . SER B 1 211 ? -21.516 6.645 -0.013 1 97.12 211 SER B C 1
ATOM 6044 O O . SER B 1 211 ? -21.453 7.523 0.845 1 97.12 211 SER B O 1
ATOM 6046 N N . ILE B 1 212 ? -22.578 6.039 -0.294 1 97.75 212 ILE B N 1
ATOM 6047 C CA . ILE B 1 212 ? -23.797 6.176 0.507 1 97.75 212 ILE B CA 1
ATOM 6048 C C . ILE B 1 212 ? -24.156 4.824 1.123 1 97.75 212 ILE B C 1
ATOM 6050 O O . ILE B 1 212 ? -24.297 3.828 0.411 1 97.75 212 ILE B O 1
ATOM 6054 N N . MET B 1 213 ? -24.297 4.82 2.373 1 97.62 213 MET B N 1
ATOM 6055 C CA . MET B 1 213 ? -24.656 3.641 3.152 1 97.62 213 MET B CA 1
ATOM 6056 C C . MET B 1 213 ? -26.047 3.818 3.781 1 97.62 213 MET B C 1
ATOM 6058 O O . MET B 1 213 ? -26.375 4.902 4.262 1 97.62 213 MET B O 1
ATOM 6062 N N . ASP B 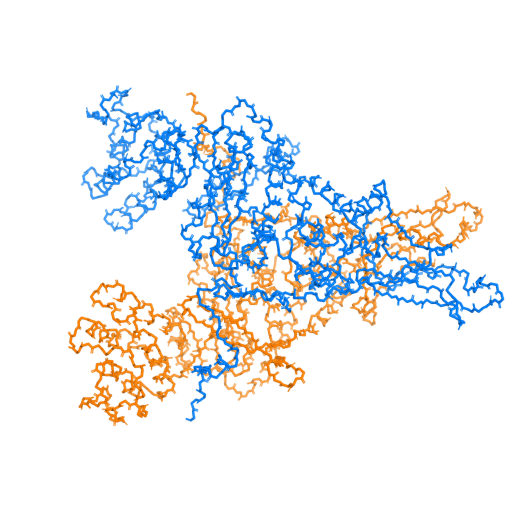1 214 ? -26.828 2.791 3.744 1 96.56 214 ASP B N 1
ATOM 6063 C CA . ASP B 1 214 ? -28.078 2.805 4.488 1 96.56 214 ASP B CA 1
ATOM 6064 C C . ASP B 1 214 ? -27.828 2.643 5.984 1 96.56 214 ASP B C 1
ATOM 6066 O O . ASP B 1 214 ? -27.094 1.752 6.406 1 96.56 214 ASP B O 1
ATOM 6070 N N . ASN B 1 215 ? -28.453 3.426 6.738 1 95.25 215 ASN B N 1
ATOM 6071 C CA . ASN B 1 215 ? -28.203 3.467 8.18 1 95.25 215 ASN B CA 1
ATOM 6072 C C . ASN B 1 215 ? -28.656 2.174 8.859 1 95.25 215 ASN B C 1
ATOM 6074 O O . ASN B 1 215 ? -28.031 1.735 9.828 1 95.25 215 ASN B O 1
ATOM 6078 N N . VAL B 1 216 ? -29.656 1.602 8.398 1 93.12 216 VAL B N 1
ATOM 6079 C CA . VAL B 1 216 ? -30.234 0.45 9.07 1 93.12 216 VAL B CA 1
ATOM 6080 C C . VAL B 1 216 ? -29.516 -0.826 8.641 1 93.12 216 VAL B C 1
ATOM 6082 O O . VAL B 1 216 ? -28.938 -1.526 9.477 1 93.12 216 VAL B O 1
ATOM 6085 N N . SER B 1 217 ? -29.469 -1.054 7.379 1 93.25 217 SER B N 1
ATOM 6086 C CA . SER B 1 217 ? -28.875 -2.289 6.875 1 93.25 217 SER B CA 1
ATOM 6087 C C . SER B 1 217 ? -27.359 -2.213 6.883 1 93.25 217 SER B C 1
ATOM 6089 O O . SER B 1 217 ? -26.672 -3.236 6.777 1 93.25 217 SER B O 1
ATOM 6091 N N . LYS B 1 218 ? -26.812 -0.994 6.887 1 95.31 218 LYS B N 1
ATOM 6092 C CA . LYS B 1 218 ? -25.375 -0.705 6.832 1 95.31 218 LYS B CA 1
ATOM 6093 C C . LYS B 1 218 ? -24.781 -1.155 5.504 1 95.31 218 LYS B C 1
ATOM 6095 O O . LYS B 1 218 ? -23.562 -1.319 5.395 1 95.31 218 LYS B O 1
ATOM 6100 N N . LYS B 1 219 ? -25.594 -1.391 4.539 1 97.12 219 LYS B N 1
ATOM 6101 C CA . LYS B 1 219 ? -25.109 -1.77 3.215 1 97.12 219 LYS B CA 1
ATOM 6102 C C . LYS B 1 219 ? -24.859 -0.539 2.35 1 97.12 219 LYS B C 1
ATOM 6104 O O . LYS B 1 219 ? -25.547 0.477 2.488 1 97.12 219 LYS B O 1
ATOM 6109 N N . ILE B 1 220 ? -23.875 -0.641 1.525 1 97.94 220 ILE B N 1
ATOM 6110 C CA . ILE B 1 220 ? -23.609 0.411 0.551 1 97.94 220 ILE B CA 1
ATOM 6111 C C . ILE B 1 220 ? -24.672 0.381 -0.544 1 97.94 220 ILE B C 1
ATOM 6113 O O . ILE B 1 220 ? -24.859 -0.636 -1.22 1 97.94 220 ILE B O 1
ATOM 6117 N N . VAL B 1 221 ? -25.297 1.505 -0.731 1 97 221 VAL B N 1
ATOM 6118 C CA . VAL B 1 221 ? -26.422 1.545 -1.67 1 97 221 VAL B CA 1
ATOM 6119 C C . VAL B 1 221 ? -26 2.275 -2.941 1 97 221 VAL B C 1
ATOM 6121 O O . VAL B 1 221 ? -26.531 2.016 -4.023 1 97 221 VAL B O 1
ATOM 6124 N N . SER B 1 222 ? -25.078 3.146 -2.785 1 97.06 222 SER B N 1
ATOM 6125 C CA . SER B 1 222 ? -24.562 3.879 -3.938 1 97.06 222 SER B CA 1
ATOM 6126 C C . SER B 1 222 ? -23.078 4.16 -3.797 1 97.06 222 SER B C 1
ATOM 6128 O O . SER B 1 222 ? -22.578 4.363 -2.686 1 97.06 222 SER B O 1
ATOM 6130 N N . LEU B 1 223 ? -22.406 4.094 -4.863 1 97.56 223 LEU B N 1
ATOM 6131 C CA . LEU B 1 223 ? -20.984 4.383 -4.938 1 97.56 223 LEU B CA 1
ATOM 6132 C C . LEU B 1 223 ? -20.641 5.125 -6.223 1 97.56 223 LEU B C 1
ATOM 6134 O O . LEU B 1 223 ? -20.859 4.613 -7.32 1 97.56 223 LEU B O 1
ATOM 6138 N N . VAL B 1 224 ? -20.109 6.316 -6.027 1 96.88 224 VAL B N 1
ATOM 6139 C CA . VAL B 1 224 ? -19.781 7.16 -7.172 1 96.88 224 VAL B CA 1
ATOM 6140 C C . VAL B 1 224 ? -18.297 7.516 -7.145 1 96.88 224 VAL B C 1
ATOM 6142 O O . VAL B 1 224 ? -17.75 7.867 -6.094 1 96.88 224 VAL B O 1
ATOM 6145 N N . THR B 1 225 ? -17.656 7.293 -8.219 1 95.38 225 THR B N 1
ATOM 6146 C CA . THR B 1 225 ? -16.281 7.746 -8.383 1 95.38 225 THR B CA 1
ATOM 6147 C C . THR B 1 225 ? -16.203 8.852 -9.438 1 95.38 225 THR B C 1
ATOM 6149 O O . THR B 1 225 ? -16.906 8.805 -10.445 1 95.38 225 THR B O 1
ATOM 6152 N N . MET B 1 226 ? -15.336 9.797 -9.156 1 94.19 226 MET B N 1
ATOM 6153 C CA . MET B 1 226 ? -15.188 10.898 -10.094 1 94.19 226 MET B CA 1
ATOM 6154 C C . MET B 1 226 ? -13.727 11.281 -10.266 1 94.19 226 MET B C 1
ATOM 6156 O O . MET B 1 226 ? -12.969 11.289 -9.289 1 94.19 226 MET B O 1
ATOM 6160 N N . ASP B 1 227 ? -13.414 11.484 -11.508 1 92.44 227 ASP B N 1
ATOM 6161 C CA . ASP B 1 227 ? -12.094 12 -11.859 1 92.44 227 ASP B CA 1
ATOM 6162 C C . ASP B 1 227 ? -12.07 13.523 -11.82 1 92.44 227 ASP B C 1
ATOM 6164 O O . ASP B 1 227 ? -13.031 14.18 -12.219 1 92.44 227 ASP B O 1
ATOM 6168 N N . LYS B 1 228 ? -10.977 14.031 -11.406 1 89.44 228 LYS B N 1
ATOM 6169 C CA . LYS B 1 228 ? -10.844 15.477 -11.242 1 89.44 228 LYS B CA 1
ATOM 6170 C C . LYS B 1 228 ? -11.133 16.203 -12.555 1 89.44 228 LYS B C 1
ATOM 6172 O O . LYS B 1 228 ? -11.586 17.344 -12.539 1 89.44 228 LYS B O 1
ATOM 6177 N N . ARG B 1 229 ? -10.961 15.617 -13.727 1 90.31 229 ARG B N 1
ATOM 6178 C CA . ARG B 1 229 ? -11.211 16.203 -15.031 1 90.31 229 ARG B CA 1
ATOM 6179 C C . ARG B 1 229 ? -12.695 16.5 -15.227 1 90.31 229 ARG B C 1
ATOM 6181 O O . ARG B 1 229 ? -13.062 17.406 -15.984 1 90.31 229 ARG B O 1
ATOM 6188 N N . GLU B 1 230 ? -13.445 15.844 -14.477 1 91.75 230 GLU B N 1
ATOM 6189 C CA . GLU B 1 230 ? -14.891 15.977 -14.625 1 91.75 230 GLU B CA 1
ATOM 6190 C C . GLU B 1 230 ? -15.406 17.219 -13.883 1 91.75 230 GLU B C 1
ATOM 6192 O O . GLU B 1 230 ? -16.547 17.641 -14.094 1 91.75 230 GLU B O 1
ATOM 6197 N N . THR B 1 231 ? -14.617 17.75 -13.039 1 91.12 231 THR B N 1
ATOM 6198 C CA . THR B 1 231 ? -15.016 18.922 -12.273 1 91.12 231 THR B CA 1
ATOM 6199 C C . THR B 1 231 ? -14.117 20.109 -12.609 1 91.12 231 THR B C 1
ATOM 6201 O O . THR B 1 231 ? -13.789 20.922 -11.734 1 91.12 231 THR B O 1
ATOM 6204 N N . GLY B 1 232 ? -13.641 20.172 -13.797 1 85.62 232 GLY B N 1
ATOM 6205 C CA . GLY B 1 232 ? -12.797 21.281 -14.227 1 85.62 232 GLY B CA 1
ATOM 6206 C C . GLY B 1 232 ? -11.422 21.266 -13.586 1 85.62 232 GLY B C 1
ATOM 6207 O O . GLY B 1 232 ? -10.836 22.328 -13.352 1 85.62 232 GLY B O 1
ATOM 6208 N N . LYS B 1 233 ? -11.023 20.109 -13.086 1 84.62 233 LYS B N 1
ATOM 6209 C CA . LYS B 1 233 ? -9.703 19.891 -12.484 1 84.62 233 LYS B CA 1
ATOM 6210 C C . LYS B 1 233 ? -9.594 20.594 -11.141 1 84.62 233 LYS B C 1
ATOM 6212 O O . LYS B 1 233 ? -8.5 21 -10.727 1 84.62 233 LYS B O 1
ATOM 6217 N N . LYS B 1 234 ? -10.727 20.844 -10.539 1 84.62 234 LYS B N 1
ATOM 6218 C CA . LYS B 1 234 ? -10.773 21.422 -9.195 1 84.62 234 LYS B CA 1
ATOM 6219 C C . LYS B 1 234 ? -11.125 20.359 -8.156 1 84.62 234 LYS B C 1
ATOM 6221 O O . LYS B 1 234 ? -12.25 19.859 -8.125 1 84.62 234 LYS B O 1
ATOM 6226 N N . SER B 1 235 ? -10.211 20.078 -7.32 1 82.31 235 SER B N 1
ATOM 6227 C CA . SER B 1 235 ? -10.367 19.016 -6.332 1 82.31 235 SER B CA 1
ATOM 6228 C C . SER B 1 235 ? -11.445 19.375 -5.312 1 82.31 235 SER B C 1
ATOM 6230 O O . SER B 1 235 ? -12.117 18.484 -4.777 1 82.31 235 SER B O 1
ATOM 6232 N N . THR B 1 236 ? -11.695 20.609 -5.105 1 84.44 236 THR B N 1
ATOM 6233 C CA . THR B 1 236 ? -12.633 21.047 -4.074 1 84.44 236 THR B CA 1
ATOM 6234 C C . THR B 1 236 ? -14.07 20.797 -4.508 1 84.44 236 THR B C 1
ATOM 6236 O O . THR B 1 236 ? -14.977 20.719 -3.67 1 84.44 236 THR B O 1
ATOM 6239 N N . ASN B 1 237 ? -14.211 20.641 -5.754 1 90.12 237 ASN B N 1
ATOM 6240 C CA . ASN B 1 237 ? -15.57 20.484 -6.273 1 90.12 237 ASN B CA 1
ATOM 6241 C C . ASN B 1 237 ? -15.961 19.016 -6.383 1 90.12 237 ASN B C 1
ATOM 6243 O O . ASN B 1 237 ? -17.125 18.688 -6.59 1 90.12 237 ASN B O 1
ATOM 6247 N N . MET B 1 238 ? -15.094 18.219 -6.207 1 91.88 238 MET B N 1
ATOM 6248 C CA . MET B 1 238 ? -15.312 16.812 -6.523 1 91.88 238 MET B CA 1
ATOM 6249 C C . MET B 1 238 ? -16.297 16.188 -5.543 1 91.88 238 MET B C 1
ATOM 6251 O O . MET B 1 238 ? -17.188 15.438 -5.945 1 91.88 238 MET B O 1
ATOM 6255 N N . GLU B 1 239 ? -16.109 16.469 -4.273 1 93.19 239 GLU B N 1
ATOM 6256 C CA . GLU B 1 239 ? -16.984 15.852 -3.275 1 93.19 239 GLU B CA 1
ATOM 6257 C C . GLU B 1 239 ? -18.438 16.25 -3.49 1 93.19 239 GLU B C 1
ATOM 6259 O O . GLU B 1 239 ? -19.328 15.398 -3.424 1 93.19 239 GLU B O 1
ATOM 6264 N N . LYS B 1 240 ? -18.641 17.516 -3.744 1 94.5 240 LYS B N 1
ATOM 6265 C CA . LYS B 1 240 ? -19.984 18.016 -4.012 1 94.5 240 LYS B CA 1
ATOM 6266 C C . LYS B 1 240 ? -20.578 17.359 -5.25 1 94.5 240 LYS B C 1
ATOM 6268 O O . LYS B 1 240 ? -21.734 16.906 -5.23 1 94.5 240 LYS B O 1
ATOM 6273 N N . ALA B 1 241 ? -19.797 17.359 -6.301 1 95.44 241 ALA B N 1
ATOM 6274 C CA . ALA B 1 241 ? -20.266 16.781 -7.551 1 95.44 241 ALA B CA 1
ATOM 6275 C C . ALA B 1 241 ? -20.609 15.297 -7.371 1 95.44 241 ALA B C 1
ATOM 6277 O O . ALA B 1 241 ? -21.625 14.82 -7.883 1 95.44 241 ALA B O 1
ATOM 6278 N N . CYS B 1 242 ? -19.812 14.602 -6.645 1 96.25 242 CYS B N 1
ATOM 6279 C CA . CYS B 1 242 ? -20.047 13.188 -6.383 1 96.25 242 CYS B CA 1
ATOM 6280 C C . CYS B 1 242 ? -21.312 12.984 -5.555 1 96.25 242 CYS B C 1
ATOM 6282 O O . CYS B 1 242 ? -22.094 12.062 -5.809 1 96.25 242 CYS B O 1
ATOM 6284 N N . PHE B 1 243 ? -21.5 13.812 -4.559 1 96.88 243 PHE B N 1
ATOM 6285 C CA . PHE B 1 243 ? -22.688 13.742 -3.719 1 96.88 243 PHE B CA 1
ATOM 6286 C C . PHE B 1 243 ? -23.953 13.922 -4.551 1 96.88 243 PHE B C 1
ATOM 6288 O O . PHE B 1 243 ? -24.906 13.141 -4.43 1 96.88 243 PHE B O 1
ATOM 6295 N N . LEU B 1 244 ? -23.906 14.922 -5.367 1 97.12 244 LEU B N 1
ATOM 6296 C CA . LEU B 1 244 ? -25.062 15.203 -6.215 1 97.12 244 LEU B CA 1
ATOM 6297 C C . LEU B 1 244 ? -25.359 14.016 -7.125 1 97.12 244 LEU B C 1
ATOM 6299 O O . LEU B 1 244 ? -26.516 13.617 -7.266 1 97.12 244 LEU B O 1
ATOM 6303 N N . LYS B 1 245 ? -24.344 13.492 -7.668 1 96.56 245 LYS B N 1
ATOM 6304 C CA . LYS B 1 245 ? -24.516 12.344 -8.547 1 96.56 245 LYS B CA 1
ATOM 6305 C C . LYS B 1 245 ? -25.062 11.141 -7.781 1 96.56 245 LYS B C 1
ATOM 6307 O O . LYS B 1 245 ? -25.875 10.383 -8.297 1 96.56 245 LYS B O 1
ATOM 6312 N N . ALA B 1 246 ? -24.578 10.938 -6.609 1 97 246 ALA B N 1
ATOM 6313 C CA . ALA B 1 246 ? -25.047 9.836 -5.777 1 97 246 ALA B CA 1
ATOM 6314 C C . ALA B 1 246 ? -26.531 9.984 -5.441 1 97 246 ALA B C 1
ATOM 6316 O O . ALA B 1 246 ? -27.281 9.008 -5.48 1 97 246 ALA B O 1
ATOM 6317 N N . MET B 1 247 ? -26.938 11.188 -5.148 1 96.56 247 MET B N 1
ATOM 6318 C CA . MET B 1 247 ? -28.344 11.453 -4.832 1 96.56 247 MET B CA 1
ATOM 6319 C C . MET B 1 247 ? -29.219 11.242 -6.059 1 96.56 247 MET B C 1
ATOM 6321 O O . MET B 1 247 ? -30.328 10.719 -5.949 1 96.56 247 MET B O 1
ATOM 6325 N N . GLU B 1 248 ? -28.672 11.648 -7.145 1 95.12 248 GLU B N 1
ATOM 6326 C CA . GLU B 1 248 ? -29.375 11.414 -8.398 1 95.12 248 GLU B CA 1
ATOM 6327 C C . GLU B 1 248 ? -29.547 9.922 -8.672 1 95.12 248 GLU B C 1
ATOM 6329 O O . GLU B 1 248 ? -30.609 9.477 -9.109 1 95.12 248 GLU B O 1
ATOM 6334 N N . ASP B 1 249 ? -28.484 9.258 -8.422 1 92.88 249 ASP B N 1
ATOM 6335 C CA . ASP B 1 249 ? -28.5 7.805 -8.594 1 92.88 249 ASP B CA 1
ATOM 6336 C C . ASP B 1 249 ? -29.578 7.16 -7.738 1 92.88 249 ASP B C 1
ATOM 6338 O O . ASP B 1 249 ? -30.297 6.27 -8.203 1 92.88 249 ASP B O 1
ATOM 6342 N N . LEU B 1 250 ? -29.719 7.574 -6.539 1 94.19 250 LEU B N 1
ATOM 6343 C CA . LEU B 1 250 ? -30.719 7.035 -5.629 1 94.19 250 LEU B CA 1
ATOM 6344 C C . LEU B 1 250 ? -32.125 7.367 -6.117 1 94.19 250 LEU B C 1
ATOM 6346 O O . LEU B 1 250 ? -33 6.504 -6.117 1 94.19 250 LEU B O 1
ATOM 6350 N N . GLU B 1 251 ? -32.25 8.555 -6.566 1 92.5 251 GLU B N 1
ATOM 6351 C CA . GLU B 1 251 ? -33.562 8.992 -7.062 1 92.5 251 GLU B CA 1
ATOM 6352 C C . GLU B 1 251 ? -33.969 8.195 -8.297 1 92.5 251 GLU B C 1
ATOM 6354 O O . GLU B 1 251 ? -35.125 7.758 -8.406 1 92.5 251 GLU B O 1
ATOM 6359 N N . GLU B 1 252 ? -33.031 8.023 -9.141 1 91.25 252 GLU B N 1
ATOM 6360 C CA . GLU B 1 252 ? -33.281 7.289 -10.375 1 91.25 252 GLU B CA 1
ATOM 6361 C C . GLU B 1 252 ? -33.656 5.836 -10.086 1 91.25 252 GLU B C 1
ATOM 6363 O O . GLU B 1 252 ? -34.438 5.227 -10.836 1 91.25 252 GLU B O 1
ATOM 6368 N N . ASN B 1 253 ? -33.156 5.363 -9.055 1 90.19 253 ASN B N 1
ATOM 6369 C CA . ASN B 1 253 ? -33.438 3.975 -8.695 1 90.19 253 ASN B CA 1
ATOM 6370 C C . ASN B 1 253 ? -34.656 3.85 -7.797 1 90.19 253 ASN B C 1
ATOM 6372 O O . ASN B 1 253 ? -34.969 2.764 -7.301 1 90.19 253 ASN B O 1
ATOM 6376 N N . GLY B 1 254 ? -35.25 4.938 -7.488 1 88.75 254 GLY B N 1
ATOM 6377 C CA . GLY B 1 254 ? -36.5 4.93 -6.758 1 88.75 254 GLY B CA 1
ATOM 6378 C C . GLY B 1 254 ? -36.312 4.852 -5.254 1 88.75 254 GLY B C 1
ATOM 6379 O O . GLY B 1 254 ? -37.219 4.418 -4.535 1 88.75 254 GLY B O 1
ATOM 6380 N N . VAL B 1 255 ? -35.25 5.191 -4.766 1 93.5 255 VAL B N 1
ATOM 6381 C CA . VAL B 1 255 ? -35 5.164 -3.328 1 93.5 255 VAL B CA 1
ATOM 6382 C C . VAL B 1 255 ? -35.406 6.492 -2.703 1 93.5 255 VAL B C 1
ATOM 6384 O O . VAL B 1 255 ? -34.969 7.559 -3.148 1 93.5 255 VAL B O 1
ATOM 6387 N N . HIS B 1 256 ? -36.188 6.418 -1.708 1 93.75 256 HIS B N 1
ATOM 6388 C CA . HIS B 1 256 ? -36.625 7.617 -0.998 1 93.75 256 HIS B CA 1
ATOM 6389 C C . HIS B 1 256 ? -35.719 7.898 0.201 1 93.75 256 HIS B C 1
ATOM 6391 O O . HIS B 1 256 ? -35.625 7.082 1.122 1 93.75 256 HIS B O 1
ATOM 6397 N N . VAL B 1 257 ? -35.156 9.031 0.209 1 96.56 257 VAL B N 1
ATOM 6398 C CA . VAL B 1 257 ? -34.25 9.414 1.278 1 96.56 257 VAL B CA 1
ATOM 6399 C C . VAL B 1 257 ? -34.938 10.414 2.207 1 96.56 257 VAL B C 1
ATOM 6401 O O . VAL B 1 257 ? -35.375 11.484 1.768 1 96.56 257 VAL B O 1
ATOM 6404 N N . SER B 1 258 ? -35 10.062 3.455 1 96.56 258 SER B N 1
ATOM 6405 C CA . SER B 1 258 ? -35.656 10.938 4.43 1 96.56 258 SER B CA 1
ATOM 6406 C C . SER B 1 258 ? -34.625 11.805 5.152 1 96.56 258 SER B C 1
ATOM 6408 O O . SER B 1 258 ? -34.938 12.914 5.59 1 96.56 258 SER B O 1
ATOM 6410 N N . GLU B 1 259 ? -33.469 11.25 5.23 1 97.25 259 GLU B N 1
ATOM 6411 C CA . GLU B 1 259 ? -32.406 11.922 5.977 1 97.25 259 GLU B CA 1
ATOM 6412 C C . GLU B 1 259 ? -31.047 11.625 5.375 1 97.25 259 GLU B C 1
ATOM 6414 O O . GLU B 1 259 ? -30.781 10.508 4.922 1 97.25 259 GLU B O 1
ATOM 6419 N N . VAL B 1 260 ? -30.219 12.641 5.32 1 97.75 260 VAL B N 1
ATOM 6420 C CA . VAL B 1 260 ? -28.844 12.484 4.879 1 97.75 260 VAL B CA 1
ATOM 6421 C C . VAL B 1 260 ? -27.891 12.875 6.008 1 97.75 260 VAL B C 1
ATOM 6423 O O . VAL B 1 260 ? -28.062 13.914 6.648 1 97.75 260 VAL B O 1
ATOM 6426 N N . VAL B 1 261 ? -26.938 12.031 6.273 1 97.25 261 VAL B N 1
ATOM 6427 C CA . VAL B 1 261 ? -25.938 12.281 7.305 1 97.25 261 VAL B CA 1
ATOM 6428 C C . VAL B 1 261 ? -24.578 12.477 6.656 1 97.25 261 VAL B C 1
ATOM 6430 O O . VAL B 1 261 ? -24.109 11.625 5.895 1 97.25 261 VAL B O 1
ATOM 6433 N N . THR B 1 262 ? -23.859 13.594 6.895 1 95.19 262 THR B N 1
ATOM 6434 C CA . THR B 1 262 ? -22.562 13.891 6.293 1 95.19 262 THR B CA 1
ATOM 6435 C C . THR B 1 262 ? -21.594 14.422 7.34 1 95.19 262 THR B C 1
ATOM 6437 O O . THR B 1 262 ? -21.953 14.547 8.516 1 95.19 262 THR B O 1
ATOM 6440 N N . ASP B 1 263 ? -20.141 14.703 7.027 1 88.75 263 ASP B N 1
ATOM 6441 C CA . ASP B 1 263 ? -19.109 15.234 7.91 1 88.75 263 ASP B CA 1
ATOM 6442 C C . ASP B 1 263 ? -19.172 16.766 7.977 1 88.75 263 ASP B C 1
ATOM 6444 O O . ASP B 1 263 ? -18.156 17.422 8.227 1 88.75 263 ASP B O 1
ATOM 6448 N N . ALA B 1 264 ? -20.125 17.453 7.957 1 85.88 264 ALA B N 1
ATOM 6449 C CA . ALA B 1 264 ? -20.344 18.906 8.047 1 85.88 264 ALA B CA 1
ATOM 6450 C C . ALA B 1 264 ? -19.562 19.641 6.973 1 85.88 264 ALA B C 1
ATOM 6452 O O . ALA B 1 264 ? -18.875 20.625 7.266 1 85.88 264 ALA B O 1
ATOM 6453 N N . HIS B 1 265 ? -19.547 19.172 5.875 1 87.69 265 HIS B N 1
ATOM 6454 C CA . HIS B 1 265 ? -18.953 19.844 4.727 1 87.69 265 HIS B CA 1
ATOM 6455 C C . HIS B 1 265 ? -19.812 21.031 4.277 1 87.69 265 HIS B C 1
ATOM 6457 O O . HIS B 1 265 ? -21 20.859 4.004 1 87.69 265 HIS B O 1
ATOM 6463 N N . LEU B 1 266 ? -19.234 22.109 4.117 1 88.5 266 LEU B N 1
ATOM 6464 C CA . LEU B 1 266 ? -19.953 23.344 3.854 1 88.5 266 LEU B CA 1
ATOM 6465 C C . LEU B 1 266 ? -20.672 23.281 2.512 1 88.5 266 LEU B C 1
ATOM 6467 O O . LEU B 1 266 ? -21.844 23.688 2.404 1 88.5 266 LEU B O 1
ATOM 6471 N N . GLN B 1 267 ? -20.047 22.766 1.554 1 91.62 267 GLN B N 1
ATOM 6472 C CA . GLN B 1 267 ? -20.625 22.734 0.218 1 91.62 267 GLN B CA 1
ATOM 6473 C C . GLN B 1 267 ? -21.828 21.781 0.169 1 91.62 267 GLN B C 1
ATOM 6475 O O . GLN B 1 267 ? -22.812 22.062 -0.506 1 91.62 267 GLN B O 1
ATOM 6480 N N . ILE B 1 268 ? -21.688 20.703 0.865 1 94.38 268 ILE B N 1
ATOM 6481 C CA . ILE B 1 268 ? -22.797 19.75 0.899 1 94.38 268 ILE B CA 1
ATOM 6482 C C . ILE B 1 268 ? -23.953 20.344 1.685 1 94.38 268 ILE B C 1
ATOM 6484 O O . ILE B 1 268 ? -25.125 20.172 1.314 1 94.38 268 ILE B O 1
ATOM 6488 N N . GLY B 1 269 ? -23.625 21.078 2.768 1 93.38 269 GLY B N 1
ATOM 6489 C CA . GLY B 1 269 ? -24.656 21.781 3.512 1 93.38 269 GLY B CA 1
ATOM 6490 C C . GLY B 1 269 ? -25.453 22.734 2.654 1 93.38 269 GLY B C 1
ATOM 6491 O O . GLY B 1 269 ? -26.688 22.781 2.742 1 93.38 269 GLY B O 1
ATOM 6492 N N . ALA B 1 270 ? -24.719 23.438 1.84 1 94.31 270 ALA B N 1
ATOM 6493 C CA . ALA B 1 270 ? -25.391 24.391 0.943 1 94.31 270 ALA B CA 1
ATOM 6494 C C . ALA B 1 270 ? -26.281 23.656 -0.053 1 94.31 270 ALA B C 1
ATOM 6496 O O . ALA B 1 270 ? -27.391 24.109 -0.343 1 94.31 270 ALA B O 1
ATOM 6497 N N . VAL B 1 271 ? -25.812 22.562 -0.542 1 95.75 271 VAL B N 1
ATOM 6498 C CA . VAL B 1 271 ? -26.578 21.781 -1.503 1 95.75 271 VAL B CA 1
ATOM 6499 C C . VAL B 1 271 ? -27.859 21.25 -0.842 1 95.75 271 VAL B C 1
ATOM 6501 O O . VAL B 1 271 ? -28.938 21.281 -1.439 1 95.75 271 VAL B O 1
ATOM 6504 N N . MET B 1 272 ? -27.734 20.781 0.356 1 96.5 272 MET B N 1
ATOM 6505 C CA . MET B 1 272 ? -28.875 20.219 1.078 1 96.5 272 MET B CA 1
ATOM 6506 C C . MET B 1 272 ? -29.953 21.281 1.315 1 96.5 272 MET B C 1
ATOM 6508 O O . MET B 1 272 ? -31.141 21.016 1.168 1 96.5 272 MET B O 1
ATOM 6512 N N . LYS B 1 273 ? -29.547 22.438 1.567 1 94.69 273 LYS B N 1
ATOM 6513 C CA . LYS B 1 273 ? -30.469 23.547 1.844 1 94.69 273 LYS B CA 1
ATOM 6514 C C . LYS B 1 273 ? -31.188 24 0.571 1 94.69 273 LYS B C 1
ATOM 6516 O O . LYS B 1 273 ? -32.375 24.281 0.587 1 94.69 273 LYS B O 1
ATOM 6521 N N . ASN B 1 274 ? -30.453 24.031 -0.542 1 95.62 274 ASN B N 1
ATOM 6522 C CA . ASN B 1 274 ? -30.969 24.641 -1.764 1 95.62 274 ASN B CA 1
ATOM 6523 C C . ASN B 1 274 ? -31.656 23.625 -2.662 1 95.62 274 ASN B C 1
ATOM 6525 O O . ASN B 1 274 ? -32.719 23.906 -3.232 1 95.62 274 ASN B O 1
ATOM 6529 N N . ARG B 1 275 ? -31.078 22.484 -2.738 1 95.06 275 ARG B N 1
ATOM 6530 C CA . ARG B 1 275 ? -31.562 21.531 -3.727 1 95.06 275 ARG B CA 1
ATOM 6531 C C . ARG B 1 275 ? -32.438 20.469 -3.074 1 95.06 275 ARG B C 1
ATOM 6533 O O . ARG B 1 275 ? -33.312 19.891 -3.723 1 95.06 275 ARG B O 1
ATOM 6540 N N . PHE B 1 276 ? -32.156 20.234 -1.792 1 96.5 276 PHE B N 1
ATOM 6541 C CA . PHE B 1 276 ? -32.906 19.172 -1.113 1 96.5 276 PHE B CA 1
ATOM 6542 C C . PHE B 1 276 ? -33.469 19.688 0.2 1 96.5 276 PHE B C 1
ATOM 6544 O O . PHE B 1 276 ? -33.281 19.078 1.251 1 96.5 276 PHE B O 1
ATOM 6551 N N . PRO B 1 277 ? -34.312 20.656 0.178 1 94.88 277 PRO B N 1
ATOM 6552 C CA . PRO B 1 277 ? -34.844 21.266 1.412 1 94.88 277 PRO B CA 1
ATOM 6553 C C . PRO B 1 277 ? -35.781 20.328 2.18 1 94.88 277 PRO B C 1
ATOM 6555 O O . PRO B 1 277 ? -35.906 20.453 3.398 1 94.88 277 PRO B O 1
ATOM 6558 N N . ASP B 1 278 ? -36.312 19.375 1.533 1 94.38 278 ASP B N 1
ATOM 6559 C CA . ASP B 1 278 ? -37.281 18.5 2.152 1 94.38 278 ASP B CA 1
ATOM 6560 C C . ASP B 1 278 ? -36.625 17.297 2.824 1 94.38 278 ASP B C 1
ATOM 6562 O O . ASP B 1 278 ? -37.281 16.562 3.566 1 94.38 278 ASP B O 1
ATOM 6566 N N . ILE B 1 279 ? -35.406 17.078 2.578 1 96.75 279 ILE B N 1
ATOM 6567 C CA . ILE B 1 279 ? -34.688 15.977 3.186 1 96.75 279 ILE B CA 1
ATOM 6568 C C . ILE B 1 279 ? -33.969 16.469 4.445 1 96.75 279 ILE B C 1
ATOM 6570 O O . ILE B 1 279 ? -33.25 17.469 4.414 1 96.75 279 ILE B O 1
ATOM 6574 N N . LYS B 1 280 ? -34.156 15.797 5.488 1 96.06 280 LYS B N 1
ATOM 6575 C CA . LYS B 1 280 ? -33.5 16.141 6.734 1 96.06 280 LYS B CA 1
ATOM 6576 C C . LYS B 1 280 ? -31.969 15.961 6.613 1 96.06 280 LYS B C 1
ATOM 6578 O O . LYS B 1 280 ? -31.516 14.977 6.035 1 96.06 280 LYS B O 1
ATOM 6583 N N . HIS B 1 281 ? -31.266 16.922 7.094 1 96.75 281 HIS B N 1
ATOM 6584 C CA . HIS B 1 281 ? -29.812 16.844 7.047 1 96.75 281 HIS B CA 1
ATOM 6585 C C . HIS B 1 281 ? -29.219 16.766 8.445 1 96.75 281 HIS B C 1
ATOM 6587 O O . HIS B 1 281 ? -29.484 17.609 9.297 1 96.75 281 HIS B O 1
ATOM 6593 N N . SER B 1 282 ? -28.453 15.75 8.734 1 96.06 282 SER B N 1
ATOM 6594 C CA . SER B 1 282 ? -27.75 15.562 10 1 96.06 282 SER B CA 1
ATOM 6595 C C . SER B 1 282 ? -26.234 15.477 9.781 1 96.06 282 SER B C 1
ATOM 6597 O O . SER B 1 282 ? -25.781 15.195 8.68 1 96.06 282 SER B O 1
ATOM 6599 N N . HIS B 1 283 ? -25.5 15.789 10.852 1 95.31 283 HIS B N 1
ATOM 6600 C CA . HIS B 1 283 ? -24.047 15.695 10.812 1 95.31 283 HIS B CA 1
ATOM 6601 C C . HIS B 1 283 ? -23.547 14.531 11.656 1 95.31 283 HIS B C 1
ATOM 6603 O O . HIS B 1 283 ? -24.219 14.117 12.609 1 95.31 283 HIS B O 1
ATOM 6609 N N . ASP B 1 284 ? -22.422 14.031 11.273 1 94.38 284 ASP B N 1
ATOM 6610 C CA . ASP B 1 284 ? -21.766 12.961 12.008 1 94.38 284 ASP B CA 1
ATOM 6611 C C . ASP B 1 284 ? -21.328 13.422 13.398 1 94.38 284 ASP B C 1
ATOM 6613 O O . ASP B 1 284 ? -20.484 14.312 13.523 1 94.38 284 ASP B O 1
ATOM 6617 N N . ILE B 1 285 ? -21.75 12.82 14.367 1 92.12 285 ILE B N 1
ATOM 6618 C CA . ILE B 1 285 ? -21.5 13.203 15.75 1 92.12 285 ILE B CA 1
ATOM 6619 C C . ILE B 1 285 ? -20.031 12.945 16.109 1 92.12 285 ILE B C 1
ATOM 6621 O O . ILE B 1 285 ? -19.438 13.664 16.922 1 92.12 285 ILE B O 1
ATOM 6625 N N . CYS B 1 286 ? -19.469 11.945 15.492 1 90 286 CYS B N 1
ATOM 6626 C CA . CYS B 1 286 ? -18.078 11.609 15.781 1 90 286 CYS B CA 1
ATOM 6627 C C . CYS B 1 286 ? -17.156 12.758 15.398 1 90 286 CYS B C 1
ATOM 6629 O O . CYS B 1 286 ? -16.188 13.039 16.109 1 90 286 CYS B O 1
ATOM 6631 N N . HIS B 1 287 ? -17.438 13.336 14.32 1 89.25 287 HIS B N 1
ATOM 6632 C CA . HIS B 1 287 ? -16.625 14.461 13.875 1 89.25 287 HIS B CA 1
ATOM 6633 C C . HIS B 1 287 ? -16.734 15.641 14.828 1 89.25 287 HIS B C 1
ATOM 6635 O O . HIS B 1 287 ? -15.75 16.328 15.102 1 89.25 287 HIS B O 1
ATOM 6641 N N . ALA B 1 288 ? -17.875 15.852 15.273 1 91.06 288 ALA B N 1
ATOM 6642 C CA . ALA B 1 288 ? -18.094 16.922 16.234 1 91.06 288 ALA B CA 1
ATOM 6643 C C . ALA B 1 288 ? -17.359 16.656 17.547 1 91.06 288 ALA B C 1
ATOM 6645 O O . ALA B 1 288 ? -16.719 17.562 18.094 1 91.06 288 ALA B O 1
ATOM 6646 N N . ALA B 1 289 ? -17.469 15.461 18 1 91.56 289 ALA B N 1
ATOM 6647 C CA . ALA B 1 289 ? -16.781 15.07 19.234 1 91.56 289 ALA B CA 1
ATOM 6648 C C . ALA B 1 289 ? -15.273 15.234 19.094 1 91.56 289 ALA B C 1
ATOM 6650 O O . ALA B 1 289 ? -14.609 15.711 20.016 1 91.56 289 ALA B O 1
ATOM 6651 N N . LYS B 1 290 ? -14.828 14.828 18.016 1 89.38 290 LYS B N 1
ATOM 6652 C CA . LYS B 1 290 ? -13.398 14.945 17.75 1 89.38 290 LYS B CA 1
ATOM 6653 C C . LYS B 1 290 ? -12.961 16.406 17.75 1 89.38 290 LYS B C 1
ATOM 6655 O O . LYS B 1 290 ? -11.922 16.75 18.328 1 89.38 290 LYS B O 1
ATOM 6660 N N . ASN B 1 291 ? -13.68 17.234 17.094 1 90.75 291 ASN B N 1
ATOM 6661 C CA . ASN B 1 291 ? -13.375 18.672 17.047 1 90.75 291 ASN B CA 1
ATOM 6662 C C . ASN B 1 291 ? -13.438 19.297 18.422 1 90.75 291 ASN B C 1
ATOM 6664 O O . ASN B 1 291 ? -12.609 20.156 18.75 1 90.75 291 ASN B O 1
ATOM 6668 N N . LEU B 1 292 ? -14.398 18.906 19.156 1 93.06 292 LEU B N 1
ATOM 6669 C CA . LEU B 1 292 ? -14.523 19.375 20.531 1 93.06 292 LEU B CA 1
ATOM 6670 C C . LEU B 1 292 ? -13.305 18.953 21.359 1 93.06 292 LEU B C 1
ATOM 6672 O O . LEU B 1 292 ? -12.758 19.766 22.109 1 93.06 292 LEU B O 1
ATOM 6676 N N . GLY B 1 293 ? -12.938 17.734 21.188 1 92.06 293 GLY B N 1
ATOM 6677 C CA . GLY B 1 293 ? -11.758 17.25 21.875 1 92.06 293 GLY B CA 1
ATOM 6678 C C . GLY B 1 293 ? -10.5 18.031 21.516 1 92.06 293 GLY B C 1
ATOM 6679 O O . GLY B 1 293 ? -9.711 18.375 22.406 1 92.06 293 GLY B O 1
ATOM 6680 N N . LYS B 1 294 ? -10.344 18.344 20.328 1 91.38 294 LYS B N 1
ATOM 6681 C CA . LYS B 1 294 ? -9.188 19.109 19.875 1 91.38 294 LYS B CA 1
ATOM 6682 C C . LYS B 1 294 ? -9.172 20.5 20.516 1 91.38 294 LYS B C 1
ATOM 6684 O O . LYS B 1 294 ? -8.117 20.984 20.922 1 91.38 294 LYS B O 1
ATOM 6689 N N . LYS B 1 295 ? -10.289 21.125 20.562 1 93.31 295 LYS B N 1
ATOM 6690 C CA . LYS B 1 295 ? -10.398 22.453 21.172 1 93.31 295 LYS B CA 1
ATOM 6691 C C . LYS B 1 295 ? -10.031 22.422 22.641 1 93.31 295 LYS B C 1
ATOM 6693 O O . LYS B 1 295 ? -9.336 23.312 23.141 1 93.31 295 LYS B O 1
ATOM 6698 N N . ILE B 1 296 ? -10.5 21.406 23.281 1 93.56 296 ILE B N 1
ATOM 6699 C CA . ILE B 1 296 ? -10.242 21.266 24.703 1 93.56 296 ILE B CA 1
ATOM 6700 C C . ILE B 1 296 ? -8.75 21.031 24.938 1 93.56 296 ILE B C 1
ATOM 6702 O O . ILE B 1 296 ? -8.148 21.656 25.812 1 93.56 296 ILE B O 1
ATOM 6706 N N . VAL B 1 297 ? -8.234 20.188 24.141 1 90.94 297 VAL B N 1
ATOM 6707 C CA . VAL B 1 297 ? -6.816 19.875 24.281 1 90.94 297 VAL B CA 1
ATOM 6708 C C . VAL B 1 297 ? -5.977 21.109 23.969 1 90.94 297 VAL B C 1
ATOM 6710 O O . VAL B 1 297 ? -4.996 21.391 24.656 1 90.94 297 VAL B O 1
ATOM 6713 N N . ALA B 1 298 ? -6.328 21.781 22.906 1 93 298 ALA B N 1
ATOM 6714 C CA . ALA B 1 298 ? -5.617 23 22.547 1 93 298 ALA B CA 1
ATOM 6715 C C . ALA B 1 298 ? -5.656 24.016 23.672 1 93 298 ALA B C 1
ATOM 6717 O O . ALA B 1 298 ? -4.645 24.656 23.969 1 93 298 ALA B O 1
ATOM 6718 N N . ALA B 1 299 ? -6.77 24.156 24.281 1 92.94 299 ALA B N 1
ATOM 6719 C CA . ALA B 1 299 ? -6.922 25.078 25.406 1 92.94 299 ALA B CA 1
ATOM 6720 C C . ALA B 1 299 ? -6.102 24.625 26.609 1 92.94 299 ALA B C 1
ATOM 6722 O O . ALA B 1 299 ? -5.531 25.438 27.328 1 92.94 299 ALA B O 1
ATOM 6723 N N . GLY B 1 300 ? -6.043 23.406 26.781 1 91.31 300 GLY B N 1
ATOM 6724 C CA . GLY B 1 300 ? -5.336 22.828 27.906 1 91.31 300 GLY B CA 1
ATOM 6725 C C . GLY B 1 300 ? -3.828 22.875 27.766 1 91.31 300 GLY B C 1
ATOM 6726 O O . GLY B 1 300 ? -3.096 22.594 28.719 1 91.31 300 GLY B O 1
ATOM 6727 N N . GLN B 1 301 ? -3.465 23.094 26.578 1 90.69 301 GLN B N 1
ATOM 6728 C CA . GLN B 1 301 ? -2.025 23.203 26.375 1 90.69 301 GLN B CA 1
ATOM 6729 C C . GLN B 1 301 ? -1.465 24.453 27.047 1 90.69 301 GLN B C 1
ATOM 6731 O O . GLN B 1 301 ? -0.274 24.516 27.359 1 90.69 301 GLN B O 1
ATOM 6736 N N . ASN B 1 302 ? -2.359 25.438 27.297 1 90.56 302 ASN B N 1
ATOM 6737 C CA . ASN B 1 302 ? -1.96 26.594 28.078 1 90.56 302 ASN B CA 1
ATOM 6738 C C . ASN B 1 302 ? -1.729 26.219 29.547 1 90.56 302 ASN B C 1
ATOM 6740 O O . ASN B 1 302 ? -2.543 25.531 30.156 1 90.56 302 ASN B O 1
ATOM 6744 N N . LYS B 1 303 ? -0.601 26.688 30.125 1 89.12 303 LYS B N 1
ATOM 6745 C CA . LYS B 1 303 ? -0.188 26.312 31.469 1 89.12 303 LYS B CA 1
ATOM 6746 C C . LYS B 1 303 ? -1.278 26.641 32.5 1 89.12 303 LYS B C 1
ATOM 6748 O O . LYS B 1 303 ? -1.509 25.875 33.438 1 89.12 303 LYS B O 1
ATOM 6753 N N . GLU B 1 304 ? -1.99 27.688 32.281 1 90.38 304 GLU B N 1
ATOM 6754 C CA . GLU B 1 304 ? -3.008 28.141 33.219 1 90.38 304 GLU B CA 1
ATOM 6755 C C . GLU B 1 304 ? -4.27 27.281 33.125 1 90.38 304 GLU B C 1
ATOM 6757 O O . GLU B 1 304 ? -5.078 27.266 34.062 1 90.38 304 GLU B O 1
ATOM 6762 N N . CYS B 1 305 ? -4.375 26.562 32.062 1 93.75 305 CYS B N 1
ATOM 6763 C CA . CYS B 1 305 ? -5.602 25.797 31.828 1 93.75 305 CYS B CA 1
ATOM 6764 C C . CYS B 1 305 ? -5.312 24.297 31.766 1 93.75 305 CYS B C 1
ATOM 6766 O O . CYS B 1 305 ? -6.066 23.547 31.156 1 93.75 305 CYS B O 1
ATOM 6768 N N . ARG B 1 306 ? -4.301 23.875 32.312 1 89.88 306 ARG B N 1
ATOM 6769 C CA . ARG B 1 306 ? -3.857 22.484 32.25 1 89.88 306 ARG B CA 1
ATOM 6770 C C . ARG B 1 306 ? -4.875 21.547 32.875 1 89.88 306 ARG B C 1
ATOM 6772 O O . ARG B 1 306 ? -5 20.391 32.5 1 89.88 306 ARG B O 1
ATOM 6779 N N . GLY B 1 307 ? -5.539 22.031 33.844 1 88.62 307 GLY B N 1
ATOM 6780 C CA . GLY B 1 307 ? -6.539 21.234 34.531 1 88.62 307 GLY B CA 1
ATOM 6781 C C . GLY B 1 307 ? -7.645 20.75 33.594 1 88.62 307 GLY B C 1
ATOM 6782 O O . GLY B 1 307 ? -8.305 19.75 33.875 1 88.62 307 GLY B O 1
ATOM 6783 N N . LEU B 1 308 ? -7.805 21.422 32.5 1 92.19 308 LEU B N 1
ATOM 6784 C CA . LEU B 1 308 ? -8.852 21.078 31.547 1 92.19 308 LEU B CA 1
ATOM 6785 C C . LEU B 1 308 ? -8.555 19.75 30.875 1 92.19 308 LEU B C 1
ATOM 6787 O O . LEU B 1 308 ? -9.477 19.031 30.453 1 92.19 308 LEU B O 1
ATOM 6791 N N . LEU B 1 309 ? -7.34 19.406 30.703 1 90.19 309 LEU B N 1
ATOM 6792 C CA . LEU B 1 309 ? -6.934 18.172 30.047 1 90.19 309 LEU B CA 1
ATOM 6793 C C . LEU B 1 309 ? -7.441 16.953 30.812 1 90.19 309 LEU B C 1
ATOM 6795 O O . LEU B 1 309 ? -7.82 15.953 30.203 1 90.19 309 LEU B O 1
ATOM 6799 N N . GLU B 1 310 ? -7.504 17.078 32.062 1 87.62 310 GLU B N 1
ATOM 6800 C CA . GLU B 1 310 ? -7.984 15.969 32.875 1 87.62 310 GLU B CA 1
ATOM 6801 C C . GLU B 1 310 ? -9.484 15.773 32.719 1 87.62 310 GLU B C 1
ATOM 6803 O O . GLU B 1 310 ? -10 14.68 32.938 1 87.62 310 GLU B O 1
ATOM 6808 N N . TRP B 1 311 ? -10.094 16.844 32.312 1 91.62 311 TRP B N 1
ATOM 6809 C CA . TRP B 1 311 ? -11.547 16.797 32.156 1 91.62 311 TRP B CA 1
ATOM 6810 C C . TRP B 1 311 ? -11.953 16.562 30.719 1 91.62 311 TRP B C 1
ATOM 6812 O O . TRP B 1 311 ? -13.141 16.438 30.406 1 91.62 311 TRP B O 1
ATOM 6822 N N . SER B 1 312 ? -11.062 16.531 29.812 1 90.62 312 SER B N 1
ATOM 6823 C CA . SER B 1 312 ? -11.352 16.469 28.375 1 90.62 312 SER B CA 1
ATOM 6824 C C . SER B 1 312 ? -12.266 15.289 28.062 1 90.62 312 SER B C 1
ATOM 6826 O O . SER B 1 312 ? -13.273 15.453 27.359 1 90.62 312 SER B O 1
ATOM 6828 N N . ARG B 1 313 ? -12.031 14.148 28.609 1 87.12 313 ARG B N 1
ATOM 6829 C CA . ARG B 1 313 ? -12.82 12.953 28.328 1 87.12 313 ARG B CA 1
ATOM 6830 C C . ARG B 1 313 ? -14.242 13.102 28.875 1 87.12 313 ARG B C 1
ATOM 6832 O O . ARG B 1 313 ? -15.203 12.695 28.219 1 87.12 313 ARG B O 1
ATOM 6839 N N . ASP B 1 314 ? -14.289 13.609 29.953 1 89.38 314 ASP B N 1
ATOM 6840 C CA . ASP B 1 314 ? -15.594 13.781 30.594 1 89.38 314 ASP B CA 1
ATOM 6841 C C . ASP B 1 314 ? -16.469 14.75 29.797 1 89.38 314 ASP B C 1
ATOM 6843 O O . ASP B 1 314 ? -17.672 14.523 29.656 1 89.38 314 ASP B O 1
ATOM 6847 N N . VAL B 1 315 ? -15.859 15.734 29.375 1 93.12 315 VAL B N 1
ATOM 6848 C CA . VAL B 1 315 ? -16.609 16.719 28.609 1 93.12 315 VAL B CA 1
ATOM 6849 C C . VAL B 1 315 ? -17.094 16.094 27.297 1 93.12 315 VAL B C 1
ATOM 6851 O O . VAL B 1 315 ? -18.25 16.281 26.906 1 93.12 315 VAL B O 1
ATOM 6854 N N . ILE B 1 316 ? -16.266 15.328 26.672 1 92.06 316 ILE B N 1
ATOM 6855 C CA . ILE B 1 316 ? -16.625 14.68 25.406 1 92.06 316 ILE B CA 1
ATOM 6856 C C . ILE B 1 316 ? -17.734 13.656 25.656 1 92.06 316 ILE B C 1
ATOM 6858 O O . ILE B 1 316 ? -18.703 13.578 24.891 1 92.06 316 ILE B O 1
ATOM 6862 N N . ASN B 1 317 ? -17.609 12.867 26.719 1 89.38 317 ASN B N 1
ATOM 6863 C CA . ASN B 1 317 ? -18.641 11.898 27.062 1 89.38 317 ASN B CA 1
ATOM 6864 C C . ASN B 1 317 ? -19.969 12.586 27.359 1 89.38 317 ASN B C 1
ATOM 6866 O O . ASN B 1 317 ? -21.031 12.062 27.016 1 89.38 317 ASN B O 1
ATOM 6870 N N . HIS B 1 318 ? -19.812 13.68 28.016 1 92.31 318 HIS B N 1
ATOM 6871 C CA . HIS B 1 318 ? -21.016 14.453 28.312 1 92.31 318 HIS B CA 1
ATOM 6872 C C . HIS B 1 318 ? -21.688 14.938 27.031 1 92.31 318 HIS B C 1
ATOM 6874 O O . HIS B 1 318 ? -22.906 14.992 26.953 1 92.31 318 HIS B O 1
ATOM 6880 N N . PHE B 1 319 ? -20.891 15.32 26.094 1 93.75 319 PHE B N 1
ATOM 6881 C CA . PHE B 1 319 ? -21.438 15.719 24.797 1 93.75 319 PHE B CA 1
ATOM 6882 C C . PHE B 1 319 ? -22.203 14.57 24.156 1 93.75 319 PHE B C 1
ATOM 6884 O O . PHE B 1 319 ? -23.312 14.75 23.672 1 93.75 319 PHE B O 1
ATOM 6891 N N . TRP B 1 320 ? -21.625 13.398 24.188 1 91.56 320 TRP B N 1
ATOM 6892 C CA . TRP B 1 320 ? -22.281 12.211 23.641 1 91.56 320 TRP B CA 1
ATOM 6893 C C . TRP B 1 320 ? -23.609 11.945 24.344 1 91.56 320 TRP B C 1
ATOM 6895 O O . TRP B 1 320 ? -24.625 11.688 23.688 1 91.56 320 TRP B O 1
ATOM 6905 N N . TYR B 1 321 ? -23.531 12.055 25.562 1 89.44 321 TYR B N 1
ATOM 6906 C CA . TYR B 1 321 ? -24.719 11.828 26.375 1 89.44 321 TYR B CA 1
ATOM 6907 C C . TYR B 1 321 ? -25.797 12.852 26.047 1 89.44 321 TYR B C 1
ATOM 6909 O O . TYR B 1 321 ? -26.969 12.5 25.906 1 89.44 321 TYR B O 1
ATOM 6917 N N . SER B 1 322 ? -25.359 14.055 25.953 1 91.5 322 SER B N 1
ATOM 6918 C CA . SER B 1 322 ? -26.297 15.125 25.641 1 91.5 322 SER B CA 1
ATOM 6919 C C . SER B 1 322 ? -27 14.867 24.312 1 91.5 322 SER B C 1
ATOM 6921 O O . SER B 1 322 ? -28.219 15.055 24.203 1 91.5 322 SER B O 1
ATOM 6923 N N . CYS B 1 323 ? -26.25 14.438 23.375 1 91.38 323 CYS B N 1
ATOM 6924 C CA . CYS B 1 323 ? -26.812 14.156 22.047 1 91.38 323 CYS B CA 1
ATOM 6925 C C . CYS B 1 323 ? -27.719 12.938 22.094 1 91.38 323 CYS B C 1
ATOM 6927 O O . CYS B 1 323 ? -28.734 12.898 21.391 1 91.38 323 CYS B O 1
ATOM 6929 N N . SER B 1 324 ? -27.391 11.969 22.859 1 88.81 324 SER B N 1
ATOM 6930 C CA . SER B 1 324 ? -28.141 10.727 22.922 1 88.81 324 SER B CA 1
ATOM 6931 C C . SER B 1 324 ? -29.5 10.938 23.594 1 88.81 324 SER B C 1
ATOM 6933 O O . SER B 1 324 ? -30.484 10.297 23.219 1 88.81 324 SER B O 1
ATOM 6935 N N . CYS B 1 325 ? -29.562 11.867 24.453 1 86.44 325 CYS B N 1
ATOM 6936 C CA . CYS B 1 325 ? -30.781 12.062 25.219 1 86.44 325 CYS B CA 1
ATOM 6937 C C . CYS B 1 325 ? -31.641 13.164 24.609 1 86.44 325 CYS B C 1
ATOM 6939 O O . CYS B 1 325 ? -32.844 13.211 24.844 1 86.44 325 CYS B O 1
ATOM 6941 N N . ALA B 1 326 ? -31.031 13.969 23.906 1 87.81 326 ALA B N 1
ATOM 6942 C CA . ALA B 1 326 ? -31.734 15.156 23.406 1 87.81 326 ALA B CA 1
ATOM 6943 C C . ALA B 1 326 ? -32.656 14.805 22.25 1 87.81 326 ALA B C 1
ATOM 6945 O O . ALA B 1 326 ? -32.312 13.938 21.422 1 87.81 326 ALA B O 1
ATOM 6946 N N . THR B 1 327 ? -33.812 15.461 22.234 1 86.5 327 THR B N 1
ATOM 6947 C CA . THR B 1 327 ? -34.75 15.312 21.125 1 86.5 327 THR B CA 1
ATOM 6948 C C . THR B 1 327 ? -34.781 16.578 20.281 1 86.5 327 THR B C 1
ATOM 6950 O O . THR B 1 327 ? -35.219 16.547 19.125 1 86.5 327 THR B O 1
ATOM 6953 N N . ASP B 1 328 ? -34.438 17.625 20.875 1 90 328 ASP B N 1
ATOM 6954 C CA . ASP B 1 328 ? -34.375 18.922 20.203 1 90 328 ASP B CA 1
ATOM 6955 C C . ASP B 1 328 ? -33.25 19.781 20.766 1 90 328 ASP B C 1
ATOM 6957 O O . ASP B 1 328 ? -32.531 19.359 21.641 1 90 328 ASP B O 1
ATOM 6961 N N . VAL B 1 329 ? -33.125 20.953 20.203 1 91.56 329 VAL B N 1
ATOM 6962 C CA . VAL B 1 329 ? -32.031 21.844 20.594 1 91.56 329 VAL B CA 1
ATOM 6963 C C . VAL B 1 329 ? -32.188 22.297 22.031 1 91.56 329 VAL B C 1
ATOM 6965 O O . VAL B 1 329 ? -31.219 22.375 22.781 1 91.56 329 VAL B O 1
ATOM 6968 N N . GLY B 1 330 ? -33.438 22.531 22.391 1 89.31 330 GLY B N 1
ATOM 6969 C CA . GLY B 1 330 ? -33.719 22.953 23.75 1 89.31 330 GLY B CA 1
ATOM 6970 C C . GLY B 1 330 ? -33.312 21.922 24.781 1 89.31 330 GLY B C 1
ATOM 6971 O O . GLY B 1 330 ? -32.625 22.234 25.766 1 89.31 330 GLY B O 1
ATOM 6972 N N . SER B 1 331 ? -33.688 20.719 24.562 1 88.94 331 SER B N 1
ATOM 6973 C CA . SER B 1 331 ? -33.375 19.641 25.484 1 88.94 331 SER B CA 1
ATOM 6974 C C . SER B 1 331 ? -31.875 19.359 25.5 1 88.94 331 SER B C 1
ATOM 6976 O O . SER B 1 331 ? -31.312 18.984 26.531 1 88.94 331 SER B O 1
ATOM 6978 N N . PHE B 1 332 ? -31.25 19.562 24.406 1 92.62 332 PHE B N 1
ATOM 6979 C CA . PHE B 1 332 ? -29.797 19.406 24.344 1 92.62 332 PHE B CA 1
ATOM 6980 C C . PHE B 1 332 ? -29.109 20.422 25.234 1 92.62 332 PHE B C 1
ATOM 6982 O O . PHE B 1 332 ? -28.219 20.078 26.016 1 92.62 332 PHE B O 1
ATOM 6989 N N . MET B 1 333 ? -29.562 21.656 25.156 1 91.56 333 MET B N 1
ATOM 6990 C CA . MET B 1 333 ? -28.922 22.734 25.891 1 91.56 333 MET B CA 1
ATOM 6991 C C . MET B 1 333 ? -29.078 22.547 27.391 1 91.56 333 MET B C 1
ATOM 6993 O O . MET B 1 333 ? -28.156 22.859 28.156 1 91.56 333 MET B O 1
ATOM 6997 N N . GLU B 1 334 ? -30.078 21.984 27.797 1 87.94 334 GLU B N 1
ATOM 6998 C CA . GLU B 1 334 ? -30.344 21.75 29.203 1 87.94 334 GLU B CA 1
ATOM 6999 C C . GLU B 1 334 ? -29.328 20.781 29.812 1 87.94 334 GLU B C 1
ATOM 7001 O O . GLU B 1 334 ? -28.906 20.938 30.953 1 87.94 334 GLU B O 1
ATOM 7006 N N . VAL B 1 335 ? -29.062 19.828 29 1 90.38 335 VAL B N 1
ATOM 7007 C CA . VAL B 1 335 ? -28.125 18.828 29.484 1 90.38 335 VAL B CA 1
ATOM 7008 C C . VAL B 1 335 ? -26.688 19.297 29.281 1 90.38 335 VAL B C 1
ATOM 7010 O O . VAL B 1 335 ? -25.875 19.266 30.203 1 90.38 335 VAL B O 1
ATOM 7013 N N . TRP B 1 336 ? -26.422 19.812 28.125 1 93.56 336 TRP B N 1
ATOM 7014 C CA . TRP B 1 336 ? -25.062 20.156 27.688 1 93.56 336 TRP B CA 1
ATOM 7015 C C . TRP B 1 336 ? -24.469 21.25 28.578 1 93.56 336 TRP B C 1
ATOM 7017 O O . TRP B 1 336 ? -23.344 21.125 29.047 1 93.56 336 TRP B O 1
ATOM 7027 N N . CYS B 1 337 ? -25.203 22.203 28.938 1 92.25 337 CYS B N 1
ATOM 7028 C CA . CYS B 1 337 ? -24.703 23.359 29.672 1 92.25 337 CYS B CA 1
ATOM 7029 C C . CYS B 1 337 ? -24.438 22.984 31.125 1 92.25 337 CYS B C 1
ATOM 7031 O O . CYS B 1 337 ? -23.672 23.672 31.812 1 92.25 337 CYS B O 1
ATOM 7033 N N . GLY B 1 338 ? -25.031 21.922 31.594 1 91.25 338 GLY B N 1
ATOM 7034 C CA . GLY B 1 338 ? -24.812 21.469 32.969 1 91.25 338 GLY B CA 1
ATOM 7035 C C . GLY B 1 338 ? -23.359 21.125 33.25 1 91.25 338 GLY B C 1
ATOM 7036 O O . GLY B 1 338 ? -22.938 21.125 34.406 1 91.25 338 GLY B O 1
ATOM 7037 N N . ILE B 1 339 ? -22.609 20.906 32.219 1 93.88 339 ILE B N 1
ATOM 7038 C CA . ILE B 1 339 ? -21.219 20.469 32.406 1 93.88 339 ILE B CA 1
ATOM 7039 C C . ILE B 1 339 ? -20.406 21.578 33.062 1 93.88 339 ILE B C 1
ATOM 7041 O O . ILE B 1 339 ? -19.484 21.297 33.844 1 93.88 339 ILE B O 1
ATOM 7045 N N . VAL B 1 340 ? -20.766 22.891 32.781 1 94.25 340 VAL B N 1
ATOM 7046 C CA . VAL B 1 340 ? -20.016 24.016 33.344 1 94.25 340 VAL B CA 1
ATOM 7047 C C . VAL B 1 340 ? -20.188 24.062 34.844 1 94.25 340 VAL B C 1
ATOM 7049 O O . VAL B 1 340 ? -19.281 24.5 35.562 1 94.25 340 VAL B O 1
ATOM 7052 N N . HIS B 1 341 ? -21.297 23.547 35.312 1 93.44 341 HIS B N 1
ATOM 7053 C CA . HIS B 1 341 ? -21.562 23.484 36.75 1 93.44 341 HIS B CA 1
ATOM 7054 C C . HIS B 1 341 ? -20.984 22.219 37.375 1 93.44 341 HIS B C 1
ATOM 7056 O O . HIS B 1 341 ? -20.375 22.266 38.438 1 93.44 341 HIS B O 1
ATOM 7062 N N . HIS B 1 342 ? -21.109 21.156 36.656 1 92.69 342 HIS B N 1
ATOM 7063 C CA . HIS B 1 342 ? -20.688 19.859 37.156 1 92.69 342 HIS B CA 1
ATOM 7064 C C . HIS B 1 342 ? -19.188 19.859 37.469 1 92.69 342 HIS B C 1
ATOM 7066 O O . HIS B 1 342 ? -18.781 19.328 38.5 1 92.69 342 HIS B O 1
ATOM 7072 N N . VAL B 1 343 ? -18.406 20.484 36.688 1 93.56 343 VAL B N 1
ATOM 7073 C CA . VAL B 1 343 ? -16.953 20.406 36.781 1 93.56 343 VAL B CA 1
ATOM 7074 C C . VAL B 1 343 ? -16.484 21.172 38.031 1 93.56 343 VAL B C 1
ATOM 7076 O O . VAL B 1 343 ? -15.367 20.969 38.5 1 93.56 343 VAL B O 1
ATOM 7079 N N . VAL B 1 344 ? -17.297 22.078 38.562 1 94.12 344 VAL B N 1
ATOM 7080 C CA . VAL B 1 344 ? -16.938 22.844 39.75 1 94.12 344 VAL B CA 1
ATOM 7081 C C . VAL B 1 344 ? -17.719 22.344 40.938 1 94.12 344 VAL B C 1
ATOM 7083 O O . VAL B 1 344 ? -17.906 23.062 41.938 1 94.12 344 VAL B O 1
ATOM 7086 N N . ASP B 1 345 ? -18.266 21.203 40.875 1 92.06 345 ASP B N 1
ATOM 7087 C CA . ASP B 1 345 ? -18.969 20.484 41.938 1 92.06 345 ASP B CA 1
ATOM 7088 C C . ASP B 1 345 ? -20.297 21.156 42.25 1 92.06 345 ASP B C 1
ATOM 7090 O O . ASP B 1 345 ? -20.688 21.219 43.438 1 92.06 345 ASP B O 1
ATOM 7094 N N . GLU B 1 346 ? -20.859 21.719 41.312 1 91.75 346 GLU B N 1
ATOM 7095 C CA . GLU B 1 346 ? -22.234 22.234 41.406 1 91.75 346 GLU B CA 1
ATOM 7096 C C . GLU B 1 346 ? -23.203 21.359 40.625 1 91.75 346 GLU B C 1
ATOM 7098 O O . GLU B 1 346 ? -23.125 21.25 39.406 1 91.75 346 GLU B O 1
ATOM 7103 N N . HIS B 1 347 ? -24.109 20.719 41.312 1 91.12 347 HIS B N 1
ATOM 7104 C CA . HIS B 1 347 ? -24.953 19.719 40.656 1 91.12 347 HIS B CA 1
ATOM 7105 C C . HIS B 1 347 ? -26.391 20.203 40.562 1 91.12 347 HIS B C 1
ATOM 7107 O O . HIS B 1 347 ? -27.266 19.484 40.062 1 91.12 347 HIS B O 1
ATOM 7113 N N . GLU B 1 348 ? -26.672 21.422 41.094 1 89.06 348 GLU B N 1
ATOM 7114 C CA . GLU B 1 348 ? -27.938 22.125 40.906 1 89.06 348 GLU B CA 1
ATOM 7115 C C . GLU B 1 348 ? -27.703 23.609 40.656 1 89.06 348 GLU B C 1
ATOM 7117 O O . GLU B 1 348 ? -26.812 24.219 41.281 1 89.06 348 GLU B O 1
ATOM 7122 N N . TRP B 1 349 ? -28.5 24.156 39.688 1 85.94 349 TRP B N 1
ATOM 7123 C CA . TRP B 1 349 ? -28.297 25.562 39.375 1 85.94 349 TRP B CA 1
ATOM 7124 C C . TRP B 1 349 ? -29.641 26.25 39.094 1 85.94 349 TRP B C 1
ATOM 7126 O O . TRP B 1 349 ? -30.656 25.578 38.875 1 85.94 349 TRP B O 1
ATOM 7136 N N . ASN B 1 350 ? -29.703 27.531 39.156 1 79.56 350 ASN B N 1
ATOM 7137 C CA . ASN B 1 350 ? -30.953 28.297 39.188 1 79.56 350 ASN B CA 1
ATOM 7138 C C . ASN B 1 350 ? -31.422 28.656 37.781 1 79.56 350 ASN B C 1
ATOM 7140 O O . ASN B 1 350 ? -32.625 28.766 37.531 1 79.56 350 ASN B O 1
ATOM 7144 N N . MET B 1 351 ? -30.562 28.812 36.844 1 77 351 MET B N 1
ATOM 7145 C CA . MET B 1 351 ? -30.938 29.328 35.531 1 77 351 MET B CA 1
ATOM 7146 C C . MET B 1 351 ? -31.172 28.188 34.562 1 77 351 MET B C 1
ATOM 7148 O O . MET B 1 351 ? -30.453 27.203 34.562 1 77 351 MET B O 1
ATOM 7152 N N . SER B 1 352 ? -32.375 28.328 33.906 1 79.31 352 SER B N 1
ATOM 7153 C CA . SER B 1 352 ? -32.656 27.375 32.812 1 79.31 352 SER B CA 1
ATOM 7154 C C . SER B 1 352 ? -31.984 27.797 31.531 1 79.31 352 SER B C 1
ATOM 7156 O O . SER B 1 352 ? -31.938 28.984 31.203 1 79.31 352 SER B O 1
ATOM 7158 N N . TYR B 1 353 ? -31.359 26.906 30.797 1 79.19 353 TYR B N 1
ATOM 7159 C CA . TYR B 1 353 ? -30.641 27.203 29.562 1 79.19 353 TYR B CA 1
ATOM 7160 C C . TYR B 1 353 ? -31.562 27 28.359 1 79.19 353 TYR B C 1
ATOM 7162 O O . TYR B 1 353 ? -31.156 27.266 27.219 1 79.19 353 TYR B O 1
ATOM 7170 N N . SER B 1 354 ? -32.688 26.469 28.562 1 73.88 354 SER B N 1
ATOM 7171 C CA . SER B 1 354 ? -33.656 26.328 27.469 1 73.88 354 SER B CA 1
ATOM 7172 C C . SER B 1 354 ? -34.969 27.031 27.781 1 73.88 354 SER B C 1
ATOM 7174 O O . SER B 1 354 ? -35.312 27.219 28.953 1 73.88 354 SER B O 1
ATOM 7176 N N . SER B 1 355 ? -35.469 27.672 26.766 1 61.06 355 SER B N 1
ATOM 7177 C CA . SER B 1 355 ? -36.75 28.344 26.922 1 61.06 355 SER B CA 1
ATOM 7178 C C . SER B 1 355 ? -37.844 27.359 27.297 1 61.06 355 SER B C 1
ATOM 7180 O O . SER B 1 355 ? -38.844 27.75 27.906 1 61.06 355 SER B O 1
ATOM 7182 N N . ASN B 1 356 ? -37.75 26.156 26.703 1 54.25 356 ASN B N 1
ATOM 7183 C CA . ASN B 1 356 ? -38.875 25.25 26.922 1 54.25 356 ASN B CA 1
ATOM 7184 C C . ASN B 1 356 ? -38.781 24.547 28.281 1 54.25 356 ASN B C 1
ATOM 7186 O O . ASN B 1 356 ? -39.594 23.688 28.594 1 54.25 356 ASN B O 1
ATOM 7190 N N . PHE B 1 357 ? -38.5 25.094 29.234 1 49.62 357 PHE B N 1
ATOM 7191 C CA . PHE B 1 357 ? -38.406 24.812 30.656 1 49.62 357 PHE B CA 1
ATOM 7192 C C . PHE B 1 357 ? -38.375 23.297 30.906 1 49.62 357 PHE B C 1
ATOM 7194 O O . PHE B 1 357 ? -39.031 22.812 31.844 1 49.62 357 PHE B O 1
ATOM 7201 N N . TYR B 1 358 ? -37.938 22.469 30.078 1 49.5 358 TYR B N 1
ATOM 7202 C CA . TYR B 1 358 ? -38.25 21.062 30.25 1 49.5 358 TYR B CA 1
ATOM 7203 C C . TYR B 1 358 ? -37.344 20.422 31.312 1 49.5 358 TYR B C 1
ATOM 7205 O O . TYR B 1 358 ? -37.625 19.312 31.781 1 49.5 358 TYR B O 1
ATOM 7213 N N . GLY B 1 359 ? -36.188 20.859 31.734 1 55.75 359 GLY B N 1
ATOM 7214 C CA . GLY B 1 359 ? -35.344 19.922 32.469 1 55.75 359 GLY B CA 1
ATOM 7215 C C . GLY B 1 359 ? -35.031 20.359 33.875 1 55.75 359 GLY B C 1
ATOM 7216 O O . GLY B 1 359 ? -35.438 21.453 34.281 1 55.75 359 GLY B O 1
ATOM 7217 N N . SER B 1 360 ? -34.719 19.469 34.719 1 64.94 360 SER B N 1
ATOM 7218 C CA . SER B 1 360 ? -34.312 19.641 36.125 1 64.94 360 SER B CA 1
ATOM 7219 C C . SER B 1 360 ? -32.906 20.281 36.188 1 64.94 360 SER B C 1
ATOM 7221 O O . SER B 1 360 ? -32 19.906 35.438 1 64.94 360 SER B O 1
ATOM 7223 N N . ASN B 1 361 ? -32.781 21.625 36.312 1 81.25 361 ASN B N 1
ATOM 7224 C CA . ASN B 1 361 ? -31.547 22.359 36.594 1 81.25 361 ASN B CA 1
ATOM 7225 C C . ASN B 1 361 ? -30.625 21.594 37.531 1 81.25 361 ASN B C 1
ATOM 7227 O O . ASN B 1 361 ? -30.141 22.141 38.531 1 81.25 361 ASN B O 1
ATOM 7231 N N . LYS B 1 362 ? -30.547 20.219 37.125 1 85.56 362 LYS B N 1
ATOM 7232 C CA . LYS B 1 362 ? -29.688 19.359 37.938 1 85.56 362 LYS B CA 1
ATOM 7233 C C . LYS B 1 362 ? -28.969 18.328 37.062 1 85.56 362 LYS B C 1
ATOM 7235 O O . LYS B 1 362 ? -29.422 18.016 35.969 1 85.56 362 LYS B O 1
ATOM 7240 N N . CYS B 1 363 ? -27.844 17.875 37.5 1 86.12 363 CYS B N 1
ATOM 7241 C CA . CYS B 1 363 ? -27.109 16.812 36.844 1 86.12 363 CYS B CA 1
ATOM 7242 C C . CYS B 1 363 ? -27.906 15.516 36.844 1 86.12 363 CYS B C 1
ATOM 7244 O O . CYS B 1 363 ? -28.594 15.203 37.812 1 86.12 363 CYS B O 1
ATOM 7246 N N . LEU B 1 364 ? -27.891 14.773 35.75 1 79.81 364 LEU B N 1
ATOM 7247 C CA . LEU B 1 364 ? -28.656 13.547 35.562 1 79.81 364 LEU B CA 1
ATOM 7248 C C . LEU B 1 364 ? -27.828 12.328 35.969 1 79.81 364 LEU B C 1
ATOM 7250 O O . LEU B 1 364 ? -27.531 11.469 35.156 1 79.81 364 LEU B O 1
ATOM 7254 N N . HIS B 1 365 ? -27.25 12.234 37 1 75.06 365 HIS B N 1
ATOM 7255 C CA . HIS B 1 365 ? -26.516 11.07 37.5 1 75.06 365 HIS B CA 1
ATOM 7256 C C . HIS B 1 365 ? -26.906 10.742 38.938 1 75.06 365 HIS B C 1
ATOM 7258 O O . HIS B 1 365 ? -27.5 11.57 39.625 1 75.06 365 HIS B O 1
ATOM 7264 N N . GLY B 1 366 ? -26.703 9.539 39.312 1 69.5 366 GLY B N 1
ATOM 7265 C CA . GLY B 1 366 ? -26.922 9.125 40.688 1 69.5 366 GLY B CA 1
ATOM 7266 C C . GLY B 1 366 ? -25.828 9.594 41.656 1 69.5 366 GLY B C 1
ATOM 7267 O O . GLY B 1 366 ? -25.031 10.461 41.312 1 69.5 366 GLY B O 1
ATOM 7268 N N . PRO B 1 367 ? -25.734 9 42.844 1 68.75 367 PRO B N 1
ATOM 7269 C CA . PRO B 1 367 ? -24.719 9.398 43.812 1 68.75 367 PRO B CA 1
ATOM 7270 C C . PRO B 1 367 ? -23.297 9.195 43.281 1 68.75 367 PRO B C 1
ATOM 7272 O O . PRO B 1 367 ? -23.016 8.203 42.625 1 68.75 367 PRO B O 1
ATOM 7275 N N . ILE B 1 368 ? -22.516 10.305 43.25 1 67.12 368 ILE B N 1
ATOM 7276 C CA . ILE B 1 368 ? -21.141 10.297 42.719 1 67.12 368 ILE B CA 1
ATOM 7277 C C . ILE B 1 368 ? -20.234 9.508 43.688 1 67.12 368 ILE B C 1
ATOM 7279 O O . ILE B 1 368 ? -20.219 9.781 44.875 1 67.12 368 ILE B O 1
ATOM 7283 N N . GLU B 1 369 ? -19.688 8.336 43.312 1 58.94 369 GLU B N 1
ATOM 7284 C CA . GLU B 1 369 ? -18.734 7.605 44.125 1 58.94 369 GLU B CA 1
ATOM 7285 C C . GLU B 1 369 ? -17.406 8.359 44.219 1 58.94 369 GLU B C 1
ATOM 7287 O O . GLU B 1 369 ? -17.062 9.141 43.344 1 58.94 369 GLU B O 1
ATOM 7292 N N . ASP B 1 370 ? -16.391 8.219 45.344 1 53.22 370 ASP B N 1
ATOM 7293 C CA . ASP B 1 370 ? -15.266 8.852 46 1 53.22 370 ASP B CA 1
ATOM 7294 C C . ASP B 1 370 ? -14.125 9.117 45.031 1 53.22 370 ASP B C 1
ATOM 7296 O O . ASP B 1 370 ? -13.336 10.047 45.219 1 53.22 370 ASP B O 1
ATOM 7300 N N . GLU B 1 371 ? -13.516 8.195 44.188 1 56.47 371 GLU B N 1
ATOM 7301 C CA . GLU B 1 371 ? -12.164 8.312 43.656 1 56.47 371 GLU B CA 1
ATOM 7302 C C . GLU B 1 371 ? -12.109 9.32 42.5 1 56.47 371 GLU B C 1
ATOM 7304 O O . GLU B 1 371 ? -12.25 8.945 41.344 1 56.47 371 GLU B O 1
ATOM 7309 N N . HIS B 1 372 ? -12.445 10.695 42.844 1 61.5 372 HIS B N 1
ATOM 7310 C CA . HIS B 1 372 ? -12.828 11.617 41.781 1 61.5 372 HIS B CA 1
ATOM 7311 C C . HIS B 1 372 ? -11.656 12.5 41.344 1 61.5 372 HIS B C 1
ATOM 7313 O O . HIS B 1 372 ? -10.711 12.688 42.125 1 61.5 372 HIS B O 1
ATOM 7319 N N . LYS B 1 373 ? -11.547 12.82 40.125 1 75.75 373 LYS B N 1
ATOM 7320 C CA . LYS B 1 373 ? -10.789 13.914 39.531 1 75.75 373 LYS B CA 1
ATOM 7321 C C . LYS B 1 373 ? -11.008 15.219 40.281 1 75.75 373 LYS B C 1
ATOM 7323 O O . LYS B 1 373 ? -12.039 15.406 40.938 1 75.75 373 LYS B O 1
ATOM 7328 N N . ALA B 1 374 ? -9.891 15.93 40.5 1 86.12 374 ALA B N 1
ATOM 7329 C CA . ALA B 1 374 ? -9.961 17.219 41.188 1 86.12 374 ALA B CA 1
ATOM 7330 C C . ALA B 1 374 ? -10.945 18.156 40.469 1 86.12 374 ALA B C 1
ATOM 7332 O O . ALA B 1 374 ? -10.938 18.281 39.25 1 86.12 374 ALA B O 1
ATOM 7333 N N . TRP B 1 375 ? -11.836 18.703 41.344 1 92.25 375 TRP B N 1
ATOM 7334 C CA . TRP B 1 375 ? -12.789 19.672 40.812 1 92.25 375 TRP B CA 1
ATOM 7335 C C . TRP B 1 375 ? -12.062 20.938 40.344 1 92.25 375 TRP B C 1
ATOM 7337 O O . TRP B 1 375 ? -11.039 21.312 40.938 1 92.25 375 TRP B O 1
ATOM 7347 N N . LEU B 1 376 ? -12.664 21.562 39.375 1 93.94 376 LEU B N 1
ATOM 7348 C CA . LEU B 1 376 ? -12.133 22.859 38.938 1 93.94 376 LEU B CA 1
ATOM 7349 C C . LEU B 1 376 ? -12.625 23.969 39.875 1 93.94 376 LEU B C 1
ATOM 7351 O O . LEU B 1 376 ? -13.664 23.828 40.531 1 93.94 376 LEU B O 1
ATOM 7355 N N . THR B 1 377 ? -11.789 25.047 39.938 1 94.31 377 THR B N 1
ATOM 7356 C CA . THR B 1 377 ? -12.203 26.203 40.719 1 94.31 377 THR B CA 1
ATOM 7357 C C . THR B 1 377 ? -13.117 27.109 39.906 1 94.31 377 THR B C 1
ATOM 7359 O O . THR B 1 377 ? -12.766 27.516 38.781 1 94.31 377 THR B O 1
ATOM 7362 N N . LYS B 1 378 ? -14.234 27.406 40.5 1 94.75 378 LYS B N 1
ATOM 7363 C CA . LYS B 1 378 ? -15.195 28.281 39.844 1 94.75 378 LYS B CA 1
ATOM 7364 C C . LYS B 1 378 ? -14.57 29.625 39.5 1 94.75 378 LYS B C 1
ATOM 7366 O O . LYS B 1 378 ? -13.953 30.25 40.375 1 94.75 378 LYS B O 1
ATOM 7371 N N . GLY B 1 379 ? -14.648 30.031 38.344 1 94.12 379 GLY B N 1
ATOM 7372 C CA . GLY B 1 379 ? -14.125 31.328 37.938 1 94.12 379 GLY B CA 1
ATOM 7373 C C . GLY B 1 379 ? -12.656 31.281 37.531 1 94.12 379 GLY B C 1
ATOM 7374 O O . GLY B 1 379 ? -12.094 32.281 37.094 1 94.12 379 GLY B O 1
ATOM 7375 N N . SER B 1 380 ? -12.023 30.219 37.75 1 94.94 380 SER B N 1
ATOM 7376 C CA . SER B 1 380 ? -10.633 30.078 37.344 1 94.94 380 SER B CA 1
ATOM 7377 C C . SER B 1 380 ? -10.477 30.203 35.812 1 94.94 380 SER B C 1
ATOM 7379 O O . SER B 1 380 ? -11.461 30.141 35.094 1 94.94 380 SER B O 1
ATOM 7381 N N . PRO B 1 381 ? -9.344 30.469 35.344 1 94.88 381 PRO B N 1
ATOM 7382 C CA . PRO B 1 381 ? -9.117 30.547 33.906 1 94.88 381 PRO B CA 1
ATOM 7383 C C . PRO B 1 381 ? -9.555 29.266 33.188 1 94.88 381 PRO B C 1
ATOM 7385 O O . PRO B 1 381 ? -10.117 29.344 32.094 1 94.88 381 PRO B O 1
ATOM 7388 N N . THR B 1 382 ? -9.32 28.172 33.781 1 95.12 382 THR B N 1
ATOM 7389 C CA . THR B 1 382 ? -9.734 26.891 33.219 1 95.12 382 THR B CA 1
ATOM 7390 C C . THR B 1 382 ? -11.25 26.812 33.062 1 95.12 382 THR B C 1
ATOM 7392 O O . THR B 1 382 ? -11.766 26.391 32.031 1 95.12 382 THR B O 1
ATOM 7395 N N . HIS B 1 383 ? -11.914 27.203 34.125 1 96.19 383 HIS B N 1
ATOM 7396 C CA . HIS B 1 383 ? -13.375 27.219 34.125 1 96.19 383 HIS B CA 1
ATOM 7397 C C . HIS B 1 383 ? -13.914 28.188 33.062 1 96.19 383 HIS B C 1
ATOM 7399 O O . HIS B 1 383 ? -14.867 27.875 32.375 1 96.19 383 HIS B O 1
ATOM 7405 N N . THR B 1 384 ? -13.328 29.328 32.938 1 96.12 384 THR B N 1
ATOM 7406 C CA . THR B 1 384 ? -13.758 30.359 31.984 1 96.12 384 THR B CA 1
ATOM 7407 C C . THR B 1 384 ? -13.586 29.891 30.547 1 96.12 384 THR B C 1
ATOM 7409 O O . THR B 1 384 ? -14.461 30.125 29.703 1 96.12 384 THR B O 1
ATOM 7412 N N . VAL B 1 385 ? -12.461 29.266 30.312 1 96.19 385 VAL B N 1
ATOM 7413 C CA . VAL B 1 385 ? -12.203 28.75 28.969 1 96.19 385 VAL B CA 1
ATOM 7414 C C . VAL B 1 385 ? -13.227 27.672 28.609 1 96.19 385 VAL B C 1
ATOM 7416 O O . VAL B 1 385 ? -13.688 27.594 27.469 1 96.19 385 VAL B O 1
ATOM 7419 N N . LEU B 1 386 ? -13.516 26.828 29.562 1 96.69 386 LEU B N 1
ATOM 7420 C CA . LEU B 1 386 ? -14.523 25.797 29.312 1 96.69 386 LEU B CA 1
ATOM 7421 C C . LEU B 1 386 ? -15.867 26.438 28.984 1 96.69 386 LEU B C 1
ATOM 7423 O O . LEU B 1 386 ? -16.578 25.969 28.078 1 96.69 386 LEU B O 1
ATOM 7427 N N . ILE B 1 387 ? -16.266 27.484 29.734 1 95.75 387 ILE B N 1
ATOM 7428 C CA . ILE B 1 387 ? -17.516 28.203 29.469 1 95.75 387 ILE B CA 1
ATOM 7429 C C . ILE B 1 387 ? -17.516 28.734 28.047 1 95.75 387 ILE B C 1
ATOM 7431 O O . ILE B 1 387 ? -18.531 28.609 27.328 1 95.75 387 ILE B O 1
ATOM 7435 N N . GLU B 1 388 ? -16.438 29.203 27.609 1 95.94 388 GLU B N 1
ATOM 7436 C CA . GLU B 1 388 ? -16.312 29.719 26.25 1 95.94 388 GLU B CA 1
ATOM 7437 C C . GLU B 1 388 ? -16.5 28.609 25.203 1 95.94 388 GLU B C 1
ATOM 7439 O O . GLU B 1 388 ? -17.141 28.812 24.172 1 95.94 388 GLU B O 1
ATOM 7444 N N . ILE B 1 389 ? -15.922 27.453 25.5 1 96.19 389 ILE B N 1
ATOM 7445 C CA . ILE B 1 389 ? -16.016 26.312 24.578 1 96.19 389 ILE B CA 1
ATOM 7446 C C . ILE B 1 389 ? -17.453 25.812 24.531 1 96.19 389 ILE B C 1
ATOM 7448 O O . ILE B 1 389 ? -18 25.562 23.453 1 96.19 389 ILE B O 1
ATOM 7452 N N . VAL B 1 390 ? -18.078 25.703 25.672 1 95.69 390 VAL B N 1
ATOM 7453 C CA . VAL B 1 390 ? -19.422 25.141 25.797 1 95.69 390 VAL B CA 1
ATOM 7454 C C . VAL B 1 390 ? -20.438 26.078 25.156 1 95.69 390 VAL B C 1
ATOM 7456 O O . VAL B 1 390 ? -21.375 25.641 24.5 1 95.69 390 VAL B O 1
ATOM 7459 N N . PHE B 1 391 ? -20.219 27.344 25.266 1 94.88 391 PHE B N 1
ATOM 7460 C CA . PHE B 1 391 ? -21.188 28.312 24.797 1 94.88 391 PHE B CA 1
ATOM 7461 C C . PHE B 1 391 ? -20.703 28.969 23.5 1 94.88 391 PHE B C 1
ATOM 7463 O O . PHE B 1 391 ? -21.109 30.094 23.172 1 94.88 391 PHE B O 1
ATOM 7470 N N . ASN B 1 392 ? -19.828 28.328 22.844 1 94.75 392 ASN B N 1
ATOM 7471 C CA . ASN B 1 392 ? -19.375 28.828 21.547 1 94.75 392 ASN B CA 1
ATOM 7472 C C . ASN B 1 392 ? -20.547 29 20.578 1 94.75 392 ASN B C 1
ATOM 7474 O O . ASN B 1 392 ? -21.25 28.031 20.281 1 94.75 392 ASN B O 1
ATOM 7478 N N . LYS B 1 393 ? -20.703 30.109 20 1 92.94 393 LYS B N 1
ATOM 7479 C CA . LYS B 1 393 ? -21.859 30.453 19.188 1 92.94 393 LYS B CA 1
ATOM 7480 C C . LYS B 1 393 ? -21.922 29.594 17.938 1 92.94 393 LYS B C 1
ATOM 7482 O O . LYS B 1 393 ? -23 29.109 17.562 1 92.94 393 LYS B O 1
ATOM 7487 N N . ARG B 1 394 ? -20.844 29.453 17.266 1 90.62 394 ARG B N 1
ATOM 7488 C CA . ARG B 1 394 ? -20.812 28.656 16.031 1 90.62 394 ARG B CA 1
ATOM 7489 C C . ARG B 1 394 ? -21.156 27.203 16.312 1 90.62 394 ARG B C 1
ATOM 7491 O O . ARG B 1 394 ? -21.906 26.578 15.562 1 90.62 394 ARG B O 1
ATOM 7498 N N . PHE B 1 395 ? -20.609 26.719 17.375 1 92.19 395 PHE B N 1
ATOM 7499 C CA . PHE B 1 395 ? -20.875 25.344 17.797 1 92.19 395 PHE B CA 1
ATOM 7500 C C . PHE B 1 395 ? -22.359 25.156 18.109 1 92.19 395 PHE B C 1
ATOM 7502 O O . PHE B 1 395 ? -22.984 24.219 17.625 1 92.19 395 PHE B O 1
ATOM 7509 N N . LEU B 1 396 ? -22.891 26.047 18.812 1 92.69 396 LEU B N 1
ATOM 7510 C CA . LEU B 1 396 ? -24.281 25.938 19.266 1 92.69 396 LEU B CA 1
ATOM 7511 C C . LEU B 1 396 ? -25.25 26.109 18.094 1 92.69 396 LEU B C 1
ATOM 7513 O O . LEU B 1 396 ? -26.328 25.516 18.094 1 92.69 396 LEU B O 1
ATOM 7517 N N . SER B 1 397 ? -24.844 26.875 17.094 1 92.06 397 SER B N 1
ATOM 7518 C CA . SER B 1 397 ? -25.703 27.078 15.93 1 92.06 397 SER B CA 1
ATOM 7519 C C . SER B 1 397 ? -25.844 25.797 15.109 1 92.06 397 SER B C 1
ATOM 7521 O O . SER B 1 397 ? -26.766 25.672 14.305 1 92.06 397 SER B O 1
ATOM 7523 N N . GLN B 1 398 ? -24.984 24.812 15.312 1 92.25 398 GLN B N 1
ATOM 7524 C CA . GLN B 1 398 ? -24.984 23.594 14.516 1 92.25 398 GLN B CA 1
ATOM 7525 C C . GLN B 1 398 ? -25.594 22.422 15.281 1 92.25 398 GLN B C 1
ATOM 7527 O O . GLN B 1 398 ? -25.703 21.312 14.75 1 92.25 398 GLN B O 1
ATOM 7532 N N . ILE B 1 399 ? -26.031 22.641 16.469 1 92.62 399 ILE B N 1
ATOM 7533 C CA . ILE B 1 399 ? -26.469 21.562 17.359 1 92.62 399 ILE B CA 1
ATOM 7534 C C . ILE B 1 399 ? -27.672 20.859 16.75 1 92.62 399 ILE B C 1
ATOM 7536 O O . ILE B 1 399 ? -27.844 19.656 16.938 1 92.62 399 ILE B O 1
ATOM 7540 N N . HIS B 1 400 ? -28.5 21.547 16.047 1 92.88 400 HIS B N 1
ATOM 7541 C CA . HIS B 1 400 ? -29.703 20.953 15.461 1 92.88 400 HIS B CA 1
ATOM 7542 C C . HIS B 1 400 ? -29.344 19.828 14.492 1 92.88 400 HIS B C 1
ATOM 7544 O O . HIS B 1 400 ? -30.172 18.938 14.234 1 92.88 400 HIS B O 1
ATOM 7550 N N . TYR B 1 401 ? -28.125 19.781 13.984 1 94.5 401 TYR B N 1
ATOM 7551 C CA . TYR B 1 401 ? -27.688 18.719 13.086 1 94.5 401 TYR B CA 1
ATOM 7552 C C . TYR B 1 401 ? -27.312 17.469 13.867 1 94.5 401 TYR B C 1
ATOM 7554 O O . TYR B 1 401 ? -27.172 16.375 13.289 1 94.5 401 TYR B O 1
ATOM 7562 N N . TYR B 1 402 ? -27.109 17.578 15.211 1 93.38 402 TYR B N 1
ATOM 7563 C CA . TYR B 1 402 ? -26.531 16.469 15.984 1 93.38 402 TYR B CA 1
ATOM 7564 C C . TYR B 1 402 ? -27.594 15.82 16.859 1 93.38 402 TYR B C 1
ATOM 7566 O O . TYR B 1 402 ? -27.375 14.734 17.406 1 93.38 402 TYR B O 1
ATOM 7574 N N . VAL B 1 403 ? -28.688 16.391 17 1 90.31 403 VAL B N 1
ATOM 7575 C CA . VAL B 1 403 ? -29.719 15.969 17.953 1 90.31 403 VAL B CA 1
ATOM 7576 C C . VAL B 1 403 ? -30.312 14.633 17.5 1 90.31 403 VAL B C 1
ATOM 7578 O O . VAL B 1 403 ? -30.844 13.883 18.328 1 90.31 403 VAL B O 1
ATOM 7581 N N . ASN B 1 404 ? -30.156 14.305 16.219 1 89.88 404 ASN B N 1
ATOM 7582 C CA . ASN B 1 404 ? -30.688 13.031 15.727 1 89.88 404 ASN B CA 1
ATOM 7583 C C . ASN B 1 404 ? -29.734 11.875 16.031 1 89.88 404 ASN B C 1
ATOM 7585 O O . ASN B 1 404 ? -30.062 10.719 15.773 1 89.88 404 ASN B O 1
ATOM 7589 N N . PHE B 1 405 ? -28.547 12.148 16.531 1 92.44 405 PHE B N 1
ATOM 7590 C CA . PHE B 1 405 ? -27.609 11.156 17.047 1 92.44 405 PHE B CA 1
ATOM 7591 C C . PHE B 1 405 ? -27.219 10.172 15.953 1 92.44 405 PHE B C 1
ATOM 7593 O O . PHE B 1 405 ? -27.344 8.953 16.125 1 92.44 405 PHE B O 1
ATOM 7600 N N . ARG B 1 406 ? -26.734 10.766 14.836 1 93.19 406 ARG B N 1
ATOM 7601 C CA . ARG B 1 406 ? -26.312 9.961 13.695 1 93.19 406 ARG B CA 1
ATOM 7602 C C . ARG B 1 406 ? -24.797 9.867 13.633 1 93.19 406 ARG B C 1
ATOM 7604 O O . ARG B 1 406 ? -24.078 10.781 14.062 1 93.19 406 ARG B O 1
ATOM 7611 N N . SER B 1 407 ? -24.281 8.727 13.172 1 92.19 407 SER B N 1
ATOM 7612 C CA . SER B 1 407 ? -22.844 8.539 13.008 1 92.19 407 SER B CA 1
ATOM 7613 C C . SER B 1 407 ? -22.531 7.855 11.68 1 92.19 407 SER B C 1
ATOM 7615 O O . SER B 1 407 ? -23.25 6.957 11.25 1 92.19 407 SER B O 1
ATOM 7617 N N . THR B 1 408 ? -21.406 8.312 11.031 1 91.5 408 THR B N 1
ATOM 7618 C CA . THR B 1 408 ? -20.938 7.699 9.789 1 91.5 408 THR B CA 1
ATOM 7619 C C . THR B 1 408 ? -19.734 6.805 10.062 1 91.5 408 THR B C 1
ATOM 7621 O O . THR B 1 408 ? -18.953 6.5 9.148 1 91.5 408 THR B O 1
ATOM 7624 N N . ALA B 1 409 ? -19.531 6.359 11.289 1 87.19 409 ALA B N 1
ATOM 7625 C CA . ALA B 1 409 ? -18.344 5.602 11.711 1 87.19 409 ALA B CA 1
ATOM 7626 C C . ALA B 1 409 ? -18.203 4.312 10.906 1 87.19 409 ALA B C 1
ATOM 7628 O O . ALA B 1 409 ? -17.094 3.891 10.586 1 87.19 409 ALA B O 1
ATOM 7629 N N . GLU B 1 410 ? -19.297 3.744 10.547 1 89.88 410 GLU B N 1
ATOM 7630 C CA . GLU B 1 410 ? -19.25 2.486 9.805 1 89.88 410 GLU B CA 1
ATOM 7631 C C . GLU B 1 410 ? -18.656 2.682 8.422 1 89.88 410 GLU B C 1
ATOM 7633 O O . GLU B 1 410 ? -18.047 1.762 7.867 1 89.88 410 GLU B O 1
ATOM 7638 N N . LEU B 1 411 ? -18.828 3.83 7.895 1 94.12 411 LEU B N 1
ATOM 7639 C CA . LEU B 1 411 ? -18.266 4.125 6.578 1 94.12 411 LEU B CA 1
ATOM 7640 C C . LEU B 1 411 ? -16.734 4.121 6.621 1 94.12 411 LEU B C 1
ATOM 7642 O O . LEU B 1 411 ? -16.078 3.914 5.598 1 94.12 411 LEU B O 1
ATOM 7646 N N . GLU B 1 412 ? -16.188 4.371 7.766 1 88 412 GLU B N 1
ATOM 7647 C CA . GLU B 1 412 ? -14.734 4.32 7.898 1 88 412 GLU B CA 1
ATOM 7648 C C . GLU B 1 412 ? -14.203 2.91 7.648 1 88 412 GLU B C 1
ATOM 7650 O O . GLU B 1 412 ? -13.133 2.738 7.066 1 88 412 GLU B O 1
ATOM 7655 N N . ASN B 1 413 ? -14.93 1.959 8.117 1 88.69 413 ASN B N 1
ATOM 7656 C CA . ASN B 1 413 ? -14.562 0.573 7.848 1 88.69 413 ASN B CA 1
ATOM 7657 C C . ASN B 1 413 ? -14.586 0.265 6.352 1 88.69 413 ASN B C 1
ATOM 7659 O O . ASN B 1 413 ? -13.68 -0.394 5.836 1 88.69 413 ASN B O 1
ATOM 7663 N N . PHE B 1 414 ? -15.617 0.76 5.762 1 95.19 414 PHE B N 1
ATOM 7664 C CA . PHE B 1 414 ? -15.727 0.555 4.324 1 95.19 414 PHE B CA 1
ATOM 7665 C C . PHE B 1 414 ? -14.586 1.258 3.592 1 95.19 414 PHE B C 1
ATOM 7667 O O . PHE B 1 414 ? -14 0.699 2.664 1 95.19 414 PHE B O 1
ATOM 7674 N N . ASN B 1 415 ? -14.281 2.461 3.996 1 91.06 415 ASN B N 1
ATOM 7675 C CA . ASN B 1 415 ? -13.195 3.209 3.377 1 91.06 415 ASN B CA 1
ATOM 7676 C C . ASN B 1 415 ? -11.867 2.477 3.51 1 91.06 415 ASN B C 1
ATOM 7678 O O . ASN B 1 415 ? -11.047 2.5 2.59 1 91.06 415 ASN B O 1
ATOM 7682 N N . ASN B 1 416 ? -11.695 1.899 4.598 1 88.88 416 ASN B N 1
ATOM 7683 C CA . ASN B 1 416 ? -10.484 1.1 4.773 1 88.88 416 ASN B CA 1
ATOM 7684 C C . ASN B 1 416 ? -10.461 -0.09 3.82 1 88.88 416 ASN B C 1
ATOM 7686 O O . ASN B 1 416 ? -9.398 -0.464 3.32 1 88.88 416 ASN B O 1
ATOM 7690 N N . LEU B 1 417 ? -11.609 -0.667 3.631 1 93.94 417 LEU B N 1
ATOM 7691 C CA . LEU B 1 417 ? -11.695 -1.801 2.717 1 93.94 417 LEU B CA 1
ATOM 7692 C C . LEU B 1 417 ? -11.375 -1.374 1.288 1 93.94 417 LEU B C 1
ATOM 7694 O O . LEU B 1 417 ? -10.781 -2.139 0.525 1 93.94 417 LEU B O 1
ATOM 7698 N N . ILE B 1 418 ? -11.75 -0.185 0.923 1 94.62 418 ILE B N 1
ATOM 7699 C CA . ILE B 1 418 ? -11.43 0.335 -0.403 1 94.62 418 ILE B CA 1
ATOM 7700 C C . ILE B 1 418 ? -9.922 0.304 -0.622 1 94.62 418 ILE B C 1
ATOM 7702 O O . ILE B 1 418 ? -9.453 -0.02 -1.717 1 94.62 418 ILE B O 1
ATOM 7706 N N . LEU B 1 419 ? -9.203 0.522 0.368 1 89.56 419 LEU B N 1
ATOM 7707 C CA . LEU B 1 419 ? -7.75 0.577 0.259 1 89.56 419 LEU B CA 1
ATOM 7708 C C . LEU B 1 419 ? -7.172 -0.806 -0.023 1 89.56 419 LEU B C 1
ATOM 7710 O O . LEU B 1 419 ? -6.086 -0.925 -0.595 1 89.56 419 LEU B O 1
ATOM 7714 N N . MET B 1 420 ? -7.879 -1.801 0.38 1 91.81 420 MET B N 1
ATOM 7715 C CA . MET B 1 420 ? -7.438 -3.156 0.065 1 91.81 420 MET B CA 1
ATOM 7716 C C . MET B 1 420 ? -7.488 -3.412 -1.438 1 91.81 420 MET B C 1
ATOM 7718 O O . MET B 1 420 ? -6.629 -4.105 -1.984 1 91.81 420 MET B O 1
ATOM 7722 N N . TYR B 1 421 ? -8.438 -2.803 -2.057 1 94.69 421 TYR B N 1
ATOM 7723 C CA . TYR B 1 421 ? -8.641 -3.033 -3.482 1 94.69 421 TYR B CA 1
ATOM 7724 C C . TYR B 1 421 ? -7.957 -1.955 -4.312 1 94.69 421 TYR B C 1
ATOM 7726 O O . TYR B 1 421 ? -7.449 -2.23 -5.402 1 94.69 421 TYR B O 1
ATOM 7734 N N . SER B 1 422 ? -7.992 -0.774 -3.816 1 91.62 422 SER B N 1
ATOM 7735 C CA . SER B 1 422 ? -7.398 0.368 -4.504 1 91.62 422 SER B CA 1
ATOM 7736 C C . SER B 1 422 ? -6.395 1.09 -3.607 1 91.62 422 SER B C 1
ATOM 7738 O O . SER B 1 422 ? -6.66 2.199 -3.141 1 91.62 422 SER B O 1
ATOM 7740 N N . GLY B 1 423 ? -5.297 0.49 -3.48 1 84.44 423 GLY B N 1
ATOM 7741 C CA . GLY B 1 423 ? -4.262 1.074 -2.645 1 84.44 423 GLY B CA 1
ATOM 7742 C C . GLY B 1 423 ? -3.797 2.436 -3.129 1 84.44 423 GLY B C 1
ATOM 7743 O O . GLY B 1 423 ? -3.705 2.672 -4.336 1 84.44 423 GLY B O 1
ATOM 7744 N N . LYS B 1 424 ? -3.396 3.334 -2.262 1 78.56 424 LYS B N 1
ATOM 7745 C CA . LYS B 1 424 ? -3.086 4.73 -2.555 1 78.56 424 LYS B CA 1
ATOM 7746 C C . LYS B 1 424 ? -1.797 4.848 -3.361 1 78.56 424 LYS B C 1
ATOM 7748 O O . LYS B 1 424 ? -1.565 5.859 -4.027 1 78.56 424 LYS B O 1
ATOM 7753 N N . ARG B 1 425 ? -0.996 3.85 -3.33 1 77.12 425 ARG B N 1
ATOM 7754 C CA . ARG B 1 425 ? 0.33 3.957 -3.93 1 77.12 425 ARG B CA 1
ATOM 7755 C C . ARG B 1 425 ? 0.325 3.445 -5.367 1 77.12 425 ARG B C 1
ATOM 7757 O O . ARG B 1 425 ? 1.361 3.445 -6.035 1 77.12 425 ARG B O 1
ATOM 7764 N N . PHE B 1 426 ? -0.832 3.033 -5.82 1 83.81 426 PHE B N 1
ATOM 7765 C CA . PHE B 1 426 ? -0.932 2.5 -7.172 1 83.81 426 PHE B CA 1
ATOM 7766 C C . PHE B 1 426 ? -1.762 3.424 -8.055 1 83.81 426 PHE B C 1
ATOM 7768 O O . PHE B 1 426 ? -2.674 4.098 -7.578 1 83.81 426 PHE B O 1
ATOM 7775 N N . ALA B 1 427 ? -1.386 3.416 -9.258 1 83.56 427 ALA B N 1
ATOM 7776 C CA . ALA B 1 427 ? -2.133 4.191 -10.25 1 83.56 427 ALA B CA 1
ATOM 7777 C C . ALA B 1 427 ? -3.1 3.303 -11.023 1 83.56 427 ALA B C 1
ATOM 7779 O O . ALA B 1 427 ? -2.754 2.182 -11.406 1 83.56 427 ALA B O 1
ATOM 7780 N N . PHE B 1 428 ? -4.277 3.834 -11.195 1 89.88 428 PHE B N 1
ATOM 7781 C CA . PHE B 1 428 ? -5.305 3.102 -11.93 1 89.88 428 PHE B CA 1
ATOM 7782 C C . PHE B 1 428 ? -5.961 3.994 -12.977 1 89.88 428 PHE B C 1
ATOM 7784 O O . PHE B 1 428 ? -6.105 5.199 -12.766 1 89.88 428 PHE B O 1
ATOM 7791 N N . SER B 1 429 ? -6.332 3.367 -14.094 1 89.62 429 SER B N 1
ATOM 7792 C CA . SER B 1 429 ? -7.207 4.086 -15.016 1 89.62 429 SER B CA 1
ATOM 7793 C C . SER B 1 429 ? -8.602 4.273 -14.414 1 89.62 429 SER B C 1
ATOM 7795 O O . SER B 1 429 ? -8.992 3.549 -13.5 1 89.62 429 SER B O 1
ATOM 7797 N N . PRO B 1 430 ? -9.352 5.254 -14.914 1 91.81 430 PRO B N 1
ATOM 7798 C CA . PRO B 1 430 ? -10.648 5.562 -14.305 1 91.81 430 PRO B CA 1
ATOM 7799 C C . PRO B 1 430 ? -11.578 4.352 -14.258 1 91.81 430 PRO B C 1
ATOM 7801 O O . PRO B 1 430 ? -12.148 4.055 -13.203 1 91.81 430 PRO B O 1
ATOM 7804 N N . PRO B 1 431 ? -11.719 3.574 -15.32 1 94.69 431 PRO B N 1
ATOM 7805 C CA . PRO B 1 431 ? -12.617 2.42 -15.234 1 94.69 431 PRO B CA 1
ATOM 7806 C C . PRO B 1 431 ? -12.133 1.366 -14.242 1 94.69 431 PRO B C 1
ATOM 7808 O O . PRO B 1 431 ? -12.938 0.73 -13.562 1 94.69 431 PRO B O 1
ATOM 7811 N N . VAL B 1 432 ? -10.836 1.173 -14.188 1 95.31 432 VAL B N 1
ATOM 7812 C CA . VAL B 1 432 ? -10.273 0.179 -13.281 1 95.31 432 VAL B CA 1
ATOM 7813 C C . VAL B 1 432 ? -10.445 0.64 -11.836 1 95.31 432 VAL B C 1
ATOM 7815 O O . VAL B 1 432 ? -10.789 -0.157 -10.961 1 95.31 432 VAL B O 1
ATOM 7818 N N . TYR B 1 433 ? -10.211 1.947 -11.625 1 94.56 433 TYR B N 1
ATOM 7819 C CA . TYR B 1 433 ? -10.422 2.508 -10.289 1 94.56 433 TYR B CA 1
ATOM 7820 C C . TYR B 1 433 ? -11.859 2.291 -9.828 1 94.56 433 TYR B C 1
ATOM 7822 O O . TYR B 1 433 ? -12.094 1.863 -8.695 1 94.56 433 TYR B O 1
ATOM 7830 N N . ARG B 1 434 ? -12.742 2.586 -10.695 1 96.56 434 ARG B N 1
ATOM 7831 C CA . ARG B 1 434 ? -14.156 2.391 -10.375 1 96.56 434 ARG B CA 1
ATOM 7832 C C . ARG B 1 434 ? -14.453 0.925 -10.078 1 96.56 434 ARG B C 1
ATOM 7834 O O . ARG B 1 434 ? -15.125 0.611 -9.094 1 96.56 434 ARG B O 1
ATOM 7841 N N . ALA B 1 435 ? -13.969 0.08 -10.898 1 98.19 435 ALA B N 1
ATOM 7842 C CA . ALA B 1 435 ? -14.211 -1.35 -10.719 1 98.19 435 ALA B CA 1
ATOM 7843 C C . ALA B 1 435 ? -13.688 -1.834 -9.375 1 98.19 435 ALA B C 1
ATOM 7845 O O . ALA B 1 435 ? -14.336 -2.629 -8.695 1 98.19 435 ALA B O 1
ATOM 7846 N N . ARG B 1 436 ? -12.539 -1.396 -9 1 97.69 436 ARG B N 1
ATOM 7847 C CA . ARG B 1 436 ? -11.938 -1.8 -7.734 1 97.69 436 ARG B CA 1
ATOM 7848 C C . ARG B 1 436 ? -12.758 -1.292 -6.555 1 97.69 436 ARG B C 1
ATOM 7850 O O . ARG B 1 436 ? -12.883 -1.976 -5.535 1 97.69 436 ARG B O 1
ATOM 7857 N N . ASN B 1 437 ? -13.305 -0.108 -6.695 1 97.5 437 ASN B N 1
ATOM 7858 C CA . ASN B 1 437 ? -14.203 0.399 -5.656 1 97.5 437 ASN B CA 1
ATOM 7859 C C . ASN B 1 437 ? -15.492 -0.415 -5.578 1 97.5 437 ASN B C 1
ATOM 7861 O O . ASN B 1 437 ? -16 -0.677 -4.488 1 97.5 437 ASN B O 1
ATOM 7865 N N . LEU B 1 438 ? -15.953 -0.746 -6.719 1 98.62 438 LEU B N 1
ATOM 7866 C CA . LEU B 1 438 ? -17.156 -1.577 -6.746 1 98.62 438 LEU B CA 1
ATOM 7867 C C . LEU B 1 438 ? -16.891 -2.938 -6.109 1 98.62 438 LEU B C 1
ATOM 7869 O O . LEU B 1 438 ? -17.75 -3.477 -5.41 1 98.62 438 LEU B O 1
ATOM 7873 N N . LEU B 1 439 ? -15.727 -3.482 -6.355 1 98.69 439 LEU B N 1
ATOM 7874 C CA . LEU B 1 439 ? -15.352 -4.742 -5.723 1 98.69 439 LEU B CA 1
ATOM 7875 C C . LEU B 1 439 ? -15.352 -4.605 -4.203 1 98.69 439 LEU B C 1
ATOM 7877 O O . LEU B 1 439 ? -15.781 -5.516 -3.496 1 98.69 439 LEU B O 1
ATOM 7881 N N . ALA B 1 440 ? -14.859 -3.498 -3.736 1 98.19 440 ALA B N 1
ATOM 7882 C CA . ALA B 1 440 ? -14.883 -3.238 -2.299 1 98.19 440 ALA B CA 1
ATOM 7883 C C . ALA B 1 440 ? -16.312 -3.217 -1.77 1 98.19 440 ALA B C 1
ATOM 7885 O O . ALA B 1 440 ? -16.594 -3.785 -0.713 1 98.19 440 ALA B O 1
ATOM 7886 N N . ALA B 1 441 ? -17.156 -2.545 -2.496 1 98.44 441 ALA B N 1
ATOM 7887 C CA . ALA B 1 441 ? -18.547 -2.459 -2.082 1 98.44 441 ALA B CA 1
ATOM 7888 C C . ALA B 1 441 ? -19.203 -3.838 -2.066 1 98.44 441 ALA B C 1
ATOM 7890 O O . ALA B 1 441 ? -19.938 -4.172 -1.135 1 98.44 441 ALA B O 1
ATOM 7891 N N . LEU B 1 442 ? -18.938 -4.617 -3.113 1 98.44 442 LEU B N 1
ATOM 7892 C CA . LEU B 1 442 ? -19.453 -5.977 -3.18 1 98.44 442 LEU B CA 1
ATOM 7893 C C . LEU B 1 442 ? -18.953 -6.812 -2.002 1 98.44 442 LEU B C 1
ATOM 7895 O O . LEU B 1 442 ? -19.734 -7.523 -1.366 1 98.44 442 LEU B O 1
ATOM 7899 N N . ASP B 1 443 ? -17.734 -6.742 -1.728 1 98 443 ASP B N 1
ATOM 7900 C CA . ASP B 1 443 ? -17.109 -7.461 -0.615 1 98 443 ASP B CA 1
ATOM 7901 C C . ASP B 1 443 ? -17.719 -7.023 0.719 1 98 443 ASP B C 1
ATOM 7903 O O . ASP B 1 443 ? -18.062 -7.863 1.552 1 98 443 ASP B O 1
ATOM 7907 N N . TYR B 1 444 ? -17.859 -5.727 0.867 1 97.88 444 TYR B N 1
ATOM 7908 C CA . TYR B 1 444 ? -18.406 -5.184 2.104 1 97.88 444 TYR B CA 1
ATOM 7909 C C . TYR B 1 444 ? -19.828 -5.656 2.32 1 97.88 444 TYR B C 1
ATOM 7911 O O . TYR B 1 444 ? -20.172 -6.184 3.387 1 97.88 444 TYR B O 1
ATOM 7919 N N . ASN B 1 445 ? -20.672 -5.469 1.321 1 97.44 445 ASN B N 1
ATOM 7920 C CA . ASN B 1 445 ? -22.094 -5.82 1.417 1 97.44 445 ASN B CA 1
ATOM 7921 C C . ASN B 1 445 ? -22.281 -7.316 1.659 1 97.44 445 ASN B C 1
ATOM 7923 O O . ASN B 1 445 ? -23.219 -7.723 2.348 1 97.44 445 ASN B O 1
ATOM 7927 N N . ALA B 1 446 ? -21.406 -8.117 1.146 1 96.69 446 ALA B N 1
ATOM 7928 C CA . ALA B 1 446 ? -21.5 -9.57 1.307 1 96.69 446 ALA B CA 1
ATOM 7929 C C . ALA B 1 446 ? -21.125 -9.992 2.723 1 96.69 446 ALA B C 1
ATOM 7931 O O . ALA B 1 446 ? -21.516 -11.062 3.184 1 96.69 446 ALA B O 1
ATOM 7932 N N . ASN B 1 447 ? -20.359 -9.133 3.455 1 95.88 447 ASN B N 1
ATOM 7933 C CA . ASN B 1 447 ? -19.766 -9.602 4.699 1 95.88 447 ASN B CA 1
ATOM 7934 C C . ASN B 1 447 ? -20.141 -8.711 5.875 1 95.88 447 ASN B C 1
ATOM 7936 O O . ASN B 1 447 ? -19.656 -8.906 6.988 1 95.88 447 ASN B O 1
ATOM 7940 N N . VAL B 1 448 ? -20.984 -7.73 5.625 1 94.25 448 VAL B N 1
ATOM 7941 C CA . VAL B 1 448 ? -21.312 -6.758 6.664 1 94.25 448 VAL B CA 1
ATOM 7942 C C . VAL B 1 448 ? -22.062 -7.449 7.797 1 94.25 448 VAL B C 1
ATOM 7944 O O . VAL B 1 448 ? -21.891 -7.102 8.969 1 94.25 448 VAL B O 1
ATOM 7947 N N . ASP B 1 449 ? -22.766 -8.531 7.539 1 91.56 449 ASP B N 1
ATOM 7948 C CA . ASP B 1 449 ? -23.609 -9.203 8.531 1 91.56 449 ASP B CA 1
ATOM 7949 C C . ASP B 1 449 ? -22.922 -10.469 9.055 1 91.56 449 ASP B C 1
ATOM 7951 O O . ASP B 1 449 ? -23.594 -11.375 9.555 1 91.56 449 ASP B O 1
ATOM 7955 N N . ARG B 1 450 ? -21.672 -10.539 9.016 1 92.5 450 ARG B N 1
ATOM 7956 C CA . ARG B 1 450 ? -20.969 -11.727 9.477 1 92.5 450 ARG B CA 1
ATOM 7957 C C . ARG B 1 450 ? -21.125 -11.898 10.984 1 92.5 450 ARG B C 1
ATOM 7959 O O . ARG B 1 450 ? -21.125 -10.914 11.734 1 92.5 450 ARG B O 1
ATOM 7966 N N . GLU B 1 451 ? -21.109 -13.078 11.398 1 92.94 451 GLU B N 1
ATOM 7967 C CA . GLU B 1 451 ? -21.266 -13.398 12.812 1 92.94 451 GLU B CA 1
ATOM 7968 C C . GLU B 1 451 ? -19.938 -13.25 13.562 1 92.94 451 GLU B C 1
ATOM 7970 O O . GLU B 1 451 ? -18.875 -13.141 12.945 1 92.94 451 GLU B O 1
ATOM 7975 N N . VAL B 1 452 ? -20.125 -13.188 14.836 1 93.56 452 VAL B N 1
ATOM 7976 C CA . VAL B 1 452 ? -18.938 -13.125 15.688 1 93.56 452 VAL B CA 1
ATOM 7977 C C . VAL B 1 452 ? -18.375 -14.523 15.898 1 93.56 452 VAL B C 1
ATOM 7979 O O . VAL B 1 452 ? -19.125 -15.508 15.875 1 93.56 452 VAL B O 1
ATOM 7982 N N . LYS B 1 453 ? -17.078 -14.586 16.016 1 93.06 453 LYS B N 1
ATOM 7983 C CA . LYS B 1 453 ? -16.406 -15.852 16.297 1 93.06 453 LYS B CA 1
ATOM 7984 C C . LYS B 1 453 ? -16.547 -16.234 17.766 1 93.06 453 LYS B C 1
ATOM 7986 O O . LYS B 1 453 ? -16.438 -15.375 18.656 1 93.06 453 LYS B O 1
ATOM 7991 N N . ARG B 1 454 ? -16.781 -17.438 18 1 94.12 454 ARG B N 1
ATOM 7992 C CA . ARG B 1 454 ? -16.969 -17.922 19.359 1 94.12 454 ARG B CA 1
ATOM 7993 C C . ARG B 1 454 ? -15.914 -18.953 19.719 1 94.12 454 ARG B C 1
ATOM 7995 O O . ARG B 1 454 ? -15.461 -19.703 18.859 1 94.12 454 ARG B O 1
ATOM 8002 N N . ASN B 1 455 ? -15.594 -18.875 20.938 1 91 455 ASN B N 1
ATOM 8003 C CA . ASN B 1 455 ? -14.688 -19.875 21.469 1 91 455 ASN B CA 1
ATOM 8004 C C . ASN B 1 455 ? -15.414 -21.203 21.719 1 91 455 ASN B C 1
ATOM 8006 O O . ASN B 1 455 ? -16.625 -21.297 21.547 1 91 455 ASN B O 1
ATOM 8010 N N . SER B 1 456 ? -14.586 -22.203 22.062 1 90.5 456 SER B N 1
ATOM 8011 C CA . SER B 1 456 ? -15.148 -23.516 22.328 1 90.5 456 SER B CA 1
ATOM 8012 C C . SER B 1 456 ? -16.156 -23.469 23.469 1 90.5 456 SER B C 1
ATOM 8014 O O . SER B 1 456 ? -17.125 -24.234 23.484 1 90.5 456 SER B O 1
ATOM 8016 N N . ASP B 1 457 ? -16.016 -22.516 24.391 1 91.31 457 ASP B N 1
ATOM 8017 C CA . ASP B 1 457 ? -16.906 -22.406 25.547 1 91.31 457 ASP B CA 1
ATOM 8018 C C . ASP B 1 457 ? -18.125 -21.547 25.219 1 91.31 457 ASP B C 1
ATOM 8020 O O . ASP B 1 457 ? -18.969 -21.312 26.078 1 91.31 457 ASP B O 1
ATOM 8024 N N . GLY B 1 458 ? -18.188 -21.031 23.953 1 89.75 458 GLY B N 1
ATOM 8025 C CA . GLY B 1 458 ? -19.344 -20.266 23.531 1 89.75 458 GLY B CA 1
ATOM 8026 C C . GLY B 1 458 ? -19.156 -18.766 23.672 1 89.75 458 GLY B C 1
ATOM 8027 O O . GLY B 1 458 ? -19.953 -17.984 23.172 1 89.75 458 GLY B O 1
ATOM 8028 N N . SER B 1 459 ? -18.172 -18.422 24.422 1 90.06 459 SER B N 1
ATOM 8029 C CA . SER B 1 459 ? -17.922 -17 24.625 1 90.06 459 SER B CA 1
ATOM 8030 C C . SER B 1 459 ? -17.438 -16.344 23.344 1 90.06 459 SER B C 1
ATOM 8032 O O . SER B 1 459 ? -16.875 -17 22.469 1 90.06 459 SER B O 1
ATOM 8034 N N . ILE B 1 460 ? -17.719 -15.094 23.25 1 91.5 460 ILE B N 1
ATOM 8035 C CA . ILE B 1 460 ? -17.312 -14.344 22.078 1 91.5 460 ILE B CA 1
ATOM 8036 C C . ILE B 1 460 ? -15.82 -14.031 22.141 1 91.5 460 ILE B C 1
ATOM 8038 O O . ILE B 1 460 ? -15.328 -13.547 23.172 1 91.5 460 ILE B O 1
ATOM 8042 N N . GLN B 1 461 ? -15.164 -14.398 21.094 1 90.94 461 GLN B N 1
ATOM 8043 C CA . GLN B 1 461 ? -13.742 -14.078 21.016 1 90.94 461 GLN B CA 1
ATOM 8044 C C . GLN B 1 461 ? -13.523 -12.57 20.891 1 90.94 461 GLN B C 1
ATOM 8046 O O . GLN B 1 461 ? -14.211 -11.906 20.109 1 90.94 461 GLN B O 1
ATOM 8051 N N . GLN B 1 462 ? -12.578 -12.047 21.734 1 88.38 462 GLN B N 1
ATOM 8052 C CA . GLN B 1 462 ? -12.32 -10.609 21.766 1 88.38 462 GLN B CA 1
ATOM 8053 C C . GLN B 1 462 ? -10.914 -10.297 21.281 1 88.38 462 GLN B C 1
ATOM 8055 O O . GLN B 1 462 ? -9.992 -11.102 21.453 1 88.38 462 GLN B O 1
ATOM 8060 N N . HIS B 1 463 ? -10.883 -9.195 20.609 1 86.31 463 HIS B N 1
ATOM 8061 C CA . HIS B 1 463 ? -9.594 -8.656 20.203 1 86.31 463 HIS B CA 1
ATOM 8062 C C . HIS B 1 463 ? -9.266 -7.375 20.969 1 86.31 463 HIS B C 1
ATOM 8064 O O . HIS B 1 463 ? -10.094 -6.465 21.031 1 86.31 463 HIS B O 1
ATOM 8070 N N . ARG B 1 464 ? -8.078 -7.305 21.516 1 84.75 464 ARG B N 1
ATOM 8071 C CA . ARG B 1 464 ? -7.66 -6.125 22.266 1 84.75 464 ARG B CA 1
ATOM 8072 C C . ARG B 1 464 ? -6.922 -5.137 21.375 1 84.75 464 ARG B C 1
ATOM 8074 O O . ARG B 1 464 ? -6.102 -5.535 20.547 1 84.75 464 ARG B O 1
ATOM 8081 N N . THR B 1 465 ? -7.312 -3.971 21.469 1 83.19 465 THR B N 1
ATOM 8082 C CA . THR B 1 465 ? -6.652 -2.916 20.703 1 83.19 465 THR B CA 1
ATOM 8083 C C . THR B 1 465 ? -6.312 -1.732 21.609 1 83.19 465 THR B C 1
ATOM 8085 O O . THR B 1 465 ? -7.082 -1.389 22.5 1 83.19 465 THR B O 1
ATOM 8088 N N . PHE B 1 466 ? -5.148 -1.172 21.359 1 82 466 PHE B N 1
ATOM 8089 C CA . PHE B 1 466 ? -4.723 0.009 22.094 1 82 466 PHE B CA 1
ATOM 8090 C C . PHE B 1 466 ? -4.875 1.266 21.25 1 82 466 PHE B C 1
ATOM 8092 O O . PHE B 1 466 ? -4.387 1.32 20.125 1 82 466 PHE B O 1
ATOM 8099 N N . ASN B 1 467 ? -5.613 2.186 21.766 1 77 467 ASN B N 1
ATOM 8100 C CA . ASN B 1 467 ? -5.762 3.48 21.109 1 77 467 ASN B CA 1
ATOM 8101 C C . ASN B 1 467 ? -4.715 4.477 21.594 1 77 467 ASN B C 1
ATOM 8103 O O . ASN B 1 467 ? -4.707 4.859 22.766 1 77 467 ASN B O 1
ATOM 8107 N N . LYS B 1 468 ? -3.896 4.949 20.703 1 71.5 468 LYS B N 1
ATOM 8108 C CA . LYS B 1 468 ? -2.787 5.828 21.047 1 71.5 468 LYS B CA 1
ATOM 8109 C C . LYS B 1 468 ? -3.289 7.203 21.484 1 71.5 468 LYS B C 1
ATOM 8111 O O . LYS B 1 468 ? -2.711 7.828 22.375 1 71.5 468 LYS B O 1
ATOM 8116 N N . LYS B 1 469 ? -4.32 7.605 20.844 1 66.5 469 LYS B N 1
ATOM 8117 C CA . LYS B 1 469 ? -4.828 8.945 21.125 1 66.5 469 LYS B CA 1
ATOM 8118 C C . LYS B 1 469 ? -5.43 9.016 22.531 1 66.5 469 LYS B C 1
ATOM 8120 O O . LYS B 1 469 ? -5.152 9.953 23.281 1 66.5 469 LYS B O 1
ATOM 8125 N N . SER B 1 470 ? -6.18 7.945 22.922 1 69.06 470 SER B N 1
ATOM 8126 C CA . SER B 1 470 ? -6.844 7.945 24.219 1 69.06 470 SER B CA 1
ATOM 8127 C C . SER B 1 470 ? -6.027 7.184 25.25 1 69.06 470 SER B C 1
ATOM 8129 O O . SER B 1 470 ? -6.352 7.199 26.438 1 69.06 470 SER B O 1
ATOM 8131 N N . SER B 1 471 ? -4.918 6.566 24.766 1 75.12 471 SER B N 1
ATOM 8132 C CA . SER B 1 471 ? -4.043 5.785 25.625 1 75.12 471 SER B CA 1
ATOM 8133 C C . SER B 1 471 ? -4.832 4.746 26.422 1 75.12 471 SER B C 1
ATOM 8135 O O . SER B 1 471 ? -4.691 4.645 27.641 1 75.12 471 SER B O 1
ATOM 8137 N N . ARG B 1 472 ? -5.727 4.117 25.734 1 78.44 472 ARG B N 1
ATOM 8138 C CA . ARG B 1 472 ? -6.566 3.133 26.406 1 78.44 472 ARG B CA 1
ATOM 8139 C C . ARG B 1 472 ? -6.688 1.859 25.578 1 78.44 472 ARG B C 1
ATOM 8141 O O . ARG B 1 472 ? -6.656 1.909 24.344 1 78.44 472 ARG B O 1
ATOM 8148 N N . TRP B 1 473 ? -6.863 0.783 26.328 1 84.5 473 TRP B N 1
ATOM 8149 C CA . TRP B 1 473 ? -7.141 -0.508 25.703 1 84.5 473 TRP B CA 1
ATOM 8150 C C . TRP B 1 473 ? -8.641 -0.718 25.531 1 84.5 473 TRP B C 1
ATOM 8152 O O . TRP B 1 473 ? -9.438 -0.312 26.375 1 84.5 473 TRP B O 1
ATOM 8162 N N . SER B 1 474 ? -8.977 -1.182 24.438 1 84.88 474 SER B N 1
ATOM 8163 C CA . SER B 1 474 ? -10.359 -1.556 24.172 1 84.88 474 SER B CA 1
ATOM 8164 C C . SER B 1 474 ? -10.445 -2.957 23.578 1 84.88 474 SER B C 1
ATOM 8166 O O . SER B 1 474 ? -9.43 -3.537 23.188 1 84.88 474 SER B O 1
ATOM 8168 N N . VAL B 1 475 ? -11.648 -3.525 23.703 1 86.69 475 VAL B N 1
ATOM 8169 C CA . VAL B 1 475 ? -11.867 -4.852 23.141 1 86.69 475 VAL B CA 1
ATOM 8170 C C . VAL B 1 475 ? -12.961 -4.781 22.078 1 86.69 475 VAL B C 1
ATOM 8172 O O . VAL B 1 475 ? -13.914 -4.02 22.203 1 86.69 475 VAL B O 1
ATOM 8175 N N . THR B 1 476 ? -12.734 -5.449 21.031 1 85.69 476 THR B N 1
ATOM 8176 C CA . THR B 1 476 ? -13.727 -5.582 19.969 1 85.69 476 THR B CA 1
ATOM 8177 C C . THR B 1 476 ? -13.945 -7.051 19.609 1 85.69 476 THR B C 1
ATOM 8179 O O . THR B 1 476 ? -12.992 -7.832 19.594 1 85.69 476 THR B O 1
ATOM 8182 N N . PRO B 1 477 ? -15.203 -7.402 19.422 1 87.5 477 PRO B N 1
ATOM 8183 C CA . PRO B 1 477 ? -15.461 -8.789 19.031 1 87.5 477 PRO B CA 1
ATOM 8184 C C . PRO B 1 477 ? -14.805 -9.156 17.703 1 87.5 477 PRO B C 1
ATOM 8186 O O . PRO B 1 477 ? -14.773 -8.344 16.766 1 87.5 477 PRO B O 1
ATOM 8189 N N . VAL B 1 478 ? -14.297 -10.391 17.672 1 90.25 478 VAL B N 1
ATOM 8190 C CA . VAL B 1 478 ? -13.719 -10.922 16.438 1 90.25 478 VAL B CA 1
ATOM 8191 C C . VAL B 1 478 ? -14.812 -11.547 15.578 1 90.25 478 VAL B C 1
ATOM 8193 O O . VAL B 1 478 ? -15.641 -12.312 16.078 1 90.25 478 VAL B O 1
ATOM 8196 N N . LYS B 1 479 ? -14.836 -11.195 14.328 1 90.94 479 LYS B N 1
ATOM 8197 C CA . LYS B 1 479 ? -15.828 -11.75 13.422 1 90.94 479 LYS B CA 1
ATOM 8198 C C . LYS B 1 479 ? -15.297 -13 12.719 1 90.94 479 LYS B C 1
ATOM 8200 O O . LYS B 1 479 ? -14.086 -13.195 12.625 1 90.94 479 LYS B O 1
ATOM 8205 N N . VAL B 1 480 ? -16.203 -13.812 12.305 1 93.19 480 VAL B N 1
ATOM 8206 C CA . VAL B 1 480 ? -15.828 -15 11.547 1 93.19 480 VAL B CA 1
ATOM 8207 C C . VAL B 1 480 ? -15.172 -14.586 10.227 1 93.19 480 VAL B C 1
ATOM 8209 O O . VAL B 1 480 ? -15.328 -13.445 9.789 1 93.19 480 VAL B O 1
ATOM 8212 N N . ALA B 1 481 ? -14.484 -15.523 9.609 1 90.69 481 ALA B N 1
ATOM 8213 C CA . ALA B 1 481 ? -13.789 -15.25 8.359 1 90.69 481 ALA B CA 1
ATOM 8214 C C . ALA B 1 481 ? -14.766 -14.852 7.254 1 90.69 481 ALA B C 1
ATOM 8216 O O . ALA B 1 481 ? -15.922 -15.297 7.254 1 90.69 481 ALA B O 1
ATOM 8217 N N . LYS B 1 482 ? -14.344 -14.055 6.359 1 93.81 482 LYS B N 1
ATOM 8218 C CA . LYS B 1 482 ? -15.172 -13.594 5.246 1 93.81 482 LYS B CA 1
ATOM 8219 C C . LYS B 1 482 ? -15.516 -14.75 4.305 1 93.81 482 LYS B C 1
ATOM 8221 O O . LYS B 1 482 ? -14.727 -15.672 4.129 1 93.81 482 LYS B O 1
ATOM 8226 N N . SER B 1 483 ? -16.672 -14.578 3.793 1 93.75 483 SER B N 1
ATOM 8227 C CA . SER B 1 483 ? -17.078 -15.438 2.684 1 93.75 483 SER B CA 1
ATOM 8228 C C . SER B 1 483 ? -16.844 -14.742 1.342 1 93.75 483 SER B C 1
ATOM 8230 O O . SER B 1 483 ? -17.031 -13.531 1.227 1 93.75 483 SER B O 1
ATOM 8232 N N . TYR B 1 484 ? -16.438 -15.516 0.337 1 96 484 TYR B N 1
ATOM 8233 C CA . TYR B 1 484 ? -16.188 -14.938 -0.977 1 96 484 TYR B CA 1
ATOM 8234 C C . TYR B 1 484 ? -17.031 -15.617 -2.045 1 96 484 TYR B C 1
ATOM 8236 O O . TYR B 1 484 ? -16.578 -15.812 -3.176 1 96 484 TYR B O 1
ATOM 8244 N N . ARG B 1 485 ? -18.172 -15.938 -1.679 1 95.88 485 ARG B N 1
ATOM 8245 C CA . ARG B 1 485 ? -19.078 -16.562 -2.623 1 95.88 485 ARG B CA 1
ATOM 8246 C C . ARG B 1 485 ? -19.391 -15.633 -3.791 1 95.88 485 ARG B C 1
ATOM 8248 O O . ARG B 1 485 ? -19.531 -16.094 -4.93 1 95.88 485 ARG B O 1
ATOM 8255 N N . HIS B 1 486 ? -19.531 -14.383 -3.5 1 96.75 486 HIS B N 1
ATOM 8256 C CA . HIS B 1 486 ? -19.812 -13.414 -4.551 1 96.75 486 HIS B CA 1
ATOM 8257 C C . HIS B 1 486 ? -18.688 -13.375 -5.582 1 96.75 486 HIS B C 1
ATOM 8259 O O . HIS B 1 486 ? -18.938 -13.109 -6.762 1 96.75 486 HIS B O 1
ATOM 8265 N N . ILE B 1 487 ? -17.469 -13.625 -5.16 1 98 487 ILE B N 1
ATOM 8266 C CA . ILE B 1 487 ? -16.344 -13.633 -6.074 1 98 487 ILE B CA 1
ATOM 8267 C C . ILE B 1 487 ? -16.406 -14.867 -6.969 1 98 487 ILE B C 1
ATOM 8269 O O . ILE B 1 487 ? -16.078 -14.797 -8.156 1 98 487 ILE B O 1
ATOM 8273 N N . GLU B 1 488 ? -16.812 -15.977 -6.441 1 97.06 488 GLU B N 1
ATOM 8274 C CA . GLU B 1 488 ? -16.969 -17.188 -7.23 1 97.06 488 GLU B CA 1
ATOM 8275 C C . GLU B 1 488 ? -17.969 -16.984 -8.367 1 97.06 488 GLU B C 1
ATOM 8277 O O . GLU B 1 488 ? -17.703 -17.375 -9.508 1 97.06 488 GLU B O 1
ATOM 8282 N N . VAL B 1 489 ? -19.031 -16.328 -7.996 1 97.38 489 VAL B N 1
ATOM 8283 C CA . VAL B 1 489 ? -20.062 -16.047 -8.992 1 97.38 489 VAL B CA 1
ATOM 8284 C C . VAL B 1 489 ? -19.5 -15.094 -10.047 1 97.38 489 VAL B C 1
ATOM 8286 O O . VAL B 1 489 ? -19.719 -15.289 -11.242 1 97.38 489 VAL B O 1
ATOM 8289 N N . LEU B 1 490 ? -18.828 -14.125 -9.609 1 98.12 490 LEU B N 1
ATOM 8290 C CA . LEU B 1 490 ? -18.25 -13.141 -10.508 1 98.12 490 LEU B CA 1
ATOM 8291 C C . LEU B 1 490 ? -17.281 -13.789 -11.477 1 98.12 490 LEU B C 1
ATOM 8293 O O . LEU B 1 490 ? -17.281 -13.477 -12.672 1 98.12 490 LEU B O 1
ATOM 8297 N N . LEU B 1 491 ? -16.438 -14.688 -11 1 97.75 491 LEU B N 1
ATOM 8298 C CA . LEU B 1 491 ? -15.453 -15.367 -11.836 1 97.75 491 LEU B CA 1
ATOM 8299 C C . LEU B 1 491 ? -16.141 -16.219 -12.898 1 97.75 491 LEU B C 1
ATOM 8301 O O . LEU B 1 491 ? -15.68 -16.297 -14.039 1 97.75 491 LEU B O 1
ATOM 8305 N N . GLU B 1 492 ? -17.188 -16.828 -12.547 1 97.62 492 GLU B N 1
ATOM 8306 C CA . GLU B 1 492 ? -17.953 -17.609 -13.516 1 97.62 492 GLU B CA 1
ATOM 8307 C C . GLU B 1 492 ? -18.531 -16.703 -14.609 1 97.62 492 GLU B C 1
ATOM 8309 O O . GLU B 1 492 ? -18.484 -17.047 -15.789 1 97.62 492 GLU B O 1
ATOM 8314 N N . ARG B 1 493 ? -18.984 -15.578 -14.18 1 97.94 493 ARG B N 1
ATOM 8315 C CA . ARG B 1 493 ? -19.578 -14.641 -15.133 1 97.94 493 ARG B CA 1
ATOM 8316 C C . ARG B 1 493 ? -18.516 -14.109 -16.094 1 97.94 493 ARG B C 1
ATOM 8318 O O . ARG B 1 493 ? -18.797 -13.836 -17.266 1 97.94 493 ARG B O 1
ATOM 8325 N N . VAL B 1 494 ? -17.359 -13.953 -15.633 1 98.31 494 VAL B N 1
ATOM 8326 C CA . VAL B 1 494 ? -16.266 -13.492 -16.469 1 98.31 494 VAL B CA 1
ATOM 8327 C C . VAL B 1 494 ? -15.992 -14.516 -17.578 1 98.31 494 VAL B C 1
ATOM 8329 O O . VAL B 1 494 ? -15.781 -14.156 -18.734 1 98.31 494 VAL B O 1
ATOM 8332 N N . VAL B 1 495 ? -15.977 -15.781 -17.234 1 97.94 495 VAL B N 1
ATOM 8333 C CA . VAL B 1 495 ? -15.75 -16.844 -18.219 1 97.94 495 VAL B CA 1
ATOM 8334 C C . VAL B 1 495 ? -16.875 -16.844 -19.25 1 97.94 495 VAL B C 1
ATOM 8336 O O . VAL B 1 495 ? -16.625 -16.969 -20.453 1 97.94 495 VAL B O 1
ATOM 8339 N N . VAL B 1 496 ? -18.062 -16.656 -18.766 1 97.69 496 VAL B N 1
ATOM 8340 C CA . VAL B 1 496 ? -19.219 -16.625 -19.656 1 97.69 496 VAL B CA 1
ATOM 8341 C C . VAL B 1 496 ? -19.094 -15.438 -20.609 1 97.69 496 VAL B C 1
ATOM 8343 O O . VAL B 1 496 ? -19.375 -15.57 -21.812 1 97.69 496 VAL B O 1
ATOM 8346 N N . ALA B 1 497 ? -18.688 -14.297 -20.062 1 97.31 497 ALA B N 1
ATOM 8347 C CA . ALA B 1 497 ? -18.5 -13.117 -20.906 1 97.31 497 ALA B CA 1
ATOM 8348 C C . ALA B 1 497 ? -17.484 -13.391 -22.016 1 97.31 497 ALA B C 1
ATOM 8350 O O . ALA B 1 497 ? -17.688 -12.953 -23.156 1 97.31 497 ALA B O 1
ATOM 8351 N N . ARG B 1 498 ? -16.469 -14.086 -21.688 1 96.5 498 ARG B N 1
ATOM 8352 C CA . ARG B 1 498 ? -15.453 -14.438 -22.688 1 96.5 498 ARG B CA 1
ATOM 8353 C C . ARG B 1 498 ? -16.031 -15.398 -23.719 1 96.5 498 ARG B C 1
ATOM 8355 O O . ARG B 1 498 ? -15.773 -15.25 -24.922 1 96.5 498 ARG B O 1
ATOM 8362 N N . LEU B 1 499 ? -16.75 -16.344 -23.328 1 95.94 499 LEU B N 1
ATOM 8363 C CA . LEU B 1 499 ? -17.297 -17.344 -24.234 1 95.94 499 LEU B CA 1
ATOM 8364 C C . LEU B 1 499 ? -18.297 -16.719 -25.203 1 95.94 499 LEU B C 1
ATOM 8366 O O . LEU B 1 499 ? -18.406 -17.156 -26.344 1 95.94 499 LEU B O 1
ATOM 8370 N N . ARG B 1 500 ? -18.875 -15.695 -24.734 1 95.19 500 ARG B N 1
ATOM 8371 C CA . ARG B 1 500 ? -19.891 -15.039 -25.562 1 95.19 500 ARG B CA 1
ATOM 8372 C C . ARG B 1 500 ? -19.266 -14.039 -26.516 1 95.19 500 ARG B C 1
ATOM 8374 O O . ARG B 1 500 ? -19.906 -13.586 -27.469 1 95.19 500 ARG B O 1
ATOM 8381 N N . ASP B 1 501 ? -18.062 -13.703 -26.219 1 92.5 501 ASP B N 1
ATOM 8382 C CA . ASP B 1 501 ? -17.375 -12.711 -27.031 1 92.5 501 ASP B CA 1
ATOM 8383 C C . ASP B 1 501 ? -17 -13.281 -28.391 1 92.5 501 ASP B C 1
ATOM 8385 O O . ASP B 1 501 ? -16.188 -14.203 -28.484 1 92.5 501 ASP B O 1
ATOM 8389 N N . GLN B 1 502 ? -17.438 -12.68 -29.469 1 86.5 502 GLN B N 1
ATOM 8390 C CA . GLN B 1 502 ? -17.172 -13.156 -30.828 1 86.5 502 GLN B CA 1
ATOM 8391 C C . GLN B 1 502 ? -16.094 -12.312 -31.5 1 86.5 502 GLN B C 1
ATOM 8393 O O . GLN B 1 502 ? -15.633 -12.648 -32.594 1 86.5 502 GLN B O 1
ATOM 8398 N N . GLU B 1 503 ? -15.664 -11.297 -30.844 1 85.38 503 GLU B N 1
ATOM 8399 C CA . GLU B 1 503 ? -14.727 -10.375 -31.484 1 85.38 503 GLU B CA 1
ATOM 8400 C C . GLU B 1 503 ? -13.305 -10.625 -31 1 85.38 503 GLU B C 1
ATOM 8402 O O . GLU B 1 503 ? -12.352 -10.461 -31.766 1 85.38 503 GLU B O 1
ATOM 8407 N N . GLY B 1 504 ? -13.203 -11 -29.797 1 86.75 504 GLY B N 1
ATOM 8408 C CA . GLY B 1 504 ? -11.875 -11.203 -29.25 1 86.75 504 GLY B CA 1
ATOM 8409 C C . GLY B 1 504 ? -11.305 -9.953 -28.609 1 86.75 504 GLY B C 1
ATOM 8410 O O . GLY B 1 504 ? -12.016 -8.969 -28.406 1 86.75 504 GLY B O 1
ATOM 8411 N N . MET B 1 505 ? -9.945 -9.977 -28.281 1 87.81 505 MET B N 1
ATOM 8412 C CA . MET B 1 505 ? -9.344 -8.938 -27.438 1 87.81 505 MET B CA 1
ATOM 8413 C C . MET B 1 505 ? -8.438 -8.031 -28.281 1 87.81 505 MET B C 1
ATOM 8415 O O . MET B 1 505 ? -7.961 -7.008 -27.781 1 87.81 505 MET B O 1
ATOM 8419 N N . CYS B 1 506 ? -8.195 -8.328 -29.453 1 79.31 506 CYS B N 1
ATOM 8420 C CA . CYS B 1 506 ? -7.191 -7.652 -30.266 1 79.31 506 CYS B CA 1
ATOM 8421 C C . CYS B 1 506 ? -7.793 -6.441 -30.984 1 79.31 506 CYS B C 1
ATOM 8423 O O . CYS B 1 506 ? -7.891 -6.422 -32.219 1 79.31 506 CYS B O 1
ATOM 8425 N N . HIS B 1 507 ? -8.43 -5.578 -30.25 1 77.81 507 HIS B N 1
ATOM 8426 C CA . HIS B 1 507 ? -8.961 -4.359 -30.844 1 77.81 507 HIS B CA 1
ATOM 8427 C C . HIS B 1 507 ? -8.32 -3.119 -30.234 1 77.81 507 HIS B C 1
ATOM 8429 O O . HIS B 1 507 ? -7.852 -3.158 -29.094 1 77.81 507 HIS B O 1
ATOM 8435 N N . PRO B 1 508 ? -8.273 -2.164 -31.078 1 79.06 508 PRO B N 1
ATOM 8436 C CA . PRO B 1 508 ? -7.734 -0.921 -30.516 1 79.06 508 PRO B CA 1
ATOM 8437 C C . PRO B 1 508 ? -8.539 -0.421 -29.312 1 79.06 508 PRO B C 1
ATOM 8439 O O . PRO B 1 508 ? -9.758 -0.619 -29.25 1 79.06 508 PRO B O 1
ATOM 8442 N N . VAL B 1 509 ? -7.824 0.111 -28.469 1 80.88 509 VAL B N 1
ATOM 8443 C CA . VAL B 1 509 ? -8.461 0.61 -27.25 1 80.88 509 VAL B CA 1
ATOM 8444 C C . VAL B 1 509 ? -9.266 1.867 -27.562 1 80.88 509 VAL B C 1
ATOM 8446 O O . VAL B 1 509 ? -8.734 2.83 -28.125 1 80.88 509 VAL B O 1
ATOM 8449 N N . VAL B 1 510 ? -10.562 1.733 -27.344 1 79.44 510 VAL B N 1
ATOM 8450 C CA . VAL B 1 510 ? -11.438 2.889 -27.5 1 79.44 510 VAL B CA 1
ATOM 8451 C C . VAL B 1 510 ? -12 3.301 -26.141 1 79.44 510 VAL B C 1
ATOM 8453 O O . VAL B 1 510 ? -12.555 2.473 -25.422 1 79.44 510 VAL B O 1
ATOM 8456 N N . LEU B 1 511 ? -11.75 4.578 -25.844 1 87.25 511 LEU B N 1
ATOM 8457 C CA . LEU B 1 511 ? -12.266 5.09 -24.578 1 87.25 511 LEU B CA 1
ATOM 8458 C C . LEU B 1 511 ? -13.789 5.184 -24.625 1 87.25 511 LEU B C 1
ATOM 8460 O O . LEU B 1 511 ? -14.367 5.574 -25.641 1 87.25 511 LEU B O 1
ATOM 8464 N N . ASP B 1 512 ? -14.336 4.816 -23.531 1 86.06 512 ASP B N 1
ATOM 8465 C CA . ASP B 1 512 ? -15.781 4.988 -23.391 1 86.06 512 ASP B CA 1
ATOM 8466 C C . ASP B 1 512 ? -16.172 6.453 -23.547 1 86.06 512 ASP B C 1
ATOM 8468 O O . ASP B 1 512 ? -15.383 7.352 -23.281 1 86.06 512 ASP B O 1
ATOM 8472 N N . ILE B 1 513 ? -17.391 6.676 -23.906 1 84.75 513 ILE B N 1
ATOM 8473 C CA . ILE B 1 513 ? -17.891 8.016 -24.203 1 84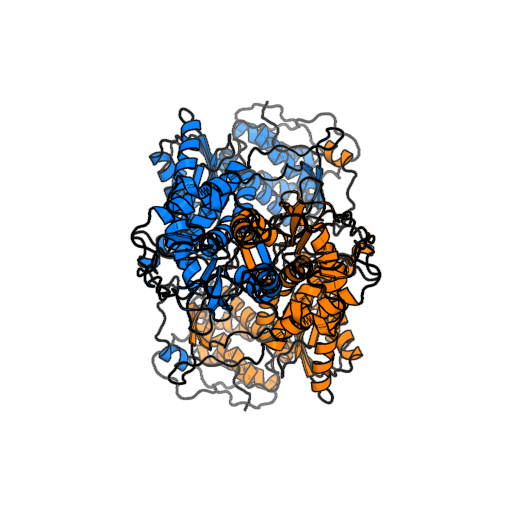.75 513 ILE B CA 1
ATOM 8474 C C . ILE B 1 513 ? -17.828 8.875 -22.938 1 84.75 513 ILE B C 1
ATOM 8476 O O . ILE B 1 513 ? -17.609 10.086 -23 1 84.75 513 ILE B O 1
ATOM 8480 N N . HIS B 1 514 ? -17.891 8.258 -21.828 1 86.19 514 HIS B N 1
ATOM 8481 C CA . HIS B 1 514 ? -17.938 9.016 -20.578 1 86.19 514 HIS B CA 1
ATOM 8482 C C . HIS B 1 514 ? -16.609 8.93 -19.828 1 86.19 514 HIS B C 1
ATOM 8484 O O . HIS B 1 514 ? -16.531 9.336 -18.672 1 86.19 514 HIS B O 1
ATOM 8490 N N . ASP B 1 515 ? -15.641 8.43 -20.547 1 90.25 515 ASP B N 1
ATOM 8491 C CA . ASP B 1 515 ? -14.32 8.359 -19.938 1 90.25 515 ASP B CA 1
ATOM 8492 C C . ASP B 1 515 ? -13.711 9.75 -19.766 1 90.25 515 ASP B C 1
ATOM 8494 O O . ASP B 1 515 ? -13.578 10.5 -20.734 1 90.25 515 ASP B O 1
ATOM 8498 N N . PRO B 1 516 ? -13.391 10.086 -18.531 1 89.56 516 PRO B N 1
ATOM 8499 C CA . PRO B 1 516 ? -12.891 11.438 -18.266 1 89.56 516 PRO B CA 1
ATOM 8500 C C . PRO B 1 516 ? -11.625 11.758 -19.047 1 89.56 516 PRO B C 1
ATOM 8502 O O . PRO B 1 516 ? -11.305 12.938 -19.25 1 89.56 516 PRO B O 1
ATOM 8505 N N . ARG B 1 517 ? -10.922 10.836 -19.609 1 88.5 517 ARG B N 1
ATOM 8506 C CA . ARG B 1 517 ? -9.695 11.047 -20.375 1 88.5 517 ARG B CA 1
ATOM 8507 C C . ARG B 1 517 ? -9.992 11.656 -21.734 1 88.5 517 ARG B C 1
ATOM 8509 O O . ARG B 1 517 ? -9.094 12.172 -22.406 1 88.5 517 ARG B O 1
ATOM 8516 N N . ARG B 1 518 ? -11.242 11.656 -22.062 1 88.06 518 ARG B N 1
ATOM 8517 C CA . ARG B 1 518 ? -11.641 12.305 -23.297 1 88.06 518 ARG B CA 1
ATOM 8518 C C . ARG B 1 518 ? -11.703 13.82 -23.125 1 88.06 518 ARG B C 1
ATOM 8520 O O . ARG B 1 518 ? -11.594 14.562 -24.109 1 88.06 518 ARG B O 1
ATOM 8527 N N . LEU B 1 519 ? -11.93 14.25 -21.938 1 87.31 519 LEU B N 1
ATOM 8528 C CA . LEU B 1 519 ? -11.992 15.68 -21.656 1 87.31 519 LEU B CA 1
ATOM 8529 C C . LEU B 1 519 ? -10.617 16.328 -21.766 1 87.31 519 LEU B C 1
ATOM 8531 O O . LEU B 1 519 ? -10.477 17.422 -22.328 1 87.31 519 LEU B O 1
ATOM 8535 N N . SER B 1 520 ? -9.648 15.656 -21.172 1 83.56 520 SER B N 1
ATOM 8536 C CA . SER B 1 520 ? -8.258 16.094 -21.234 1 83.56 520 SER B CA 1
ATOM 8537 C C . SER B 1 520 ? -7.301 14.914 -21.125 1 83.56 520 SER B C 1
ATOM 8539 O O . SER B 1 520 ? -7.5 14.023 -20.297 1 83.56 520 SER B O 1
ATOM 8541 N N . ARG B 1 521 ? -6.305 15.055 -21.859 1 76.94 521 ARG B N 1
ATOM 8542 C CA . ARG B 1 521 ? -5.34 13.953 -21.906 1 76.94 521 ARG B CA 1
ATOM 8543 C C . ARG B 1 521 ? -4.543 13.883 -20.609 1 76.94 521 ARG B C 1
ATOM 8545 O O . ARG B 1 521 ? -4.164 12.789 -20.172 1 76.94 521 ARG B O 1
ATOM 8552 N N . THR B 1 522 ? -4.309 15.086 -20.109 1 77.5 522 THR B N 1
ATOM 8553 C CA . THR B 1 522 ? -3.521 15.117 -18.891 1 77.5 522 THR B CA 1
ATOM 8554 C C . THR B 1 522 ? -4.312 15.758 -17.75 1 77.5 522 THR B C 1
ATOM 8556 O O . THR B 1 522 ? -5.258 16.516 -18 1 77.5 522 THR B O 1
ATOM 8559 N N . ILE B 1 523 ? -3.936 15.328 -16.531 1 80.38 523 ILE B N 1
ATOM 8560 C CA . ILE B 1 523 ? -4.566 15.883 -15.336 1 80.38 523 ILE B CA 1
ATOM 8561 C C . ILE B 1 523 ? -3.934 17.234 -15 1 80.38 523 ILE B C 1
ATOM 8563 O O . ILE B 1 523 ? -4.516 18.031 -14.258 1 80.38 523 ILE B O 1
ATOM 8567 N N . ALA B 1 524 ? -2.781 17.453 -15.617 1 78.19 524 ALA B N 1
ATOM 8568 C CA . ALA B 1 524 ? -2.082 18.719 -15.375 1 78.19 524 ALA B CA 1
ATOM 8569 C C . ALA B 1 524 ? -2.859 19.891 -15.953 1 78.19 524 ALA B C 1
ATOM 8571 O O . ALA B 1 524 ? -3.463 19.781 -17.016 1 78.19 524 ALA B O 1
ATOM 8572 N N . PRO B 1 525 ? -2.822 20.953 -15.219 1 76.81 525 PRO B N 1
ATOM 8573 C CA . PRO B 1 525 ? -3.545 22.141 -15.695 1 76.81 525 PRO B CA 1
ATOM 8574 C C . PRO B 1 525 ? -2.914 22.75 -16.938 1 76.81 525 PRO B C 1
ATOM 8576 O O . PRO B 1 525 ? -3.578 23.484 -17.688 1 76.81 525 PRO B O 1
ATOM 8579 N N . VAL B 1 526 ? -1.606 22.469 -17.188 1 80 526 VAL B N 1
ATOM 8580 C CA . VAL B 1 526 ? -0.906 23.031 -18.344 1 80 526 VAL B CA 1
ATOM 8581 C C . VAL B 1 526 ? -0.423 21.906 -19.25 1 80 526 VAL B C 1
ATOM 8583 O O . VAL B 1 526 ? 0.03 20.859 -18.766 1 80 526 VAL B O 1
ATOM 8586 N N . ASP B 1 527 ? -0.604 22.125 -20.469 1 81.25 527 ASP B N 1
ATOM 8587 C CA . ASP B 1 527 ? -0.157 21.109 -21.422 1 81.25 527 ASP B CA 1
ATOM 8588 C C . ASP B 1 527 ? 1.367 21.031 -21.469 1 81.25 527 ASP B C 1
ATOM 8590 O O . ASP B 1 527 ? 2.057 22.031 -21.312 1 81.25 527 ASP B O 1
ATOM 8594 N N . PRO B 1 528 ? 1.795 19.844 -21.641 1 82.88 528 PRO B N 1
ATOM 8595 C CA . PRO B 1 528 ? 3.252 19.688 -21.703 1 82.88 528 PRO B CA 1
ATOM 8596 C C . PRO B 1 528 ? 3.857 20.281 -22.969 1 82.88 528 PRO B C 1
ATOM 8598 O O . PRO B 1 528 ? 3.252 20.219 -24.031 1 82.88 528 PRO B O 1
ATOM 8601 N N . LYS B 1 529 ? 4.969 20.844 -22.812 1 84.69 529 LYS B N 1
ATOM 8602 C CA . LYS B 1 529 ? 5.766 21.234 -23.969 1 84.69 529 LYS B CA 1
ATOM 8603 C C . LYS B 1 529 ? 6.387 20.016 -24.641 1 84.69 529 LYS B C 1
ATOM 8605 O O . LYS B 1 529 ? 6.43 18.922 -24.047 1 84.69 529 LYS B O 1
ATOM 8610 N N . PRO B 1 530 ? 6.695 20.156 -25.891 1 86.75 530 PRO B N 1
ATOM 8611 C CA . PRO B 1 530 ? 7.383 19.031 -26.531 1 86.75 530 PRO B CA 1
ATOM 8612 C C . PRO B 1 530 ? 8.625 18.594 -25.766 1 86.75 530 PRO B C 1
ATOM 8614 O O . PRO B 1 530 ? 9.32 19.422 -25.172 1 86.75 530 PRO B O 1
ATOM 8617 N N . THR B 1 531 ? 8.859 17.328 -25.812 1 85.56 531 THR B N 1
ATOM 8618 C CA . THR B 1 531 ? 9.945 16.734 -25.047 1 85.56 531 THR B CA 1
ATOM 8619 C C . THR B 1 531 ? 11.281 17.406 -25.375 1 85.56 531 THR B C 1
ATOM 8621 O O . THR B 1 531 ? 12.102 17.625 -24.5 1 85.56 531 THR B O 1
ATOM 8624 N N . ALA B 1 532 ? 11.477 17.688 -26.594 1 84.44 532 ALA B N 1
ATOM 8625 C CA . ALA B 1 532 ? 12.727 18.312 -27.031 1 84.44 532 ALA B CA 1
ATOM 8626 C C . ALA B 1 532 ? 12.93 19.672 -26.375 1 84.44 532 ALA B C 1
ATOM 8628 O O . ALA B 1 532 ? 14.047 20.016 -25.984 1 84.44 532 ALA B O 1
ATOM 8629 N N . VAL B 1 533 ? 11.883 20.344 -26.188 1 88.06 533 VAL B N 1
ATOM 8630 C CA . VAL B 1 533 ? 11.953 21.672 -25.594 1 88.06 533 VAL B CA 1
ATOM 8631 C C . VAL B 1 533 ? 12.234 21.531 -24.094 1 88.06 533 VAL B C 1
ATOM 8633 O O . VAL B 1 533 ? 13.039 22.297 -23.547 1 88.06 533 VAL B O 1
ATOM 8636 N N . LEU B 1 534 ? 11.617 20.594 -23.516 1 87.06 534 LEU B N 1
ATOM 8637 C CA . LEU B 1 534 ? 11.82 20.375 -22.094 1 87.06 534 LEU B CA 1
ATOM 8638 C C . LEU B 1 534 ? 13.258 19.953 -21.797 1 87.06 534 LEU B C 1
ATOM 8640 O O . LEU B 1 534 ? 13.82 20.328 -20.781 1 87.06 534 LEU B O 1
ATOM 8644 N N . GLU B 1 535 ? 13.812 19.219 -22.656 1 85.81 535 GLU B N 1
ATOM 8645 C CA . GLU B 1 535 ? 15.195 18.781 -22.516 1 85.81 535 GLU B CA 1
ATOM 8646 C C . GLU B 1 535 ? 16.156 19.953 -22.625 1 85.81 535 GLU B C 1
ATOM 8648 O O . GLU B 1 535 ? 17.156 20.016 -21.906 1 85.81 535 GLU B O 1
ATOM 8653 N N . GLU B 1 536 ? 15.852 20.766 -23.469 1 81.12 536 GLU B N 1
ATOM 8654 C CA . GLU B 1 536 ? 16.688 21.953 -23.656 1 81.12 536 GLU B CA 1
ATOM 8655 C C . GLU B 1 536 ? 16.609 22.891 -22.469 1 81.12 536 GLU B C 1
ATOM 8657 O O . GLU B 1 536 ? 17.609 23.5 -22.078 1 81.12 536 GLU B O 1
ATOM 8662 N N . GLU B 1 537 ? 15.453 22.938 -21.953 1 80.31 537 GLU B N 1
ATOM 8663 C CA . GLU B 1 537 ? 15.219 23.859 -20.844 1 80.31 537 GLU B CA 1
ATOM 8664 C C . GLU B 1 537 ? 15.719 23.266 -19.531 1 80.31 537 GLU B C 1
ATOM 8666 O O . GLU B 1 537 ? 15.867 23.969 -18.531 1 80.31 537 GLU B O 1
ATOM 8671 N N . LYS B 1 538 ? 16.016 22 -19.594 1 79.69 538 LYS B N 1
ATOM 8672 C CA . LYS B 1 538 ? 16.406 21.312 -18.375 1 79.69 538 LYS B CA 1
ATOM 8673 C C . LYS B 1 538 ? 17.797 21.75 -17.922 1 79.69 538 LYS B C 1
ATOM 8675 O O . LYS B 1 538 ? 18.766 21.672 -18.688 1 79.69 538 LYS B O 1
ATOM 8680 N N . VAL B 1 539 ? 17.812 22.453 -16.781 1 71.81 539 VAL B N 1
ATOM 8681 C CA . VAL B 1 539 ? 19.094 22.828 -16.188 1 71.81 539 VAL B CA 1
ATOM 8682 C C . VAL B 1 539 ? 19.25 22.141 -14.828 1 71.81 539 VAL B C 1
ATOM 8684 O O . VAL B 1 539 ? 18.328 22.156 -14.008 1 71.81 539 VAL B O 1
ATOM 8687 N N . SER B 1 540 ? 20.344 21.312 -14.758 1 69.94 540 SER B N 1
ATOM 8688 C CA . SER B 1 540 ? 20.609 20.641 -13.484 1 69.94 540 SER B CA 1
ATOM 8689 C C . SER B 1 540 ? 21.062 21.641 -12.422 1 69.94 540 SER B C 1
ATOM 8691 O O . SER B 1 540 ? 21.812 22.578 -12.727 1 69.94 540 SER B O 1
ATOM 8693 N N . ARG B 1 541 ? 20.422 21.469 -11.312 1 64.06 541 ARG B N 1
ATOM 8694 C CA . ARG B 1 541 ? 20.844 22.297 -10.195 1 64.06 541 ARG B CA 1
ATOM 8695 C C . ARG B 1 541 ? 22.234 21.922 -9.719 1 64.06 541 ARG B C 1
ATOM 8697 O O . ARG B 1 541 ? 22.906 22.703 -9.047 1 64.06 541 ARG B O 1
ATOM 8704 N N . PHE B 1 542 ? 22.641 20.672 -9.977 1 63.56 542 PHE B N 1
ATOM 8705 C CA . PHE B 1 542 ? 23.891 20.188 -9.43 1 63.56 542 PHE B CA 1
ATOM 8706 C C . PHE B 1 542 ? 25.016 20.297 -10.453 1 63.56 542 PHE B C 1
ATOM 8708 O O . PHE B 1 542 ? 25.312 19.344 -11.172 1 63.56 542 PHE B O 1
ATOM 8715 N N . LEU B 1 543 ? 25.203 21.531 -10.953 1 53.69 543 LEU B N 1
ATOM 8716 C CA . LEU B 1 543 ? 26.359 21.734 -11.828 1 53.69 543 LEU B CA 1
ATOM 8717 C C . LEU B 1 543 ? 27.656 21.625 -11.039 1 53.69 543 LEU B C 1
ATOM 8719 O O . LEU B 1 543 ? 27.734 22.094 -9.898 1 53.69 543 LEU B O 1
ATOM 8723 N N . PRO B 1 544 ? 28.547 20.562 -11.492 1 50.75 544 PRO B N 1
ATOM 8724 C CA . PRO B 1 544 ? 29.828 20.469 -10.781 1 50.75 544 PRO B CA 1
ATOM 8725 C C . PRO B 1 544 ? 30.531 21.812 -10.633 1 50.75 544 PRO B C 1
ATOM 8727 O O . PRO B 1 544 ? 30.406 22.672 -11.516 1 50.75 544 PRO B O 1
ATOM 8730 N N . LYS B 1 545 ? 30.828 22.188 -9.336 1 44.22 545 LYS B N 1
ATOM 8731 C CA . LYS B 1 545 ? 31.703 23.344 -9.148 1 44.22 545 LYS B CA 1
ATOM 8732 C C . LYS B 1 545 ? 32.938 23.25 -10.023 1 44.22 545 LYS B C 1
ATOM 8734 O O . LYS B 1 545 ? 33.594 22.203 -10.07 1 44.22 545 LYS B O 1
ATOM 8739 N N . TYR B 1 546 ? 32.938 23.859 -11.219 1 34.16 546 TYR B N 1
ATOM 8740 C CA . TYR B 1 546 ? 34.25 23.953 -11.867 1 34.16 546 TYR B CA 1
ATOM 8741 C C . TYR B 1 546 ? 35.281 24.562 -10.938 1 34.16 546 TYR B C 1
ATOM 8743 O O . TYR B 1 546 ? 34.969 25.484 -10.172 1 34.16 546 TYR B O 1
#

Secondary structure (DSSP, 8-state):
--------TTEE---------------------SS-B--B--SGGGTHHHHTS-EEEEEHHHHHHHHTTT---B--STT--PBEEEEEEEETTEEEEEEEETT--EEEEEESS-B-GGG-BHHHHHHHHHHHHTT--HHHHHHHHHHHTB----HHHHHHHIIIIIHHHHHHHHHHHHHHHHHHHTTSEEEEEEEEE---SSGGGGEEEEEEEETTT--EEEEEEEEGGGGTT-GGGHHHHHHHHHHHHHHHTT-EEEEEEES--HHHHHHHHHH-TTSEEEE-HHHHHHHHHHHHHHHHTSGGGTHHHHHHHHHHHHHHHHHHH-SSHHHHHHHHTHHHHHTTT--B-S--SSSS--S-SB-------SS--PPPPTTSHHHHHHHHHHT-HHHHHTGGGTTT----HHHHHHHHHHHHHS-TTS---HHHHHHHHHHHHHHHHHHTTPPBPB-TTSPBPEEEEEETTTTEEEEEEPBPPPP-HHHHHHHHHHHHHHHH-SS-S-S-----TT-GGGT-S-SSSSPPPPHHHHHHH---S-----/--------TT-B---------------------SS-B--B--SGGGTHHHHSS-EEEEEHHHHHHHHHTT---B--STT--PBEEEEEEEETTEEEEEEEETT--EEEEEESS-B-GGG-BHHHHHHHHHHHHTT--HHHHHHHHHHHTB----HHHHHHHIIIIIHHHHHHHHHHHHHHHHHHHTTSEEEEEEEEE---SSGGGGEEEEEEEETTT--EEEEEEEEGGGGTT-GGGHHHHHHHHHHHHHHHTT-EEEEEEES--HHHHHHHHHH-TTSEEEE-HHHHHHHHHHHHHHHHTSGGGTHHHHHHHHHHHHHHHHHHH-SSHHHHHHHHTHHHHHTTT--B-S--SSTT--S-SB-------SSPPPPPPTTSHHHHHHHHHHT-HHHHHTGGGTTT----HHHHHHHHHHHHHS-TTS---HHHHHHHHHHHHHHHHHHTTPPBPB-TTSPBPEEEEEETTTTEEEEEEPBPPPP-HHHHHHHHHHHHHHHH-SS-S-S-----TT-GGGT-S-SSSSPPPPHHHHHHH---S-----

Sequence (1092 aa):
MFDLAEVTLEEQEFGPEETEAADLEDGQDMQEDTGSGIIRIKDEDDVHLMTKDDTCLVYKKCLLKLASTKVEYTCKVKGCSGPVSFRTENIGSALYIYWECTKKHEAHRWCSQPVLNRRLHGGDLQISSAILTSGNNFAKCALFAKFLKLYFPSTSKFTAIQRKYLVPTISTFWKEQQRDIIENLQGESIIALGDGRNDSPGHSAQYCTYSIMDNVSKKIVSLVTMDKRETGKKSTNMEKACFLKAMEDLEENGVHVSEVVTDAHLQIGAVMKNRFPDIKHSHDICHAAKNLGKKIVAAGQNKECRGLLEWSRDVINHFWYSCSCATDVGSFMEVWCGIVHHVVDEHEWNMSYSSNFYGSNKCLHGPIEDEHKAWLTKGSPTHTVLIEIVFNKRFLSQIHYYVNFRSTAELENFNNLILMYSGKRFAFSPPVYRARNLLAALDYNANVDREVKRNSDGSIQQHRTFNKKSSRWSVTPVKVAKSYRHIEVLLERVVVARLRDQEGMCHPVVLDIHDPRRLSRTIAPVDPKPTAVLEEEKVSRFLPKYMFDLAEVTLEEQEFGPEETEAADLEDGQDMQEDTGSGIIRIKDEDDVHLMTKDDTCLVYKKCLLKLASTKVEYTCKVKGCSGPVSFRTENIGSALYIYWECTKKHEAHRWCSQPVLNRRLHGGDLQISSAILTSGNNFAKCALFAKFLKLYFPSTSKFTAIQRKYLVPTISTFWKEQQRDIIENLQGESIIALGDGRNDSPGHSAQYCTYSIMDNVSKKIVSLVTMDKRETGKKSTNMEKACFLKAMEDLEENGVHVSEVVTDAHLQIGAVMKNRFPDIKHSHDICHAAKNLGKKIVAAGQNKECRGLLEWSRDVINHFWYSCSCATDVGSFMEVWCGIVHHVVDEHEWNMSYSSNFYGSNKCLHGPIEDEHKAWLTKGSPTHTVLIEIVFNKRFLSQIHYYVNFRSTAELENFNNLILMYSGKRFAFSPPVYRARNLLAALDYNANVDREVKRNSDGSIQQHRTFNKKSSRWSVTPVKVAKSYRHIEVLLERVVVARLRDQEGMCHPVVLDIHDPRRLSRTIAPVDPKPTAVLEEEKVSRFLPKY

Solvent-accessible surface area (backbone atoms only — not comparable to full-atom values): 60865 Å² total; per-residue (Å²): 124,81,63,73,62,61,52,53,54,66,43,50,68,73,68,69,77,64,76,55,70,53,66,72,64,63,73,74,82,68,78,86,65,90,74,54,52,56,50,71,42,82,48,73,87,44,47,56,70,57,76,70,36,46,25,31,54,28,29,47,68,36,49,51,53,52,62,58,45,60,51,77,52,50,31,76,54,88,93,40,79,37,55,45,43,83,44,76,49,72,56,53,21,34,44,33,42,32,34,26,20,79,83,66,48,74,68,38,38,36,28,26,36,42,31,34,69,82,72,41,44,44,52,41,55,42,51,46,48,18,33,58,76,54,24,50,54,67,56,59,50,48,46,28,28,55,69,47,36,33,46,50,57,48,72,50,57,40,52,39,47,39,62,70,30,46,39,55,46,49,52,52,52,48,53,53,52,40,49,55,53,48,60,72,44,58,96,44,70,38,42,36,32,42,52,68,45,64,50,73,69,26,51,39,41,50,33,29,39,27,39,30,26,34,66,83,81,63,33,69,68,39,77,32,70,42,52,30,61,74,46,77,59,33,73,84,45,34,54,49,54,32,47,53,51,41,52,47,51,37,50,74,70,67,50,47,63,50,30,39,33,32,83,71,48,65,67,52,52,52,44,40,59,71,76,34,65,85,37,44,68,34,26,26,44,62,59,52,46,50,52,50,47,50,52,43,46,58,51,18,66,38,83,80,17,40,72,40,51,79,42,41,62,56,54,47,52,44,48,53,49,22,28,56,71,16,80,39,59,42,54,22,36,51,50,48,57,43,52,71,36,44,48,47,75,35,56,65,56,88,72,75,73,24,91,64,72,78,72,71,53,46,64,93,66,75,87,81,78,83,96,61,79,84,68,49,56,82,79,33,66,35,45,49,54,48,48,49,62,74,64,28,64,72,63,59,71,48,41,71,29,32,28,76,59,42,69,54,67,69,54,52,57,50,54,53,44,28,40,56,34,51,42,49,64,45,75,66,56,70,67,56,45,46,36,25,46,48,49,30,48,53,54,44,55,72,40,69,81,59,51,69,30,58,43,97,86,63,48,72,36,70,39,72,36,48,35,74,90,76,70,40,72,43,65,42,77,35,58,48,82,80,74,60,64,70,54,55,53,51,54,50,49,33,54,48,51,52,64,66,49,87,79,72,69,68,60,82,88,72,79,57,93,81,38,52,60,74,78,39,88,57,88,58,94,62,82,73,71,58,66,73,57,40,56,69,66,58,70,73,88,79,60,76,73,125,125,82,67,65,61,63,48,55,56,74,45,50,69,71,67,72,77,60,76,53,72,53,66,74,65,69,70,77,72,67,76,86,66,90,73,54,50,55,49,70,43,82,49,73,87,42,47,55,70,58,75,70,36,45,26,31,54,28,30,49,67,35,50,49,54,52,60,58,47,62,53,75,51,48,30,76,53,87,95,41,76,38,56,44,44,83,44,75,50,73,56,53,20,34,43,34,43,33,34,26,19,80,83,66,48,75,66,37,40,35,29,27,34,42,31,33,70,83,71,40,44,44,52,42,54,42,51,46,48,18,32,57,75,53,25,51,53,67,51,59,50,50,47,28,28,56,68,47,36,33,45,50,56,48,72,47,56,40,52,39,46,39,63,70,31,45,40,55,47,50,52,52,51,47,54,53,52,40,49,54,55,48,59,72,41,58,96,44,70,37,42,36,30,41,53,68,46,63,51,74,73,27,53,39,42,50,33,31,40,27,40,30,25,33,64,82,82,62,34,68,68,41,76,31,70,42,51,31,64,73,46,79,61,33,72,84,46,36,54,49,54,31,48,52,49,41,51,48,51,37,50,73,72,65,51,46,63,50,29,39,33,33,84,73,47,67,65,51,51,52,45,38,61,72,76,34,65,85,37,44,66,34,27,25,43,62,59,52,46,50,52,51,48,50,52,41,46,60,52,18,66,39,83,79,16,40,72,40,52,79,42,41,61,56,53,47,51,45,48,52,49,22,27,57,70,16,80,40,61,46,54,22,37,46,51,48,58,44,52,71,36,46,48,45,75,34,57,65,55,89,71,76,74,27,89,74,70,78,66,69,50,45,63,94,66,75,87,82,77,84,96,62,79,84,68,48,54,80,80,34,67,36,46,49,51,46,48,50,63,74,63,27,63,74,62,59,71,50,42,70,28,33,27,77,59,43,69,54,67,67,54,53,57,51,54,53,44,29,40,55,34,51,43,48,54,44,77,67,56,71,67,57,46,45,37,26,45,49,49,29,48,52,53,45,55,71,41,69,81,58,51,69,30,58,44,98,87,63,47,70,36,71,39,75,38,46,33,71,90,78,69,40,70,42,63,42,77,35,60,48,80,80,75,62,64,70,54,55,53,49,54,51,50,32,55,46,49,52,64,68,49,86,80,73,69,69,59,82,90,71,78,57,93,81,38,55,61,74,79,39,88,57,87,58,95,62,81,74,69,57,66,70,57,41,55,68,67,58,70,73,87,78,61,77,71,124

Organism: Crassostrea virginica (NCBI:txid6565)

Nearest PDB structures (foldseek):
  6ozf-assembly1_A  TM=3.884E-01  e=2.881E-02  Thermotoga maritima
  6ozj-assembly1_A  TM=4.157E-01  e=3.760E-01  Mus musculus
  3k9j-assembly3_B  TM=4.026E-01  e=4.185E-01  Homo sapiens
  3f2k-assembly1_A  TM=2.812E-01  e=2.202E-01  Homo sapiens
  5oom-assembly1_P  TM=3.169E-01  e=1.433E+00  Homo sapiens